Protein AF-0000000075743286 (afdb_homodimer)

Radius of gyration: 29.82 Å; Cα contacts (8 Å, |Δi|>4): 2940; chains: 2; bounding box: 92×84×71 Å

Nearest PDB structures (foldseek):
  6yak-assembly1_DDD  TM=9.828E-01  e=2.341E-37  Carboxydothermus hydrogenoformans
  8a4d-assembly3_F  TM=9.097E-01  e=1.330E-41  Pseudomonas aeruginosa LESB58
  8a45-assembly1_F  TM=8.944E-01  e=2.882E-42  Pseudomonas aeruginosa LESB58
  8a45-assembly1_E  TM=8.789E-01  e=2.561E-41  Pseudomonas aeruginosa LESB58
  8a29-assembly3_C-2  TM=8.852E-01  e=3.336E-40  Pseudomonas aeruginosa LESB58

Structure (mmCIF, N/CA/C/O backbone):
data_AF-0000000075743286-model_v1
#
loop_
_entity.id
_entity.type
_entity.pdbx_description
1 polymer '2-oxoacid oxidoreductase (ferredoxin)'
#
loop_
_atom_site.group_PDB
_atom_site.id
_atom_site.type_symbol
_atom_site.label_atom_id
_atom_site.label_alt_id
_atom_site.label_comp_id
_atom_site.label_asym_id
_atom_site.label_entity_id
_atom_site.label_seq_id
_atom_site.pdbx_PDB_ins_code
_atom_site.Cartn_x
_atom_site.Cartn_y
_atom_site.Cartn_z
_atom_site.occupancy
_atom_site.B_iso_or_equiv
_atom_site.auth_seq_id
_atom_site.auth_comp_id
_atom_site.auth_asym_id
_atom_site.auth_atom_id
_atom_site.pdbx_PDB_model_num
ATOM 1 N N . MET A 1 1 ? -45.688 12.531 -11.656 1 22.03 1 MET A N 1
ATOM 2 C CA . MET A 1 1 ? -46.031 13.555 -10.68 1 22.03 1 MET A CA 1
ATOM 3 C C . MET A 1 1 ? -44.875 13.805 -9.719 1 22.03 1 MET A C 1
ATOM 5 O O . MET A 1 1 ? -44.969 14.672 -8.852 1 22.03 1 MET A O 1
ATOM 9 N N . LEU A 1 2 ? -44.062 12.742 -9.586 1 24.83 2 LEU A N 1
ATOM 10 C CA . LEU A 1 2 ? -42.938 12.914 -8.688 1 24.83 2 LEU A CA 1
ATOM 11 C C . LEU A 1 2 ? -41.906 13.844 -9.297 1 24.83 2 LEU A C 1
ATOM 13 O O . LEU A 1 2 ? -40.75 13.914 -8.812 1 24.83 2 LEU A O 1
ATOM 17 N N . LYS A 1 3 ? -42.25 14.398 -10.508 1 29.27 3 LYS A N 1
ATOM 18 C CA . LYS A 1 3 ? -41.375 15.258 -11.281 1 29.27 3 LYS A CA 1
ATOM 19 C C . LYS A 1 3 ? -40.938 16.469 -10.453 1 29.27 3 LYS A C 1
ATOM 21 O O . LYS A 1 3 ? -39.781 16.922 -10.57 1 29.27 3 LYS A O 1
ATOM 26 N N . ASN A 1 4 ? -41.938 17.219 -10.109 1 27.28 4 ASN A N 1
ATOM 27 C CA . ASN A 1 4 ? -41.625 18.547 -9.586 1 27.28 4 ASN A CA 1
ATOM 28 C C . ASN A 1 4 ? -41.125 18.469 -8.141 1 27.28 4 ASN A C 1
ATOM 30 O O . ASN A 1 4 ? -41.875 18.797 -7.215 1 27.28 4 ASN A O 1
ATOM 34 N N . ILE A 1 5 ? -40.781 17.375 -7.645 1 32.47 5 ILE A N 1
ATOM 35 C CA . ILE A 1 5 ? -40.219 17.531 -6.312 1 32.47 5 ILE A CA 1
ATOM 36 C C . ILE A 1 5 ? -39.281 18.75 -6.293 1 32.47 5 ILE A C 1
ATOM 38 O O . ILE A 1 5 ? -38.375 18.844 -7.098 1 32.47 5 ILE A O 1
ATOM 42 N N . ASP A 1 6 ? -39.781 19.812 -5.754 1 31.64 6 ASP A N 1
ATOM 43 C CA . ASP A 1 6 ? -39.281 21.156 -5.484 1 31.64 6 ASP A CA 1
ATOM 44 C C . ASP A 1 6 ? -37.812 21.094 -5.004 1 31.64 6 ASP A C 1
ATOM 46 O O . ASP A 1 6 ? -37.531 20.516 -3.955 1 31.64 6 ASP A O 1
ATOM 50 N N . CYS A 1 7 ? -37 20.578 -5.758 1 35.06 7 CYS A N 1
ATOM 51 C CA . CYS A 1 7 ? -35.719 21.156 -5.391 1 35.06 7 CYS A CA 1
ATOM 52 C C . CYS A 1 7 ? -35.906 22.594 -4.871 1 35.06 7 CYS A C 1
ATOM 54 O O . CYS A 1 7 ? -35.812 23.547 -5.637 1 35.06 7 CYS A O 1
ATOM 56 N N . ILE A 1 8 ? -36.906 22.797 -4.109 1 34.97 8 ILE A N 1
ATOM 57 C CA . ILE A 1 8 ? -37.094 24.125 -3.533 1 34.97 8 ILE A CA 1
ATOM 58 C C . ILE A 1 8 ? -35.75 24.766 -3.281 1 34.97 8 ILE A C 1
ATOM 60 O O . ILE A 1 8 ? -35.531 25.922 -3.664 1 34.97 8 ILE A O 1
ATOM 64 N N . GLY A 1 9 ? -35.062 24.266 -2.172 1 34.66 9 GLY A N 1
ATOM 65 C CA . GLY A 1 9 ? -33.906 24.969 -1.616 1 34.66 9 GLY A CA 1
ATOM 66 C C . GLY A 1 9 ? -32.688 24.922 -2.514 1 34.66 9 GLY A C 1
ATOM 67 O O . GLY A 1 9 ? -31.625 24.438 -2.102 1 34.66 9 GLY A O 1
ATOM 68 N N . CYS A 1 10 ? -32.719 24.359 -3.645 1 37.47 10 CYS A N 1
ATOM 69 C CA . CYS A 1 10 ? -31.484 24.797 -4.293 1 37.47 10 CYS A CA 1
ATOM 70 C C . CYS A 1 10 ? -31.188 26.25 -3.979 1 37.47 10 CYS A C 1
ATOM 72 O O . CYS A 1 10 ? -31.828 27.156 -4.531 1 37.47 10 CYS A O 1
ATOM 74 N N . LEU A 1 11 ? -31.125 26.594 -2.783 1 37.53 11 LEU A N 1
ATOM 75 C CA . LEU A 1 11 ? -30.453 27.875 -2.539 1 37.53 11 LEU A CA 1
ATOM 76 C C . LEU A 1 11 ? -29.484 28.203 -3.67 1 37.53 11 LEU A C 1
ATOM 78 O O . LEU A 1 11 ? -28.734 27.344 -4.117 1 37.53 11 LEU A O 1
ATOM 82 N N . ASP A 1 12 ? -29.984 28.781 -4.637 1 39.84 12 ASP A N 1
ATOM 83 C CA . ASP A 1 12 ? -29 29.266 -5.598 1 39.84 12 ASP A CA 1
ATOM 84 C C . ASP A 1 12 ? -27.641 29.469 -4.93 1 39.84 12 ASP A C 1
ATOM 86 O O . ASP A 1 12 ? -27.406 30.484 -4.266 1 39.84 12 ASP A O 1
ATOM 90 N N . TRP A 1 13 ? -27.25 28.672 -4.07 1 41.72 13 TRP A N 1
ATOM 91 C CA . TRP A 1 13 ? -25.812 28.891 -3.996 1 41.72 13 TRP A CA 1
ATOM 92 C C . TRP A 1 13 ? -25.328 29.688 -5.195 1 41.72 13 TRP A C 1
ATOM 94 O O . TRP A 1 13 ? -24.406 30.516 -5.07 1 41.72 13 TRP A O 1
ATOM 104 N N . TYR A 1 14 ? -25.812 29.344 -6.391 1 37.81 14 TYR A N 1
ATOM 105 C CA . TYR A 1 14 ? -25.656 29.953 -7.703 1 37.81 14 TYR A CA 1
ATOM 106 C C . TYR A 1 14 ? -26.594 31.141 -7.867 1 37.81 14 TYR A C 1
ATOM 108 O O . TYR A 1 14 ? -26.672 31.734 -8.953 1 37.81 14 TYR A O 1
ATOM 116 N N . GLY A 1 15 ? -27.156 31.828 -7.012 1 36.44 15 GLY A N 1
ATOM 117 C CA . GLY A 1 15 ? -28.047 32.969 -7.031 1 36.44 15 GLY A CA 1
ATOM 118 C C . GLY A 1 15 ? -29.344 32.75 -6.273 1 36.44 15 GLY A C 1
ATOM 119 O O . GLY A 1 15 ? -30.359 32.406 -6.871 1 36.44 15 GLY A O 1
ATOM 120 N N . ILE A 1 16 ? -29.391 32.188 -5.277 1 37.53 16 ILE A N 1
ATOM 121 C CA . ILE A 1 16 ? -30.609 32.25 -4.465 1 37.53 16 ILE A CA 1
ATOM 122 C C . ILE A 1 16 ? -31.25 33.625 -4.598 1 37.53 16 ILE A C 1
ATOM 124 O O . ILE A 1 16 ? -30.953 34.531 -3.816 1 37.53 16 ILE A O 1
ATOM 128 N N . ARG A 1 17 ? -31.047 34.25 -5.656 1 35.19 17 ARG A N 1
ATOM 129 C CA . ARG A 1 17 ? -31.906 35.375 -5.98 1 35.19 17 ARG A CA 1
ATOM 130 C C . ARG A 1 17 ? -33.344 34.938 -6.188 1 35.19 17 ARG A C 1
ATOM 132 O O . ARG A 1 17 ? -33.594 33.906 -6.793 1 35.19 17 ARG A O 1
ATOM 139 N N . ASP A 1 18 ? -34.188 35.031 -5.301 1 36.5 18 ASP A N 1
ATOM 140 C CA . ASP A 1 18 ? -35.531 35.156 -5.848 1 36.5 18 ASP A CA 1
ATOM 141 C C . ASP A 1 18 ? -35.5 35.781 -7.242 1 36.5 18 ASP A C 1
ATOM 143 O O . ASP A 1 18 ? -34.844 36.812 -7.457 1 36.5 18 ASP A O 1
ATOM 147 N N . PRO A 1 19 ? -35.656 34.969 -8.281 1 36.72 19 PRO A N 1
ATOM 148 C CA . PRO A 1 19 ? -35.562 35.75 -9.523 1 36.72 19 PRO A CA 1
ATOM 149 C C . PRO A 1 19 ? -36.125 37.156 -9.391 1 36.72 19 PRO A C 1
ATOM 151 O O . PRO A 1 19 ? -35.906 38 -10.258 1 36.72 19 PRO A O 1
ATOM 154 N N . ARG A 1 20 ? -37.188 37.281 -8.5 1 39.75 20 ARG A N 1
ATOM 155 C CA . ARG A 1 20 ? -37.938 38.531 -8.484 1 39.75 20 ARG A CA 1
ATOM 156 C C . ARG A 1 20 ? -37.188 39.594 -7.668 1 39.75 20 ARG A C 1
ATOM 158 O O . ARG A 1 20 ? -37.656 40.719 -7.527 1 39.75 20 ARG A O 1
ATOM 165 N N . GLY A 1 21 ? -36 39.344 -7.18 1 36.91 21 GLY A N 1
ATOM 166 C CA . GLY A 1 21 ? -35.25 40.406 -6.477 1 36.91 21 GLY A CA 1
ATOM 167 C C . GLY A 1 21 ? -35.906 40.781 -5.148 1 36.91 21 GLY A C 1
ATOM 168 O O . GLY A 1 21 ? -35.625 41.844 -4.617 1 36.91 21 GLY A O 1
ATOM 169 N N . ILE A 1 22 ? -36.812 40.062 -4.66 1 34.16 22 ILE A N 1
ATOM 170 C CA . ILE A 1 22 ? -37.531 40.5 -3.477 1 34.16 22 ILE A CA 1
ATOM 171 C C . ILE A 1 22 ? -36.875 39.938 -2.223 1 34.16 22 ILE A C 1
ATOM 173 O O . ILE A 1 22 ? -36.844 38.719 -2.037 1 34.16 22 ILE A O 1
ATOM 177 N N . PRO A 1 23 ? -36.062 40.562 -1.446 1 44.94 23 PRO A N 1
ATOM 178 C CA . PRO A 1 23 ? -35.344 40.188 -0.213 1 44.94 23 PRO A CA 1
ATOM 179 C C . PRO A 1 23 ? -36.188 39.25 0.667 1 44.94 23 PRO A C 1
ATOM 181 O O . PRO A 1 23 ? -35.625 38.312 1.261 1 44.94 23 PRO A O 1
ATOM 184 N N . GLY A 1 24 ? -37.344 39.344 0.93 1 44.34 24 GLY A N 1
ATOM 185 C CA . GLY A 1 24 ? -38.219 38.531 1.769 1 44.34 24 GLY A CA 1
ATOM 186 C C . GLY A 1 24 ? -38.312 37.094 1.338 1 44.34 24 GLY A C 1
ATOM 187 O O . GLY A 1 24 ? -38.406 36.188 2.176 1 44.34 24 GLY A O 1
ATOM 188 N N . MET A 1 25 ? -37.969 36.688 0.169 1 47.66 25 MET A N 1
ATOM 189 C CA . MET A 1 25 ? -38.125 35.375 -0.392 1 47.66 25 MET A CA 1
ATOM 190 C C . MET A 1 25 ? -36.938 34.5 -0.086 1 47.66 25 MET A C 1
ATOM 192 O O . MET A 1 25 ? -37.062 33.281 0.157 1 47.66 25 MET A O 1
ATOM 196 N N . VAL A 1 26 ? -35.844 35.188 0.119 1 62.31 26 VAL A N 1
ATOM 197 C CA . VAL A 1 26 ? -34.656 34.438 0.467 1 62.31 26 VAL A CA 1
ATOM 198 C C . VAL A 1 26 ? -34.75 33.938 1.913 1 62.31 26 VAL A C 1
ATOM 200 O O . VAL A 1 26 ? -34.406 32.812 2.217 1 62.31 26 VAL A O 1
ATOM 203 N N . LYS A 1 27 ? -35.219 34.812 2.74 1 74.31 27 LYS A N 1
ATOM 204 C CA . LYS A 1 27 ? -35.375 34.438 4.145 1 74.31 27 LYS A CA 1
ATOM 205 C C . LYS A 1 27 ? -36.406 33.344 4.32 1 74.31 27 LYS A C 1
ATOM 207 O O . LYS A 1 27 ? -36.188 32.406 5.082 1 74.31 27 LYS A O 1
ATOM 212 N N . GLU A 1 28 ? -37.469 33.531 3.639 1 78.88 28 GLU A N 1
ATOM 213 C CA . GLU A 1 28 ? -38.531 32.5 3.729 1 78.88 28 GLU A CA 1
ATOM 214 C C . GLU A 1 28 ? -38.031 31.172 3.166 1 78.88 28 GLU A C 1
ATOM 216 O O . GLU A 1 28 ? -38.344 30.109 3.717 1 78.88 28 GLU A O 1
ATOM 221 N N . ALA A 1 29 ? -37.344 31.266 2.168 1 81.56 29 ALA A N 1
ATOM 222 C CA . ALA A 1 29 ? -36.812 30.062 1.558 1 81.56 29 ALA A CA 1
ATOM 223 C C . ALA A 1 29 ? -35.844 29.359 2.504 1 81.56 29 ALA A C 1
ATOM 225 O O . ALA A 1 29 ? -35.844 28.125 2.584 1 81.56 29 ALA A O 1
ATOM 226 N N . LYS A 1 30 ? -35.062 30.094 3.209 1 87.69 30 LYS A N 1
ATOM 227 C CA . LYS A 1 30 ? -34.125 29.531 4.176 1 87.69 30 LYS A CA 1
ATOM 228 C C . LYS A 1 30 ? -34.844 28.859 5.332 1 87.69 30 LYS A C 1
ATOM 230 O O . LYS A 1 30 ? -34.5 27.766 5.75 1 87.69 30 LYS A O 1
ATOM 235 N N . VAL A 1 31 ? -35.875 29.578 5.836 1 90.5 31 VAL A N 1
ATOM 236 C CA . VAL A 1 31 ? -36.656 29.031 6.941 1 90.5 31 VAL A CA 1
ATOM 237 C C . VAL A 1 31 ? -37.281 27.703 6.52 1 90.5 31 VAL A C 1
ATOM 239 O O . VAL A 1 31 ? -37.312 26.734 7.281 1 90.5 31 VAL A O 1
ATOM 242 N N . ASN A 1 32 ? -37.812 27.688 5.297 1 91.44 32 ASN A N 1
ATOM 243 C CA . ASN A 1 32 ? -38.406 26.469 4.777 1 91.44 32 ASN A CA 1
ATOM 244 C C . ASN A 1 32 ? -37.406 25.344 4.641 1 91.44 32 ASN A C 1
ATOM 246 O O . ASN A 1 32 ? -37.719 24.188 4.938 1 91.44 32 ASN A O 1
ATOM 250 N N . LEU A 1 33 ? -36.312 25.703 4.195 1 92.12 33 LEU A N 1
ATOM 251 C CA . LEU A 1 33 ? -35.25 24.703 4.051 1 92.12 33 LEU A CA 1
ATOM 252 C C . LEU A 1 33 ? -34.812 24.141 5.406 1 92.12 33 LEU A C 1
ATOM 254 O O . LEU A 1 33 ? -34.656 22.938 5.559 1 92.12 33 LEU A O 1
ATOM 258 N N . VAL A 1 34 ? -34.656 25.016 6.355 1 95.44 34 VAL A N 1
ATOM 259 C CA . VAL A 1 34 ? -34.281 24.609 7.707 1 95.44 34 VAL A CA 1
ATOM 260 C C . VAL A 1 34 ? -35.312 23.641 8.25 1 95.44 34 VAL A C 1
ATOM 262 O O . VAL A 1 34 ? -34.969 22.594 8.812 1 95.44 34 VAL A O 1
ATOM 265 N N . ASN A 1 35 ? -36.562 24 8.07 1 95.31 35 ASN A N 1
ATOM 266 C CA . ASN A 1 35 ? -37.656 23.141 8.562 1 95.31 35 ASN A CA 1
ATOM 267 C C . ASN A 1 35 ? -37.656 21.797 7.855 1 95.31 35 ASN A C 1
ATOM 269 O O . ASN A 1 35 ? -37.906 20.766 8.484 1 95.31 35 ASN A O 1
ATOM 273 N N . ARG A 1 36 ? -37.469 21.844 6.617 1 95.12 36 ARG A N 1
ATOM 274 C CA . ARG A 1 36 ? -37.438 20.609 5.848 1 95.12 36 ARG A CA 1
ATOM 275 C C . ARG A 1 36 ? -36.281 19.703 6.293 1 95.12 36 ARG A C 1
ATOM 277 O O . ARG A 1 36 ? -36.469 18.484 6.406 1 95.12 36 ARG A O 1
ATOM 284 N N . VAL A 1 37 ? -35.094 20.25 6.52 1 96.5 37 VAL A N 1
ATOM 285 C CA . VAL A 1 37 ? -33.969 19.484 7.004 1 96.5 37 VAL A CA 1
ATOM 286 C C . VAL A 1 37 ? -34.281 18.875 8.359 1 96.5 37 VAL A C 1
ATOM 288 O O . VAL A 1 37 ? -34.031 17.688 8.594 1 96.5 37 VAL A O 1
ATOM 291 N N . LYS A 1 38 ? -34.875 19.656 9.234 1 96.94 38 LYS A N 1
ATOM 292 C CA . LYS A 1 38 ? -35.281 19.156 10.555 1 96.94 38 LYS A CA 1
ATOM 293 C C . LYS A 1 38 ? -36.25 17.984 10.445 1 96.94 38 LYS A C 1
ATOM 295 O O . LYS A 1 38 ? -36.125 17 11.172 1 96.94 38 LYS A O 1
ATOM 300 N N . GLU A 1 39 ? -37.156 18.141 9.57 1 96.81 39 GLU A N 1
ATOM 301 C CA . GLU A 1 39 ? -38.125 17.094 9.367 1 96.81 39 GLU A CA 1
ATOM 302 C C . GLU A 1 39 ? -37.469 15.789 8.906 1 96.81 39 GLU A C 1
ATOM 304 O O . GLU A 1 39 ? -37.719 14.727 9.484 1 96.81 39 GLU A O 1
ATOM 309 N N . ILE A 1 40 ? -36.719 15.875 7.902 1 96.12 40 ILE A N 1
ATOM 310 C CA . ILE A 1 40 ? -36.031 14.711 7.332 1 96.12 40 ILE A CA 1
ATOM 311 C C . ILE A 1 40 ? -35.094 14.094 8.367 1 96.12 40 ILE A C 1
ATOM 313 O O . ILE A 1 40 ? -35.062 12.875 8.547 1 96.12 40 ILE A O 1
ATOM 317 N N . SER A 1 41 ? -34.344 14.906 9.062 1 96.5 41 SER A N 1
ATOM 318 C CA . SER A 1 41 ? -33.375 14.43 10.062 1 96.5 41 SER A CA 1
ATOM 319 C C . SER A 1 41 ? -34.094 13.695 11.195 1 96.5 41 SER A C 1
ATOM 321 O O . SER A 1 41 ? -33.625 12.641 11.641 1 96.5 41 SER A O 1
ATOM 323 N N . ASN A 1 42 ? -35.156 14.273 11.656 1 95.62 42 ASN A N 1
ATOM 324 C CA . ASN A 1 42 ? -35.906 13.656 12.742 1 95.62 42 ASN A CA 1
ATOM 325 C C . ASN A 1 42 ? -36.469 12.297 12.328 1 95.62 42 ASN A C 1
ATOM 327 O O . ASN A 1 42 ? -36.375 11.328 13.07 1 95.62 42 ASN A O 1
ATOM 331 N N . LYS A 1 43 ? -37.062 12.266 11.195 1 96 43 LYS A N 1
ATOM 332 C CA . LYS A 1 43 ? -37.594 11 10.672 1 96 43 LYS A CA 1
ATOM 333 C C . LYS A 1 43 ? -36.469 9.977 10.492 1 96 43 LYS A C 1
ATOM 335 O O . LYS A 1 43 ? -36.625 8.805 10.844 1 96 43 LYS A O 1
ATOM 340 N N . ALA A 1 44 ? -35.438 10.445 9.914 1 95.81 44 ALA A N 1
ATOM 341 C CA . ALA A 1 44 ? -34.281 9.578 9.648 1 95.81 44 ALA A CA 1
ATOM 342 C C . ALA A 1 44 ? -33.719 8.992 10.938 1 95.81 44 ALA A C 1
ATOM 344 O O . ALA A 1 44 ? -33.344 7.82 10.984 1 95.81 44 ALA A O 1
ATOM 345 N N . ARG A 1 45 ? -33.625 9.766 11.992 1 95.31 45 ARG A N 1
ATOM 346 C CA . ARG A 1 45 ? -33.125 9.297 13.281 1 95.31 45 ARG A CA 1
ATOM 347 C C . ARG A 1 45 ? -33.969 8.148 13.812 1 95.31 45 ARG A C 1
ATOM 349 O O . ARG A 1 45 ? -33.438 7.145 14.289 1 95.31 45 ARG A O 1
ATOM 356 N N . SER A 1 46 ? -35.219 8.344 13.695 1 95.19 46 SER A N 1
ATOM 357 C CA . SER A 1 46 ? -36.156 7.316 14.164 1 95.19 46 SER A CA 1
ATOM 358 C C . SER A 1 46 ? -36 6.027 13.367 1 95.19 46 SER A C 1
ATOM 360 O O . SER A 1 46 ? -36 4.934 13.93 1 95.19 46 SER A O 1
ATOM 362 N N . ILE A 1 47 ? -35.875 6.152 12.109 1 96.12 47 ILE A N 1
ATOM 363 C CA . ILE A 1 47 ? -35.75 4.996 11.234 1 96.12 47 ILE A CA 1
ATOM 364 C C . ILE A 1 47 ? -34.406 4.285 11.516 1 96.12 47 ILE A C 1
ATOM 366 O O . ILE A 1 47 ? -34.375 3.055 11.562 1 96.12 47 ILE A O 1
ATOM 370 N N . LEU A 1 48 ? -33.406 5.055 11.719 1 95.12 48 LEU A N 1
ATOM 371 C CA . LEU A 1 48 ? -32.062 4.5 11.984 1 95.12 48 LEU A CA 1
ATOM 372 C C . LEU A 1 48 ? -32.094 3.664 13.258 1 95.12 48 LEU A C 1
ATOM 374 O O . LEU A 1 48 ? -31.484 2.586 13.305 1 95.12 48 LEU A O 1
ATOM 378 N N . VAL A 1 49 ? -32.656 4.176 14.281 1 92.88 49 VAL A N 1
ATOM 379 C CA . VAL A 1 49 ? -32.75 3.447 15.539 1 92.88 49 VAL A CA 1
ATOM 380 C C . VAL A 1 49 ? -33.5 2.135 15.328 1 92.88 49 VAL A C 1
ATOM 382 O O . VAL A 1 49 ? -33.125 1.094 15.859 1 92.88 49 VAL A O 1
ATOM 385 N N . GLY A 1 50 ? -34.531 2.168 14.547 1 91.69 50 GLY A N 1
ATOM 386 C CA . GLY A 1 50 ? -35.25 0.956 14.203 1 91.69 50 GLY A CA 1
ATOM 387 C C . GLY A 1 50 ? -34.438 -0.044 13.43 1 91.69 50 GLY A C 1
ATOM 388 O O . GLY A 1 50 ? -34.5 -1.248 13.68 1 91.69 50 GLY A O 1
ATOM 389 N N . LEU A 1 51 ? -33.719 0.435 12.469 1 91.75 51 LEU A N 1
ATOM 390 C CA . LEU A 1 51 ? -32.844 -0.413 11.641 1 91.75 51 LEU A CA 1
ATOM 391 C C . LEU A 1 51 ? -31.797 -1.116 12.492 1 91.75 51 LEU A C 1
ATOM 393 O O . LEU A 1 51 ? -31.422 -2.248 12.195 1 91.75 51 LEU A O 1
ATOM 397 N N . SER A 1 52 ? -31.312 -0.421 13.492 1 89.06 52 SER A N 1
ATOM 398 C CA . SER A 1 52 ? -30.266 -0.985 14.336 1 89.06 52 SER A CA 1
ATOM 399 C C . SER A 1 52 ? -30.781 -2.18 15.133 1 89.06 52 SER A C 1
ATOM 401 O O . SER A 1 52 ? -29.984 -3.002 15.602 1 89.06 52 SER A O 1
ATOM 403 N N . LEU A 1 53 ? -32.031 -2.264 15.289 1 85 53 LEU A N 1
ATOM 404 C CA . LEU A 1 53 ? -32.656 -3.408 15.945 1 85 53 LEU A CA 1
ATOM 405 C C . LEU A 1 53 ? -32.781 -4.59 14.984 1 85 53 LEU A C 1
ATOM 407 O O . LEU A 1 53 ? -32.781 -5.746 15.422 1 85 53 LEU A O 1
ATOM 411 N N . ILE A 1 54 ? -32.844 -4.289 13.703 1 84.06 54 ILE A N 1
ATOM 412 C CA . ILE A 1 54 ? -32.938 -5.312 12.664 1 84.06 54 ILE A CA 1
ATOM 413 C C . ILE A 1 54 ? -31.531 -5.875 12.367 1 84.06 54 ILE A C 1
ATOM 415 O O . ILE A 1 54 ? -31.375 -7.09 12.234 1 84.06 54 ILE A O 1
ATOM 419 N N . ASP A 1 55 ? -30.578 -5.066 12.25 1 86.44 55 ASP A N 1
ATOM 420 C CA . ASP A 1 55 ? -29.188 -5.438 12.047 1 86.44 55 ASP A CA 1
ATOM 421 C C . ASP A 1 55 ? -28.266 -4.684 13.008 1 86.44 55 ASP A C 1
ATOM 423 O O . ASP A 1 55 ? -27.891 -3.535 12.75 1 86.44 55 ASP A O 1
ATOM 427 N N . PRO A 1 56 ? -27.828 -5.402 13.906 1 84.12 56 PRO A N 1
ATOM 428 C CA . PRO A 1 56 ? -27.031 -4.73 14.938 1 84.12 56 PRO A CA 1
ATOM 429 C C . PRO A 1 56 ? -25.641 -4.328 14.445 1 84.12 56 PRO A C 1
ATOM 431 O O . PRO A 1 56 ? -24.906 -3.639 15.148 1 84.12 56 PRO A O 1
ATOM 434 N N . HIS A 1 57 ? -25.328 -4.676 13.258 1 87 57 HIS A N 1
ATOM 435 C CA . HIS A 1 57 ? -23.984 -4.395 12.758 1 87 57 HIS A CA 1
ATOM 436 C C . HIS A 1 57 ? -23.938 -3.062 12.016 1 87 57 HIS A C 1
ATOM 438 O O . HIS A 1 57 ? -22.859 -2.615 11.602 1 87 57 HIS A O 1
ATOM 444 N N . ILE A 1 58 ? -25.016 -2.393 11.906 1 89.06 58 ILE A N 1
ATOM 445 C CA . ILE A 1 58 ? -24.984 -1.083 11.266 1 89.06 58 ILE A CA 1
ATOM 446 C C . ILE A 1 58 ? -24.234 -0.094 12.164 1 89.06 58 ILE A C 1
ATOM 448 O O . ILE A 1 58 ? -24.297 -0.191 13.391 1 89.06 58 ILE A O 1
ATOM 452 N N . HIS A 1 59 ? -23.578 0.836 11.625 1 91.81 59 HIS A N 1
ATOM 453 C CA . HIS A 1 59 ? -22.844 1.857 12.359 1 91.81 59 HIS A CA 1
ATOM 454 C C . HIS A 1 59 ? -23.766 2.994 12.797 1 91.81 59 HIS A C 1
ATOM 456 O O . HIS A 1 59 ? -23.719 4.086 12.219 1 91.81 59 HIS A O 1
ATOM 462 N N . LEU A 1 60 ? -24.484 2.715 13.867 1 93.06 60 LEU A N 1
ATOM 463 C CA . LEU A 1 60 ? -25.516 3.645 14.312 1 93.06 60 LEU A CA 1
ATOM 464 C C . LEU A 1 60 ? -24.891 4.945 14.82 1 93.06 60 LEU A C 1
ATOM 466 O O . LEU A 1 60 ? -25.359 6.031 14.477 1 93.06 60 LEU A O 1
ATOM 470 N N . GLY A 1 61 ? -23.875 4.84 15.641 1 93.62 61 GLY A N 1
ATOM 471 C CA . GLY A 1 61 ? -23.25 6.012 16.234 1 93.62 61 GLY A CA 1
ATOM 472 C C . GLY A 1 61 ? -22.766 7.02 15.219 1 93.62 61 GLY A C 1
ATOM 473 O O . GLY A 1 61 ? -23.109 8.203 15.289 1 93.62 61 GLY A O 1
ATOM 474 N N . SER A 1 62 ? -22 6.543 14.266 1 94.31 62 SER A N 1
ATOM 475 C CA . SER A 1 62 ? -21.469 7.406 13.219 1 94.31 62 SER A CA 1
ATOM 476 C C . SER A 1 62 ? -22.578 7.977 12.352 1 94.31 62 SER A C 1
ATOM 478 O O . SER A 1 62 ? -22.484 9.109 11.875 1 94.31 62 SER A O 1
ATOM 480 N N . SER A 1 63 ? -23.625 7.207 12.148 1 96.44 63 SER A N 1
ATOM 481 C CA . SER A 1 63 ? -24.75 7.648 11.336 1 96.44 63 SER A CA 1
ATOM 482 C C . SER A 1 63 ? -25.516 8.789 12.016 1 96.44 63 SER A C 1
ATOM 484 O O . SER A 1 63 ? -25.859 9.773 11.367 1 96.44 63 SER A O 1
ATOM 486 N N . LEU A 1 64 ? -25.672 8.68 13.273 1 96.5 64 LEU A N 1
ATOM 487 C CA . LEU A 1 64 ? -26.438 9.672 14.023 1 96.5 64 LEU A CA 1
ATOM 488 C C . LEU A 1 64 ? -25.656 10.984 14.117 1 96.5 64 LEU A C 1
ATOM 490 O O . LEU A 1 64 ? -26.25 12.062 14.18 1 96.5 64 LEU A O 1
ATOM 494 N N . SER A 1 65 ? -24.375 10.906 14.07 1 97 65 SER A N 1
ATOM 495 C CA . SER A 1 65 ? -23.578 12.133 14.086 1 97 65 SER A CA 1
ATOM 496 C C . SER A 1 65 ? -23.688 12.875 12.758 1 97 65 SER A C 1
ATOM 498 O O . SER A 1 65 ? -23.578 14.102 12.719 1 97 65 SER A O 1
ATOM 500 N N . SER A 1 66 ? -23.922 12.203 11.672 1 97.75 66 SER A N 1
ATOM 501 C CA . SER A 1 66 ? -23.75 12.773 10.344 1 97.75 66 SER A CA 1
ATOM 502 C C . SER A 1 66 ? -25.094 13.117 9.711 1 97.75 66 SER A C 1
ATOM 504 O O . SER A 1 66 ? -25.156 13.758 8.656 1 97.75 66 SER A O 1
ATOM 506 N N . ILE A 1 67 ? -26.203 12.734 10.281 1 97.38 67 ILE A N 1
ATOM 507 C CA . ILE A 1 67 ? -27.516 12.75 9.641 1 97.38 67 ILE A CA 1
ATOM 508 C C . ILE A 1 67 ? -27.875 14.18 9.234 1 97.38 67 ILE A C 1
ATOM 510 O O . ILE A 1 67 ? -28.359 14.406 8.125 1 97.38 67 ILE A O 1
ATOM 514 N N . ASP A 1 68 ? -27.656 15.172 10.094 1 98.31 68 ASP A N 1
ATOM 515 C CA . ASP A 1 68 ? -28.016 16.562 9.812 1 98.31 68 ASP A CA 1
ATOM 516 C C . ASP A 1 68 ? -27.172 17.141 8.688 1 98.31 68 ASP A C 1
ATOM 518 O O . ASP A 1 68 ? -27.672 17.891 7.848 1 98.31 68 ASP A O 1
ATOM 522 N N . ILE A 1 69 ? -25.891 16.797 8.695 1 98.69 69 ILE A N 1
ATOM 523 C CA . ILE A 1 69 ? -24.969 17.25 7.656 1 98.69 69 ILE A CA 1
ATOM 524 C C . ILE A 1 69 ? -25.391 16.703 6.301 1 98.69 69 ILE A C 1
ATOM 526 O O . ILE A 1 69 ? -25.516 17.453 5.324 1 98.69 69 ILE A O 1
ATOM 530 N N . ILE A 1 70 ? -25.656 15.367 6.242 1 98.38 70 ILE A N 1
ATOM 531 C CA . ILE A 1 70 ? -26.031 14.688 5.004 1 98.38 70 ILE A CA 1
ATOM 532 C C . ILE A 1 70 ? -27.344 15.25 4.48 1 98.38 70 ILE A C 1
ATOM 534 O O . ILE A 1 70 ? -27.453 15.602 3.303 1 98.38 70 ILE A O 1
ATOM 538 N N . ALA A 1 71 ? -28.359 15.383 5.348 1 97.56 71 ALA A N 1
ATOM 539 C CA . ALA A 1 71 ? -29.656 15.914 4.949 1 97.56 71 ALA A CA 1
ATOM 540 C C . ALA A 1 71 ? -29.531 17.328 4.402 1 97.56 71 ALA A C 1
ATOM 542 O O . ALA A 1 71 ? -30.125 17.672 3.381 1 97.56 71 ALA A O 1
ATOM 543 N N . THR A 1 72 ? -28.734 18.156 5.082 1 97.69 72 THR A N 1
ATOM 544 C CA . THR A 1 72 ? -28.547 19.531 4.656 1 97.69 72 THR A CA 1
ATOM 545 C C . THR A 1 72 ? -27.922 19.578 3.264 1 97.69 72 THR A C 1
ATOM 547 O O . THR A 1 72 ? -28.406 20.312 2.389 1 97.69 72 THR A O 1
ATOM 550 N N . LEU A 1 73 ? -26.891 18.844 3.033 1 97.5 73 LEU A N 1
ATOM 551 C CA . LEU A 1 73 ? -26.203 18.859 1.75 1 97.5 73 LEU A CA 1
ATOM 552 C C . LEU A 1 73 ? -27.109 18.375 0.629 1 97.5 73 LEU A C 1
ATOM 554 O O . LEU A 1 73 ? -27.156 18.969 -0.448 1 97.5 73 LEU A O 1
ATOM 558 N N . TYR A 1 74 ? -27.844 17.297 0.868 1 95.5 74 TYR A N 1
ATOM 559 C CA . TYR A 1 74 ? -28.672 16.734 -0.182 1 95.5 74 TYR A CA 1
ATOM 560 C C . TYR A 1 74 ? -29.828 17.656 -0.531 1 95.5 74 TYR A C 1
ATOM 562 O O . TYR A 1 74 ? -30.312 17.656 -1.665 1 95.5 74 TYR A O 1
ATOM 570 N N . LEU A 1 75 ? -30.281 18.484 0.415 1 93.94 75 LEU A N 1
ATOM 571 C CA . LEU A 1 75 ? -31.391 19.391 0.172 1 93.94 75 LEU A CA 1
ATOM 572 C C . LEU A 1 75 ? -30.906 20.703 -0.419 1 93.94 75 LEU A C 1
ATOM 574 O O . LEU A 1 75 ? -31.641 21.391 -1.123 1 93.94 75 LEU A O 1
ATOM 578 N N . MET A 1 76 ? -29.641 20.984 -0.204 1 92.81 76 MET A N 1
ATOM 579 C CA . MET A 1 76 ? -29.125 22.281 -0.623 1 92.81 76 MET A CA 1
ATOM 580 C C . MET A 1 76 ? -28.469 22.188 -1.992 1 92.81 76 MET A C 1
ATOM 582 O O . MET A 1 76 ? -28.312 23.188 -2.686 1 92.81 76 MET A O 1
ATOM 586 N N . THR A 1 77 ? -28.047 21 -2.406 1 91.88 77 THR A N 1
ATOM 587 C CA . THR A 1 77 ? -27.234 20.859 -3.613 1 91.88 77 THR A CA 1
ATOM 588 C C . THR A 1 77 ? -28.062 20.266 -4.75 1 91.88 77 THR A C 1
ATOM 590 O O . THR A 1 77 ? -29.109 19.672 -4.52 1 91.88 77 THR A O 1
ATOM 593 N N . ASN A 1 78 ? -27.547 20.422 -5.98 1 91.88 78 ASN A N 1
ATOM 594 C CA . ASN A 1 78 ? -28.156 19.828 -7.16 1 91.88 78 ASN A CA 1
ATOM 595 C C . ASN A 1 78 ? -27.641 18.406 -7.406 1 91.88 78 ASN A C 1
ATOM 597 O O . ASN A 1 78 ? -27.328 18.047 -8.539 1 91.88 78 ASN A O 1
ATOM 601 N N . VAL A 1 79 ? -27.562 17.625 -6.41 1 91.44 79 VAL A N 1
ATOM 602 C CA . VAL A 1 79 ? -26.969 16.281 -6.449 1 91.44 79 VAL A CA 1
ATOM 603 C C . VAL A 1 79 ? -27.875 15.344 -7.238 1 91.44 79 VAL A C 1
ATOM 605 O O . VAL A 1 79 ? -27.406 14.336 -7.781 1 91.44 79 VAL A O 1
ATOM 608 N N . ARG A 1 80 ? -29.062 15.68 -7.512 1 89.12 80 ARG A N 1
ATOM 609 C CA . ARG A 1 80 ? -30.031 14.805 -8.148 1 89.12 80 ARG A CA 1
ATOM 610 C C . ARG A 1 80 ? -30.109 15.062 -9.648 1 89.12 80 ARG A C 1
ATOM 612 O O . ARG A 1 80 ? -30.828 14.367 -10.367 1 89.12 80 ARG A O 1
ATOM 619 N N . ASP A 1 81 ? -29.297 15.992 -10.086 1 87.81 81 ASP A N 1
ATOM 620 C CA . ASP A 1 81 ? -29.25 16.25 -11.516 1 87.81 81 ASP A CA 1
ATOM 621 C C . ASP A 1 81 ? -28.594 15.094 -12.266 1 87.81 81 ASP A C 1
ATOM 623 O O . ASP A 1 81 ? -27.594 14.539 -11.797 1 87.81 81 ASP A O 1
ATOM 627 N N . ASN A 1 82 ? -29.156 14.75 -13.406 1 83.69 82 ASN A N 1
ATOM 628 C CA . ASN A 1 82 ? -28.672 13.594 -14.148 1 83.69 82 ASN A CA 1
ATOM 629 C C . ASN A 1 82 ? -27.469 13.945 -15.023 1 83.69 82 ASN A C 1
ATOM 631 O O . ASN A 1 82 ? -26.766 13.062 -15.5 1 83.69 82 ASN A O 1
ATOM 635 N N . ASP A 1 83 ? -27.297 15.211 -15.203 1 85.38 83 ASP A N 1
ATOM 636 C CA . ASP A 1 83 ? -26.156 15.656 -15.992 1 85.38 83 ASP A CA 1
ATOM 637 C C . ASP A 1 83 ? -24.891 15.711 -15.133 1 85.38 83 ASP A C 1
ATOM 639 O O . ASP A 1 83 ? -24.781 16.547 -14.242 1 85.38 83 ASP A O 1
ATOM 643 N N . PRO A 1 84 ? -23.922 14.875 -15.5 1 83.88 84 PRO A N 1
ATOM 644 C CA . PRO A 1 84 ? -22.703 14.812 -14.68 1 83.88 84 PRO A CA 1
ATOM 645 C C . PRO A 1 84 ? -21.906 16.109 -14.719 1 83.88 84 PRO A C 1
ATOM 647 O O . PRO A 1 84 ? -21.047 16.328 -13.867 1 83.88 84 PRO A O 1
ATOM 650 N N . LEU A 1 85 ? -22.203 17 -15.68 1 86.56 85 LEU A N 1
ATOM 651 C CA . LEU A 1 85 ? -21.453 18.234 -15.789 1 86.56 85 LEU A CA 1
ATOM 652 C C . LEU A 1 85 ? -22.203 19.391 -15.125 1 86.56 85 LEU A C 1
ATOM 654 O O . LEU A 1 85 ? -21.656 20.484 -14.992 1 86.56 85 LEU A O 1
ATOM 658 N N . ARG A 1 86 ? -23.375 19.062 -14.633 1 86.88 86 ARG A N 1
ATOM 659 C CA . ARG A 1 86 ? -24.156 20.109 -13.977 1 86.88 86 ARG A CA 1
ATOM 660 C C . ARG A 1 86 ? -24.438 19.75 -12.523 1 86.88 86 ARG A C 1
ATOM 662 O O . ARG A 1 86 ? -24.594 20.625 -11.672 1 86.88 86 ARG A O 1
ATOM 669 N N . ARG A 1 87 ? -24.391 18.531 -12.312 1 92.44 87 ARG A N 1
ATOM 670 C CA . ARG A 1 87 ? -24.781 18.094 -10.977 1 92.44 87 ARG A CA 1
ATOM 671 C C . ARG A 1 87 ? -23.672 18.406 -9.961 1 92.44 87 ARG A C 1
ATOM 673 O O . ARG A 1 87 ? -22.5 18.516 -10.328 1 92.44 87 ARG A O 1
ATOM 680 N N . ASP A 1 88 ? -24.125 18.609 -8.688 1 95.56 88 ASP A N 1
ATOM 681 C CA . ASP A 1 88 ? -23.188 18.609 -7.562 1 95.56 88 ASP A CA 1
ATOM 682 C C . ASP A 1 88 ? -22.859 17.188 -7.125 1 95.56 88 ASP A C 1
ATOM 684 O O . ASP A 1 88 ? -23.594 16.25 -7.422 1 95.56 88 ASP A O 1
ATOM 688 N N . TYR A 1 89 ? -21.719 17.062 -6.574 1 97 89 TYR A N 1
ATOM 689 C CA . TYR A 1 89 ? -21.281 15.773 -6.043 1 97 89 TYR A CA 1
ATOM 690 C C . TYR A 1 89 ? -21.203 15.812 -4.52 1 97 89 TYR A C 1
ATOM 692 O O . TYR A 1 89 ? -20.609 16.734 -3.951 1 97 89 TYR A O 1
ATOM 700 N N . VAL A 1 90 ? -21.844 14.914 -3.857 1 97.44 90 VAL A N 1
ATOM 701 C CA . VAL A 1 90 ? -21.719 14.719 -2.416 1 97.44 90 VAL A CA 1
ATOM 702 C C . VAL A 1 90 ? -21.062 13.367 -2.133 1 97.44 90 VAL A C 1
ATOM 704 O O . VAL A 1 90 ? -21.625 12.32 -2.471 1 97.44 90 VAL A O 1
ATOM 707 N N . ILE A 1 91 ? -19.906 13.383 -1.546 1 98.12 91 ILE A N 1
ATOM 708 C CA . ILE A 1 91 ? -19.141 12.172 -1.295 1 98.12 91 ILE A CA 1
ATOM 709 C C . ILE A 1 91 ? -19.047 11.914 0.208 1 98.12 91 ILE A C 1
ATOM 711 O O . ILE A 1 91 ? -18.656 12.797 0.975 1 98.12 91 ILE A O 1
ATOM 715 N N . LEU A 1 92 ? -19.453 10.773 0.624 1 98.12 92 LEU A N 1
ATOM 716 C CA . LEU A 1 92 ? -19.328 10.359 2.018 1 98.12 92 LEU A CA 1
ATOM 717 C C . LEU A 1 92 ? -18.031 9.602 2.244 1 98.12 92 LEU A C 1
ATOM 719 O O . LEU A 1 92 ? -18.016 8.367 2.266 1 98.12 92 LEU A O 1
ATOM 723 N N . SER A 1 93 ? -16.922 10.352 2.482 1 98.12 93 SER A N 1
ATOM 724 C CA . SER A 1 93 ? -15.641 9.727 2.76 1 98.12 93 SER A CA 1
ATOM 725 C C . SER A 1 93 ? -15.672 8.945 4.066 1 98.12 93 SER A C 1
ATOM 727 O O . SER A 1 93 ? -15.039 7.895 4.188 1 98.12 93 SER A O 1
ATOM 729 N N . LYS A 1 94 ? -16.359 9.508 5.043 1 96.94 94 LYS A N 1
ATOM 730 C CA . LYS A 1 94 ? -16.656 8.781 6.273 1 96.94 94 LYS A CA 1
ATOM 731 C C . LYS A 1 94 ? -17.688 7.684 6.031 1 96.94 94 LYS A C 1
ATOM 733 O O . LYS A 1 94 ? -18.828 7.789 6.484 1 96.94 94 LYS A O 1
ATOM 738 N N . GLY A 1 95 ? -17.312 6.621 5.438 1 95.44 95 GLY A N 1
ATOM 739 C CA . GLY A 1 95 ? -18.203 5.59 4.914 1 95.44 95 GLY A CA 1
ATOM 740 C C . GLY A 1 95 ? -19.031 4.926 5.988 1 95.44 95 GLY A C 1
ATOM 741 O O . GLY A 1 95 ? -20.125 4.43 5.711 1 95.44 95 GLY A O 1
ATOM 742 N N . HIS A 1 96 ? -18.656 4.941 7.207 1 94.31 96 HIS A N 1
ATOM 743 C CA . HIS A 1 96 ? -19.359 4.289 8.305 1 94.31 96 HIS A CA 1
ATOM 744 C C . HIS A 1 96 ? -20.688 4.977 8.586 1 94.31 96 HIS A C 1
ATOM 746 O O . HIS A 1 96 ? -21.531 4.43 9.305 1 94.31 96 HIS A O 1
ATOM 752 N N . ALA A 1 97 ? -20.906 6.105 7.988 1 96.81 97 ALA A N 1
ATOM 753 C CA . ALA A 1 97 ? -22.188 6.789 8.148 1 96.81 97 ALA A CA 1
ATOM 754 C C . ALA A 1 97 ? -23.141 6.441 7.008 1 96.81 97 ALA A C 1
ATOM 756 O O . ALA A 1 97 ? -24.141 7.137 6.789 1 96.81 97 ALA A O 1
ATOM 757 N N . ALA A 1 98 ? -22.906 5.379 6.348 1 96.81 98 ALA A N 1
ATOM 758 C CA . ALA A 1 98 ? -23.672 4.957 5.18 1 96.81 98 ALA A CA 1
ATOM 759 C C . ALA A 1 98 ? -25.156 4.773 5.523 1 96.81 98 ALA A C 1
ATOM 761 O O . ALA A 1 98 ? -26.031 5.191 4.766 1 96.81 98 ALA A O 1
ATOM 762 N N . PRO A 1 99 ? -25.484 4.172 6.66 1 96.56 99 PRO A N 1
ATOM 763 C CA . PRO A 1 99 ? -26.922 4.023 6.961 1 96.56 99 PRO A CA 1
ATOM 764 C C . PRO A 1 99 ? -27.656 5.363 7.008 1 96.56 99 PRO A C 1
ATOM 766 O O . PRO A 1 99 ? -28.812 5.449 6.586 1 96.56 99 PRO A O 1
ATOM 769 N N . ALA A 1 100 ? -27 6.383 7.543 1 97.69 100 ALA A N 1
ATOM 770 C CA . ALA A 1 100 ? -27.609 7.711 7.535 1 97.69 100 ALA A CA 1
ATOM 771 C C . ALA A 1 100 ? -27.891 8.18 6.113 1 97.69 100 ALA A C 1
ATOM 773 O O . ALA A 1 100 ? -28.953 8.734 5.832 1 97.69 100 ALA A O 1
ATOM 774 N N . LEU A 1 101 ? -26.922 7.996 5.25 1 97.75 101 LEU A N 1
ATOM 775 C CA . LEU A 1 101 ? -27.078 8.336 3.842 1 97.75 101 LEU A CA 1
ATOM 776 C C . LEU A 1 101 ? -28.281 7.609 3.238 1 97.75 101 LEU A C 1
ATOM 778 O O . LEU A 1 101 ? -29.094 8.219 2.549 1 97.75 101 LEU A O 1
ATOM 782 N N . TYR A 1 102 ? -28.438 6.289 3.504 1 97.31 102 TYR A N 1
ATOM 783 C CA . TYR A 1 102 ? -29.484 5.469 2.93 1 97.31 102 TYR A CA 1
ATOM 784 C C . TYR A 1 102 ? -30.859 5.949 3.387 1 97.31 102 TYR A C 1
ATOM 786 O O . TYR A 1 102 ? -31.797 6.012 2.59 1 97.31 102 TYR A O 1
ATOM 794 N N . VAL A 1 103 ? -30.969 6.305 4.625 1 97.38 103 VAL A N 1
ATOM 795 C CA . VAL A 1 103 ? -32.25 6.746 5.156 1 97.38 103 VAL A CA 1
ATOM 796 C C . VAL A 1 103 ? -32.625 8.109 4.566 1 97.38 103 VAL A C 1
ATOM 798 O O . VAL A 1 103 ? -33.781 8.359 4.238 1 97.38 103 VAL A O 1
ATOM 801 N N . VAL A 1 104 ? -31.625 8.992 4.457 1 97 104 VAL A N 1
ATOM 802 C CA . VAL A 1 104 ? -31.875 10.297 3.85 1 97 104 VAL A CA 1
ATOM 803 C C . VAL A 1 104 ? -32.312 10.117 2.4 1 97 104 VAL A C 1
ATOM 805 O O . VAL A 1 104 ? -33.281 10.758 1.949 1 97 104 VAL A O 1
ATOM 808 N N . LEU A 1 105 ? -31.672 9.234 1.646 1 96.5 105 LEU A N 1
ATOM 809 C CA . LEU A 1 105 ? -32.062 8.945 0.269 1 96.5 105 LEU A CA 1
ATOM 810 C C . LEU A 1 105 ? -33.5 8.422 0.205 1 96.5 105 LEU A C 1
ATOM 812 O O . LEU A 1 105 ? -34.25 8.766 -0.71 1 96.5 105 LEU A O 1
ATOM 816 N N . SER A 1 106 ? -33.812 7.609 1.169 1 96.25 106 SER A N 1
ATOM 817 C CA . SER A 1 106 ? -35.156 7.066 1.22 1 96.25 106 SER A CA 1
ATOM 818 C C . SER A 1 106 ? -36.188 8.164 1.474 1 96.25 106 SER A C 1
ATOM 820 O O . SER A 1 106 ? -37.219 8.234 0.794 1 96.25 106 SER A O 1
ATOM 822 N N . GLU A 1 107 ? -35.938 9.047 2.385 1 94.88 107 GLU A N 1
ATOM 823 C CA . GLU A 1 107 ? -36.844 10.133 2.729 1 94.88 107 GLU A CA 1
ATOM 824 C C . GLU A 1 107 ? -37 11.117 1.571 1 94.88 107 GLU A C 1
ATOM 826 O O . GLU A 1 107 ? -38 11.805 1.456 1 94.88 107 GLU A O 1
ATOM 831 N N . LEU A 1 108 ? -36 11.125 0.744 1 93.06 108 LEU A N 1
ATOM 832 C CA . LEU A 1 108 ? -36.062 12.008 -0.42 1 93.06 108 LEU A CA 1
ATOM 833 C C . LEU A 1 108 ? -36.656 11.289 -1.627 1 93.06 108 LEU A C 1
ATOM 835 O O . LEU A 1 108 ? -36.719 11.859 -2.717 1 93.06 108 LEU A O 1
ATOM 839 N N . GLY A 1 109 ? -36.969 9.992 -1.515 1 93.5 109 GLY A N 1
ATOM 840 C CA . GLY A 1 109 ? -37.625 9.234 -2.547 1 93.5 109 GLY A CA 1
ATOM 841 C C . GLY A 1 109 ? -36.688 8.594 -3.543 1 93.5 109 GLY A C 1
ATOM 842 O O . GLY A 1 109 ? -37.125 8.117 -4.598 1 93.5 109 GLY A O 1
ATOM 843 N N . LEU A 1 110 ? -35.469 8.547 -3.213 1 94.12 110 LEU A N 1
ATOM 844 C CA . LEU A 1 110 ? -34.469 8.016 -4.133 1 94.12 110 LEU A CA 1
ATOM 845 C C . LEU A 1 110 ? -34.219 6.531 -3.881 1 94.12 110 LEU A C 1
ATOM 847 O O . LEU A 1 110 ? -33.719 5.828 -4.75 1 94.12 110 LEU A O 1
ATOM 851 N N . VAL A 1 111 ? -34.531 6.027 -2.656 1 95 111 VAL A N 1
ATOM 852 C CA . VAL A 1 111 ? -34.5 4.625 -2.256 1 95 111 VAL A CA 1
ATOM 853 C C . VAL A 1 111 ? -35.812 4.238 -1.606 1 95 111 VAL A C 1
ATOM 855 O O . VAL A 1 111 ? -36.375 4.992 -0.795 1 95 111 VAL A O 1
ATOM 858 N N . ASN A 1 112 ? -36.281 3.08 -2.031 1 94.5 112 ASN A N 1
ATOM 859 C CA . ASN A 1 112 ? -37.531 2.629 -1.425 1 94.5 112 ASN A CA 1
ATOM 860 C C . ASN A 1 112 ? -37.344 2.283 0.05 1 94.5 112 ASN A C 1
ATOM 862 O O . ASN A 1 112 ? -36.344 1.629 0.419 1 94.5 112 ASN A O 1
ATOM 866 N N . ARG A 1 113 ? -38.312 2.723 0.806 1 93.12 113 ARG A N 1
ATOM 867 C CA . ARG A 1 113 ? -38.219 2.512 2.248 1 93.12 113 ARG A CA 1
ATOM 868 C C . ARG A 1 113 ? -38.125 1.027 2.58 1 93.12 113 ARG A C 1
ATOM 870 O O . ARG A 1 113 ? -37.438 0.65 3.543 1 93.12 113 ARG A O 1
ATOM 877 N N . GLU A 1 114 ? -38.75 0.18 1.825 1 93.69 114 GLU A N 1
ATOM 878 C CA . GLU A 1 114 ? -38.719 -1.262 2.053 1 93.69 114 GLU A CA 1
ATOM 879 C C . GLU A 1 114 ? -37.281 -1.816 1.884 1 93.69 114 GLU A C 1
ATOM 881 O O . GLU A 1 114 ? -36.938 -2.803 2.525 1 93.69 114 GLU A O 1
ATOM 886 N N . GLU A 1 115 ? -36.562 -1.169 1.085 1 94.44 115 GLU A N 1
ATOM 887 C CA . GLU A 1 115 ? -35.188 -1.608 0.83 1 94.44 115 GLU A CA 1
ATOM 888 C C . GLU A 1 115 ? -34.312 -1.407 2.059 1 94.44 115 GLU A C 1
ATOM 890 O O . GLU A 1 115 ? -33.312 -2.102 2.229 1 94.44 115 GLU A O 1
ATOM 895 N N . LEU A 1 116 ? -34.688 -0.471 2.881 1 96.31 116 LEU A N 1
ATOM 896 C CA . LEU A 1 116 ? -33.938 -0.203 4.094 1 96.31 116 LEU A CA 1
ATOM 897 C C . LEU A 1 116 ? -33.875 -1.441 4.98 1 96.31 116 LEU A C 1
ATOM 899 O O . LEU A 1 116 ? -32.875 -1.658 5.68 1 96.31 116 LEU A O 1
ATOM 903 N N . MET A 1 117 ? -34.875 -2.275 4.898 1 94.25 117 MET A N 1
ATOM 904 C CA . MET A 1 117 ? -34.938 -3.48 5.719 1 94.25 117 MET A CA 1
ATOM 905 C C . MET A 1 117 ? -33.938 -4.523 5.227 1 94.25 117 MET A C 1
ATOM 907 O O . MET A 1 117 ? -33.625 -5.465 5.949 1 94.25 117 MET A O 1
ATOM 911 N N . MET A 1 118 ? -33.5 -4.332 4.059 1 94.69 118 MET A N 1
ATOM 912 C CA . MET A 1 118 ? -32.594 -5.293 3.447 1 94.69 118 MET A CA 1
ATOM 913 C C . MET A 1 118 ? -31.141 -4.805 3.545 1 94.69 118 MET A C 1
ATOM 915 O O . MET A 1 118 ? -30.266 -5.324 2.859 1 94.69 118 MET A O 1
ATOM 919 N N . ILE A 1 119 ? -30.922 -3.83 4.367 1 94.81 119 ILE A N 1
ATOM 920 C CA . ILE A 1 119 ? -29.578 -3.305 4.562 1 94.81 119 ILE A CA 1
ATOM 921 C C . ILE A 1 119 ? -28.625 -4.445 4.926 1 94.81 119 ILE A C 1
ATOM 923 O O . ILE A 1 119 ? -28.984 -5.34 5.695 1 94.81 119 ILE A O 1
ATOM 927 N N . ASN A 1 120 ? -27.406 -4.543 4.301 1 94.88 120 ASN A N 1
ATOM 928 C CA . ASN A 1 120 ? -26.297 -5.457 4.523 1 94.88 120 ASN A CA 1
ATOM 929 C C . ASN A 1 120 ? -26.594 -6.844 3.963 1 94.88 120 ASN A C 1
ATOM 931 O O . ASN A 1 120 ? -25.734 -7.734 4.02 1 94.88 120 ASN A O 1
ATOM 935 N N . GLU A 1 121 ? -27.828 -7.023 3.389 1 95.5 121 GLU A N 1
ATOM 936 C CA . GLU A 1 121 ? -28.031 -8.281 2.678 1 95.5 121 GLU A CA 1
ATOM 937 C C . GLU A 1 121 ? -27.141 -8.367 1.444 1 95.5 121 GLU A C 1
ATOM 939 O O . GLU A 1 121 ? -26.922 -7.371 0.758 1 95.5 121 GLU A O 1
ATOM 944 N N . PRO A 1 122 ? -26.672 -9.594 1.134 1 95.88 122 PRO A N 1
ATOM 945 C CA . PRO A 1 122 ? -25.688 -9.719 0.051 1 95.88 122 PRO A CA 1
ATOM 946 C C . PRO A 1 122 ? -26.234 -9.227 -1.291 1 95.88 122 PRO A C 1
ATOM 948 O O . PRO A 1 122 ? -25.453 -8.758 -2.135 1 95.88 122 PRO A O 1
ATOM 951 N N . TRP A 1 123 ? -27.484 -9.281 -1.546 1 94.75 123 TRP A N 1
ATOM 952 C CA . TRP A 1 123 ? -28.078 -8.898 -2.828 1 94.75 123 TRP A CA 1
ATOM 953 C C . TRP A 1 123 ? -28.484 -7.43 -2.826 1 94.75 123 TRP A C 1
ATOM 955 O O . TRP A 1 123 ? -28.812 -6.871 -3.873 1 94.75 123 TRP A O 1
ATOM 965 N N . SER A 1 124 ? -28.531 -6.805 -1.684 1 95.06 124 SER A N 1
ATOM 966 C CA . SER A 1 124 ? -28.984 -5.426 -1.533 1 95.06 124 SER A CA 1
ATOM 967 C C . SER A 1 124 ? -27.922 -4.434 -1.981 1 95.06 124 SER A C 1
ATOM 969 O O . SER A 1 124 ? -26.734 -4.637 -1.73 1 95.06 124 SER A O 1
ATOM 971 N N . PRO A 1 125 ? -28.281 -3.346 -2.617 1 94.62 125 PRO A N 1
ATOM 972 C CA . PRO A 1 125 ? -27.312 -2.285 -2.891 1 94.62 125 PRO A CA 1
ATOM 973 C C . PRO A 1 125 ? -26.938 -1.493 -1.64 1 94.62 125 PRO A C 1
ATOM 975 O O . PRO A 1 125 ? -25.969 -0.722 -1.66 1 94.62 125 PRO A O 1
ATOM 978 N N . LEU A 1 126 ? -27.734 -1.623 -0.559 1 96.12 126 LEU A N 1
ATOM 979 C CA . LEU A 1 126 ? -27.469 -0.942 0.704 1 96.12 126 LEU A CA 1
ATOM 980 C C . LEU A 1 126 ? -26.469 -1.723 1.541 1 96.12 126 LEU A C 1
ATOM 982 O O . LEU A 1 126 ? -26.828 -2.348 2.539 1 96.12 126 LEU A O 1
ATOM 986 N N . GLN A 1 127 ? -25.219 -1.588 1.131 1 96.12 127 GLN A N 1
ATOM 987 C CA . GLN A 1 127 ? -24.109 -2.32 1.728 1 96.12 127 GLN A CA 1
ATOM 988 C C . GLN A 1 127 ? -23.594 -1.613 2.977 1 96.12 127 GLN A C 1
ATOM 990 O O . GLN A 1 127 ? -24.109 -0.561 3.359 1 96.12 127 GLN A O 1
ATOM 995 N N . GLY A 1 128 ? -22.594 -2.213 3.627 1 94.69 128 GLY A N 1
ATOM 996 C CA . GLY A 1 128 ? -22.047 -1.668 4.859 1 94.69 128 GLY A CA 1
ATOM 997 C C . GLY A 1 128 ? -21.438 -0.289 4.684 1 94.69 128 GLY A C 1
ATOM 998 O O . GLY A 1 128 ? -21.375 0.491 5.637 1 94.69 128 GLY A O 1
ATOM 999 N N . HIS A 1 129 ? -21 0.012 3.51 1 96.12 129 HIS A N 1
ATOM 1000 C CA . HIS A 1 129 ? -20.484 1.308 3.088 1 96.12 129 HIS A CA 1
ATOM 1001 C C . HIS A 1 129 ? -21.031 1.705 1.724 1 96.12 129 HIS A C 1
ATOM 1003 O O . HIS A 1 129 ? -21.516 0.855 0.974 1 96.12 129 HIS A O 1
ATOM 1009 N N . PRO A 1 130 ? -20.969 2.979 1.385 1 94.31 130 PRO A N 1
ATOM 1010 C CA . PRO A 1 130 ? -21.531 3.42 0.109 1 94.31 130 PRO A CA 1
ATOM 1011 C C . PRO A 1 130 ? -20.875 2.752 -1.095 1 94.31 130 PRO A C 1
ATOM 1013 O O . PRO A 1 130 ? -19.656 2.582 -1.118 1 94.31 130 PRO A O 1
ATOM 1016 N N . GLU A 1 131 ? -21.734 2.328 -2.018 1 94.12 131 GLU A N 1
ATOM 1017 C CA . GLU A 1 131 ? -21.281 1.779 -3.297 1 94.12 131 GLU A CA 1
ATOM 1018 C C . GLU A 1 131 ? -21.891 2.549 -4.465 1 94.12 131 GLU A C 1
ATOM 1020 O O . GLU A 1 131 ? -23.031 3.023 -4.379 1 94.12 131 GLU A O 1
ATOM 1025 N N . VAL A 1 132 ? -21.203 2.734 -5.547 1 91.12 132 VAL A N 1
ATOM 1026 C CA . VAL A 1 132 ? -21.625 3.482 -6.727 1 91.12 132 VAL A CA 1
ATOM 1027 C C . VAL A 1 132 ? -22.891 2.85 -7.312 1 91.12 132 VAL A C 1
ATOM 1029 O O . VAL A 1 132 ? -23.531 3.426 -8.203 1 91.12 132 VAL A O 1
ATOM 1032 N N . LYS A 1 133 ? -23.516 1.952 -6.758 1 82.62 133 LYS A N 1
ATOM 1033 C CA . LYS A 1 133 ? -24.734 1.304 -7.219 1 82.62 133 LYS A CA 1
ATOM 1034 C C . LYS A 1 133 ? -25.969 2.088 -6.785 1 82.62 133 LYS A C 1
ATOM 1036 O O . LYS A 1 133 ? -27.062 1.864 -7.305 1 82.62 133 LYS A O 1
ATOM 1041 N N . LEU A 1 134 ? -25.797 3.078 -5.969 1 89.44 134 LEU A N 1
ATOM 1042 C CA . LEU A 1 134 ? -26.906 3.855 -5.422 1 89.44 134 LEU A CA 1
ATOM 1043 C C . LEU A 1 134 ? -27.078 5.164 -6.184 1 89.44 134 LEU A C 1
ATOM 1045 O O . LEU A 1 134 ? -26.094 5.762 -6.629 1 89.44 134 LEU A O 1
ATOM 1049 N N . PRO A 1 135 ? -28.312 5.566 -6.254 1 90.12 135 PRO A N 1
ATOM 1050 C CA . PRO A 1 135 ? -28.516 6.859 -6.902 1 90.12 135 PRO A CA 1
ATOM 1051 C C . PRO A 1 135 ? -27.781 8 -6.203 1 90.12 135 PRO A C 1
ATOM 1053 O O . PRO A 1 135 ? -27.75 8.055 -4.973 1 90.12 135 PRO A O 1
ATOM 1056 N N . THR A 1 136 ? -27.141 8.867 -6.945 1 91.38 136 THR A N 1
ATOM 1057 C CA . THR A 1 136 ? -26.5 10.102 -6.5 1 91.38 136 THR A CA 1
ATOM 1058 C C . THR A 1 136 ? -25.234 9.797 -5.715 1 91.38 136 THR A C 1
ATOM 1060 O O . THR A 1 136 ? -24.625 10.695 -5.145 1 91.38 136 THR A O 1
ATOM 1063 N N . VAL A 1 137 ? -24.859 8.469 -5.633 1 93.94 137 VAL A N 1
ATOM 1064 C CA . VAL A 1 137 ? -23.625 8.094 -4.949 1 93.94 137 VAL A CA 1
ATOM 1065 C C . VAL A 1 137 ? -22.516 7.875 -5.977 1 93.94 137 VAL A C 1
ATOM 1067 O O . VAL A 1 137 ? -22.438 6.805 -6.578 1 93.94 137 VAL A O 1
ATOM 1070 N N . PRO A 1 138 ? -21.672 8.781 -6.051 1 92.81 138 PRO A N 1
ATOM 1071 C CA . PRO A 1 138 ? -20.703 8.734 -7.156 1 92.81 138 PRO A CA 1
ATOM 1072 C C . PRO A 1 138 ? -19.484 7.895 -6.832 1 92.81 138 PRO A C 1
ATOM 1074 O O . PRO A 1 138 ? -18.734 7.508 -7.734 1 92.81 138 PRO A O 1
ATOM 1077 N N . VAL A 1 139 ? -19.234 7.648 -5.566 1 95.75 139 VAL A N 1
ATOM 1078 C CA . VAL A 1 139 ? -17.984 7.043 -5.141 1 95.75 139 VAL A CA 1
ATOM 1079 C C . VAL A 1 139 ? -18.266 5.93 -4.133 1 95.75 139 VAL A C 1
ATOM 1081 O O . VAL A 1 139 ? -19.047 6.105 -3.201 1 95.75 139 VAL A O 1
ATOM 1084 N N . SER A 1 140 ? -17.672 4.754 -4.398 1 97.06 140 SER A N 1
ATOM 1085 C CA . SER A 1 140 ? -17.625 3.73 -3.361 1 97.06 140 SER A CA 1
ATOM 1086 C C . SER A 1 140 ? -16.578 4.051 -2.309 1 97.06 140 SER A C 1
ATOM 1088 O O . SER A 1 140 ? -15.414 4.297 -2.639 1 97.06 140 SER A O 1
ATOM 1090 N N . THR A 1 141 ? -17.016 4.156 -1.063 1 96.94 141 THR A N 1
ATOM 1091 C CA . THR A 1 141 ? -16.094 4.5 0.01 1 96.94 141 THR A CA 1
ATOM 1092 C C . THR A 1 141 ? -16.062 3.41 1.076 1 96.94 141 THR A C 1
ATOM 1094 O O . THR A 1 141 ? -16.516 2.287 0.833 1 96.94 141 THR A O 1
ATOM 1097 N N . GLY A 1 142 ? -15.445 3.615 2.166 1 95.06 142 GLY A N 1
ATOM 1098 C CA . GLY A 1 142 ? -15.273 2.666 3.256 1 95.06 142 GLY A CA 1
ATOM 1099 C C . GLY A 1 142 ? -13.883 2.701 3.867 1 95.06 142 GLY A C 1
ATOM 1100 O O . GLY A 1 142 ? -13.742 2.754 5.09 1 95.06 142 GLY A O 1
ATOM 1101 N N . SER A 1 143 ? -12.969 2.654 2.99 1 95.56 143 SER A N 1
ATOM 1102 C CA . SER A 1 143 ? -11.602 2.861 3.453 1 95.56 143 SER A CA 1
ATOM 1103 C C . SER A 1 143 ? -11.32 4.34 3.707 1 95.56 143 SER A C 1
ATOM 1105 O O . SER A 1 143 ? -11.461 5.168 2.803 1 95.56 143 SER A O 1
ATOM 1107 N N . LEU A 1 144 ? -10.875 4.625 4.793 1 94.38 144 LEU A N 1
ATOM 1108 C CA . LEU A 1 144 ? -10.836 6.004 5.27 1 94.38 144 LEU A CA 1
ATOM 1109 C C . LEU A 1 144 ? -9.789 6.812 4.5 1 94.38 144 LEU A C 1
ATOM 1111 O O . LEU A 1 144 ? -8.758 6.273 4.098 1 94.38 144 LEU A O 1
ATOM 1115 N N . ALA A 1 145 ? -10.047 8.078 4.285 1 95.25 145 ALA A N 1
ATOM 1116 C CA . ALA A 1 145 ? -9.211 9.141 3.738 1 95.25 145 ALA A CA 1
ATOM 1117 C C . ALA A 1 145 ? -9.141 9.062 2.215 1 95.25 145 ALA A C 1
ATOM 1119 O O . ALA A 1 145 ? -8.656 9.984 1.56 1 95.25 145 ALA A O 1
ATOM 1120 N N . GLN A 1 146 ? -9.656 8.062 1.6 1 97.38 146 GLN A N 1
ATOM 1121 C CA . GLN A 1 146 ? -9.547 7.918 0.153 1 97.38 146 GLN A CA 1
ATOM 1122 C C . GLN A 1 146 ? -10.586 8.766 -0.569 1 97.38 146 GLN A C 1
ATOM 1124 O O . GLN A 1 146 ? -10.352 9.242 -1.681 1 97.38 146 GLN A O 1
ATOM 1129 N N . GLY A 1 147 ? -11.75 8.977 0.1 1 98.38 147 GLY A N 1
ATOM 1130 C CA . GLY A 1 147 ? -12.797 9.789 -0.49 1 98.38 147 GLY A CA 1
ATOM 1131 C C . GLY A 1 147 ? -12.367 11.219 -0.76 1 98.38 147 GLY A C 1
ATOM 1132 O O . GLY A 1 147 ? -12.805 11.836 -1.738 1 98.38 147 GLY A O 1
ATOM 1133 N N . LEU A 1 148 ? -11.508 11.758 0.114 1 98.69 148 LEU A N 1
ATOM 1134 C CA . LEU A 1 148 ? -11.055 13.133 -0.045 1 98.69 148 LEU A CA 1
ATOM 1135 C C . LEU A 1 148 ? -10.227 13.289 -1.317 1 98.69 148 LEU A C 1
ATOM 1137 O O . LEU A 1 148 ? -10.406 14.25 -2.07 1 98.69 148 L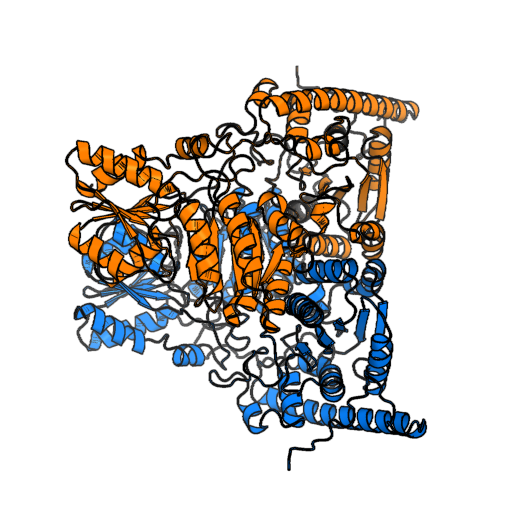EU A O 1
ATOM 1141 N N . SER A 1 149 ? -9.289 12.375 -1.579 1 98.81 149 SER A N 1
ATOM 1142 C CA . SER A 1 149 ? -8.477 12.422 -2.787 1 98.81 149 SER A CA 1
ATOM 1143 C C . SER A 1 149 ? -9.328 12.273 -4.039 1 98.81 149 SER A C 1
ATOM 1145 O O . SER A 1 149 ? -9.086 12.945 -5.047 1 98.81 149 SER A O 1
ATOM 1147 N N . THR A 1 150 ? -10.297 11.367 -3.969 1 98.75 150 THR A N 1
ATOM 1148 C CA . THR A 1 150 ? -11.211 11.203 -5.094 1 98.75 150 THR A CA 1
ATOM 1149 C C . THR A 1 150 ? -12 12.477 -5.344 1 98.75 150 THR A C 1
ATOM 1151 O O . THR A 1 150 ? -12.203 12.875 -6.496 1 98.75 150 THR A O 1
ATOM 1154 N N . ALA A 1 151 ? -12.445 13.141 -4.273 1 98.75 151 ALA A N 1
ATOM 1155 C CA . ALA A 1 151 ? -13.156 14.414 -4.379 1 98.75 151 ALA A CA 1
ATOM 1156 C C . ALA A 1 151 ? -12.297 15.461 -5.082 1 98.75 151 ALA A C 1
ATOM 1158 O O . ALA A 1 151 ? -12.797 16.234 -5.891 1 98.75 151 ALA A O 1
ATOM 1159 N N . VAL A 1 152 ? -11.008 15.516 -4.766 1 98.88 152 VAL A N 1
ATOM 1160 C CA . VAL A 1 152 ? -10.086 16.438 -5.414 1 98.88 152 VAL A CA 1
ATOM 1161 C C . VAL A 1 152 ? -10.055 16.172 -6.918 1 98.88 152 VAL A C 1
ATOM 1163 O O . VAL A 1 152 ? -10.094 17.109 -7.723 1 98.88 152 VAL A O 1
ATOM 1166 N N . GLY A 1 153 ? -10 14.852 -7.281 1 98.75 153 GLY A N 1
ATOM 1167 C CA . GLY A 1 153 ? -10.023 14.492 -8.688 1 98.75 153 GLY A CA 1
ATOM 1168 C C . GLY A 1 153 ? -11.289 14.938 -9.398 1 98.75 153 GLY A C 1
ATOM 1169 O O . GLY A 1 153 ? -11.234 15.445 -10.516 1 98.75 153 GLY A O 1
ATOM 1170 N N . ILE A 1 154 ? -12.445 14.75 -8.758 1 98.12 154 ILE A N 1
ATOM 1171 C CA . ILE A 1 154 ? -13.711 15.164 -9.336 1 98.12 154 ILE A CA 1
ATOM 1172 C C . ILE A 1 154 ? -13.734 16.688 -9.492 1 98.12 154 ILE A C 1
ATOM 1174 O O . ILE A 1 154 ? -14.133 17.203 -10.539 1 98.12 154 ILE A O 1
ATOM 1178 N N . ALA A 1 155 ? -13.305 17.391 -8.445 1 98.25 155 ALA A N 1
ATOM 1179 C CA . ALA A 1 155 ? -13.273 18.859 -8.508 1 98.25 155 ALA A CA 1
ATOM 1180 C C . ALA A 1 155 ? -12.438 19.344 -9.688 1 98.25 155 ALA A C 1
ATOM 1182 O O . ALA A 1 155 ? -12.859 20.219 -10.438 1 98.25 155 ALA A O 1
ATOM 1183 N N . ARG A 1 156 ? -11.25 18.781 -9.898 1 98.25 156 ARG A N 1
ATOM 1184 C CA . ARG A 1 156 ? -10.383 19.141 -11.016 1 98.25 156 ARG A CA 1
ATOM 1185 C C . ARG A 1 156 ? -11.016 18.781 -12.352 1 98.25 156 ARG A C 1
ATOM 1187 O O . ARG A 1 156 ? -10.898 19.531 -13.328 1 98.25 156 ARG A O 1
ATOM 1194 N N . GLY A 1 157 ? -11.625 17.562 -12.375 1 97.94 157 GLY A N 1
ATOM 1195 C CA . GLY A 1 157 ? -12.289 17.141 -13.594 1 97.94 157 GLY A CA 1
ATOM 1196 C C . GLY A 1 157 ? -13.414 18.078 -14.016 1 97.94 157 GLY A C 1
ATOM 1197 O O . GLY A 1 157 ? -13.555 18.391 -15.203 1 97.94 157 GLY A O 1
ATOM 1198 N N . LEU A 1 158 ? -14.227 18.531 -13.078 1 97.19 158 LEU A N 1
ATOM 1199 C CA . LEU A 1 158 ? -15.305 19.469 -13.359 1 97.19 158 LEU A CA 1
ATOM 1200 C C . LEU A 1 158 ? -14.75 20.797 -13.883 1 97.19 158 LEU A C 1
ATOM 1202 O O . LEU A 1 158 ? -15.297 21.375 -14.828 1 97.19 158 LEU A O 1
ATOM 1206 N N . MET A 1 159 ? -13.656 21.25 -13.266 1 96.62 159 MET A N 1
ATOM 1207 C CA . MET A 1 159 ? -13.023 22.469 -13.742 1 96.62 159 MET A CA 1
ATOM 1208 C C . MET A 1 159 ? -12.484 22.297 -15.156 1 96.62 159 MET A C 1
ATOM 1210 O O . MET A 1 159 ? -12.656 23.172 -16 1 96.62 159 MET A O 1
ATOM 1214 N N . ALA A 1 160 ? -11.828 21.172 -15.422 1 96.75 160 ALA A N 1
ATOM 1215 C CA . ALA A 1 160 ? -11.258 20.875 -16.734 1 96.75 160 ALA A CA 1
ATOM 1216 C C . ALA A 1 160 ? -12.344 20.875 -17.812 1 96.75 160 ALA A C 1
ATOM 1218 O O . ALA A 1 160 ? -12.094 21.266 -18.953 1 96.75 160 ALA A O 1
ATOM 1219 N N . ARG A 1 161 ? -13.5 20.531 -17.422 1 96 161 ARG A N 1
ATOM 1220 C CA . ARG A 1 161 ? -14.609 20.422 -18.359 1 96 161 ARG A CA 1
ATOM 1221 C C . ARG A 1 161 ? -15.461 21.688 -18.359 1 96 161 ARG A C 1
ATOM 1223 O O . ARG A 1 161 ? -16.531 21.719 -18.984 1 96 161 ARG A O 1
ATOM 1230 N N . GLU A 1 162 ? -15.102 22.672 -17.609 1 94.88 162 GLU A N 1
ATOM 1231 C CA . GLU A 1 162 ? -15.805 23.953 -17.484 1 94.88 162 GLU A CA 1
ATOM 1232 C C . GLU A 1 162 ? -17.234 23.734 -17 1 94.88 162 GLU A C 1
ATOM 1234 O O . GLU A 1 162 ? -18.172 24.359 -17.516 1 94.88 162 GLU A O 1
ATOM 1239 N N . ALA A 1 163 ? -17.312 22.734 -16.141 1 93.94 163 ALA A N 1
ATOM 1240 C CA . ALA A 1 163 ? -18.609 22.438 -15.539 1 93.94 163 ALA A CA 1
ATOM 1241 C C . ALA A 1 163 ? -18.875 23.328 -14.336 1 93.94 163 ALA A C 1
ATOM 1243 O O . ALA A 1 163 ? -17.953 23.906 -13.758 1 93.94 163 ALA A O 1
ATOM 1244 N N . SER A 1 164 ? -20.141 23.438 -13.953 1 89.38 164 SER A N 1
ATOM 1245 C CA . SER A 1 164 ? -20.5 24.359 -12.883 1 89.38 164 SER A CA 1
ATOM 1246 C C . SER A 1 164 ? -20.719 23.609 -11.57 1 89.38 164 SER A C 1
ATOM 1248 O O . SER A 1 164 ? -20.812 24.234 -10.508 1 89.38 164 SER A O 1
ATOM 1250 N N . GLY A 1 165 ? -20.703 22.328 -11.633 1 92.44 165 GLY A N 1
ATOM 1251 C CA . GLY A 1 165 ? -20.953 21.531 -10.438 1 92.44 165 GLY A CA 1
ATOM 1252 C C . GLY A 1 165 ? -19.906 21.75 -9.352 1 92.44 165 GLY A C 1
ATOM 1253 O O . GLY A 1 165 ? -18.75 22.047 -9.648 1 92.44 165 GLY A O 1
ATOM 1254 N N . LYS A 1 166 ? -20.328 21.594 -8.055 1 95.44 166 LYS A N 1
ATOM 1255 C CA . LYS A 1 166 ? -19.453 21.656 -6.891 1 95.44 166 LYS A CA 1
ATOM 1256 C C . LYS A 1 166 ? -19.312 20.297 -6.23 1 95.44 166 LYS A C 1
ATOM 1258 O O . LYS A 1 166 ? -20.109 19.391 -6.484 1 95.44 166 LYS A O 1
ATOM 1263 N N . VAL A 1 167 ? -18.25 20.219 -5.52 1 97.94 167 VAL A N 1
ATOM 1264 C CA . VAL A 1 167 ? -17.969 18.938 -4.871 1 97.94 167 VAL A CA 1
ATOM 1265 C C . VAL A 1 167 ? -17.984 19.125 -3.354 1 97.94 167 VAL A C 1
ATOM 1267 O O . VAL A 1 167 ? -17.328 20.016 -2.818 1 97.94 167 VAL A O 1
ATOM 1270 N N . PHE A 1 168 ? -18.781 18.359 -2.689 1 98.44 168 PHE A N 1
ATOM 1271 C CA . PHE A 1 168 ? -18.875 18.328 -1.234 1 98.44 168 PHE A CA 1
ATOM 1272 C C . PHE A 1 168 ? -18.406 16.969 -0.699 1 98.44 168 PHE A C 1
ATOM 1274 O O . PHE A 1 168 ? -18.844 15.93 -1.185 1 98.44 168 PHE A O 1
ATOM 1281 N N . VAL A 1 169 ? -17.5 16.969 0.24 1 98.69 169 VAL A N 1
ATOM 1282 C CA . VAL A 1 169 ? -17.016 15.719 0.808 1 98.69 169 VAL A CA 1
ATOM 1283 C C . VAL A 1 169 ? -17.125 15.758 2.33 1 98.69 169 VAL A C 1
ATOM 1285 O O . VAL A 1 169 ? -16.703 16.734 2.961 1 98.69 169 VAL A O 1
ATOM 1288 N N . ILE A 1 170 ? -17.766 14.766 2.9 1 98.69 170 ILE A N 1
ATOM 1289 C CA . ILE A 1 170 ? -17.906 14.609 4.348 1 98.69 170 ILE A CA 1
ATOM 1290 C C . ILE A 1 170 ? -16.797 13.695 4.871 1 98.69 170 ILE A C 1
ATOM 1292 O O . ILE A 1 170 ? -16.703 12.531 4.484 1 98.69 170 ILE A O 1
ATOM 1296 N N . VAL A 1 171 ? -15.953 14.227 5.723 1 98.12 171 VAL A N 1
ATOM 1297 C CA . VAL A 1 171 ? -14.82 13.508 6.285 1 98.12 171 VAL A CA 1
ATOM 1298 C C . VAL A 1 171 ? -14.984 13.383 7.801 1 98.12 171 VAL A C 1
ATOM 1300 O O . VAL A 1 171 ? -15.531 14.281 8.445 1 98.12 171 VAL A O 1
ATOM 1303 N N . GLY A 1 172 ? -14.594 12.242 8.336 1 97 172 GLY A N 1
ATOM 1304 C CA . GLY A 1 172 ? -14.594 12.094 9.781 1 97 172 GLY A CA 1
ATOM 1305 C C . GLY A 1 172 ? -13.359 12.68 10.438 1 97 172 GLY A C 1
ATOM 1306 O O . GLY A 1 172 ? -12.273 12.688 9.844 1 97 172 GLY A O 1
ATOM 1307 N N . ASP A 1 173 ? -13.508 13.109 11.75 1 95.81 173 ASP A N 1
ATOM 1308 C CA . ASP A 1 173 ? -12.367 13.648 12.469 1 95.81 173 ASP A CA 1
ATOM 1309 C C . ASP A 1 173 ? -11.273 12.586 12.648 1 95.81 173 ASP A C 1
ATOM 1311 O O . ASP A 1 173 ? -10.086 12.875 12.484 1 95.81 173 ASP A O 1
ATOM 1315 N N . GLY A 1 174 ? -11.633 11.32 12.93 1 94.88 174 GLY A N 1
ATOM 1316 C CA . GLY A 1 174 ? -10.664 10.25 13.039 1 94.88 174 GLY A CA 1
ATOM 1317 C C . GLY A 1 174 ? -9.945 9.953 11.734 1 94.88 174 GLY A C 1
ATOM 1318 O O . GLY A 1 174 ? -8.766 9.602 11.734 1 94.88 174 GLY A O 1
ATOM 1319 N N . GLU A 1 175 ? -10.656 10.156 10.664 1 94.94 175 GLU A N 1
ATOM 1320 C CA . GLU A 1 175 ? -10.156 9.922 9.312 1 94.94 175 GLU A CA 1
ATOM 1321 C C . GLU A 1 175 ? -8.93 10.781 9.023 1 94.94 175 GLU A C 1
ATOM 1323 O O . GLU A 1 175 ? -8.07 10.398 8.227 1 94.94 175 GLU A O 1
ATOM 1328 N N . LEU A 1 176 ? -8.734 11.844 9.68 1 96.5 176 LEU A N 1
ATOM 1329 C CA . LEU A 1 176 ? -7.664 12.805 9.43 1 96.5 176 LEU A CA 1
ATOM 1330 C C . LEU A 1 176 ? -6.359 12.352 10.078 1 96.5 176 LEU A C 1
ATOM 1332 O O . LEU A 1 176 ? -5.324 13 9.914 1 96.5 176 LEU A O 1
ATOM 1336 N N . ASP A 1 177 ? -6.367 11.156 10.75 1 96.38 177 ASP A N 1
ATOM 1337 C CA . ASP A 1 177 ? -5.117 10.523 11.156 1 96.38 177 ASP A CA 1
ATOM 1338 C C . ASP A 1 177 ? -4.363 9.977 9.945 1 96.38 177 ASP A C 1
ATOM 1340 O O . ASP A 1 177 ? -3.137 9.875 9.969 1 96.38 177 ASP A O 1
ATOM 1344 N N . GLU A 1 178 ? -5.086 9.609 8.922 1 97.69 178 GLU A N 1
ATOM 1345 C CA . GLU A 1 178 ? -4.508 8.977 7.738 1 97.69 178 GLU A CA 1
ATOM 1346 C C . GLU A 1 178 ? -3.646 9.961 6.949 1 97.69 178 GLU A C 1
ATOM 1348 O O . GLU A 1 178 ? -4.078 11.07 6.652 1 97.69 178 GLU A O 1
ATOM 1353 N N . GLY A 1 179 ? -2.453 9.492 6.57 1 97.81 179 GLY A N 1
ATOM 1354 C CA . GLY A 1 179 ? -1.519 10.328 5.832 1 97.81 179 GLY A CA 1
ATOM 1355 C C . GLY A 1 179 ? -2.059 10.789 4.492 1 97.81 179 GLY A C 1
ATOM 1356 O O . GLY A 1 179 ? -1.757 11.898 4.047 1 97.81 179 GLY A O 1
ATOM 1357 N N . GLN A 1 180 ? -2.824 10 3.846 1 98.44 180 GLN A N 1
ATOM 1358 C CA . GLN A 1 180 ? -3.363 10.352 2.537 1 98.44 180 GLN A CA 1
ATOM 1359 C C . GLN A 1 180 ? -4.215 11.617 2.617 1 98.44 180 GLN A C 1
ATOM 1361 O O . GLN A 1 180 ? -4.242 12.414 1.678 1 98.44 180 GLN A O 1
ATOM 1366 N N . ALA A 1 181 ? -4.977 11.797 3.738 1 98.31 181 ALA A N 1
ATOM 1367 C CA . ALA A 1 181 ? -5.75 13.023 3.91 1 98.31 181 ALA A CA 1
ATOM 1368 C C . ALA A 1 181 ? -4.852 14.258 3.85 1 98.31 181 ALA A C 1
ATOM 1370 O O . ALA A 1 181 ? -5.219 15.273 3.256 1 98.31 181 ALA A O 1
ATOM 1371 N N . TRP A 1 182 ? -3.701 14.156 4.371 1 97.81 182 TRP A N 1
ATOM 1372 C CA . TRP A 1 182 ? -2.783 15.289 4.422 1 97.81 182 TRP A CA 1
ATOM 1373 C C . TRP A 1 182 ? -2.107 15.508 3.07 1 97.81 182 TRP A C 1
ATOM 1375 O O . TRP A 1 182 ? -1.804 16.641 2.693 1 97.81 182 TRP A O 1
ATOM 1385 N N . GLU A 1 183 ? -1.811 14.406 2.33 1 98.44 183 GLU A N 1
ATOM 1386 C CA . GLU A 1 183 ? -1.397 14.578 0.94 1 98.44 183 GLU A CA 1
ATOM 1387 C C . GLU A 1 183 ? -2.414 15.406 0.158 1 98.44 183 GLU A C 1
ATOM 1389 O O . GLU A 1 183 ? -2.043 16.344 -0.556 1 98.44 183 GLU A O 1
ATOM 1394 N N . ALA A 1 184 ? -3.672 15.07 0.352 1 98.69 184 ALA A N 1
ATOM 1395 C CA . ALA A 1 184 ? -4.754 15.75 -0.352 1 98.69 184 ALA A CA 1
ATOM 1396 C C . ALA A 1 184 ? -4.871 17.203 0.096 1 98.69 184 ALA A C 1
ATOM 1398 O O . ALA A 1 184 ? -4.984 18.109 -0.735 1 98.69 184 ALA A O 1
ATOM 1399 N N . LEU A 1 185 ? -4.859 17.438 1.406 1 98.31 185 LEU A N 1
ATOM 1400 C CA . LEU A 1 185 ? -5.012 18.781 1.956 1 98.31 185 LEU A CA 1
ATOM 1401 C C . LEU A 1 185 ? -3.91 19.703 1.447 1 98.31 185 LEU A C 1
ATOM 1403 O O . LEU A 1 185 ? -4.18 20.844 1.069 1 98.31 185 LEU A O 1
ATOM 1407 N N . MET A 1 186 ? -2.686 19.203 1.412 1 97.56 186 MET A N 1
ATOM 1408 C CA . MET A 1 186 ? -1.578 20.031 0.921 1 97.56 186 MET A CA 1
ATOM 1409 C C . MET A 1 186 ? -1.744 20.328 -0.563 1 97.56 186 MET A C 1
ATOM 1411 O O . MET A 1 186 ? -1.437 21.438 -1.012 1 97.56 186 MET A O 1
ATOM 1415 N N . ASP A 1 187 ? -2.221 19.375 -1.357 1 97.88 187 ASP A N 1
ATOM 1416 C CA . ASP A 1 187 ? -2.447 19.594 -2.783 1 97.88 187 ASP A CA 1
ATOM 1417 C C . ASP A 1 187 ? -3.566 20.609 -3.01 1 97.88 187 ASP A C 1
ATOM 1419 O O . ASP A 1 187 ? -3.477 21.438 -3.91 1 97.88 187 ASP A O 1
ATOM 1423 N N . ILE A 1 188 ? -4.633 20.5 -2.213 1 98.38 188 ILE A N 1
ATOM 1424 C CA . ILE A 1 188 ? -5.758 21.438 -2.289 1 98.38 188 ILE A CA 1
ATOM 1425 C C . ILE A 1 188 ? -5.27 22.859 -2.014 1 98.38 188 ILE A C 1
ATOM 1427 O O . ILE A 1 188 ? -5.605 23.781 -2.75 1 98.38 188 ILE A O 1
ATOM 1431 N N . ALA A 1 189 ? -4.492 22.969 -0.941 1 97.5 189 ALA A N 1
ATOM 1432 C CA . ALA A 1 189 ? -3.957 24.281 -0.574 1 97.5 189 ALA A CA 1
ATOM 1433 C C . ALA A 1 189 ? -3.047 24.828 -1.669 1 97.5 189 ALA A C 1
ATOM 1435 O O . ALA A 1 189 ? -3.152 25.984 -2.049 1 97.5 189 ALA A O 1
ATOM 1436 N N . GLU A 1 190 ? -2.15 23.984 -2.168 1 96.19 190 GLU A N 1
ATOM 1437 C CA . GLU A 1 190 ? -1.188 24.344 -3.201 1 96.19 190 GLU A CA 1
ATOM 1438 C C . GLU A 1 190 ? -1.895 24.844 -4.461 1 96.19 190 GLU A C 1
ATOM 1440 O O . GLU A 1 190 ? -1.472 25.828 -5.066 1 96.19 190 GLU A O 1
ATOM 1445 N N . SER A 1 191 ? -2.998 24.172 -4.828 1 95.81 191 SER A N 1
ATOM 1446 C CA . SER A 1 191 ? -3.686 24.469 -6.086 1 95.81 191 SER A CA 1
ATOM 1447 C C . SER A 1 191 ? -4.801 25.484 -5.883 1 95.81 191 SER A C 1
ATOM 1449 O O . SER A 1 191 ? -5.465 25.875 -6.844 1 95.81 191 SER A O 1
ATOM 1451 N N . LYS A 1 192 ? -5.086 25.859 -4.668 1 96.31 192 LYS A N 1
ATOM 1452 C CA . LYS A 1 192 ? -6.125 26.828 -4.324 1 96.31 192 LYS A CA 1
ATOM 1453 C C . LYS A 1 192 ? -7.477 26.406 -4.898 1 96.31 192 LYS A C 1
ATOM 1455 O O . LYS A 1 192 ? -8.18 27.219 -5.508 1 96.31 192 LYS A O 1
ATOM 1460 N N . LEU A 1 193 ? -7.719 25.125 -4.77 1 96.44 193 LEU A N 1
ATOM 1461 C CA . LEU A 1 193 ? -8.977 24.594 -5.277 1 96.44 193 LEU A CA 1
ATOM 1462 C C . LEU A 1 193 ? -10.164 25.25 -4.586 1 96.44 193 LEU A C 1
ATOM 1464 O O . LEU A 1 193 ? -10.258 25.219 -3.355 1 96.44 193 LEU A O 1
ATOM 1468 N N . SER A 1 194 ? -11.133 25.797 -5.371 1 96.19 194 SER A N 1
ATOM 1469 C CA . SER A 1 194 ? -12.188 26.609 -4.766 1 96.19 194 SER A CA 1
ATOM 1470 C C . SER A 1 194 ? -13.547 25.938 -4.895 1 96.19 194 SER A C 1
ATOM 1472 O O . SER A 1 194 ? -14.5 26.312 -4.207 1 96.19 194 SER A O 1
ATOM 1474 N N . ASN A 1 195 ? -13.711 24.922 -5.781 1 97 195 ASN A N 1
ATOM 1475 C CA . ASN A 1 195 ? -15.008 24.312 -5.996 1 97 195 ASN A CA 1
ATOM 1476 C C . ASN A 1 195 ? -15.188 23.047 -5.148 1 97 195 ASN A C 1
ATOM 1478 O O . ASN A 1 195 ? -16.016 22.203 -5.453 1 97 195 ASN A O 1
ATOM 1482 N N . LEU A 1 196 ? -14.359 22.859 -4.129 1 98.5 196 LEU A N 1
ATOM 1483 C CA . LEU A 1 196 ? -14.406 21.719 -3.209 1 98.5 196 LEU A CA 1
ATOM 1484 C C . LEU A 1 196 ? -14.742 22.188 -1.795 1 98.5 196 LEU A C 1
ATOM 1486 O O . LEU A 1 196 ? -14.102 23.109 -1.271 1 98.5 196 LEU A O 1
ATOM 1490 N N . PHE A 1 197 ? -15.781 21.641 -1.238 1 98.5 197 PHE A N 1
ATOM 1491 C CA . PHE A 1 197 ? -16.203 21.891 0.138 1 98.5 197 PHE A CA 1
ATOM 1492 C C . PHE A 1 197 ? -15.906 20.672 1.014 1 98.5 197 PHE A C 1
ATOM 1494 O O . PHE A 1 197 ? -16.469 19.594 0.799 1 98.5 197 PHE A O 1
ATOM 1501 N N . ILE A 1 198 ? -15.023 20.844 1.955 1 98.75 198 ILE A N 1
ATOM 1502 C CA . ILE A 1 198 ? -14.727 19.781 2.9 1 98.75 198 ILE A CA 1
ATOM 1503 C C . ILE A 1 198 ? -15.516 20 4.191 1 98.75 198 ILE A C 1
ATOM 1505 O O . ILE A 1 198 ? -15.398 21.047 4.828 1 98.75 198 ILE A O 1
ATOM 1509 N N . ILE A 1 199 ? -16.344 19.078 4.57 1 98.81 199 ILE A N 1
ATOM 1510 C CA . ILE A 1 199 ? -17.094 19.125 5.828 1 98.81 199 ILE A CA 1
ATOM 1511 C C . ILE A 1 199 ? -16.578 18.047 6.77 1 98.81 199 ILE A C 1
ATOM 1513 O O . ILE A 1 199 ? -16.734 16.844 6.5 1 98.81 199 ILE A O 1
ATOM 1517 N N . ILE A 1 200 ? -15.945 18.438 7.832 1 98.38 200 ILE A N 1
ATOM 1518 C CA . ILE A 1 200 ? -15.461 17.5 8.836 1 98.38 200 ILE A CA 1
ATOM 1519 C C . ILE A 1 200 ? -16.562 17.234 9.859 1 98.38 200 ILE A C 1
ATOM 1521 O O . ILE A 1 200 ? -17 18.141 10.562 1 98.38 200 ILE A O 1
ATOM 1525 N N . ASP A 1 201 ? -17.094 16.016 9.867 1 98.12 201 ASP A N 1
ATOM 1526 C CA . ASP A 1 201 ? -17.922 15.562 10.992 1 98.12 201 ASP A CA 1
ATOM 1527 C C . ASP A 1 201 ? -17.062 15.336 12.234 1 98.12 201 ASP A C 1
ATOM 1529 O O . ASP A 1 201 ? -16.531 14.234 12.445 1 98.12 201 ASP A O 1
ATOM 1533 N N . TYR A 1 202 ? -16.922 16.406 13.039 1 97.38 202 TYR A N 1
ATOM 1534 C CA . TYR A 1 202 ? -16.094 16.359 14.242 1 97.38 202 TYR A CA 1
ATOM 1535 C C . TYR A 1 202 ? -16.891 15.867 15.438 1 97.38 202 TYR A C 1
ATOM 1537 O O . TYR A 1 202 ? -17.297 16.656 16.297 1 97.38 202 TYR A O 1
ATOM 1545 N N . ASN A 1 203 ? -16.984 14.539 15.523 1 95 203 ASN A N 1
ATOM 1546 C CA . ASN A 1 203 ? -17.844 13.969 16.562 1 95 203 ASN A CA 1
ATOM 1547 C C . ASN A 1 203 ? -17.031 13.555 17.781 1 95 203 ASN A C 1
ATOM 1549 O O . ASN A 1 203 ? -17.609 13.164 18.812 1 95 203 ASN A O 1
ATOM 1553 N N . GLY A 1 204 ? -15.703 13.555 17.688 1 93.12 204 GLY A N 1
ATOM 1554 C CA . GLY A 1 204 ? -14.812 13.43 18.828 1 93.12 204 GLY A CA 1
ATOM 1555 C C . GLY A 1 204 ? -14.516 11.984 19.188 1 93.12 204 GLY A C 1
ATOM 1556 O O . GLY A 1 204 ? -13.883 11.719 20.219 1 93.12 204 GLY A O 1
ATOM 1557 N N . VAL A 1 205 ? -14.953 11.039 18.406 1 92 205 VAL A N 1
ATOM 1558 C CA . VAL A 1 205 ? -14.812 9.633 18.781 1 92 205 VAL A CA 1
ATOM 1559 C C . VAL A 1 205 ? -14.289 8.828 17.594 1 92 205 VAL A C 1
ATOM 1561 O O . VAL A 1 205 ? -14.625 9.117 16.453 1 92 205 VAL A O 1
ATOM 1564 N N . GLN A 1 206 ? -13.352 7.988 17.875 1 91.31 206 GLN A N 1
ATOM 1565 C CA . GLN A 1 206 ? -12.906 6.969 16.938 1 91.31 206 GLN A CA 1
ATOM 1566 C C . GLN A 1 206 ? -13.219 5.566 17.453 1 91.31 206 GLN A C 1
ATOM 1568 O O . GLN A 1 206 ? -14.008 5.406 18.391 1 91.31 206 GLN A O 1
ATOM 1573 N N . LEU A 1 207 ? -12.688 4.516 16.812 1 87.69 207 LEU A N 1
ATOM 1574 C CA . LEU A 1 207 ? -13.148 3.16 17.094 1 87.69 207 LEU A CA 1
ATOM 1575 C C . LEU A 1 207 ? -12.75 2.746 18.516 1 87.69 207 LEU A C 1
ATOM 1577 O O . LEU A 1 207 ? -13.531 2.115 19.219 1 87.69 207 LEU A O 1
ATOM 1581 N N . ASP A 1 208 ? -11.523 3.041 18.922 1 89.88 208 ASP A N 1
ATOM 1582 C CA . ASP A 1 208 ? -11.031 2.57 20.219 1 89.88 208 ASP A CA 1
ATOM 1583 C C . ASP A 1 208 ? -11.297 3.598 21.312 1 89.88 208 ASP A C 1
ATOM 1585 O O . ASP A 1 208 ? -10.875 3.418 22.453 1 89.88 208 ASP A O 1
ATOM 1589 N N . GLY A 1 209 ? -12.016 4.688 20.969 1 89.5 209 GLY A N 1
ATOM 1590 C CA . GLY A 1 209 ? -12.289 5.699 21.984 1 89.5 209 GLY A CA 1
ATOM 1591 C C . GLY A 1 209 ? -12.266 7.109 21.422 1 89.5 209 GLY A C 1
ATOM 1592 O O . GLY A 1 209 ? -12.484 7.316 20.234 1 89.5 209 GLY A O 1
ATOM 1593 N N . PRO A 1 210 ? -12.164 8.039 22.375 1 88.75 210 PRO A N 1
ATOM 1594 C CA . PRO A 1 210 ? -12.078 9.422 21.906 1 88.75 210 PRO A CA 1
ATOM 1595 C C . PRO A 1 210 ? -10.945 9.648 20.906 1 88.75 210 PRO A C 1
ATOM 1597 O O . PRO A 1 210 ? -9.953 8.922 20.922 1 88.75 210 PRO A O 1
ATOM 1600 N N . VAL A 1 211 ? -11.172 10.578 20.047 1 87.25 211 VAL A N 1
ATOM 1601 C CA . VAL A 1 211 ? -10.086 10.961 19.156 1 87.25 211 VAL A CA 1
ATOM 1602 C C . VAL A 1 211 ? -8.867 11.391 19.953 1 87.25 211 VAL A C 1
ATOM 1604 O O . VAL A 1 211 ? -9 11.836 21.109 1 87.25 211 VAL A O 1
ATOM 1607 N N . ARG A 1 212 ? -7.738 11.312 19.344 1 83.69 212 ARG A N 1
ATOM 1608 C CA . ARG A 1 212 ? -6.488 11.695 19.984 1 83.69 212 ARG A CA 1
ATOM 1609 C C . ARG A 1 212 ? -6.449 13.195 20.25 1 83.69 212 ARG A C 1
ATOM 1611 O O . ARG A 1 212 ? -7.078 13.977 19.547 1 83.69 212 ARG A O 1
ATOM 1618 N N . GLY A 1 213 ? -5.676 13.57 21.266 1 83.56 213 GLY A N 1
ATOM 1619 C CA . GLY A 1 213 ? -5.566 14.961 21.688 1 83.56 213 GLY A CA 1
ATOM 1620 C C . GLY A 1 213 ? -5.066 15.875 20.578 1 83.56 213 GLY A C 1
ATOM 1621 O O . GLY A 1 213 ? -5.422 17.047 20.531 1 83.56 213 GLY A O 1
ATOM 1622 N N . ILE A 1 214 ? -4.383 15.375 19.672 1 84.88 214 ILE A N 1
ATOM 1623 C CA . ILE A 1 214 ? -3.775 16.125 18.578 1 84.88 214 ILE A CA 1
ATOM 1624 C C . ILE A 1 214 ? -4.867 16.703 17.688 1 84.88 214 ILE A C 1
ATOM 1626 O O . ILE A 1 214 ? -4.637 17.688 16.969 1 84.88 214 ILE A O 1
ATOM 1630 N N . LYS A 1 215 ? -6.039 16.203 17.75 1 87.19 215 LYS A N 1
ATOM 1631 C CA . LYS A 1 215 ? -7.141 16.672 16.922 1 87.19 215 LYS A CA 1
ATOM 1632 C C . LYS A 1 215 ? -7.551 18.094 17.328 1 87.19 215 LYS A C 1
ATOM 1634 O O . LYS A 1 215 ? -8.156 18.812 16.531 1 87.19 215 LYS A O 1
ATOM 1639 N N . SER A 1 216 ? -7.199 18.469 18.5 1 87.94 216 SER A N 1
ATOM 1640 C CA . SER A 1 216 ? -7.527 19.812 18.969 1 87.94 216 SER A CA 1
ATOM 1641 C C . SER A 1 216 ? -6.746 20.859 18.188 1 87.94 216 SER A C 1
ATOM 1643 O O . SER A 1 216 ? -7.121 22.031 18.172 1 87.94 216 SER A O 1
ATOM 1645 N N . THR A 1 217 ? -5.684 20.453 17.562 1 91.19 217 THR A N 1
ATOM 1646 C CA . THR A 1 217 ? -4.828 21.391 16.844 1 91.19 217 THR A CA 1
ATOM 1647 C C . THR A 1 217 ? -5.227 21.453 15.367 1 91.19 217 THR A C 1
ATOM 1649 O O . THR A 1 217 ? -4.707 22.281 14.617 1 91.19 217 THR A O 1
ATOM 1652 N N . LEU A 1 218 ? -6.105 20.672 14.992 1 90.06 218 LEU A N 1
ATOM 1653 C CA . LEU A 1 218 ? -6.449 20.469 13.594 1 90.06 218 LEU A CA 1
ATOM 1654 C C . LEU A 1 218 ? -6.805 21.781 12.914 1 90.06 218 LEU A C 1
ATOM 1656 O O . LEU A 1 218 ? -6.309 22.078 11.828 1 90.06 218 LEU A O 1
ATOM 1660 N N . THR A 1 219 ? -7.664 22.594 13.562 1 93 219 THR A N 1
ATOM 1661 C CA . THR A 1 219 ? -8.141 23.844 12.977 1 93 219 THR A CA 1
ATOM 1662 C C . THR A 1 219 ? -6.977 24.781 12.688 1 93 219 THR A C 1
ATOM 1664 O O . THR A 1 219 ? -6.883 25.344 11.586 1 93 219 THR A O 1
ATOM 1667 N N . GLU A 1 220 ? -6.121 24.938 13.641 1 95.88 220 GLU A N 1
ATOM 1668 C CA . GLU A 1 220 ? -4.98 25.828 13.469 1 95.88 220 GLU A CA 1
ATOM 1669 C C . GLU A 1 220 ? -4.016 25.281 12.414 1 95.88 220 GLU A C 1
ATOM 1671 O O . GLU A 1 220 ? -3.416 26.062 11.664 1 95.88 220 GLU A O 1
ATOM 1676 N N . ALA A 1 221 ? -3.83 24.047 12.391 1 96.06 221 ALA A N 1
ATOM 1677 C CA . ALA A 1 221 ? -2.967 23.422 11.383 1 96.06 221 ALA A CA 1
ATOM 1678 C C . ALA A 1 221 ? -3.508 23.672 9.977 1 96.06 221 ALA A C 1
ATOM 1680 O O . ALA A 1 221 ? -2.746 23.984 9.062 1 96.06 221 ALA A O 1
ATOM 1681 N N . LEU A 1 222 ? -4.824 23.531 9.82 1 97.25 222 LEU A N 1
ATOM 1682 C CA . LEU A 1 222 ? -5.449 23.75 8.523 1 97.25 222 LEU A CA 1
ATOM 1683 C C . LEU A 1 222 ? -5.332 25.203 8.094 1 97.25 222 LEU A C 1
ATOM 1685 O O . LEU A 1 222 ? -5.059 25.5 6.93 1 97.25 222 LEU A O 1
ATOM 1689 N N . LYS A 1 223 ? -5.52 26.094 9.039 1 97.38 223 LYS A N 1
ATOM 1690 C CA . LYS A 1 223 ? -5.344 27.516 8.75 1 97.38 223 LYS A CA 1
ATOM 1691 C C . LYS A 1 223 ? -3.92 27.812 8.281 1 97.38 223 LYS A C 1
ATOM 1693 O O . LYS A 1 223 ? -3.713 28.578 7.34 1 97.38 223 LYS A O 1
ATOM 1698 N N . SER A 1 224 ? -3.016 27.172 8.938 1 96.75 224 SER A N 1
ATOM 1699 C CA . SER A 1 224 ? -1.614 27.391 8.602 1 96.75 224 SER A CA 1
ATOM 1700 C C . SER A 1 224 ? -1.306 26.922 7.184 1 96.75 224 SER A C 1
ATOM 1702 O O . SER A 1 224 ? -0.39 27.422 6.535 1 96.75 224 SER A O 1
ATOM 1704 N N . LEU A 1 225 ? -2.029 25.922 6.699 1 96.38 225 LEU A N 1
ATOM 1705 C CA . LEU A 1 225 ? -1.83 25.422 5.348 1 96.38 225 LEU A CA 1
ATOM 1706 C C . LEU A 1 225 ? -2.475 26.344 4.32 1 96.38 225 LEU A C 1
ATOM 1708 O O . LEU A 1 225 ? -2.246 26.188 3.115 1 96.38 225 LEU A O 1
ATOM 1712 N N . GLY A 1 226 ? -3.316 27.219 4.801 1 96.25 226 GLY A N 1
ATOM 1713 C CA . GLY A 1 226 ? -3.914 28.172 3.875 1 96.25 226 GLY A CA 1
ATOM 1714 C C . GLY A 1 226 ? -5.406 27.969 3.701 1 96.25 226 GLY A C 1
ATOM 1715 O O . GLY A 1 226 ? -6.027 28.609 2.842 1 96.25 226 GLY A O 1
ATOM 1716 N N . PHE A 1 227 ? -6.023 27.203 4.539 1 98.06 227 PHE A N 1
ATOM 1717 C CA . PHE A 1 227 ? -7.465 26.984 4.441 1 98.06 227 PHE A CA 1
ATOM 1718 C C . PHE A 1 227 ? -8.227 28.078 5.191 1 98.06 227 PHE A C 1
ATOM 1720 O O . PHE A 1 227 ? -7.793 28.531 6.258 1 98.06 227 PHE A O 1
ATOM 1727 N N . THR A 1 228 ? -9.336 28.5 4.59 1 98.44 228 THR A N 1
ATOM 1728 C CA . THR A 1 228 ? -10.367 29.141 5.395 1 98.44 228 THR A CA 1
ATOM 1729 C C . THR A 1 228 ? -11.141 28.109 6.211 1 98.44 228 THR A C 1
ATOM 1731 O O . THR A 1 228 ? -11.75 27.203 5.648 1 98.44 228 THR A O 1
ATOM 1734 N N . VAL A 1 229 ? -11.055 28.297 7.504 1 98.31 229 VAL A N 1
ATOM 1735 C CA . VAL A 1 229 ? -11.711 27.328 8.375 1 98.31 229 VAL A CA 1
ATOM 1736 C C . VAL A 1 229 ? -12.961 27.953 8.992 1 98.31 229 VAL A C 1
ATOM 1738 O O . VAL A 1 229 ? -12.883 28.984 9.648 1 98.31 229 VAL A O 1
ATOM 1741 N N . LEU A 1 230 ? -14.078 27.344 8.734 1 98.44 230 LEU A N 1
ATOM 1742 C CA . LEU A 1 230 ? -15.352 27.719 9.336 1 98.44 230 LEU A CA 1
ATOM 1743 C C . LEU A 1 230 ? -15.812 26.656 10.328 1 98.44 230 LEU A C 1
ATOM 1745 O O . LEU A 1 230 ? -15.492 25.469 10.172 1 98.44 230 LEU A O 1
ATOM 1749 N N . GLU A 1 231 ? -16.484 27.094 11.359 1 97.88 231 GLU A N 1
ATOM 1750 C CA . GLU A 1 231 ? -16.984 26.172 12.367 1 97.88 231 GLU A CA 1
ATOM 1751 C C . GLU A 1 231 ? -18.469 26.375 12.633 1 97.88 231 GLU A C 1
ATOM 1753 O O . GLU A 1 231 ? -18.969 27.5 12.539 1 97.88 231 GLU A O 1
ATOM 1758 N N . CYS A 1 232 ? -19.156 25.375 12.953 1 98.38 232 CYS A N 1
ATOM 1759 C CA . CYS A 1 232 ? -20.562 25.484 13.312 1 98.38 232 CYS A CA 1
ATOM 1760 C C . CYS A 1 232 ? -21.016 24.266 14.117 1 98.38 232 CYS A C 1
ATOM 1762 O O . CYS A 1 232 ? -20.25 23.312 14.289 1 98.38 232 CYS A O 1
ATOM 1764 N N . ASP A 1 233 ? -22.188 24.359 14.703 1 98.5 233 ASP A N 1
ATOM 1765 C CA . ASP A 1 233 ? -22.875 23.203 15.289 1 98.5 233 ASP A CA 1
ATOM 1766 C C . ASP A 1 233 ? -23.422 22.281 14.203 1 98.5 233 ASP A C 1
ATOM 1768 O O . ASP A 1 233 ? -24.344 22.656 13.477 1 98.5 233 ASP A O 1
ATOM 1772 N N . GLY A 1 234 ? -22.875 21.125 14.109 1 98.5 234 GLY A N 1
ATOM 1773 C CA . GLY A 1 234 ? -23.234 20.188 13.047 1 98.5 234 GLY A CA 1
ATOM 1774 C C . GLY A 1 234 ? -24.609 19.578 13.219 1 98.5 234 GLY A C 1
ATOM 1775 O O . GLY A 1 234 ? -25.109 18.906 12.305 1 98.5 234 GLY A O 1
ATOM 1776 N N . HIS A 1 235 ? -25.203 19.781 14.383 1 98.06 235 HIS A N 1
ATOM 1777 C CA . HIS A 1 235 ? -26.547 19.281 14.625 1 98.06 235 HIS A CA 1
ATOM 1778 C C . HIS A 1 235 ? -27.594 20.391 14.469 1 98.06 235 HIS A C 1
ATOM 1780 O O . HIS A 1 235 ? -28.781 20.172 14.703 1 98.06 235 HIS A O 1
ATOM 1786 N N . ASP A 1 236 ? -27.219 21.547 14.062 1 98.19 236 ASP A N 1
ATOM 1787 C CA . ASP A 1 236 ? -28.125 22.688 13.859 1 98.19 236 ASP A CA 1
ATOM 1788 C C . ASP A 1 236 ? -28.25 23.016 12.375 1 98.19 236 ASP A C 1
ATOM 1790 O O . ASP A 1 236 ? -27.391 23.703 11.812 1 98.19 236 ASP A O 1
ATOM 1794 N N . PRO A 1 237 ? -29.391 22.672 11.773 1 97.38 237 PRO A N 1
ATOM 1795 C CA . PRO A 1 237 ? -29.578 22.891 10.336 1 97.38 237 PRO A CA 1
ATOM 1796 C C . PRO A 1 237 ? -29.391 24.359 9.938 1 97.38 237 PRO A C 1
ATOM 1798 O O . PRO A 1 237 ? -28.844 24.641 8.867 1 97.38 237 PRO A O 1
ATOM 1801 N N . GLU A 1 238 ? -29.844 25.25 10.789 1 96.38 238 GLU A N 1
ATOM 1802 C CA . GLU A 1 238 ? -29.672 26.672 10.477 1 96.38 238 GLU A CA 1
ATOM 1803 C C . GLU A 1 238 ? -28.188 27.047 10.438 1 96.38 238 GLU A C 1
ATOM 1805 O O . GLU A 1 238 ? -27.75 27.719 9.516 1 96.38 238 GLU A O 1
ATOM 1810 N N . ALA A 1 239 ? -27.469 26.625 11.398 1 98.19 239 ALA A N 1
ATOM 1811 C CA . ALA A 1 239 ? -26.031 26.891 11.445 1 98.19 239 ALA A CA 1
ATOM 1812 C C . ALA A 1 239 ? -25.328 26.266 10.25 1 98.19 239 ALA A C 1
ATOM 1814 O O . ALA A 1 239 ? -24.422 26.875 9.672 1 98.19 239 ALA A O 1
ATOM 1815 N N . LEU A 1 240 ? -25.656 25.078 9.914 1 98.06 240 LEU A N 1
ATOM 1816 C CA . LEU A 1 240 ? -25.062 24.375 8.773 1 98.06 240 LEU A CA 1
ATOM 1817 C C . LEU A 1 240 ? -25.312 25.141 7.48 1 98.06 240 LEU A C 1
ATOM 1819 O O . LEU A 1 240 ? -24.375 25.375 6.703 1 98.06 240 LEU A O 1
ATOM 1823 N N . ILE A 1 241 ? -26.562 25.516 7.25 1 96.06 241 ILE A N 1
ATOM 1824 C CA . ILE A 1 241 ? -26.953 26.219 6.031 1 96.06 241 ILE A CA 1
ATOM 1825 C C . ILE A 1 241 ? -26.219 27.547 5.941 1 96.06 241 ILE A C 1
ATOM 1827 O O . ILE A 1 241 ? -25.641 27.875 4.902 1 96.06 241 ILE A O 1
ATOM 1831 N N . ASP A 1 242 ? -26.156 28.25 7.07 1 96.31 242 ASP A N 1
ATOM 1832 C CA . ASP A 1 242 ? -25.484 29.531 7.102 1 96.31 242 ASP A CA 1
ATOM 1833 C C . ASP A 1 242 ? -23.984 29.375 6.797 1 96.31 242 ASP A C 1
ATOM 1835 O O . ASP A 1 242 ? -23.422 30.172 6.043 1 96.31 242 ASP A O 1
ATOM 1839 N N . THR A 1 243 ? -23.391 28.406 7.402 1 98 243 THR A N 1
ATOM 1840 C CA . THR A 1 243 ? -21.953 28.188 7.23 1 98 243 THR A CA 1
ATOM 1841 C C . THR A 1 243 ? -21.656 27.766 5.797 1 98 243 THR A C 1
ATOM 1843 O O . THR A 1 243 ? -20.625 28.172 5.234 1 98 243 THR A O 1
ATOM 1846 N N . LEU A 1 244 ? -22.469 26.969 5.219 1 97 244 LEU A N 1
ATOM 1847 C CA . LEU A 1 244 ? -22.297 26.547 3.83 1 97 244 LEU A CA 1
ATOM 1848 C C . LEU A 1 244 ? -22.406 27.734 2.885 1 97 244 LEU A C 1
ATOM 1850 O O . LEU A 1 244 ? -21.672 27.828 1.896 1 97 244 LEU A O 1
ATOM 1854 N N . ILE A 1 245 ? -23.359 28.625 3.137 1 94.06 245 ILE A N 1
ATOM 1855 C CA . ILE A 1 245 ? -23.516 29.828 2.344 1 94.06 245 ILE A CA 1
ATOM 1856 C C . ILE A 1 245 ? -22.25 30.688 2.461 1 94.06 245 ILE A C 1
ATOM 1858 O O . ILE A 1 245 ? -21.766 31.219 1.464 1 94.06 245 ILE A O 1
ATOM 1862 N N . GLN A 1 246 ? -21.734 30.797 3.662 1 96.25 246 GLN A N 1
ATOM 1863 C CA . GLN A 1 246 ? -20.484 31.516 3.873 1 96.25 246 GLN A CA 1
ATOM 1864 C C . GLN A 1 246 ? -19.344 30.875 3.115 1 96.25 246 GLN A C 1
ATOM 1866 O O . GLN A 1 246 ? -18.531 31.562 2.496 1 96.25 246 GLN A O 1
ATOM 1871 N N . ALA A 1 247 ? -19.234 29.578 3.223 1 97.06 247 ALA A N 1
ATOM 1872 C CA . ALA A 1 247 ? -18.172 28.828 2.543 1 97.06 247 ALA A CA 1
ATOM 1873 C C . ALA A 1 247 ? -18.234 29.047 1.034 1 97.06 247 ALA A C 1
ATOM 1875 O O . ALA A 1 247 ? -17.203 29.078 0.364 1 97.06 247 ALA A O 1
ATOM 1876 N N . HIS A 1 248 ? -19.406 29.141 0.516 1 93.69 248 HIS A N 1
ATOM 1877 C CA . HIS A 1 248 ? -19.594 29.328 -0.918 1 93.69 248 HIS A CA 1
ATOM 1878 C C . HIS A 1 248 ? -18.969 30.641 -1.384 1 93.69 248 HIS A C 1
ATOM 1880 O O . HIS A 1 248 ? -18.562 30.766 -2.539 1 93.69 248 HIS A O 1
ATOM 1886 N N . LYS A 1 249 ? -18.844 31.562 -0.536 1 94.25 249 LYS A N 1
ATOM 1887 C CA . LYS A 1 249 ? -18.297 32.875 -0.867 1 94.25 249 LYS A CA 1
ATOM 1888 C C . LYS A 1 249 ? -16.766 32.875 -0.824 1 94.25 249 LYS A C 1
ATOM 1890 O O . LYS A 1 249 ? -16.125 33.812 -1.312 1 94.25 249 LYS A O 1
ATOM 1895 N N . VAL A 1 250 ? -16.266 31.844 -0.254 1 95.69 250 VAL A N 1
ATOM 1896 C CA . VAL A 1 250 ? -14.812 31.734 -0.156 1 95.69 250 VAL A CA 1
ATOM 1897 C C . VAL A 1 250 ? -14.234 31.281 -1.499 1 95.69 250 VAL A C 1
ATOM 1899 O O . VAL A 1 250 ? -14.625 30.25 -2.035 1 95.69 250 VAL A O 1
ATOM 1902 N N . ASN A 1 251 ? -13.352 32.094 -2.096 1 94 251 ASN A N 1
ATOM 1903 C CA . ASN A 1 251 ? -12.664 31.75 -3.334 1 94 251 ASN A CA 1
ATOM 1904 C C . ASN A 1 251 ? -11.32 31.078 -3.062 1 94 251 ASN A C 1
ATOM 1906 O O . ASN A 1 251 ? -10.266 31.672 -3.318 1 94 251 ASN A O 1
ATOM 1910 N N . GLY A 1 252 ? -11.266 29.875 -2.65 1 96.56 252 GLY A N 1
ATOM 1911 C CA . GLY A 1 252 ? -10.07 29.125 -2.311 1 96.56 252 GLY A CA 1
ATOM 1912 C C . GLY A 1 252 ? -10.359 27.906 -1.444 1 96.56 252 GLY A C 1
ATOM 1913 O O . GLY A 1 252 ? -11.508 27.469 -1.339 1 96.56 252 GLY A O 1
ATOM 1914 N N . PRO A 1 253 ? -9.273 27.391 -0.929 1 97.38 253 PRO A N 1
ATOM 1915 C CA . PRO A 1 253 ? -9.438 26.219 -0.067 1 97.38 253 PRO A CA 1
ATOM 1916 C C . PRO A 1 253 ? -10.25 26.516 1.189 1 97.38 253 PRO A C 1
ATOM 1918 O O . PRO A 1 253 ? -10.023 27.531 1.846 1 97.38 253 PRO A O 1
ATOM 1921 N N . LYS A 1 254 ? -11.219 25.703 1.499 1 98.38 254 LYS A N 1
ATOM 1922 C CA . LYS A 1 254 ? -12.07 25.922 2.664 1 98.38 254 LYS A CA 1
ATOM 1923 C C . LYS A 1 254 ? -12.469 24.594 3.312 1 98.38 254 LYS A C 1
ATOM 1925 O O . LYS A 1 254 ? -12.555 23.562 2.637 1 98.38 254 LYS A O 1
ATOM 1930 N N . VAL A 1 255 ? -12.633 24.625 4.578 1 98.44 255 VAL A N 1
ATOM 1931 C CA . VAL A 1 255 ? -13.07 23.5 5.387 1 98.44 255 VAL A CA 1
ATOM 1932 C C . VAL A 1 255 ? -14.109 23.953 6.402 1 98.44 255 VAL A C 1
ATOM 1934 O O . VAL A 1 255 ? -13.992 25.047 6.969 1 98.44 255 VAL A O 1
ATOM 1937 N N . ILE A 1 256 ? -15.133 23.219 6.539 1 98.62 256 ILE A N 1
ATOM 1938 C CA . ILE A 1 256 ? -16.125 23.438 7.582 1 98.62 256 ILE A CA 1
ATOM 1939 C C . ILE A 1 256 ? -15.961 22.375 8.672 1 98.62 256 ILE A C 1
ATOM 1941 O O . ILE A 1 256 ? -16.109 21.172 8.414 1 98.62 256 ILE A O 1
ATOM 1945 N N . VAL A 1 257 ? -15.594 22.812 9.836 1 98.38 257 VAL A N 1
ATOM 1946 C CA . VAL A 1 257 ? -15.57 21.938 11 1 98.38 257 VAL A CA 1
ATOM 1947 C C . VAL A 1 257 ? -16.953 21.922 11.664 1 98.38 257 VAL A C 1
ATOM 1949 O O . VAL A 1 257 ? -17.281 22.844 12.422 1 98.38 257 VAL A O 1
ATOM 1952 N N . ALA A 1 258 ? -17.734 20.891 11.375 1 98.56 258 ALA A N 1
ATOM 1953 C CA . ALA A 1 258 ? -19.047 20.703 11.992 1 98.56 258 ALA A CA 1
ATOM 1954 C C . ALA A 1 258 ? -18.938 19.875 13.266 1 98.56 258 ALA A C 1
ATOM 1956 O O . ALA A 1 258 ? -18.703 18.656 13.203 1 98.56 258 ALA A O 1
ATOM 1957 N N . ARG A 1 259 ? -19.125 20.5 14.406 1 97.75 259 ARG A N 1
ATOM 1958 C CA . ARG A 1 259 ? -19.047 19.797 15.68 1 97.75 259 ARG A CA 1
ATOM 1959 C C . ARG A 1 259 ? -20.328 19 15.953 1 97.75 259 ARG A C 1
ATOM 1961 O O . ARG A 1 259 ? -21.422 19.578 15.969 1 97.75 259 ARG A O 1
ATOM 1968 N N . THR A 1 260 ? -20.141 17.703 16.109 1 97.62 260 THR A N 1
ATOM 1969 C CA . THR A 1 260 ? -21.281 16.797 16.328 1 97.62 260 THR A CA 1
ATOM 1970 C C . THR A 1 260 ? -21.016 15.883 17.516 1 97.62 260 THR A C 1
ATOM 1972 O O . THR A 1 260 ? -20.047 16.062 18.25 1 97.62 260 THR A O 1
ATOM 1975 N N . ILE A 1 261 ? -21.984 15.039 17.812 1 96.44 261 ILE A N 1
ATOM 1976 C CA . ILE A 1 261 ? -21.891 14.039 18.875 1 96.44 261 ILE A CA 1
ATOM 1977 C C . ILE A 1 261 ? -22.172 12.656 18.297 1 96.44 261 ILE A C 1
ATOM 1979 O O . ILE A 1 261 ? -23.25 12.422 17.719 1 96.44 261 ILE A O 1
ATOM 1983 N N . ARG A 1 262 ? -21.203 11.805 18.391 1 95.06 262 ARG A N 1
ATOM 1984 C CA . ARG A 1 262 ? -21.453 10.43 17.969 1 95.06 262 ARG A CA 1
ATOM 1985 C C . ARG A 1 262 ? -22.609 9.812 18.75 1 95.06 262 ARG A C 1
ATOM 1987 O O . ARG A 1 262 ? -22.656 9.906 19.969 1 95.06 262 ARG A O 1
ATOM 1994 N N . GLY A 1 263 ? -23.562 9.211 18.094 1 94.19 263 GLY A N 1
ATOM 1995 C CA . GLY A 1 263 ? -24.688 8.555 18.734 1 94.19 263 GLY A CA 1
ATOM 1996 C C . GLY A 1 263 ? -25.719 9.523 19.281 1 94.19 263 GLY A C 1
ATOM 1997 O O . GLY A 1 263 ? -26.547 9.156 20.109 1 94.19 263 GLY A O 1
ATOM 1998 N N . LYS A 1 264 ? -25.703 10.711 18.844 1 93.94 264 LYS A N 1
ATOM 1999 C CA . LYS A 1 264 ? -26.594 11.75 19.344 1 93.94 264 LYS A CA 1
ATOM 2000 C C . LYS A 1 264 ? -28.031 11.242 19.438 1 93.94 264 LYS A C 1
ATOM 2002 O O . LYS A 1 264 ? -28.562 10.711 18.453 1 93.94 264 LYS A O 1
ATOM 2007 N N . GLY A 1 265 ? -28.609 11.43 20.625 1 91.06 265 GLY A N 1
ATOM 2008 C CA . GLY A 1 265 ? -30.031 11.133 20.812 1 91.06 265 GLY A CA 1
ATOM 2009 C C . GLY A 1 265 ? -30.281 9.734 21.344 1 91.06 265 GLY A C 1
ATOM 2010 O O . GLY A 1 265 ? -31.422 9.398 21.688 1 91.06 265 GLY A O 1
ATOM 2011 N N . VAL A 1 266 ? -29.281 8.914 21.359 1 91.44 266 VAL A N 1
ATOM 2012 C CA . VAL A 1 266 ? -29.422 7.559 21.891 1 91.44 266 VAL A CA 1
ATOM 2013 C C . VAL A 1 266 ? -28.578 7.414 23.156 1 91.44 266 VAL A C 1
ATOM 2015 O O . VAL A 1 266 ? -27.359 7.227 23.078 1 91.44 266 VAL A O 1
ATOM 2018 N N . SER A 1 267 ? -29.172 7.336 24.219 1 87.62 267 SER A N 1
ATOM 2019 C CA . SER A 1 267 ? -28.547 7.543 25.531 1 87.62 267 SER A CA 1
ATOM 2020 C C . SER A 1 267 ? -27.469 6.5 25.812 1 87.62 267 SER A C 1
ATOM 2022 O O . SER A 1 267 ? -26.453 6.805 26.422 1 87.62 267 SER A O 1
ATOM 2024 N N . ASP A 1 268 ? -27.594 5.363 25.359 1 86.44 268 ASP A N 1
ATOM 2025 C CA . ASP A 1 268 ? -26.688 4.297 25.75 1 86.44 268 ASP A CA 1
ATOM 2026 C C . ASP A 1 268 ? -25.391 4.348 24.922 1 86.44 268 ASP A C 1
ATOM 2028 O O . ASP A 1 268 ? -24.406 3.713 25.281 1 86.44 268 ASP A O 1
ATOM 2032 N N . ILE A 1 269 ? -25.359 5.195 23.844 1 88.56 269 ILE A N 1
ATOM 2033 C CA . ILE A 1 269 ? -24.156 5.176 23.016 1 88.56 269 ILE A CA 1
ATOM 2034 C C . ILE A 1 269 ? -23.688 6.605 22.75 1 88.56 269 ILE A C 1
ATOM 2036 O O . ILE A 1 269 ? -22.609 6.824 22.203 1 88.56 269 ILE A O 1
ATOM 2040 N N . GLU A 1 270 ? -24.484 7.602 23.141 1 91.62 270 GLU A N 1
ATOM 2041 C CA . GLU A 1 270 ? -24.172 9 22.844 1 91.62 270 GLU A CA 1
ATOM 2042 C C . GLU A 1 270 ? -22.828 9.398 23.438 1 91.62 270 GLU A C 1
ATOM 2044 O O . GLU A 1 270 ? -22.578 9.195 24.641 1 91.62 270 GLU A O 1
ATOM 2049 N N . GLY A 1 271 ? -21.938 9.898 22.578 1 87.19 271 GLY A N 1
ATOM 2050 C CA . GLY A 1 271 ? -20.641 10.406 23.016 1 87.19 271 GLY A CA 1
ATOM 2051 C C . GLY A 1 271 ? -19.625 9.312 23.281 1 87.19 271 GLY A C 1
ATOM 2052 O O . GLY A 1 271 ? -18.547 9.578 23.797 1 87.19 271 GLY A O 1
ATOM 2053 N N . THR A 1 272 ? -20 8.07 22.938 1 84.25 272 THR A N 1
ATOM 2054 C CA . THR A 1 272 ? -19.094 6.957 23.219 1 84.25 272 THR A CA 1
ATOM 2055 C C . THR A 1 272 ? -18.734 6.219 21.938 1 84.25 272 THR A C 1
ATOM 2057 O O . THR A 1 272 ? -19.328 6.469 20.891 1 84.25 272 THR A O 1
ATOM 2060 N N . SER A 1 273 ? -17.75 5.367 22.109 1 81.31 273 SER A N 1
ATOM 2061 C CA . SER A 1 273 ? -17.359 4.527 20.969 1 81.31 273 SER A CA 1
ATOM 2062 C C . SER A 1 273 ? -18.141 3.223 20.953 1 81.31 273 SER A C 1
ATOM 2064 O O . SER A 1 273 ? -17.922 2.365 20.094 1 81.31 273 SER A O 1
ATOM 2066 N N . LYS A 1 274 ? -19.078 3.055 21.781 1 78.88 274 LYS A N 1
ATOM 2067 C CA . LYS A 1 274 ? -19.859 1.825 21.891 1 78.88 274 LYS A CA 1
ATOM 2068 C C . LYS A 1 274 ? -20.75 1.628 20.672 1 78.88 274 LYS A C 1
ATOM 2070 O O . LYS A 1 274 ? -21.297 2.59 20.141 1 78.88 274 LYS A O 1
ATOM 2075 N N . GLN A 1 275 ? -20.641 0.387 20.188 1 72.75 275 GLN A N 1
ATOM 2076 C CA . GLN A 1 275 ? -21.562 -0.035 19.141 1 72.75 275 GLN A CA 1
ATOM 2077 C C . GLN A 1 275 ? -22.688 -0.899 19.703 1 72.75 275 GLN A C 1
ATOM 2079 O O . GLN A 1 275 ? -22.484 -1.598 20.703 1 72.75 275 GLN A O 1
ATOM 2084 N N . ARG A 1 276 ? -23.844 -0.632 19.375 1 63.06 276 ARG A N 1
ATOM 2085 C CA . ARG A 1 276 ? -24.906 -1.511 19.844 1 63.06 276 ARG A CA 1
ATOM 2086 C C . ARG A 1 276 ? -24.766 -2.908 19.25 1 63.06 276 ARG A C 1
ATOM 2088 O O . ARG A 1 276 ? -25.406 -3.227 18.25 1 63.06 276 ARG A O 1
ATOM 2095 N N . ILE A 1 277 ? -23.469 -3.232 19.141 1 58.12 277 ILE A N 1
ATOM 2096 C CA . ILE A 1 277 ? -23.234 -4.551 18.562 1 58.12 277 ILE A CA 1
ATOM 2097 C C . ILE A 1 277 ? -23.609 -5.633 19.578 1 58.12 277 ILE A C 1
ATOM 2099 O O . ILE A 1 277 ? -23.125 -5.621 20.719 1 58.12 277 ILE A O 1
ATOM 2103 N N . LEU A 1 278 ? -24.781 -6.215 19.422 1 49.78 278 LEU A N 1
ATOM 2104 C CA . LEU A 1 278 ? -25.078 -7.355 20.281 1 49.78 278 LEU A CA 1
ATOM 2105 C C . LEU A 1 278 ? -23.969 -8.398 20.203 1 49.78 278 LEU A C 1
ATOM 2107 O O . LEU A 1 278 ? -23.438 -8.68 19.125 1 49.78 278 LEU A O 1
ATOM 2111 N N . ASP A 1 279 ? -23.141 -8.359 21.188 1 51.03 279 ASP A N 1
ATOM 2112 C CA . ASP A 1 279 ? -22.188 -9.461 21.219 1 51.03 279 ASP A CA 1
ATOM 2113 C C . ASP A 1 279 ? -22.688 -10.656 20.422 1 51.03 279 ASP A C 1
ATOM 2115 O O . ASP A 1 279 ? -23.656 -11.312 20.797 1 51.03 279 ASP A O 1
ATOM 2119 N N . ASP A 1 280 ? -22.531 -10.508 19.156 1 51.75 280 ASP A N 1
ATOM 2120 C CA . ASP A 1 280 ? -23.172 -11.531 18.344 1 51.75 280 ASP A CA 1
ATOM 2121 C C . ASP A 1 280 ? -22.734 -12.93 18.766 1 51.75 280 ASP A C 1
ATOM 2123 O O . ASP A 1 280 ? -23.203 -13.93 18.219 1 51.75 280 ASP A O 1
ATOM 2127 N N . GLY A 1 281 ? -22.188 -13.055 19.984 1 51.5 281 GLY A N 1
ATOM 2128 C CA . GLY A 1 281 ? -21.766 -14.367 20.469 1 51.5 281 GLY A CA 1
ATOM 2129 C C . GLY A 1 281 ? -21.219 -15.25 19.359 1 51.5 281 GLY A C 1
ATOM 2130 O O . GLY A 1 281 ? -20.953 -16.438 19.578 1 51.5 281 GLY A O 1
ATOM 2131 N N . GLY A 1 282 ? -20.719 -14.492 18.188 1 59.62 282 GLY A N 1
ATOM 2132 C CA . GLY A 1 282 ? -20.25 -15.305 17.078 1 59.62 282 GLY A CA 1
ATOM 2133 C C . GLY A 1 282 ? -21.312 -16.266 16.562 1 59.62 282 GLY A C 1
ATOM 2134 O O . GLY A 1 282 ? -22.453 -16.25 17.016 1 59.62 282 GLY A O 1
ATOM 2135 N N . GLU A 1 283 ? -21.094 -16.938 15.5 1 63.28 283 GLU A N 1
ATOM 2136 C CA . GLU A 1 283 ? -22 -17.953 14.969 1 63.28 283 GLU A CA 1
ATOM 2137 C C . GLU A 1 283 ? -22.109 -19.141 15.922 1 63.28 283 GLU A C 1
ATOM 2139 O O . GLU A 1 283 ? -21.094 -19.703 16.344 1 63.28 283 GLU A O 1
ATOM 2144 N N . PRO A 1 284 ? -23.234 -19.297 16.469 1 63.84 284 PRO A N 1
ATOM 2145 C CA . PRO A 1 284 ? -23.375 -20.406 17.406 1 63.84 284 PRO A CA 1
ATOM 2146 C C . PRO A 1 284 ? -22.625 -21.656 16.953 1 63.84 284 PRO A C 1
ATOM 2148 O O . PRO A 1 284 ? -22.703 -22.031 15.773 1 63.84 284 PRO A O 1
ATOM 2151 N N . GLY A 1 285 ? -21.75 -22.156 17.75 1 68.25 285 GLY A N 1
ATOM 2152 C CA . GLY A 1 285 ? -21.016 -23.375 17.453 1 68.25 285 GLY A CA 1
ATOM 2153 C C . GLY A 1 285 ? -19.656 -23.125 16.844 1 68.25 285 GLY A C 1
ATOM 2154 O O . GLY A 1 285 ? -18.859 -24.047 16.703 1 68.25 285 GLY A O 1
ATOM 2155 N N . PHE A 1 286 ? -19.469 -21.828 16.547 1 82.12 286 PHE A N 1
ATOM 2156 C CA . PHE A 1 286 ? -18.172 -21.516 15.953 1 82.12 286 PHE A CA 1
ATOM 2157 C C . PHE A 1 286 ? -17.312 -20.688 16.906 1 82.12 286 PHE A C 1
ATOM 2159 O O . PHE A 1 286 ? -17.844 -19.828 17.625 1 82.12 286 PHE A O 1
ATOM 2166 N N . GLY A 1 287 ? -16.109 -21.031 16.984 1 89.19 287 GLY A N 1
ATOM 2167 C CA . GLY A 1 287 ? -15.18 -20.266 17.812 1 89.19 287 GLY A CA 1
ATOM 2168 C C . GLY A 1 287 ? -14.773 -18.953 17.188 1 89.19 287 GLY A C 1
ATOM 2169 O O . GLY A 1 287 ? -15.125 -18.656 16.047 1 89.19 287 GLY A O 1
ATOM 2170 N N . SER A 1 288 ? -14.156 -18.125 18 1 94.75 288 SER A N 1
ATOM 2171 C CA . SER A 1 288 ? -13.672 -16.828 17.547 1 94.75 288 SER A CA 1
ATOM 2172 C C . SER A 1 288 ? -12.164 -16.859 17.312 1 94.75 288 SER A C 1
ATOM 2174 O O . SER A 1 288 ? -11.383 -17.047 18.234 1 94.75 288 SER A O 1
ATOM 2176 N N . MET A 1 289 ? -11.773 -16.594 16.031 1 96.62 289 MET A N 1
ATOM 2177 C CA . MET A 1 289 ? -10.359 -16.531 15.688 1 96.62 289 MET A CA 1
ATOM 2178 C C . MET A 1 289 ? -9.672 -15.383 16.422 1 96.62 289 MET A C 1
ATOM 2180 O O . MET A 1 289 ? -8.555 -15.547 16.922 1 96.62 289 MET A O 1
ATOM 2184 N N . ARG A 1 290 ? -10.289 -14.172 16.469 1 97 290 ARG A N 1
ATOM 2185 C CA . ARG A 1 290 ? -9.664 -13 17.062 1 97 290 ARG A CA 1
ATOM 2186 C C . ARG A 1 290 ? -9.586 -13.141 18.578 1 97 290 ARG A C 1
ATOM 2188 O O . ARG A 1 290 ? -8.641 -12.664 19.203 1 97 290 ARG A O 1
ATOM 2195 N N . ASP A 1 291 ? -10.609 -13.883 19.219 1 96.88 291 ASP A N 1
ATOM 2196 C CA . ASP A 1 291 ? -10.5 -14.148 20.656 1 96.88 291 ASP A CA 1
ATOM 2197 C C . ASP A 1 291 ? -9.297 -15.047 20.953 1 96.88 291 ASP A C 1
ATOM 2199 O O . ASP A 1 291 ? -8.586 -14.828 21.938 1 96.88 291 ASP A O 1
ATOM 2203 N N . ALA A 1 292 ? -9.133 -16.062 20.141 1 97.12 292 ALA A N 1
ATOM 2204 C CA . ALA A 1 292 ? -8.008 -16.984 20.328 1 97.12 292 ALA A CA 1
ATOM 2205 C C . ALA A 1 292 ? -6.68 -16.234 20.234 1 97.12 292 ALA A C 1
ATOM 2207 O O . ALA A 1 292 ? -5.77 -16.469 21.031 1 97.12 292 ALA A O 1
ATOM 2208 N N . VAL A 1 293 ? -6.555 -15.328 19.344 1 98.19 293 VAL A N 1
ATOM 2209 C CA . VAL A 1 293 ? -5.332 -14.555 19.141 1 98.19 293 VAL A CA 1
ATOM 2210 C C . VAL A 1 293 ? -5.148 -13.586 20.312 1 98.19 293 VAL A C 1
ATOM 2212 O O . VAL A 1 293 ? -4.031 -13.398 20.797 1 98.19 293 VAL A O 1
ATOM 2215 N N . GLY A 1 294 ? -6.27 -12.914 20.75 1 98.31 294 GLY A N 1
ATOM 2216 C CA . GLY A 1 294 ? -6.184 -12.062 21.922 1 98.31 294 GLY A CA 1
ATOM 2217 C C . GLY A 1 294 ? -5.629 -12.773 23.141 1 98.31 294 GLY A C 1
ATOM 2218 O O . GLY A 1 294 ? -4.766 -12.242 23.828 1 98.31 294 GLY A O 1
ATOM 2219 N N . ARG A 1 295 ? -6.125 -14.008 23.391 1 98.31 295 ARG A N 1
ATOM 2220 C CA . ARG A 1 295 ? -5.652 -14.805 24.516 1 98.31 295 ARG A CA 1
ATOM 2221 C C . ARG A 1 295 ? -4.191 -15.195 24.344 1 98.31 295 ARG A C 1
ATOM 2223 O O . ARG A 1 295 ? -3.422 -15.203 25.297 1 98.31 295 ARG A O 1
ATOM 2230 N N . ALA A 1 296 ? -3.836 -15.547 23.125 1 98.56 296 ALA A N 1
ATOM 2231 C CA . ALA A 1 296 ? -2.451 -15.914 22.844 1 98.56 296 ALA A CA 1
ATOM 2232 C C . ALA A 1 296 ? -1.511 -14.734 23.094 1 98.56 296 ALA A C 1
ATOM 2234 O O . ALA A 1 296 ? -0.394 -14.922 23.578 1 98.56 296 ALA A O 1
ATOM 2235 N N . LEU A 1 297 ? -1.912 -13.516 22.719 1 98.69 297 LEU A N 1
ATOM 2236 C CA . LEU A 1 297 ? -1.102 -12.328 22.953 1 98.69 297 LEU A CA 1
ATOM 2237 C C . LEU A 1 297 ? -0.905 -12.094 24.453 1 98.69 297 LEU A C 1
ATOM 2239 O O . LEU A 1 297 ? 0.177 -11.688 24.891 1 98.69 297 LEU A O 1
ATOM 2243 N N . LEU A 1 298 ? -2.002 -12.359 25.25 1 98.56 298 LEU A N 1
ATOM 2244 C CA . LEU A 1 298 ? -1.887 -12.25 26.703 1 98.56 298 LEU A CA 1
ATOM 2245 C C . LEU A 1 298 ? -0.846 -13.227 27.25 1 98.56 298 LEU A C 1
ATOM 2247 O O . LEU A 1 298 ? 0.01 -12.844 28.047 1 98.56 298 LEU A O 1
ATOM 2251 N N . GLU A 1 299 ? -0.959 -14.414 26.781 1 98.56 299 GLU A N 1
ATOM 2252 C CA . GLU A 1 299 ? -0.005 -15.43 27.219 1 98.56 299 GLU A CA 1
ATOM 2253 C C . GLU A 1 299 ? 1.417 -15.062 26.797 1 98.56 299 GLU A C 1
ATOM 2255 O O . GLU A 1 299 ? 2.354 -15.195 27.594 1 98.56 299 GLU A O 1
ATOM 2260 N N . ALA A 1 300 ? 1.615 -14.641 25.594 1 98.69 300 ALA A N 1
ATOM 2261 C CA . ALA A 1 300 ? 2.926 -14.219 25.109 1 98.69 300 ALA A CA 1
ATOM 2262 C C . ALA A 1 300 ? 3.477 -13.062 25.938 1 98.69 300 ALA A C 1
ATOM 2264 O O . ALA A 1 300 ? 4.672 -13.023 26.234 1 98.69 300 ALA A O 1
ATOM 2265 N N . GLY A 1 301 ? 2.596 -12.094 26.25 1 98.56 301 GLY A N 1
ATOM 2266 C CA . GLY A 1 301 ? 3.01 -10.961 27.062 1 98.56 301 GLY A CA 1
ATOM 2267 C C . GLY A 1 301 ? 3.529 -11.375 28.422 1 98.56 301 GLY A C 1
ATOM 2268 O O . GLY A 1 301 ? 4.414 -10.719 28.984 1 98.56 301 GLY A O 1
ATOM 2269 N N . GLU A 1 302 ? 2.943 -12.445 28.969 1 98.44 302 GLU A N 1
ATOM 2270 C CA . GLU A 1 302 ? 3.404 -12.984 30.25 1 98.44 302 GLU A CA 1
ATOM 2271 C C . GLU A 1 302 ? 4.762 -13.664 30.109 1 98.44 302 GLU A C 1
ATOM 2273 O O . GLU A 1 302 ? 5.609 -13.562 31 1 98.44 302 GLU A O 1
ATOM 2278 N N . ARG A 1 303 ? 4.973 -14.203 29.016 1 98.06 303 ARG A N 1
ATOM 2279 C CA . ARG A 1 303 ? 6.18 -14.984 28.797 1 98.06 303 ARG A CA 1
ATOM 2280 C C . ARG A 1 303 ? 7.348 -14.094 28.391 1 98.06 303 ARG A C 1
ATOM 2282 O O . ARG A 1 303 ? 8.5 -14.375 28.734 1 98.06 303 ARG A O 1
ATOM 2289 N N . TYR A 1 304 ? 7.086 -13.086 27.641 1 98.12 304 TYR A N 1
ATOM 2290 C CA . TYR A 1 304 ? 8.133 -12.25 27.062 1 98.12 304 TYR A CA 1
ATOM 2291 C C . TYR A 1 304 ? 7.961 -10.797 27.5 1 98.12 304 TYR A C 1
ATOM 2293 O O . TYR A 1 304 ? 7.09 -10.094 26.984 1 98.12 304 TYR A O 1
ATOM 2301 N N . ASN A 1 305 ? 8.859 -10.32 28.266 1 97.5 305 ASN A N 1
ATOM 2302 C CA . ASN A 1 305 ? 8.75 -8.969 28.812 1 97.5 305 ASN A CA 1
ATOM 2303 C C . ASN A 1 305 ? 9.141 -7.914 27.781 1 97.5 305 ASN A C 1
ATOM 2305 O O . ASN A 1 305 ? 8.875 -6.727 27.969 1 97.5 305 ASN A O 1
ATOM 2309 N N . ASP A 1 306 ? 9.719 -8.328 26.656 1 97.88 306 ASP A N 1
ATOM 2310 C CA . ASP A 1 306 ? 10.133 -7.402 25.609 1 97.88 306 ASP A CA 1
ATOM 2311 C C . ASP A 1 306 ? 9.125 -7.367 24.469 1 97.88 306 ASP A C 1
ATOM 2313 O O . ASP A 1 306 ? 9.383 -6.773 23.422 1 97.88 306 ASP A O 1
ATOM 2317 N N . LEU A 1 307 ? 7.93 -7.984 24.703 1 98.69 307 LEU A N 1
ATOM 2318 C CA . LEU A 1 307 ? 6.883 -7.984 23.688 1 98.69 307 LEU A CA 1
ATOM 2319 C C . LEU A 1 307 ? 6.07 -6.695 23.75 1 98.69 307 LEU A C 1
ATOM 2321 O O . LEU A 1 307 ? 5.605 -6.301 24.812 1 98.69 307 LEU A O 1
ATOM 2325 N N . TYR A 1 308 ? 5.934 -5.98 22.641 1 98.88 308 TYR A N 1
ATOM 2326 C CA . TYR A 1 308 ? 5.129 -4.773 22.516 1 98.88 308 TYR A CA 1
ATOM 2327 C C . TYR A 1 308 ? 4.078 -4.938 21.422 1 98.88 308 TYR A C 1
ATOM 2329 O O . TYR A 1 308 ? 4.355 -5.516 20.359 1 98.88 308 TYR A O 1
ATOM 2337 N N . VAL A 1 309 ? 2.92 -4.512 21.656 1 98.88 309 VAL A N 1
ATOM 2338 C CA . VAL A 1 309 ? 1.841 -4.559 20.688 1 98.88 309 VAL A CA 1
ATOM 2339 C C . VAL A 1 309 ? 1.582 -3.156 20.141 1 98.88 309 VAL A C 1
ATOM 2341 O O . VAL A 1 309 ? 1.439 -2.199 20.906 1 98.88 309 VAL A O 1
ATOM 2344 N N . VAL A 1 310 ? 1.63 -3.031 18.859 1 98.88 310 VAL A N 1
ATOM 2345 C CA . VAL A 1 310 ? 1.351 -1.775 18.172 1 98.88 310 VAL A CA 1
ATOM 2346 C C . VAL A 1 310 ? 0.073 -1.91 17.344 1 98.88 310 VAL A C 1
ATOM 2348 O O . VAL A 1 310 ? -0.097 -2.885 16.609 1 98.88 310 VAL A O 1
ATOM 2351 N N . THR A 1 311 ? -0.859 -0.979 17.422 1 98.38 311 THR A N 1
ATOM 2352 C CA . THR A 1 311 ? -2.111 -1.036 16.688 1 98.38 311 THR A CA 1
ATOM 2353 C C . THR A 1 311 ? -2.488 0.344 16.156 1 98.38 311 THR A C 1
ATOM 2355 O O . THR A 1 311 ? -1.809 1.331 16.438 1 98.38 311 THR A O 1
ATOM 2358 N N . ALA A 1 312 ? -3.5 0.37 15.273 1 97.75 312 ALA A N 1
ATOM 2359 C CA . ALA A 1 312 ? -3.947 1.595 14.609 1 97.75 312 ALA A CA 1
ATOM 2360 C C . ALA A 1 312 ? -5.438 1.83 14.844 1 97.75 312 ALA A C 1
ATOM 2362 O O . ALA A 1 312 ? -6.219 1.893 13.891 1 97.75 312 ALA A O 1
ATOM 2363 N N . ASP A 1 313 ? -5.812 1.966 16.062 1 96.62 313 ASP A N 1
ATOM 2364 C CA . ASP A 1 313 ? -7.145 2.363 16.516 1 96.62 313 ASP A CA 1
ATOM 2365 C C . ASP A 1 313 ? -8.156 1.248 16.281 1 96.62 313 ASP A C 1
ATOM 2367 O O . ASP A 1 313 ? -9.352 1.512 16.094 1 96.62 313 ASP A O 1
ATOM 2371 N N . VAL A 1 314 ? -7.711 -0.01 16.281 1 96.81 314 VAL A N 1
ATOM 2372 C CA . VAL A 1 314 ? -8.633 -1.122 16.094 1 96.81 314 VAL A CA 1
ATOM 2373 C C . VAL A 1 314 ? -8.406 -2.172 17.172 1 96.81 314 VAL A C 1
ATOM 2375 O O . VAL A 1 314 ? -8.672 -3.359 16.953 1 96.81 314 VAL A O 1
ATOM 2378 N N . GLY A 1 315 ? -7.879 -1.731 18.281 1 96.62 315 GLY A N 1
ATOM 2379 C CA . GLY A 1 315 ? -7.543 -2.643 19.359 1 96.62 315 GLY A CA 1
ATOM 2380 C C . GLY A 1 315 ? -8.75 -3.393 19.906 1 96.62 315 GLY A C 1
ATOM 2381 O O . GLY A 1 315 ? -8.656 -4.582 20.219 1 96.62 315 GLY A O 1
ATOM 2382 N N . GLY A 1 316 ? -9.867 -2.695 20.062 1 95.62 316 GLY A N 1
ATOM 2383 C CA . GLY A 1 316 ? -11.078 -3.357 20.516 1 95.62 316 GLY A CA 1
ATOM 2384 C C . GLY A 1 316 ? -11.547 -4.445 19.562 1 95.62 316 GLY A C 1
ATOM 2385 O O . GLY A 1 316 ? -11.859 -5.559 20 1 95.62 316 GLY A O 1
ATOM 2386 N N . SER A 1 317 ? -11.547 -4.121 18.297 1 94.94 317 SER A N 1
ATOM 2387 C CA . SER A 1 317 ? -12.031 -5.043 17.281 1 94.94 317 SER A CA 1
ATOM 2388 C C . SER A 1 317 ? -11.117 -6.254 17.141 1 94.94 317 SER A C 1
ATOM 2390 O O . SER A 1 317 ? -11.578 -7.367 16.891 1 94.94 317 SER A O 1
ATOM 2392 N N . THR A 1 318 ? -9.812 -6.078 17.344 1 97.25 318 THR A N 1
ATOM 2393 C CA . THR A 1 318 ? -8.844 -7.145 17.125 1 97.25 318 THR A CA 1
ATOM 2394 C C . THR A 1 318 ? -8.617 -7.934 18.406 1 97.25 318 THR A C 1
ATOM 2396 O O . THR A 1 318 ? -7.934 -8.961 18.406 1 97.25 318 THR A O 1
ATOM 2399 N N . ARG A 1 319 ? -9.109 -7.418 19.531 1 97.31 319 ARG A N 1
ATOM 2400 C CA . ARG A 1 319 ? -8.938 -7.949 20.875 1 97.31 319 ARG A CA 1
ATOM 2401 C C . ARG A 1 319 ? -7.543 -7.629 21.406 1 97.31 319 ARG A C 1
ATOM 2403 O O . ARG A 1 319 ? -7.176 -8.062 22.5 1 97.31 319 ARG A O 1
ATOM 2410 N N . ALA A 1 320 ? -6.789 -6.848 20.688 1 97.62 320 ALA A N 1
ATOM 2411 C CA . ALA A 1 320 ? -5.5 -6.379 21.188 1 97.62 320 ALA A CA 1
ATOM 2412 C C . ALA A 1 320 ? -5.676 -5.566 22.469 1 97.62 320 ALA A C 1
ATOM 2414 O O . ALA A 1 320 ? -4.75 -5.461 23.281 1 97.62 320 ALA A O 1
ATOM 2415 N N . ILE A 1 321 ? -6.867 -5.035 22.703 1 97.12 321 ILE A N 1
ATOM 2416 C CA . ILE A 1 321 ? -7.168 -4.211 23.859 1 97.12 321 ILE A 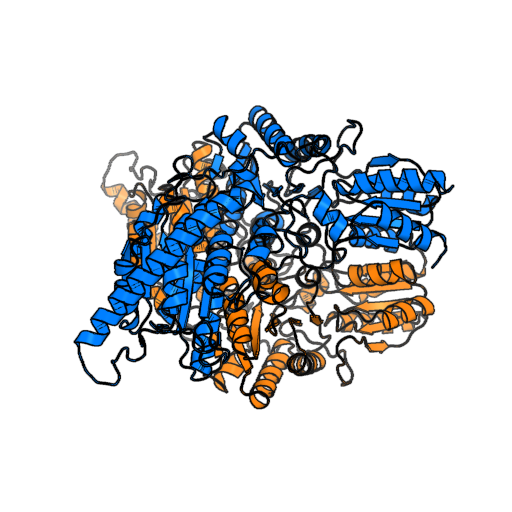CA 1
ATOM 2417 C C . ILE A 1 321 ? -6.98 -5.031 25.141 1 97.12 321 ILE A C 1
ATOM 2419 O O . ILE A 1 321 ? -6.691 -4.48 26.203 1 97.12 321 ILE A O 1
ATOM 2423 N N . TRP A 1 322 ? -7.223 -6.391 25.062 1 98.25 322 TRP A N 1
ATOM 2424 C CA . TRP A 1 322 ? -6.973 -7.246 26.219 1 98.25 322 TRP A CA 1
ATOM 2425 C C . TRP A 1 322 ? -5.52 -7.145 26.656 1 98.25 322 TRP A C 1
ATOM 2427 O O . TRP A 1 322 ? -5.23 -7.168 27.859 1 98.25 322 TRP A O 1
ATOM 2437 N N . PHE A 1 323 ? -4.605 -7.055 25.734 1 98.69 323 PHE A N 1
ATOM 2438 C CA . PHE A 1 323 ? -3.195 -6.859 26.047 1 98.69 323 PHE A CA 1
ATOM 2439 C C . PHE A 1 323 ? -2.975 -5.52 26.734 1 98.69 323 PHE A C 1
ATOM 2441 O O . PHE A 1 323 ? -2.209 -5.434 27.703 1 98.69 323 PHE A O 1
ATOM 2448 N N . LYS A 1 324 ? -3.609 -4.5 26.25 1 97.94 324 LYS A N 1
ATOM 2449 C CA . LYS A 1 324 ? -3.512 -3.174 26.859 1 97.94 324 LYS A CA 1
ATOM 2450 C C . LYS A 1 324 ? -3.93 -3.203 28.328 1 97.94 324 LYS A C 1
ATOM 2452 O O . LYS A 1 324 ? -3.293 -2.568 29.172 1 97.94 324 LYS A O 1
ATOM 2457 N N . GLU A 1 325 ? -5.008 -3.855 28.578 1 98 325 GLU A N 1
ATOM 2458 C CA . GLU A 1 325 ? -5.559 -3.918 29.938 1 98 325 GLU A CA 1
ATOM 2459 C C . GLU A 1 325 ? -4.57 -4.551 30.906 1 98 325 GLU A C 1
ATOM 2461 O O . GLU A 1 325 ? -4.445 -4.109 32.031 1 98 325 GLU A O 1
ATOM 2466 N N . LYS A 1 326 ? -3.871 -5.531 30.453 1 98.25 326 LYS A N 1
ATOM 2467 C CA . LYS A 1 326 ? -2.951 -6.254 31.328 1 98.25 326 LYS A CA 1
ATOM 2468 C C . LYS A 1 326 ? -1.563 -5.617 31.312 1 98.25 326 LYS A C 1
ATOM 2470 O O . LYS A 1 326 ? -0.872 -5.602 32.344 1 98.25 326 LYS A O 1
ATOM 2475 N N . PHE A 1 327 ? -1.125 -5.191 30.141 1 98.5 327 PHE A N 1
ATOM 2476 C CA . PHE A 1 327 ? 0.206 -4.621 29.969 1 98.5 327 PHE A CA 1
ATOM 2477 C C . PHE A 1 327 ? 0.127 -3.25 29.312 1 98.5 327 PHE A C 1
ATOM 2479 O O . PHE A 1 327 ? 0.669 -3.047 28.219 1 98.5 327 PHE A O 1
ATOM 2486 N N . PRO A 1 328 ? -0.382 -2.248 29.953 1 97.62 328 PRO A N 1
ATOM 2487 C CA . PRO A 1 328 ? -0.644 -0.946 29.328 1 97.62 328 PRO A CA 1
ATOM 2488 C C . PRO A 1 328 ? 0.63 -0.253 28.844 1 97.62 328 PRO A C 1
ATOM 2490 O O . PRO A 1 328 ? 0.606 0.47 27.859 1 97.62 328 PRO A O 1
ATOM 2493 N N . ASN A 1 329 ? 1.776 -0.473 29.453 1 97.38 329 ASN A N 1
ATOM 2494 C CA . ASN A 1 329 ? 3.014 0.218 29.109 1 97.38 329 ASN A CA 1
ATOM 2495 C C . ASN A 1 329 ? 3.688 -0.414 27.891 1 97.38 329 ASN A C 1
ATOM 2497 O O . ASN A 1 329 ? 4.668 0.119 27.375 1 97.38 329 ASN A O 1
ATOM 2501 N N . ARG A 1 330 ? 3.164 -1.542 27.438 1 98.69 330 ARG A N 1
ATOM 2502 C CA . ARG A 1 330 ? 3.729 -2.254 26.297 1 98.69 330 ARG A CA 1
ATOM 2503 C C . ARG A 1 330 ? 2.756 -2.258 25.125 1 98.69 330 ARG A C 1
ATOM 2505 O O . ARG A 1 330 ? 2.889 -3.072 24.203 1 98.69 330 ARG A O 1
ATOM 2512 N N . TYR A 1 331 ? 1.731 -1.385 25.234 1 98.44 331 TYR A N 1
ATOM 2513 C CA . TYR A 1 331 ? 0.692 -1.214 24.219 1 98.44 331 TYR A CA 1
ATOM 2514 C C . TYR A 1 331 ? 0.772 0.169 23.594 1 98.44 331 TYR A C 1
ATOM 2516 O O . TYR A 1 331 ? 0.694 1.185 24.281 1 98.44 331 TYR A O 1
ATOM 2524 N N . ILE A 1 332 ? 0.96 0.215 22.266 1 98.31 332 ILE A N 1
ATOM 2525 C CA . ILE A 1 332 ? 1.121 1.474 21.547 1 98.31 332 ILE A CA 1
ATOM 2526 C C . ILE A 1 332 ? 0.015 1.617 20.5 1 98.31 332 ILE A C 1
ATOM 2528 O O . ILE A 1 332 ? -0.071 0.82 19.562 1 98.31 332 ILE A O 1
ATOM 2532 N N . ASP A 1 333 ? -0.866 2.553 20.656 1 97.5 333 ASP A N 1
ATOM 2533 C CA . ASP A 1 333 ? -1.873 2.932 19.672 1 97.5 333 ASP A CA 1
ATOM 2534 C C . ASP A 1 333 ? -1.467 4.203 18.938 1 97.5 333 ASP A C 1
ATOM 2536 O O . ASP A 1 333 ? -1.408 5.281 19.531 1 97.5 333 ASP A O 1
ATOM 2540 N N . VAL A 1 334 ? -1.286 4.09 17.625 1 97.75 334 VAL A N 1
ATOM 2541 C CA . VAL A 1 334 ? -0.736 5.211 16.859 1 97.75 334 VAL A CA 1
ATOM 2542 C C . VAL A 1 334 ? -1.858 5.945 16.141 1 97.75 334 VAL A C 1
ATOM 2544 O O . VAL A 1 334 ? -1.604 6.727 15.219 1 97.75 334 VAL A O 1
ATOM 2547 N N . GLY A 1 335 ? -3.131 5.703 16.5 1 96.62 335 GLY A N 1
ATOM 2548 C CA . GLY A 1 335 ? -4.238 6.246 15.727 1 96.62 335 GLY A CA 1
ATOM 2549 C C . GLY A 1 335 ? -4.434 5.555 14.391 1 96.62 335 GLY A C 1
ATOM 2550 O O . GLY A 1 335 ? -3.828 4.512 14.133 1 96.62 335 GLY A O 1
ATOM 2551 N N . ILE A 1 336 ? -5.344 6.047 13.547 1 97.5 336 ILE A N 1
ATOM 2552 C CA . ILE A 1 336 ? -5.617 5.457 12.242 1 97.5 336 ILE A CA 1
ATOM 2553 C C . ILE A 1 336 ? -4.477 5.777 11.281 1 97.5 336 ILE A C 1
ATOM 2555 O O . ILE A 1 336 ? -4.602 6.664 10.438 1 97.5 336 ILE A O 1
ATOM 2559 N N . ALA A 1 337 ? -3.359 5.066 11.438 1 98.25 337 ALA A N 1
ATOM 2560 C CA . ALA A 1 337 ? -2.115 5.348 10.727 1 98.25 337 ALA A CA 1
ATOM 2561 C C . ALA A 1 337 ? -1.313 4.07 10.492 1 98.25 337 ALA A C 1
ATOM 2563 O O . ALA A 1 337 ? -0.231 3.898 11.055 1 98.25 337 ALA A O 1
ATOM 2564 N N . GLU A 1 338 ? -1.714 3.217 9.586 1 98.62 338 GLU A N 1
ATOM 2565 C CA . GLU A 1 338 ? -1.168 1.874 9.414 1 98.62 338 GLU A CA 1
ATOM 2566 C C . GLU A 1 338 ? 0.247 1.921 8.844 1 98.62 338 GLU A C 1
ATOM 2568 O O . GLU A 1 338 ? 1.083 1.078 9.18 1 98.62 338 GLU A O 1
ATOM 2573 N N . GLN A 1 339 ? 0.558 2.943 7.902 1 98.75 339 GLN A N 1
ATOM 2574 C CA . GLN A 1 339 ? 1.922 3.055 7.398 1 98.75 339 GLN A CA 1
ATOM 2575 C C . GLN A 1 339 ? 2.9 3.373 8.523 1 98.75 339 GLN A C 1
ATOM 2577 O O . GLN A 1 339 ? 3.963 2.756 8.625 1 98.75 339 GLN A O 1
ATOM 2582 N N . HIS A 1 340 ? 2.496 4.285 9.336 1 98.81 340 HIS A N 1
ATOM 2583 C CA . HIS A 1 340 ? 3.289 4.672 10.5 1 98.81 340 HIS A CA 1
ATOM 2584 C C . HIS A 1 340 ? 3.406 3.521 11.492 1 98.81 340 HIS A C 1
ATOM 2586 O O . HIS A 1 340 ? 4.473 3.299 12.07 1 98.81 340 HIS A O 1
ATOM 2592 N N . MET A 1 341 ? 2.354 2.744 11.695 1 98.88 341 MET A N 1
ATOM 2593 C CA . MET A 1 341 ? 2.34 1.594 12.594 1 98.88 341 MET A CA 1
ATOM 2594 C C . MET A 1 341 ? 3.453 0.614 12.242 1 98.88 341 MET A C 1
ATOM 2596 O O . MET A 1 341 ? 4.188 0.162 13.117 1 98.88 341 MET A O 1
ATOM 2600 N N . ILE A 1 342 ? 3.611 0.336 10.969 1 98.94 342 ILE A N 1
ATOM 2601 C CA . ILE A 1 342 ? 4.633 -0.606 10.523 1 98.94 342 ILE A CA 1
ATOM 2602 C C . ILE A 1 342 ? 6.02 -0.006 10.75 1 98.94 342 ILE A C 1
ATOM 2604 O O . ILE A 1 342 ? 6.945 -0.706 11.164 1 98.94 342 ILE A O 1
ATOM 2608 N N . GLY A 1 343 ? 6.168 1.291 10.445 1 98.81 343 GLY A N 1
ATOM 2609 C CA . GLY A 1 343 ? 7.434 1.954 10.719 1 98.81 343 GLY A CA 1
ATOM 2610 C C . GLY A 1 343 ? 7.824 1.917 12.18 1 98.81 343 GLY A C 1
ATOM 2611 O O . GLY A 1 343 ? 8.977 1.627 12.516 1 98.81 343 GLY A O 1
ATOM 2612 N N . VAL A 1 344 ? 6.855 2.178 13.062 1 98.88 344 VAL A N 1
ATOM 2613 C CA . VAL A 1 344 ? 7.102 2.146 14.5 1 98.88 344 VAL A CA 1
ATOM 2614 C C . VAL A 1 344 ? 7.523 0.741 14.922 1 98.88 344 VAL A C 1
ATOM 2616 O O . VAL A 1 344 ? 8.484 0.576 15.68 1 98.88 344 VAL A O 1
ATOM 2619 N N . ALA A 1 345 ? 6.84 -0.268 14.414 1 98.94 345 ALA A N 1
ATOM 2620 C CA . ALA A 1 345 ? 7.184 -1.652 14.734 1 98.94 345 ALA A CA 1
ATOM 2621 C C . ALA A 1 345 ? 8.617 -1.971 14.305 1 98.94 345 ALA A C 1
ATOM 2623 O O . ALA A 1 345 ? 9.352 -2.645 15.031 1 98.94 345 ALA A O 1
ATOM 2624 N N . SER A 1 346 ? 9 -1.481 13.148 1 98.75 346 SER A N 1
ATOM 2625 C CA . SER A 1 346 ? 10.359 -1.712 12.664 1 98.75 346 SER A CA 1
ATOM 2626 C C . SER A 1 346 ? 11.391 -1.095 13.602 1 98.75 346 SER A C 1
ATOM 2628 O O . SER A 1 346 ? 12.406 -1.72 13.914 1 98.75 346 SER A O 1
ATOM 2630 N N . GLY A 1 347 ? 11.125 0.169 14.047 1 98.38 347 GLY A N 1
ATOM 2631 C CA . GLY A 1 347 ? 12.031 0.833 14.977 1 98.38 347 GLY A CA 1
ATOM 2632 C C . GLY A 1 347 ? 12.156 0.117 16.312 1 98.38 347 GLY A C 1
ATOM 2633 O O . GLY A 1 347 ? 13.25 0.009 16.859 1 98.38 347 GLY A O 1
ATOM 2634 N N . LEU A 1 348 ? 11.023 -0.365 16.844 1 98.62 348 LEU A N 1
ATOM 2635 C CA . LEU A 1 348 ? 11.047 -1.135 18.078 1 98.62 348 LEU A CA 1
ATOM 2636 C C . LEU A 1 348 ? 11.93 -2.369 17.938 1 98.62 348 LEU A C 1
ATOM 2638 O O . LEU A 1 348 ? 12.719 -2.684 18.828 1 98.62 348 LEU A O 1
ATOM 2642 N N . ALA A 1 349 ? 11.82 -3.043 16.844 1 98.19 349 ALA A N 1
ATOM 2643 C CA . ALA A 1 349 ? 12.617 -4.242 16.594 1 98.19 349 ALA A CA 1
ATOM 2644 C C . ALA A 1 349 ? 14.109 -3.918 16.578 1 98.19 349 ALA A C 1
ATOM 2646 O O . ALA A 1 349 ? 14.93 -4.711 17.047 1 98.19 349 ALA A O 1
ATOM 2647 N N . LEU A 1 350 ? 14.477 -2.771 16.062 1 96.06 350 LEU A N 1
ATOM 2648 C CA . LEU A 1 350 ? 15.875 -2.363 15.938 1 96.06 350 LEU A CA 1
ATOM 2649 C C . LEU A 1 350 ? 16.484 -2.096 17.297 1 96.06 350 LEU A C 1
ATOM 2651 O O . LEU A 1 350 ? 17.719 -2.021 17.438 1 96.06 350 LEU A O 1
ATOM 2655 N N . THR A 1 351 ? 15.68 -1.952 18.328 1 95.88 351 THR A N 1
ATOM 2656 C CA . THR A 1 351 ? 16.188 -1.723 19.672 1 95.88 351 THR A CA 1
ATOM 2657 C C . THR A 1 351 ? 16.172 -3.016 20.484 1 95.88 351 THR A C 1
ATOM 2659 O O . THR A 1 351 ? 16.359 -2.996 21.703 1 95.88 351 THR A O 1
ATOM 2662 N N . GLY A 1 352 ? 15.812 -4.137 19.844 1 95 352 GLY A N 1
ATOM 2663 C CA . GLY A 1 352 ? 15.883 -5.441 20.484 1 95 352 GLY A CA 1
ATOM 2664 C C . GLY A 1 352 ? 14.562 -5.906 21.047 1 95 352 GLY A C 1
ATOM 2665 O O . GLY A 1 352 ? 14.477 -6.988 21.641 1 95 352 GLY A O 1
ATOM 2666 N N . LEU A 1 353 ? 13.531 -5.137 20.859 1 97.69 353 LEU A N 1
ATOM 2667 C CA . LEU A 1 353 ? 12.211 -5.531 21.344 1 97.69 353 LEU A CA 1
ATOM 2668 C C . LEU A 1 353 ? 11.523 -6.438 20.328 1 97.69 353 LEU A C 1
ATOM 2670 O O . LEU A 1 353 ? 12.023 -6.645 19.219 1 97.69 353 LEU A O 1
ATOM 2674 N N . ARG A 1 354 ? 10.438 -7.027 20.781 1 98.19 354 ARG A N 1
ATOM 2675 C CA . ARG A 1 354 ? 9.633 -7.914 19.953 1 98.19 354 ARG A CA 1
ATOM 2676 C C . ARG A 1 354 ? 8.273 -7.293 19.641 1 98.19 354 ARG A C 1
ATOM 2678 O O . ARG A 1 354 ? 7.285 -7.59 20.312 1 98.19 354 ARG A O 1
ATOM 2685 N N . PRO A 1 355 ? 8.195 -6.543 18.578 1 98.88 355 PRO A N 1
ATOM 2686 C CA . PRO A 1 355 ? 6.926 -5.887 18.266 1 98.88 355 PRO A CA 1
ATOM 2687 C C . PRO A 1 355 ? 5.957 -6.805 17.531 1 98.88 355 PRO A C 1
ATOM 2689 O O . PRO A 1 355 ? 6.379 -7.598 16.688 1 98.88 355 PRO A O 1
ATOM 2692 N N . VAL A 1 356 ? 4.703 -6.723 17.859 1 98.94 356 VAL A N 1
ATOM 2693 C CA . VAL A 1 356 ? 3.576 -7.285 17.125 1 98.94 356 VAL A CA 1
ATOM 2694 C C . VAL A 1 356 ? 2.686 -6.16 16.609 1 98.94 356 VAL A C 1
ATOM 2696 O O . VAL A 1 356 ? 2.08 -5.426 17.391 1 98.94 356 VAL A O 1
ATOM 2699 N N . ALA A 1 357 ? 2.678 -5.973 15.352 1 98.94 357 ALA A N 1
ATOM 2700 C CA . ALA A 1 357 ? 1.734 -5.051 14.727 1 98.94 357 ALA A CA 1
ATOM 2701 C C . ALA A 1 357 ? 0.433 -5.762 14.359 1 98.94 357 ALA A C 1
ATOM 2703 O O . ALA A 1 357 ? 0.439 -6.727 13.594 1 98.94 357 ALA A O 1
ATOM 2704 N N . ILE A 1 358 ? -0.713 -5.301 14.898 1 98.88 358 ILE A N 1
ATOM 2705 C CA . ILE A 1 358 ? -1.977 -6 14.688 1 98.88 358 ILE A CA 1
ATOM 2706 C C . ILE A 1 358 ? -3.033 -5.016 14.188 1 98.88 358 ILE A C 1
ATOM 2708 O O . ILE A 1 358 ? -3.117 -3.887 14.68 1 98.88 358 ILE A O 1
ATOM 2712 N N . GLY A 1 359 ? -3.764 -5.328 13.195 1 98.56 359 GLY A N 1
ATOM 2713 C CA . GLY A 1 359 ? -4.824 -4.543 12.586 1 98.56 359 GLY A CA 1
ATOM 2714 C C . GLY A 1 359 ? -5.637 -5.316 11.57 1 98.56 359 GLY A C 1
ATOM 2715 O O . GLY A 1 359 ? -5.457 -6.527 11.414 1 98.56 359 GLY A O 1
ATOM 2716 N N . PHE A 1 360 ? -6.617 -4.625 10.914 1 98.44 360 PHE A N 1
ATOM 2717 C CA . PHE A 1 360 ? -7.371 -5.262 9.836 1 98.44 360 PHE A CA 1
ATOM 2718 C C . PHE A 1 360 ? -6.469 -5.574 8.656 1 98.44 360 PHE A C 1
ATOM 2720 O O . PHE A 1 360 ? -5.684 -4.723 8.219 1 98.44 360 PHE A O 1
ATOM 2727 N N . ALA A 1 361 ? -6.598 -6.766 8.133 1 98.69 361 ALA A N 1
ATOM 2728 C CA . ALA A 1 361 ? -5.742 -7.23 7.043 1 98.69 361 ALA A CA 1
ATOM 2729 C C . ALA A 1 361 ? -5.773 -6.254 5.871 1 98.69 361 ALA A C 1
ATOM 2731 O O . ALA A 1 361 ? -4.73 -5.93 5.297 1 98.69 361 ALA A O 1
ATOM 2732 N N . MET A 1 362 ? -6.938 -5.746 5.516 1 98.38 362 MET A N 1
ATOM 2733 C CA . MET A 1 362 ? -7.07 -4.824 4.395 1 98.38 362 MET A CA 1
ATOM 2734 C C . MET A 1 362 ? -6.234 -3.568 4.621 1 98.38 362 MET A C 1
ATOM 2736 O O . MET A 1 362 ? -5.543 -3.107 3.711 1 98.38 362 MET A O 1
ATOM 2740 N N . PHE A 1 363 ? -6.266 -3.018 5.777 1 98.12 363 PHE A N 1
ATOM 2741 C CA . PHE A 1 363 ? -5.621 -1.736 6.035 1 98.12 363 PHE A CA 1
ATOM 2742 C C . PHE A 1 363 ? -4.129 -1.923 6.293 1 98.12 363 PHE A C 1
ATOM 2744 O O . PHE A 1 363 ? -3.338 -1.002 6.078 1 98.12 363 PHE A O 1
ATOM 2751 N N . ILE A 1 364 ? -3.764 -3.131 6.727 1 98.56 364 ILE A N 1
ATOM 2752 C CA . ILE A 1 364 ? -2.34 -3.449 6.789 1 98.56 364 ILE A CA 1
ATOM 2753 C C . ILE A 1 364 ? -1.755 -3.475 5.379 1 98.56 364 ILE A C 1
ATOM 2755 O O . ILE A 1 364 ? -0.612 -3.062 5.168 1 98.56 364 ILE A O 1
ATOM 2759 N N . MET A 1 365 ? -2.553 -3.906 4.332 1 98.44 365 MET A N 1
ATOM 2760 C CA . MET A 1 365 ? -2.074 -3.934 2.953 1 98.44 365 MET A CA 1
ATOM 2761 C C . MET A 1 365 ? -1.872 -2.518 2.422 1 98.44 365 MET A C 1
ATOM 2763 O O . MET A 1 365 ? -1.126 -2.312 1.462 1 98.44 365 MET A O 1
ATOM 2767 N N . ARG A 1 366 ? -2.479 -1.511 3.047 1 98 366 ARG A N 1
ATOM 2768 C CA . ARG A 1 366 ? -2.176 -0.111 2.766 1 98 366 ARG A CA 1
ATOM 2769 C C . ARG A 1 366 ? -0.708 0.197 3.041 1 98 366 ARG A C 1
ATOM 2771 O O . ARG A 1 366 ? -0.12 1.066 2.395 1 98 366 ARG A O 1
ATOM 2778 N N . ALA A 1 367 ? -0.158 -0.583 3.922 1 98.62 367 ALA A N 1
ATOM 2779 C CA . ALA A 1 367 ? 1.23 -0.391 4.332 1 98.62 367 ALA A CA 1
ATOM 2780 C C . ALA A 1 367 ? 2.133 -1.465 3.732 1 98.62 367 ALA A C 1
ATOM 2782 O O . ALA A 1 367 ? 3.174 -1.8 4.305 1 98.62 367 ALA A O 1
ATOM 2783 N N . TRP A 1 368 ? 1.781 -2.051 2.629 1 98.81 368 TRP A N 1
ATOM 2784 C CA . TRP A 1 368 ? 2.57 -3.137 2.059 1 98.81 368 TRP A CA 1
ATOM 2785 C C . TRP A 1 368 ? 4.004 -2.688 1.789 1 98.81 368 TRP A C 1
ATOM 2787 O O . TRP A 1 368 ? 4.957 -3.404 2.104 1 98.81 368 TRP A O 1
ATOM 2797 N N . GLU A 1 369 ? 4.176 -1.523 1.114 1 98.69 369 GLU A N 1
ATOM 2798 C CA . GLU A 1 369 ? 5.531 -1.077 0.801 1 98.69 369 GLU A CA 1
ATOM 2799 C C . GLU A 1 369 ? 6.367 -0.918 2.068 1 98.69 369 GLU A C 1
ATOM 2801 O O . GLU A 1 369 ? 7.566 -1.211 2.068 1 98.69 369 GLU A O 1
ATOM 2806 N N . GLN A 1 370 ? 5.75 -0.391 3.16 1 98.75 370 GLN A N 1
ATOM 2807 C CA . GLN A 1 370 ? 6.457 -0.239 4.426 1 98.75 370 GLN A CA 1
ATOM 2808 C C . GLN A 1 370 ? 6.902 -1.593 4.977 1 98.75 370 GLN A C 1
ATOM 2810 O O . GLN A 1 370 ? 8.016 -1.727 5.488 1 98.75 370 GLN A O 1
ATOM 2815 N N . VAL A 1 371 ? 6.027 -2.602 4.855 1 98.94 371 VAL A N 1
ATOM 2816 C CA . VAL A 1 371 ? 6.426 -3.947 5.258 1 98.94 371 VAL A CA 1
ATOM 2817 C C . VAL A 1 371 ? 7.609 -4.41 4.41 1 98.94 371 VAL A C 1
ATOM 2819 O O . VAL A 1 371 ? 8.562 -4.988 4.934 1 98.94 371 VAL A O 1
ATOM 2822 N N . ARG A 1 372 ? 7.574 -4.117 3.131 1 98.75 372 ARG A N 1
ATOM 2823 C CA . ARG A 1 372 ? 8.578 -4.543 2.162 1 98.75 372 ARG A CA 1
ATOM 2824 C C . ARG A 1 372 ? 9.906 -3.824 2.398 1 98.75 372 ARG A C 1
ATOM 2826 O O . ARG A 1 372 ? 10.961 -4.457 2.436 1 98.75 372 ARG A O 1
ATOM 2833 N N . ASN A 1 373 ? 9.906 -2.5 2.619 1 98.44 373 ASN A N 1
ATOM 2834 C CA . ASN A 1 373 ? 11.125 -1.693 2.592 1 98.44 373 ASN A CA 1
ATOM 2835 C C . ASN A 1 373 ? 11.695 -1.489 3.994 1 98.44 373 ASN A C 1
ATOM 2837 O O . ASN A 1 373 ? 12.898 -1.294 4.156 1 98.44 373 ASN A O 1
ATOM 2841 N N . THR A 1 374 ? 10.805 -1.576 5.023 1 97.81 374 THR A N 1
ATOM 2842 C CA . THR A 1 374 ? 11.32 -1.211 6.34 1 97.81 374 THR A CA 1
ATOM 2843 C C . THR A 1 374 ? 11.383 -2.43 7.254 1 97.81 374 THR A C 1
ATOM 2845 O O . THR A 1 374 ? 12.094 -2.424 8.258 1 97.81 374 THR A O 1
ATOM 2848 N N . VAL A 1 375 ? 10.664 -3.49 6.965 1 98.69 375 VAL A N 1
ATOM 2849 C CA . VAL A 1 375 ? 10.672 -4.684 7.805 1 98.69 375 VAL A CA 1
ATOM 2850 C C . VAL A 1 375 ? 11.398 -5.816 7.09 1 98.69 375 VAL A C 1
ATOM 2852 O O . VAL A 1 375 ? 12.43 -6.301 7.562 1 98.69 375 VAL A O 1
ATOM 2855 N N . SER A 1 376 ? 10.891 -6.168 5.934 1 98.56 376 SER A N 1
ATOM 2856 C CA . SER A 1 376 ? 11.383 -7.344 5.227 1 98.56 376 SER A CA 1
ATOM 2857 C C . SER A 1 376 ? 12.805 -7.133 4.719 1 98.56 376 SER A C 1
ATOM 2859 O O . SER A 1 376 ? 13.672 -7.992 4.906 1 98.56 376 SER A O 1
ATOM 2861 N N . ARG A 1 377 ? 13.016 -5.977 4.086 1 97.25 377 ARG A N 1
ATOM 2862 C CA . ARG A 1 377 ? 14.328 -5.707 3.498 1 97.25 377 ARG A CA 1
ATOM 2863 C C . ARG A 1 377 ? 15.422 -5.75 4.559 1 97.25 377 ARG A C 1
ATOM 2865 O O . ARG A 1 377 ? 16.547 -6.184 4.281 1 97.25 377 ARG A O 1
ATOM 2872 N N . MET A 1 378 ? 15.141 -5.402 5.809 1 97.31 378 MET A N 1
ATOM 2873 C CA . MET A 1 378 ? 16.109 -5.414 6.898 1 97.31 378 MET A CA 1
ATOM 2874 C C . MET A 1 378 ? 16.016 -6.703 7.707 1 97.31 378 MET A C 1
ATOM 2876 O O . MET A 1 378 ? 16.703 -6.871 8.703 1 97.31 378 MET A O 1
ATOM 2880 N N . ASN A 1 379 ? 15.133 -7.602 7.332 1 98 379 ASN A N 1
ATOM 2881 C CA . ASN A 1 379 ? 14.898 -8.883 7.988 1 98 379 ASN A CA 1
ATOM 2882 C C . ASN A 1 379 ? 14.625 -8.711 9.477 1 98 379 ASN A C 1
ATOM 2884 O O . ASN A 1 379 ? 15.234 -9.383 10.305 1 98 379 ASN A O 1
ATOM 2888 N N . LEU A 1 380 ? 13.781 -7.77 9.82 1 98.5 380 LEU A N 1
ATOM 2889 C CA . LEU A 1 380 ? 13.523 -7.438 11.219 1 98.5 380 LEU A CA 1
ATOM 2890 C C . LEU A 1 380 ? 12.523 -8.414 11.836 1 98.5 380 LEU A C 1
ATOM 2892 O O . LEU A 1 380 ? 11.648 -8.93 11.141 1 98.5 380 LEU A O 1
ATOM 2896 N N . ASN A 1 381 ? 12.68 -8.68 13.117 1 98.62 381 ASN A N 1
ATOM 2897 C CA . ASN A 1 381 ? 11.805 -9.57 13.867 1 98.62 381 ASN A CA 1
ATOM 2898 C C . ASN A 1 381 ? 10.492 -8.891 14.242 1 98.62 381 ASN A C 1
ATOM 2900 O O . ASN A 1 381 ? 10.219 -8.664 15.422 1 98.62 381 ASN A O 1
ATOM 2904 N N . VAL A 1 382 ? 9.656 -8.625 13.297 1 98.88 382 VAL A N 1
ATOM 2905 C CA . VAL A 1 382 ? 8.336 -8.016 13.445 1 98.88 382 VAL A CA 1
ATOM 2906 C C . VAL A 1 382 ? 7.258 -9.031 13.078 1 98.88 382 VAL A C 1
ATOM 2908 O O . VAL A 1 382 ? 7.309 -9.641 12.008 1 98.88 382 VAL A O 1
ATOM 2911 N N . LYS A 1 383 ? 6.336 -9.266 13.984 1 98.94 383 LYS A N 1
ATOM 2912 C CA . LYS A 1 383 ? 5.168 -10.094 13.688 1 98.94 383 LYS A CA 1
ATOM 2913 C C . LYS A 1 383 ? 3.959 -9.227 13.344 1 98.94 383 LYS A C 1
ATOM 2915 O O . LYS A 1 383 ? 3.617 -8.305 14.086 1 98.94 383 LYS A O 1
ATOM 2920 N N . ILE A 1 384 ? 3.424 -9.508 12.227 1 98.94 384 ILE A N 1
ATOM 2921 C CA . ILE A 1 384 ? 2.256 -8.773 11.758 1 98.94 384 ILE A CA 1
ATOM 2922 C C . ILE A 1 384 ? 1.031 -9.688 11.773 1 98.94 384 ILE A C 1
ATOM 2924 O O . ILE A 1 384 ? 1.048 -10.766 11.18 1 98.94 384 ILE A O 1
ATOM 2928 N N . ILE A 1 385 ? -0.033 -9.281 12.453 1 98.94 385 ILE A N 1
ATOM 2929 C CA . ILE A 1 385 ? -1.269 -10.055 12.508 1 98.94 385 ILE A CA 1
ATOM 2930 C C . ILE A 1 385 ? -2.385 -9.297 11.797 1 98.94 385 ILE A C 1
ATOM 2932 O O . ILE A 1 385 ? -2.793 -8.219 12.242 1 98.94 385 ILE A O 1
ATOM 2936 N N . GLY A 1 386 ? -2.816 -9.812 10.672 1 98.81 386 GLY A N 1
ATOM 2937 C CA . GLY A 1 386 ? -3.961 -9.281 9.945 1 98.81 386 GLY A CA 1
ATOM 2938 C C . GLY A 1 386 ? -5.262 -9.984 10.289 1 98.81 386 GLY A C 1
ATOM 2939 O O . GLY A 1 386 ? -5.438 -11.156 9.961 1 98.81 386 GLY A O 1
ATOM 2940 N N . THR A 1 387 ? -6.191 -9.25 10.891 1 98.25 387 THR A N 1
ATOM 2941 C CA . THR A 1 387 ? -7.48 -9.805 11.281 1 98.25 387 THR A CA 1
ATOM 2942 C C . THR A 1 387 ? -8.57 -9.391 10.289 1 98.25 387 THR A C 1
ATOM 2944 O O . THR A 1 387 ? -8.305 -8.648 9.344 1 98.25 387 THR A O 1
ATOM 2947 N N . HIS A 1 388 ? -9.812 -9.867 10.539 1 97.75 388 HIS A N 1
ATOM 2948 C CA . HIS A 1 388 ? -10.969 -9.516 9.719 1 97.75 388 HIS A CA 1
ATOM 2949 C C . HIS A 1 388 ? -10.711 -9.812 8.25 1 97.75 388 HIS A C 1
ATOM 2951 O O . HIS A 1 388 ? -11.109 -9.047 7.375 1 97.75 388 HIS A O 1
ATOM 2957 N N . SER A 1 389 ? -9.938 -10.812 7.992 1 98.06 389 SER A N 1
ATOM 2958 C CA . SER A 1 389 ? -9.625 -11.188 6.617 1 98.06 389 SER A CA 1
ATOM 2959 C C . SER A 1 389 ? -10.766 -11.984 5.988 1 98.06 389 SER A C 1
ATOM 2961 O O . SER A 1 389 ? -11.633 -12.5 6.699 1 98.06 389 SER A O 1
ATOM 2963 N N . GLY A 1 390 ? -10.727 -12.07 4.691 1 97.62 390 GLY A N 1
ATOM 2964 C CA . GLY A 1 390 ? -11.727 -12.852 3.977 1 97.62 390 GLY A CA 1
ATOM 2965 C C . GLY A 1 390 ? -13.141 -12.328 4.16 1 97.62 390 GLY A C 1
ATOM 2966 O O . GLY A 1 390 ? -13.367 -11.117 4.109 1 97.62 390 GLY A O 1
ATOM 2967 N N . LEU A 1 391 ? -14.078 -13.234 4.336 1 97.38 391 LEU A N 1
ATOM 2968 C CA . LEU A 1 391 ? -15.492 -12.883 4.383 1 97.38 391 LEU A CA 1
ATOM 2969 C C . LEU A 1 391 ? -15.953 -12.656 5.82 1 97.38 391 LEU A C 1
ATOM 2971 O O . LEU A 1 391 ? -17.125 -12.352 6.062 1 97.38 391 LEU A O 1
ATOM 2975 N N . SER A 1 392 ? -14.992 -12.734 6.727 1 95.31 392 SER A N 1
ATOM 2976 C CA . SER A 1 392 ? -15.344 -12.711 8.141 1 95.31 392 SER A CA 1
ATOM 2977 C C . SER A 1 392 ? -15.828 -11.328 8.562 1 95.31 392 SER A C 1
ATOM 2979 O O . SER A 1 392 ? -16.531 -11.188 9.562 1 95.31 392 SER A O 1
ATOM 2981 N N . ASP A 1 393 ? -15.359 -10.305 7.887 1 95.12 393 ASP A N 1
ATOM 2982 C CA . ASP A 1 393 ? -15.914 -8.969 8.094 1 95.12 393 ASP A CA 1
ATOM 2983 C C . ASP A 1 393 ? -17.125 -8.734 7.195 1 95.12 393 ASP A C 1
ATOM 2985 O O . ASP A 1 393 ? -17.172 -7.754 6.445 1 95.12 393 ASP A O 1
ATOM 2989 N N . TYR A 1 394 ? -18.141 -9.555 7.383 1 95.44 394 TYR A N 1
ATOM 2990 C CA . TYR A 1 394 ? -19.266 -9.664 6.461 1 95.44 394 TYR A CA 1
ATOM 2991 C C . TYR A 1 394 ? -20.078 -8.375 6.438 1 95.44 394 TYR A C 1
ATOM 2993 O O . TYR A 1 394 ? -20.641 -8.008 5.406 1 95.44 394 TYR A O 1
ATOM 3001 N N . ALA A 1 395 ? -20.203 -7.68 7.488 1 93.75 395 ALA A N 1
ATOM 3002 C CA . ALA A 1 395 ? -21.078 -6.516 7.574 1 93.75 395 ALA A CA 1
ATOM 3003 C C . ALA A 1 395 ? -20.469 -5.316 6.855 1 93.75 395 ALA A C 1
ATOM 3005 O O . ALA A 1 395 ? -21.172 -4.578 6.16 1 93.75 395 ALA A O 1
ATOM 3006 N N . ASP A 1 396 ? -19.141 -5.102 6.984 1 95.12 396 ASP A N 1
ATOM 3007 C CA . ASP A 1 396 ? -18.484 -3.932 6.402 1 95.12 396 ASP A CA 1
ATOM 3008 C C . ASP A 1 396 ? -18.344 -4.082 4.891 1 95.12 396 ASP A C 1
ATOM 3010 O O . ASP A 1 396 ? -18.266 -3.086 4.168 1 95.12 396 ASP A O 1
ATOM 3014 N N . GLY A 1 397 ? -18.203 -5.309 4.422 1 96.06 397 GLY A N 1
ATOM 3015 C CA . GLY A 1 397 ? -18.328 -5.562 2.996 1 96.06 397 GLY A CA 1
ATOM 3016 C C . GLY A 1 397 ? -17.031 -5.316 2.23 1 96.06 397 GLY A C 1
ATOM 3017 O O . GLY A 1 397 ? -15.945 -5.547 2.754 1 96.06 397 GLY A O 1
ATOM 3018 N N . ALA A 1 398 ? -17.141 -4.949 1 1 96.81 398 ALA A N 1
ATOM 3019 C CA . ALA A 1 398 ? -16.109 -5.016 -0.033 1 96.81 398 ALA A CA 1
ATOM 3020 C C . ALA A 1 398 ? -14.914 -4.141 0.326 1 96.81 398 ALA A C 1
ATOM 3022 O O . ALA A 1 398 ? -13.766 -4.484 0.023 1 96.81 398 ALA A O 1
ATOM 3023 N N . SER A 1 399 ? -15.125 -3.025 0.948 1 97.31 399 SER A N 1
ATOM 3024 C CA . SER A 1 399 ? -14.039 -2.098 1.25 1 97.31 399 SER A CA 1
ATOM 3025 C C . SER A 1 399 ? -13.094 -2.672 2.303 1 97.31 399 SER A C 1
ATOM 3027 O O . SER A 1 399 ? -11.922 -2.297 2.367 1 97.31 399 SER A O 1
ATOM 3029 N N . HIS A 1 400 ? -13.594 -3.582 3.121 1 97.81 400 HIS A N 1
ATOM 3030 C CA . HIS A 1 400 ? -12.852 -4.055 4.285 1 97.81 400 HIS A CA 1
ATOM 3031 C C . HIS A 1 400 ? -12.375 -5.492 4.09 1 97.81 400 HIS A C 1
ATOM 3033 O O . HIS A 1 400 ? -11.422 -5.93 4.738 1 97.81 400 HIS A O 1
ATOM 3039 N N . GLN A 1 401 ? -13.086 -6.246 3.258 1 98.12 401 GLN A N 1
ATOM 3040 C CA . GLN A 1 401 ? -12.773 -7.652 3.047 1 98.12 401 GLN A CA 1
ATOM 3041 C C . GLN A 1 401 ? -11.523 -7.812 2.193 1 98.12 401 GLN A C 1
ATOM 3043 O O . GLN A 1 401 ? -11.422 -7.234 1.109 1 98.12 401 GLN A O 1
ATOM 3048 N N . THR A 1 402 ? -10.586 -8.531 2.664 1 97.75 402 THR A N 1
ATOM 3049 C CA . THR A 1 402 ? -9.32 -8.688 1.955 1 97.75 402 THR A CA 1
ATOM 3050 C C . THR A 1 402 ? -9.172 -10.102 1.409 1 97.75 402 THR A C 1
ATOM 3052 O O . THR A 1 402 ? -9.195 -11.07 2.17 1 97.75 402 THR A O 1
ATOM 3055 N N . PHE A 1 403 ? -9.031 -10.242 0.14 1 98.44 403 PHE A N 1
ATOM 3056 C CA . PHE A 1 403 ? -8.828 -11.508 -0.546 1 98.44 403 PHE A CA 1
ATOM 3057 C C . PHE A 1 403 ? -7.449 -11.562 -1.189 1 98.44 403 PHE A C 1
ATOM 3059 O O . PHE A 1 403 ? -7.207 -12.375 -2.08 1 98.44 403 PHE A O 1
ATOM 3066 N N . GLU A 1 404 ? -6.539 -10.656 -0.81 1 98.75 404 GLU A N 1
ATOM 3067 C CA . GLU A 1 404 ? -5.328 -10.438 -1.599 1 98.75 404 GLU A CA 1
ATOM 3068 C C . GLU A 1 404 ? -4.078 -10.555 -0.731 1 98.75 404 GLU A C 1
ATOM 3070 O O . GLU A 1 404 ? -2.963 -10.648 -1.25 1 98.75 404 GLU A O 1
ATOM 3075 N N . ASP A 1 405 ? -4.199 -10.602 0.586 1 98.75 405 ASP A N 1
ATOM 3076 C CA . ASP A 1 405 ? -3.098 -10.375 1.517 1 98.75 405 ASP A CA 1
ATOM 3077 C C . ASP A 1 405 ? -2.096 -11.531 1.475 1 98.75 405 ASP A C 1
ATOM 3079 O O . ASP A 1 405 ? -0.888 -11.312 1.596 1 98.75 405 ASP A O 1
ATOM 3083 N N . ILE A 1 406 ? -2.541 -12.789 1.287 1 98.88 406 ILE A N 1
ATOM 3084 C CA . ILE A 1 406 ? -1.604 -13.898 1.152 1 98.88 406 ILE A CA 1
ATOM 3085 C C . ILE A 1 406 ? -0.682 -13.656 -0.04 1 98.88 406 ILE A C 1
ATOM 3087 O O . ILE A 1 406 ? 0.542 -13.75 0.084 1 98.88 406 ILE A O 1
ATOM 3091 N N . SER A 1 407 ? -1.291 -13.328 -1.192 1 98.75 407 SER A N 1
ATOM 3092 C CA . SER A 1 407 ? -0.54 -13.094 -2.42 1 98.75 407 SER A CA 1
ATOM 3093 C C . SER A 1 407 ? 0.466 -11.961 -2.242 1 98.75 407 SER A C 1
ATOM 3095 O O . SER A 1 407 ? 1.611 -12.062 -2.686 1 98.75 407 SER A O 1
ATOM 3097 N N . LEU A 1 408 ? 0.048 -10.867 -1.626 1 98.81 408 LEU A N 1
ATOM 3098 C CA . LEU A 1 408 ? 0.917 -9.711 -1.426 1 98.81 408 LEU A CA 1
ATOM 3099 C C . LEU A 1 408 ? 2.113 -10.078 -0.554 1 98.81 408 LEU A C 1
ATOM 3101 O O . LEU A 1 408 ? 3.258 -9.781 -0.907 1 98.81 408 LEU A O 1
ATOM 3105 N N . MET A 1 409 ? 1.859 -10.758 0.525 1 98.88 409 MET A N 1
ATOM 3106 C CA . MET A 1 409 ? 2.916 -11.047 1.489 1 98.88 409 MET A CA 1
ATOM 3107 C C . MET A 1 409 ? 3.852 -12.133 0.963 1 98.88 409 MET A C 1
ATOM 3109 O O . MET A 1 409 ? 5.039 -12.148 1.299 1 98.88 409 MET A O 1
ATOM 3113 N N . ARG A 1 410 ? 3.371 -12.992 0.068 1 98.69 410 ARG A N 1
ATOM 3114 C CA . ARG A 1 410 ? 4.188 -14.07 -0.489 1 98.69 410 ARG A CA 1
ATOM 3115 C C . ARG A 1 410 ? 5.309 -13.508 -1.359 1 98.69 410 ARG A C 1
ATOM 3117 O O . ARG A 1 410 ? 6.316 -14.18 -1.593 1 98.69 410 ARG A O 1
ATOM 3124 N N . THR A 1 411 ? 5.137 -12.32 -1.872 1 98.38 411 THR A N 1
ATOM 3125 C CA . THR A 1 411 ? 6.141 -11.734 -2.748 1 98.38 411 THR A CA 1
ATOM 3126 C C . THR A 1 411 ? 7.406 -11.391 -1.965 1 98.38 411 THR A C 1
ATOM 3128 O O . THR A 1 411 ? 8.469 -11.18 -2.553 1 98.38 411 THR A O 1
ATOM 3131 N N . LEU A 1 412 ? 7.309 -11.242 -0.647 1 98.62 412 LEU A N 1
ATOM 3132 C CA . LEU A 1 412 ? 8.445 -10.82 0.171 1 98.62 412 LEU A CA 1
ATOM 3133 C C . LEU A 1 412 ? 9.359 -12 0.471 1 98.62 412 LEU A C 1
ATOM 3135 O O . LEU A 1 412 ? 8.93 -13 1.05 1 98.62 412 LEU A O 1
ATOM 3139 N N . PRO A 1 413 ? 10.625 -11.922 0.163 1 97.62 413 PRO A N 1
ATOM 3140 C CA . PRO A 1 413 ? 11.539 -13.062 0.154 1 97.62 413 PRO A CA 1
ATOM 3141 C C . PRO A 1 413 ? 11.609 -13.766 1.507 1 97.62 413 PRO A C 1
ATOM 3143 O O . PRO A 1 413 ? 11.617 -15 1.565 1 97.62 413 PRO A O 1
ATOM 3146 N N . ASN A 1 414 ? 11.602 -13.078 2.582 1 98 414 ASN A N 1
ATOM 3147 C CA . ASN A 1 414 ? 11.906 -13.656 3.887 1 98 414 ASN A CA 1
ATOM 3148 C C . ASN A 1 414 ? 10.68 -13.656 4.797 1 98 414 ASN A C 1
ATOM 3150 O O . ASN A 1 414 ? 10.805 -13.836 6.012 1 98 414 ASN A O 1
ATOM 3154 N N . MET A 1 415 ? 9.547 -13.43 4.273 1 98.75 415 MET A N 1
ATOM 3155 C CA . MET A 1 415 ? 8.32 -13.344 5.062 1 98.75 415 MET A CA 1
ATOM 3156 C C . MET A 1 415 ? 7.75 -14.727 5.324 1 98.75 415 MET A C 1
ATOM 3158 O O . MET A 1 415 ? 7.5 -15.492 4.391 1 98.75 415 MET A O 1
ATOM 3162 N N . THR A 1 416 ? 7.574 -15.062 6.578 1 98.81 416 THR A N 1
ATOM 3163 C CA . THR A 1 416 ? 6.82 -16.25 6.957 1 98.81 416 THR A CA 1
ATOM 3164 C C . THR A 1 416 ? 5.324 -15.953 6.984 1 98.81 416 THR A C 1
ATOM 3166 O O . THR A 1 416 ? 4.902 -14.914 7.496 1 98.81 416 THR A O 1
ATOM 3169 N N . ILE A 1 417 ? 4.523 -16.828 6.406 1 98.94 417 ILE A N 1
ATOM 3170 C CA . ILE A 1 417 ? 3.088 -16.578 6.316 1 98.94 417 ILE A CA 1
ATOM 3171 C C . ILE A 1 417 ? 2.322 -17.766 6.883 1 98.94 417 ILE A C 1
ATOM 3173 O O . ILE A 1 417 ? 2.486 -18.906 6.418 1 98.94 417 ILE A O 1
ATOM 3177 N N . VAL A 1 418 ? 1.45 -17.516 7.848 1 98.88 418 VAL A N 1
ATOM 3178 C CA . VAL A 1 418 ? 0.665 -18.562 8.5 1 98.88 418 VAL A CA 1
ATOM 3179 C C . VAL A 1 418 ? -0.82 -18.219 8.422 1 98.88 418 VAL A C 1
ATOM 3181 O O . VAL A 1 418 ? -1.212 -17.078 8.68 1 98.88 418 VAL A O 1
ATOM 3184 N N . VAL A 1 419 ? -1.67 -19.172 8.023 1 98.88 419 VAL A N 1
ATOM 3185 C CA . VAL A 1 419 ? -3.123 -19.062 7.953 1 98.88 419 VAL A CA 1
ATOM 3186 C C . VAL A 1 419 ? -3.762 -20.203 8.734 1 98.88 419 VAL A C 1
ATOM 3188 O O . VAL A 1 419 ? -4.102 -21.25 8.156 1 98.88 419 VAL A O 1
ATOM 3191 N N . PRO A 1 420 ? -4.062 -19.984 10 1 98.38 420 PRO A N 1
ATOM 3192 C CA . PRO A 1 420 ? -4.59 -21.062 10.844 1 98.38 420 PRO A CA 1
ATOM 3193 C C . PRO A 1 420 ? -6 -21.5 10.43 1 98.38 420 PRO A C 1
ATOM 3195 O O . PRO A 1 420 ? -6.809 -20.656 10.023 1 98.38 420 PRO A O 1
ATOM 3198 N N . ALA A 1 421 ? -6.328 -22.688 10.695 1 97.81 421 ALA A N 1
ATOM 3199 C CA . ALA A 1 421 ? -7.574 -23.297 10.227 1 97.81 421 ALA A CA 1
ATOM 3200 C C . ALA A 1 421 ? -8.719 -23.016 11.188 1 97.81 421 ALA A C 1
ATOM 3202 O O . ALA A 1 421 ? -9.891 -23.016 10.797 1 97.81 421 ALA A O 1
ATOM 3203 N N . ASP A 1 422 ? -8.422 -22.859 12.453 1 96.94 422 ASP A N 1
ATOM 3204 C CA . ASP A 1 422 ? -9.43 -22.656 13.484 1 96.94 422 ASP A CA 1
ATOM 3205 C C . ASP A 1 422 ? -8.844 -21.906 14.688 1 96.94 422 ASP A C 1
ATOM 3207 O O . ASP A 1 422 ? -7.656 -21.578 14.695 1 96.94 422 ASP A O 1
ATOM 3211 N N . PRO A 1 423 ? -9.664 -21.547 15.695 1 96.81 423 PRO A N 1
ATOM 3212 C CA . PRO A 1 423 ? -9.188 -20.75 16.828 1 96.81 423 PRO A CA 1
ATOM 3213 C C . PRO A 1 423 ? -8.07 -21.438 17.609 1 96.81 423 PRO A C 1
ATOM 3215 O O . PRO A 1 423 ? -7.125 -20.781 18.047 1 96.81 423 PRO A O 1
ATOM 3218 N N . ASN A 1 424 ? -8.18 -22.75 17.75 1 95.75 424 ASN A N 1
ATOM 3219 C CA . ASN A 1 424 ? -7.141 -23.484 18.469 1 95.75 424 ASN A CA 1
ATOM 3220 C C . ASN A 1 424 ? -5.785 -23.344 17.781 1 95.75 424 ASN A C 1
ATOM 3222 O O . ASN A 1 424 ? -4.785 -23.047 18.438 1 95.75 424 ASN A O 1
ATOM 3226 N N . GLU A 1 425 ? -5.723 -23.562 16.547 1 97.56 425 GLU A N 1
ATOM 3227 C CA . GLU A 1 425 ? -4.48 -23.438 15.781 1 97.56 425 GLU A CA 1
ATOM 3228 C C . GLU A 1 425 ? -3.99 -21.984 15.758 1 97.56 425 GLU A C 1
ATOM 3230 O O . GLU A 1 425 ? -2.783 -21.734 15.758 1 97.56 425 GLU A O 1
ATOM 3235 N N . ALA A 1 426 ? -4.895 -21.047 15.742 1 97.88 426 ALA A N 1
ATOM 3236 C CA . ALA A 1 426 ? -4.527 -19.641 15.703 1 97.88 426 ALA A CA 1
ATOM 3237 C C . ALA A 1 426 ? -3.73 -19.25 16.938 1 97.88 426 ALA A C 1
ATOM 3239 O O . ALA A 1 426 ? -2.701 -18.578 16.844 1 97.88 426 ALA A O 1
ATOM 3240 N N . GLY A 1 427 ? -4.285 -19.641 18.078 1 97.44 427 GLY A N 1
ATOM 3241 C CA . GLY A 1 427 ? -3.566 -19.359 19.312 1 97.44 427 GLY A CA 1
ATOM 3242 C C . GLY A 1 427 ? -2.178 -19.969 19.344 1 97.44 427 GLY A C 1
ATOM 3243 O O . GLY A 1 427 ? -1.206 -19.297 19.703 1 97.44 427 GLY A O 1
ATOM 3244 N N . LYS A 1 428 ? -2.066 -21.219 18.938 1 97.69 428 LYS A N 1
ATOM 3245 C CA . LYS A 1 428 ? -0.797 -21.938 18.938 1 97.69 428 LYS A CA 1
ATOM 3246 C C . LYS A 1 428 ? 0.183 -21.328 17.938 1 97.69 428 LYS A C 1
ATOM 3248 O O . LYS A 1 428 ? 1.382 -21.234 18.219 1 97.69 428 LYS A O 1
ATOM 3253 N N . ALA A 1 429 ? -0.303 -20.938 16.781 1 98.12 429 ALA A N 1
ATOM 3254 C CA . ALA A 1 429 ? 0.534 -20.344 15.75 1 98.12 429 ALA A CA 1
ATOM 3255 C C . ALA A 1 429 ? 1.16 -19.047 16.234 1 98.12 429 ALA A C 1
ATOM 3257 O O . ALA A 1 429 ? 2.344 -18.781 16 1 98.12 429 ALA A O 1
ATOM 3258 N N . VAL A 1 430 ? 0.365 -18.172 16.875 1 98.19 430 VAL A N 1
ATOM 3259 C CA . VAL A 1 430 ? 0.861 -16.891 17.375 1 98.19 430 VAL A CA 1
ATOM 3260 C C . VAL A 1 430 ? 1.974 -17.141 18.391 1 98.19 430 VAL A C 1
ATOM 3262 O O . VAL A 1 430 ? 3.025 -16.5 18.344 1 98.19 430 VAL A O 1
ATOM 3265 N N . LEU A 1 431 ? 1.756 -18.078 19.297 1 97.88 431 LEU A N 1
ATOM 3266 C CA . LEU A 1 431 ? 2.766 -18.375 20.297 1 97.88 431 LEU A CA 1
ATOM 3267 C C . LEU A 1 431 ? 4.027 -18.938 19.656 1 97.88 431 LEU A C 1
ATOM 3269 O O . LEU A 1 431 ? 5.141 -18.578 20.047 1 97.88 431 LEU A O 1
ATOM 3273 N N . ALA A 1 432 ? 3.871 -19.797 18.672 1 97.75 432 ALA A N 1
ATOM 3274 C CA . ALA A 1 432 ? 5.02 -20.359 17.953 1 97.75 432 ALA A CA 1
ATOM 3275 C C . ALA A 1 432 ? 5.812 -19.266 17.25 1 97.75 432 ALA A C 1
ATOM 3277 O O . ALA A 1 432 ? 7.043 -19.328 17.188 1 97.75 432 ALA A O 1
ATOM 3278 N N . LEU A 1 433 ? 5.184 -18.297 16.734 1 97.69 433 LEU A N 1
ATOM 3279 C CA . LEU A 1 433 ? 5.824 -17.234 15.961 1 97.69 433 LEU A CA 1
ATOM 3280 C C . LEU A 1 433 ? 6.617 -16.297 16.875 1 97.69 433 LEU A C 1
ATOM 3282 O O . LEU A 1 433 ? 7.527 -15.602 16.422 1 97.69 433 LEU A O 1
ATOM 3286 N N . MET A 1 434 ? 6.238 -16.234 18.141 1 97.12 434 MET A N 1
ATOM 3287 C CA . MET A 1 434 ? 7.023 -15.438 19.078 1 97.12 434 MET A CA 1
ATOM 3288 C C . MET A 1 434 ? 8.438 -15.992 19.219 1 97.12 434 MET A C 1
ATOM 3290 O O . MET A 1 434 ? 9.359 -15.258 19.594 1 97.12 434 MET A O 1
ATOM 3294 N N . GLU A 1 435 ? 8.625 -17.266 18.859 1 96.19 435 GLU A N 1
ATOM 3295 C CA . GLU A 1 435 ? 9.93 -17.891 18.938 1 96.19 435 GLU A CA 1
ATOM 3296 C C . GLU A 1 435 ? 10.656 -17.844 17.594 1 96.19 435 GLU A C 1
ATOM 3298 O O . GLU A 1 435 ? 11.859 -18.109 17.531 1 96.19 435 GLU A O 1
ATOM 3303 N N . HIS A 1 436 ? 9.938 -17.547 16.609 1 96.25 436 HIS A N 1
ATOM 3304 C CA . HIS A 1 436 ? 10.484 -17.438 15.266 1 96.25 436 HIS A CA 1
ATOM 3305 C C . HIS A 1 436 ? 11.234 -16.125 15.078 1 96.25 436 HIS A C 1
ATOM 3307 O O . HIS A 1 436 ? 10.773 -15.07 15.523 1 96.25 436 HIS A O 1
ATOM 3313 N N . GLN A 1 437 ? 12.453 -16.203 14.461 1 97.12 437 GLN A N 1
ATOM 3314 C CA . GLN A 1 437 ? 13.195 -15 14.133 1 97.12 437 GLN A CA 1
ATOM 3315 C C . GLN A 1 437 ? 12.906 -14.547 12.703 1 97.12 437 GLN A C 1
ATOM 3317 O O . GLN A 1 437 ? 12.812 -15.367 11.797 1 97.12 437 GLN A O 1
ATOM 3322 N N . GLY A 1 438 ? 12.734 -13.18 12.516 1 98.12 438 GLY A N 1
ATOM 3323 C CA . GLY A 1 438 ? 12.438 -12.625 11.203 1 98.12 438 GLY A CA 1
ATOM 3324 C C . GLY A 1 438 ? 10.992 -12.18 11.055 1 98.12 438 GLY A C 1
ATOM 3325 O O . GLY A 1 438 ? 10.188 -12.359 11.969 1 98.12 438 GLY A O 1
ATOM 3326 N N . PRO A 1 439 ? 10.703 -11.586 9.969 1 98.81 439 PRO A N 1
ATOM 3327 C CA . PRO A 1 439 ? 9.336 -11.094 9.766 1 98.81 439 PRO A CA 1
ATOM 3328 C C . PRO A 1 439 ? 8.336 -12.219 9.516 1 98.81 439 PRO A C 1
ATOM 3330 O O . PRO A 1 439 ? 8.664 -13.211 8.859 1 98.81 439 PRO A O 1
ATOM 3333 N N . ALA A 1 440 ? 7.137 -12.07 10.039 1 98.94 440 ALA A N 1
ATOM 3334 C CA . ALA A 1 440 ? 6.07 -13.055 9.852 1 98.94 440 ALA A CA 1
ATOM 3335 C C . ALA A 1 440 ? 4.711 -12.367 9.727 1 98.94 440 ALA A C 1
ATOM 3337 O O . ALA A 1 440 ? 4.516 -11.273 10.25 1 98.94 440 ALA A O 1
ATOM 3338 N N . TYR A 1 441 ? 3.859 -12.945 8.992 1 98.94 441 TYR A N 1
ATOM 3339 C CA . TYR A 1 441 ? 2.479 -12.516 8.812 1 98.94 441 TYR A CA 1
ATOM 3340 C C . TYR A 1 441 ? 1.507 -13.633 9.164 1 98.94 441 TYR A C 1
ATOM 3342 O O . TYR A 1 441 ? 1.612 -14.75 8.641 1 98.94 441 TYR A O 1
ATOM 3350 N N . VAL A 1 442 ? 0.53 -13.336 10.047 1 98.88 442 VAL A N 1
ATOM 3351 C CA . VAL A 1 442 ? -0.541 -14.258 10.414 1 98.88 442 VAL A CA 1
ATOM 3352 C C . VAL A 1 442 ? -1.882 -13.703 9.93 1 98.88 442 VAL A C 1
ATOM 3354 O O . VAL A 1 442 ? -2.262 -12.586 10.281 1 98.88 442 VAL A O 1
ATOM 3357 N N . ARG A 1 443 ? -2.541 -14.461 9.172 1 98.81 443 ARG A N 1
ATOM 3358 C CA . ARG A 1 443 ? -3.854 -14.094 8.648 1 98.81 443 ARG A CA 1
ATOM 3359 C C . ARG A 1 443 ? -4.965 -14.805 9.414 1 98.81 443 ARG A C 1
ATOM 3361 O O . ARG A 1 443 ? -5.004 -16.031 9.469 1 98.81 443 ARG A O 1
ATOM 3368 N N . ILE A 1 444 ? -5.902 -14.031 10.023 1 98.5 444 ILE A N 1
ATOM 3369 C CA . ILE A 1 444 ? -7.035 -14.648 10.703 1 98.5 444 ILE A CA 1
ATOM 3370 C C . ILE A 1 444 ? -8.312 -13.875 10.383 1 98.5 444 ILE A C 1
ATOM 3372 O O . ILE A 1 444 ? -8.258 -12.727 9.93 1 98.5 444 ILE A O 1
ATOM 3376 N N . GLY A 1 445 ? -9.453 -14.586 10.562 1 97.12 445 GLY A N 1
ATOM 3377 C CA . GLY A 1 445 ? -10.758 -13.945 10.453 1 97.12 445 GLY A CA 1
ATOM 3378 C C . GLY A 1 445 ? -11.211 -13.281 11.734 1 97.12 445 GLY A C 1
ATOM 3379 O O . GLY A 1 445 ? -10.391 -12.914 12.578 1 97.12 445 GLY A O 1
ATOM 3380 N N . ARG A 1 446 ? -12.508 -13.102 11.82 1 95.5 446 ARG A N 1
ATOM 3381 C CA . ARG A 1 446 ? -13.148 -12.523 13 1 95.5 446 ARG A CA 1
ATOM 3382 C C . ARG A 1 446 ? -13.773 -13.602 13.867 1 95.5 446 ARG A C 1
ATOM 3384 O O . ARG A 1 446 ? -13.07 -14.461 14.406 1 95.5 446 ARG A O 1
ATOM 3391 N N . ASP A 1 447 ? -15.141 -13.758 13.836 1 92.75 447 ASP A N 1
ATOM 3392 C CA . ASP A 1 447 ? -15.844 -14.641 14.766 1 92.75 447 ASP A CA 1
ATOM 3393 C C . ASP A 1 447 ? -16.391 -15.867 14.039 1 92.75 447 ASP A C 1
ATOM 3395 O O . ASP A 1 447 ? -17.484 -16.359 14.375 1 92.75 447 ASP A O 1
ATOM 3399 N N . TYR A 1 448 ? -15.766 -16.266 13.055 1 91.88 448 TYR A N 1
ATOM 3400 C CA . TYR A 1 448 ? -16.078 -17.5 12.344 1 91.88 448 TYR A CA 1
ATOM 3401 C C . TYR A 1 448 ? -14.898 -18.469 12.391 1 91.88 448 TYR A C 1
ATOM 3403 O O . TYR A 1 448 ? -13.961 -18.359 11.594 1 91.88 448 TYR A O 1
ATOM 3411 N N . GLY A 1 449 ? -15.055 -19.422 13.305 1 93.88 449 GLY A N 1
ATOM 3412 C CA . GLY A 1 449 ? -13.984 -20.375 13.508 1 93.88 449 GLY A CA 1
ATOM 3413 C C . GLY A 1 449 ? -14.484 -21.766 13.836 1 93.88 449 GLY A C 1
ATOM 3414 O O . GLY A 1 449 ? -14.305 -22.25 14.961 1 93.88 449 GLY A O 1
ATOM 3415 N N . PRO A 1 450 ? -15.062 -22.422 12.82 1 93.69 450 PRO A N 1
ATOM 3416 C CA . PRO A 1 450 ? -15.422 -23.828 13.062 1 93.69 450 PRO A CA 1
ATOM 3417 C C . PRO A 1 450 ? -14.227 -24.688 13.453 1 93.69 450 PRO A C 1
ATOM 3419 O O . PRO A 1 450 ? -13.086 -24.359 13.102 1 93.69 450 PRO A O 1
ATOM 3422 N N . ARG A 1 451 ? -14.531 -25.688 14.164 1 93.5 451 ARG A N 1
ATOM 3423 C CA . ARG A 1 451 ? -13.453 -26.594 14.562 1 93.5 451 ARG A CA 1
ATOM 3424 C C . ARG A 1 451 ? -12.977 -27.422 13.375 1 93.5 451 ARG A C 1
ATOM 3426 O O . ARG A 1 451 ? -13.766 -28.125 12.734 1 93.5 451 ARG A O 1
ATOM 3433 N N . VAL A 1 452 ? -11.703 -27.297 13.133 1 96 452 VAL A N 1
ATOM 3434 C CA . VAL A 1 452 ? -11.102 -28.016 12.016 1 96 452 VAL A CA 1
ATOM 3435 C C . VAL A 1 452 ? -10.023 -28.969 12.531 1 96 452 VAL A C 1
ATOM 3437 O O . VAL A 1 452 ? -9.953 -30.125 12.102 1 96 452 VAL A O 1
ATOM 3440 N N . THR A 1 453 ? -9.227 -28.531 13.484 1 94.25 453 THR A N 1
ATOM 3441 C CA . THR A 1 453 ? -8.102 -29.312 14 1 94.25 453 THR A CA 1
ATOM 3442 C C . THR A 1 453 ? -8.508 -30.078 15.258 1 94.25 453 THR A C 1
ATOM 3444 O O . THR A 1 453 ? -9.492 -29.719 15.906 1 94.25 453 THR A O 1
ATOM 3447 N N . ASN A 1 454 ? -7.734 -31.25 15.508 1 86.38 454 ASN A N 1
ATOM 3448 C CA . ASN A 1 454 ? -8.031 -32.094 16.656 1 86.38 454 ASN A CA 1
ATOM 3449 C C . ASN A 1 454 ? -7.062 -31.828 17.812 1 86.38 454 ASN A C 1
ATOM 3451 O O . ASN A 1 454 ? -6.711 -32.75 18.547 1 86.38 454 ASN A O 1
ATOM 3455 N N . GLY A 1 455 ? -6.637 -30.656 17.953 1 78.94 455 GLY A N 1
ATOM 3456 C CA . GLY A 1 455 ? -5.809 -30.328 19.094 1 78.94 455 GLY A CA 1
ATOM 3457 C C . GLY A 1 455 ? -4.34 -30.625 18.891 1 78.94 455 GLY A C 1
ATOM 3458 O O . GLY A 1 455 ? -3.531 -30.484 19.797 1 78.94 455 GLY A O 1
ATOM 3459 N N . ASP A 1 456 ? -3.939 -31 17.734 1 83.62 456 ASP A N 1
ATOM 3460 C CA . ASP A 1 456 ? -2.547 -31.328 17.453 1 83.62 456 ASP A CA 1
ATOM 3461 C C . ASP A 1 456 ? -1.649 -30.094 17.609 1 83.62 456 ASP A C 1
ATOM 3463 O O . ASP A 1 456 ? -2.135 -28.969 17.625 1 83.62 456 ASP A O 1
ATOM 3467 N N . GLU A 1 457 ? -0.374 -30.438 17.766 1 90.81 457 GLU A N 1
ATOM 3468 C CA . GLU A 1 457 ? 0.629 -29.391 17.875 1 90.81 457 GLU A CA 1
ATOM 3469 C C . GLU A 1 457 ? 0.807 -28.641 16.562 1 90.81 457 GLU A C 1
ATOM 3471 O O . GLU A 1 457 ? 0.734 -29.234 15.492 1 90.81 457 GLU A O 1
ATOM 3476 N N . PHE A 1 458 ? 0.957 -27.391 16.719 1 96.25 458 PHE A N 1
ATOM 3477 C CA . PHE A 1 458 ? 1.257 -26.578 15.539 1 96.25 458 PHE A CA 1
ATOM 3478 C C . PHE A 1 458 ? 2.754 -26.578 15.25 1 96.25 458 PHE A C 1
ATOM 3480 O O . PHE A 1 458 ? 3.562 -26.281 16.141 1 96.25 458 PHE A O 1
ATOM 3487 N N . LYS A 1 459 ? 3.139 -26.969 14.109 1 96.62 459 LYS A N 1
ATOM 3488 C CA . LYS A 1 459 ? 4.531 -26.922 13.672 1 96.62 459 LYS A CA 1
ATOM 3489 C C . LYS A 1 459 ? 4.703 -26 12.469 1 96.62 459 LYS A C 1
ATOM 3491 O O . LYS A 1 459 ? 4.188 -26.281 11.383 1 96.62 459 LYS A O 1
ATOM 3496 N N . LEU A 1 460 ? 5.492 -24.938 12.648 1 97.38 460 LEU A N 1
ATOM 3497 C CA . LEU A 1 460 ? 5.738 -23.969 11.586 1 97.38 460 LEU A CA 1
ATOM 3498 C C . LEU A 1 460 ? 6.395 -24.641 10.383 1 97.38 460 LEU A C 1
ATOM 3500 O O . LEU A 1 460 ? 7.344 -25.406 10.531 1 97.38 460 LEU A O 1
ATOM 3504 N N . GLY A 1 461 ? 5.875 -24.453 9.188 1 97.81 461 GLY A N 1
ATOM 3505 C CA . GLY A 1 461 ? 6.449 -24.969 7.961 1 97.81 461 GLY A CA 1
ATOM 3506 C C . GLY A 1 461 ? 5.973 -26.375 7.621 1 97.81 461 GLY A C 1
ATOM 3507 O O . GLY A 1 461 ? 6.367 -26.938 6.602 1 97.81 461 GLY A O 1
ATOM 3508 N N . LYS A 1 462 ? 5.07 -26.875 8.453 1 97.75 462 LYS A N 1
ATOM 3509 C CA . LYS A 1 462 ? 4.566 -28.219 8.219 1 97.75 462 LYS A CA 1
ATOM 3510 C C . LYS A 1 462 ? 3.055 -28.219 8.008 1 97.75 462 LYS A C 1
ATOM 3512 O O . LYS A 1 462 ? 2.328 -27.5 8.703 1 97.75 462 LYS A O 1
ATOM 3517 N N . ALA A 1 463 ? 2.6 -28.969 7.023 1 97.94 463 ALA A N 1
ATOM 3518 C CA . ALA A 1 463 ? 1.172 -29.172 6.793 1 97.94 463 ALA A CA 1
ATOM 3519 C C . ALA A 1 463 ? 0.651 -30.344 7.609 1 97.94 463 ALA A C 1
ATOM 3521 O O . ALA A 1 463 ? 1.432 -31.188 8.07 1 97.94 463 ALA A O 1
ATOM 3522 N N . SER A 1 464 ? -0.649 -30.375 7.836 1 97.19 464 SER A N 1
ATOM 3523 C CA . SER A 1 464 ? -1.27 -31.469 8.57 1 97.19 464 SER A CA 1
ATOM 3524 C C . SER A 1 464 ? -2.322 -32.188 7.723 1 97.19 464 SER A C 1
ATOM 3526 O O . SER A 1 464 ? -3.158 -31.531 7.09 1 97.19 464 SER A O 1
ATOM 3528 N N . VAL A 1 465 ? -2.277 -33.469 7.707 1 97.56 465 VAL A N 1
ATOM 3529 C CA . VAL A 1 465 ? -3.316 -34.281 7.055 1 97.56 465 VAL A CA 1
ATOM 3530 C C . VAL A 1 465 ? -4.508 -34.438 7.996 1 97.56 465 VAL A C 1
ATOM 3532 O O . VAL A 1 465 ? -4.418 -35.125 9.008 1 97.56 465 VAL A O 1
ATOM 3535 N N . LEU A 1 466 ? -5.594 -33.812 7.68 1 98 466 LEU A N 1
ATOM 3536 C CA . LEU A 1 466 ? -6.785 -33.844 8.523 1 98 466 LEU A CA 1
ATOM 3537 C C . LEU A 1 466 ? -7.598 -35.094 8.273 1 98 466 LEU A C 1
ATOM 3539 O O . LEU A 1 466 ? -8.328 -35.562 9.156 1 98 466 LEU A O 1
ATOM 3543 N N . ARG A 1 467 ? -7.586 -35.562 7.047 1 97.69 467 ARG A N 1
ATOM 3544 C CA . ARG A 1 467 ? -8.273 -36.781 6.59 1 97.69 467 ARG A CA 1
ATOM 3545 C C . ARG A 1 467 ? -7.457 -37.5 5.512 1 97.69 467 ARG A C 1
ATOM 3547 O O . ARG A 1 467 ? -6.914 -36.844 4.613 1 97.69 467 ARG A O 1
ATOM 3554 N N . ASP A 1 468 ? -7.359 -38.75 5.629 1 97.94 468 ASP A N 1
ATOM 3555 C CA . ASP A 1 468 ? -6.625 -39.531 4.629 1 97.94 468 ASP A CA 1
ATOM 3556 C C . ASP A 1 468 ? -7.516 -39.844 3.432 1 97.94 468 ASP A C 1
ATOM 3558 O O . ASP A 1 468 ? -8.742 -39.812 3.531 1 97.94 468 ASP A O 1
ATOM 3562 N N . GLY A 1 469 ? -6.836 -40.125 2.273 1 98.25 469 GLY A N 1
ATOM 3563 C CA . GLY A 1 469 ? -7.547 -40.469 1.055 1 98.25 469 GLY A CA 1
ATOM 3564 C C . GLY A 1 469 ? -6.625 -40.781 -0.109 1 98.25 469 GLY A C 1
ATOM 3565 O O . GLY A 1 469 ? -5.43 -40.469 -0.058 1 98.25 469 GLY A O 1
ATOM 3566 N N . ASP A 1 470 ? -7.316 -41.344 -1.25 1 98 470 ASP A N 1
ATOM 3567 C CA . ASP A 1 470 ? -6.465 -41.906 -2.303 1 98 470 ASP A CA 1
ATOM 3568 C C . ASP A 1 470 ? -6.891 -41.375 -3.676 1 98 470 ASP A C 1
ATOM 3570 O O . ASP A 1 470 ? -6.148 -41.5 -4.652 1 98 470 ASP A O 1
ATOM 3574 N N . ASP A 1 471 ? -8.039 -40.844 -3.775 1 98.06 471 ASP A N 1
ATOM 3575 C CA . ASP A 1 471 ? -8.562 -40.5 -5.098 1 98.06 471 ASP A CA 1
ATOM 3576 C C . ASP A 1 471 ? -8.32 -39.031 -5.445 1 98.06 471 ASP A C 1
ATOM 3578 O O . ASP A 1 471 ? -8.188 -38.688 -6.621 1 98.06 471 ASP A O 1
ATOM 3582 N N . LEU A 1 472 ? -8.32 -38.219 -4.438 1 98.38 472 LEU A N 1
ATOM 3583 C CA . LEU A 1 472 ? -8.203 -36.75 -4.594 1 98.38 472 LEU A CA 1
ATOM 3584 C C . LEU A 1 472 ? -7.672 -36.125 -3.318 1 98.38 472 LEU A C 1
ATOM 3586 O O . LEU A 1 472 ? -8.031 -36.531 -2.213 1 98.38 472 LEU A O 1
ATOM 3590 N N . ALA A 1 473 ? -6.816 -35.156 -3.48 1 98.88 473 ALA A N 1
ATOM 3591 C CA . ALA A 1 473 ? -6.383 -34.344 -2.33 1 98.88 473 ALA A CA 1
ATOM 3592 C C . ALA A 1 473 ? -6.973 -32.938 -2.373 1 98.88 473 ALA A C 1
ATOM 3594 O O . ALA A 1 473 ? -6.855 -32.25 -3.383 1 98.88 473 ALA A O 1
ATOM 3595 N N . ILE A 1 474 ? -7.68 -32.531 -1.335 1 98.94 474 ILE A N 1
ATOM 3596 C CA . ILE A 1 474 ? -8.078 -31.156 -1.126 1 98.94 474 ILE A CA 1
ATOM 3597 C C . ILE A 1 474 ? -7.059 -30.453 -0.228 1 98.94 474 ILE A C 1
ATOM 3599 O O . ILE A 1 474 ? -6.844 -30.859 0.916 1 98.94 474 ILE A O 1
ATOM 3603 N N . ILE A 1 475 ? -6.371 -29.469 -0.748 1 98.94 475 ILE A N 1
ATOM 3604 C CA . ILE A 1 475 ? -5.375 -28.719 -0.002 1 98.94 475 ILE A CA 1
ATOM 3605 C C . ILE A 1 475 ? -5.859 -27.281 0.191 1 98.94 475 ILE A C 1
ATOM 3607 O O . ILE A 1 475 ? -6.223 -26.594 -0.776 1 98.94 475 ILE A O 1
ATOM 3611 N N . GLY A 1 476 ? -5.938 -26.781 1.398 1 98.75 476 GLY A N 1
ATOM 3612 C CA . GLY A 1 476 ? -6.375 -25.422 1.666 1 98.75 476 GLY A CA 1
ATOM 3613 C C . GLY A 1 476 ? -5.801 -24.844 2.949 1 98.75 476 GLY A C 1
ATOM 3614 O O . GLY A 1 476 ? -4.926 -25.453 3.568 1 98.75 476 GLY A O 1
ATOM 3615 N N . ALA A 1 477 ? -6.211 -23.672 3.307 1 98.44 477 ALA A N 1
ATOM 3616 C CA . ALA A 1 477 ? -5.805 -22.984 4.535 1 98.44 477 ALA A CA 1
ATOM 3617 C C . ALA A 1 477 ? -6.938 -22.125 5.09 1 98.44 477 ALA A C 1
ATOM 3619 O O . ALA A 1 477 ? -7.68 -21.5 4.328 1 98.44 477 ALA A O 1
ATOM 3620 N N . GLY A 1 478 ? -7.031 -22.094 6.41 1 97.94 478 GLY A N 1
ATOM 3621 C CA . GLY A 1 478 ? -8.023 -21.266 7.066 1 97.94 478 GLY A CA 1
ATOM 3622 C C . GLY A 1 478 ? -9.328 -21.984 7.34 1 97.94 478 GLY A C 1
ATOM 3623 O O . GLY A 1 478 ? -9.414 -23.203 7.176 1 97.94 478 GLY A O 1
ATOM 3624 N N . PRO A 1 479 ? -10.352 -21.297 7.688 1 97.06 479 PRO A N 1
ATOM 3625 C CA . PRO A 1 479 ? -11.609 -21.875 8.148 1 97.06 479 PRO A CA 1
ATOM 3626 C C . PRO A 1 479 ? -12.367 -22.609 7.039 1 97.06 479 PRO A C 1
ATOM 3628 O O . PRO A 1 479 ? -13.234 -23.438 7.316 1 97.06 479 PRO A O 1
ATOM 3631 N N . VAL A 1 480 ? -12.062 -22.375 5.801 1 97.88 480 VAL A N 1
ATOM 3632 C CA . VAL A 1 480 ? -12.727 -23 4.664 1 97.88 480 VAL A CA 1
ATOM 3633 C C . VAL A 1 480 ? -12.477 -24.516 4.688 1 97.88 480 VAL A C 1
ATOM 3635 O O . VAL A 1 480 ? -13.188 -25.281 4.035 1 97.88 480 VAL A O 1
ATOM 3638 N N . LEU A 1 481 ? -11.523 -24.953 5.449 1 98.31 481 LEU A N 1
ATOM 3639 C CA . LEU A 1 481 ? -11.203 -26.375 5.551 1 98.31 481 LEU A CA 1
ATOM 3640 C C . LEU A 1 481 ? -12.336 -27.141 6.227 1 98.31 481 LEU A C 1
ATOM 3642 O O . LEU A 1 481 ? -12.453 -28.359 6.059 1 98.31 481 LEU A O 1
ATOM 3646 N N . TRP A 1 482 ? -13.148 -26.422 7.047 1 97.62 482 TRP A N 1
ATOM 3647 C CA . TRP A 1 482 ? -14.344 -27.062 7.59 1 97.62 482 TRP A CA 1
ATOM 3648 C C . TRP A 1 482 ? -15.25 -27.562 6.469 1 97.62 482 TRP A C 1
ATOM 3650 O O . TRP A 1 482 ? -15.719 -28.703 6.508 1 97.62 482 TRP A O 1
ATOM 3660 N N . ASP A 1 483 ? -15.461 -26.734 5.445 1 98.12 483 ASP A N 1
ATOM 3661 C CA . ASP A 1 483 ? -16.25 -27.109 4.273 1 98.12 483 ASP A CA 1
ATOM 3662 C C . ASP A 1 483 ? -15.547 -28.234 3.494 1 98.12 483 ASP A C 1
ATOM 3664 O O . ASP A 1 483 ? -16.219 -29.094 2.904 1 98.12 483 ASP A O 1
ATOM 3668 N N . ALA A 1 484 ? -14.258 -28.188 3.455 1 98.75 484 ALA A N 1
ATOM 3669 C CA . ALA A 1 484 ? -13.5 -29.25 2.781 1 98.75 484 ALA A CA 1
ATOM 3670 C C . ALA A 1 484 ? -13.734 -30.594 3.439 1 98.75 484 ALA A C 1
ATOM 3672 O O . ALA A 1 484 ? -13.906 -31.609 2.752 1 98.75 484 ALA A O 1
ATOM 3673 N N . LEU A 1 485 ? -13.711 -30.641 4.762 1 98.44 485 LEU A N 1
ATOM 3674 C CA . LEU A 1 485 ? -13.953 -31.875 5.5 1 98.44 485 LEU A CA 1
ATOM 3675 C C . LEU A 1 485 ? -15.375 -32.375 5.273 1 98.44 485 LEU A C 1
ATOM 3677 O O . LEU A 1 485 ? -15.594 -33.562 5.105 1 98.44 485 LEU A O 1
ATOM 3681 N N . MET A 1 486 ? -16.344 -31.422 5.234 1 98.25 486 MET A N 1
ATOM 3682 C CA . MET A 1 486 ? -17.734 -31.797 4.945 1 98.25 486 MET A CA 1
ATOM 3683 C C . MET A 1 486 ? -17.859 -32.375 3.539 1 98.25 486 MET A C 1
ATOM 3685 O O . MET A 1 486 ? -18.562 -33.375 3.33 1 98.25 486 MET A O 1
ATOM 3689 N N . ALA A 1 487 ? -17.203 -31.75 2.639 1 98.81 487 ALA A N 1
ATOM 3690 C CA . ALA A 1 487 ? -17.219 -32.219 1.26 1 98.81 487 ALA A CA 1
ATOM 3691 C C . ALA A 1 487 ? -16.609 -33.625 1.157 1 98.81 487 ALA A C 1
ATOM 3693 O O . ALA A 1 487 ? -17.109 -34.469 0.428 1 98.81 487 ALA A O 1
ATOM 3694 N N . ALA A 1 488 ? -15.484 -33.812 1.857 1 98.75 488 ALA A N 1
ATOM 3695 C CA . ALA A 1 488 ? -14.82 -35.125 1.851 1 98.75 488 ALA A CA 1
ATOM 3696 C C . ALA A 1 488 ? -15.742 -36.219 2.373 1 98.75 488 ALA A C 1
ATOM 3698 O O . ALA A 1 488 ? -15.75 -37.344 1.852 1 98.75 488 ALA A O 1
ATOM 3699 N N . GLU A 1 489 ? -16.484 -35.906 3.398 1 98.38 489 GLU A N 1
ATOM 3700 C CA . GLU A 1 489 ? -17.438 -36.844 3.945 1 98.38 489 GLU A CA 1
ATOM 3701 C C . GLU A 1 489 ? -18.516 -37.188 2.922 1 98.38 489 GLU A C 1
ATOM 3703 O O . GLU A 1 489 ? -18.859 -38.375 2.734 1 98.38 489 GLU A O 1
ATOM 3708 N N . GLU A 1 490 ? -19 -36.188 2.318 1 98.44 490 GLU A N 1
ATOM 3709 C CA . GLU A 1 490 ? -20.047 -36.406 1.312 1 98.44 490 GLU A CA 1
ATOM 3710 C C . GLU A 1 490 ? -19.516 -37.219 0.135 1 98.44 490 GLU A C 1
ATOM 3712 O O . GLU A 1 490 ? -20.203 -38.125 -0.362 1 98.44 490 GLU A O 1
ATOM 3717 N N . LEU A 1 491 ? -18.391 -36.938 -0.324 1 98.56 491 LEU A N 1
ATOM 3718 C CA . LEU A 1 491 ? -17.766 -37.656 -1.423 1 98.56 491 LEU A CA 1
ATOM 3719 C C . LEU A 1 491 ? -17.469 -39.094 -1.028 1 98.56 491 LEU A C 1
ATOM 3721 O O . LEU A 1 491 ? -17.578 -40 -1.86 1 98.56 491 LEU A O 1
ATOM 3725 N N . GLY A 1 492 ? -17.125 -39.281 0.233 1 98.25 492 GLY A N 1
ATOM 3726 C CA . GLY A 1 492 ? -16.938 -40.625 0.741 1 98.25 492 GLY A CA 1
ATOM 3727 C C . GLY A 1 492 ? -18.172 -41.5 0.597 1 98.25 492 GLY A C 1
ATOM 3728 O O . GLY A 1 492 ? -18.078 -42.656 0.247 1 98.25 492 GLY A O 1
ATOM 3729 N N . LYS A 1 493 ? -19.281 -40.906 0.798 1 97.88 493 LYS A N 1
ATOM 3730 C CA . LYS A 1 493 ? -20.547 -41.625 0.644 1 97.88 493 LYS A CA 1
ATOM 3731 C C . LYS A 1 493 ? -20.797 -42 -0.817 1 97.88 493 LYS A C 1
ATOM 3733 O O . LYS A 1 493 ? -21.547 -42.906 -1.109 1 97.88 493 LYS A O 1
ATOM 3738 N N . MET A 1 494 ? -20.156 -41.312 -1.641 1 97 494 MET A N 1
ATOM 3739 C CA . MET A 1 494 ? -20.297 -41.562 -3.072 1 97 494 MET A CA 1
ATOM 3740 C C . MET A 1 494 ? -19.203 -42.5 -3.568 1 97 494 MET A C 1
ATOM 3742 O O . MET A 1 494 ? -19.094 -42.75 -4.77 1 97 494 MET A O 1
ATOM 3746 N N . GLY A 1 495 ? -18.328 -42.906 -2.709 1 97.06 495 GLY A N 1
ATOM 3747 C CA . GLY A 1 495 ? -17.281 -43.844 -3.047 1 97.06 495 GLY A CA 1
ATOM 3748 C C . GLY A 1 495 ? -15.977 -43.188 -3.445 1 97.06 495 GLY A C 1
ATOM 3749 O O . GLY A 1 495 ? -15.094 -43.844 -4.02 1 97.06 495 GLY A O 1
ATOM 3750 N N . VAL A 1 496 ? -15.859 -41.969 -3.213 1 97.88 496 VAL A N 1
ATOM 3751 C CA . VAL A 1 496 ? -14.633 -41.25 -3.537 1 97.88 496 VAL A CA 1
ATOM 3752 C C . VAL A 1 496 ? -13.82 -41 -2.264 1 97.88 496 VAL A C 1
ATOM 3754 O O . VAL A 1 496 ? -14.297 -40.344 -1.332 1 97.88 496 VAL A O 1
ATOM 3757 N N . SER A 1 497 ? -12.625 -41.5 -2.188 1 98.31 497 SER A N 1
ATOM 3758 C CA . SER A 1 497 ? -11.727 -41.344 -1.047 1 98.31 497 SER A CA 1
ATOM 3759 C C . SER A 1 497 ? -10.906 -40.062 -1.168 1 98.31 497 SER A C 1
ATOM 3761 O O . SER A 1 497 ? -10.008 -40 -2.008 1 98.31 497 SER A O 1
ATOM 3763 N N . VAL A 1 498 ? -11.188 -39.125 -0.274 1 98.69 498 VAL A N 1
ATOM 3764 C CA . VAL A 1 498 ? -10.609 -37.781 -0.433 1 98.69 498 VAL A CA 1
ATOM 3765 C C . VAL A 1 498 ? -9.68 -37.5 0.741 1 98.69 498 VAL A C 1
ATOM 3767 O O . VAL A 1 498 ? -10.07 -37.625 1.902 1 98.69 498 VAL A O 1
ATOM 3770 N N . MET A 1 499 ? -8.445 -37.094 0.427 1 98.75 499 MET A N 1
ATOM 3771 C CA . MET A 1 499 ? -7.5 -36.562 1.402 1 98.75 499 MET A CA 1
ATOM 3772 C C . MET A 1 499 ? -7.742 -35.094 1.635 1 98.75 499 MET A C 1
ATOM 3774 O O . MET A 1 499 ? -8.016 -34.344 0.689 1 98.75 499 MET A O 1
ATOM 3778 N N . VAL A 1 500 ? -7.73 -34.594 2.887 1 98.88 500 VAL A N 1
ATOM 3779 C CA . VAL A 1 500 ? -7.848 -33.188 3.205 1 98.88 500 VAL A CA 1
ATOM 3780 C C . VAL A 1 500 ? -6.602 -32.719 3.959 1 98.88 500 VAL A C 1
ATOM 3782 O O . VAL A 1 500 ? -6.242 -33.281 4.988 1 98.88 500 VAL A O 1
ATOM 3785 N N . ILE A 1 501 ? -5.922 -31.703 3.443 1 98.81 501 ILE A N 1
ATOM 3786 C CA . ILE A 1 501 ? -4.66 -31.234 4.004 1 98.81 501 ILE A CA 1
ATOM 3787 C C . ILE A 1 501 ? -4.809 -29.766 4.441 1 98.81 501 ILE A C 1
ATOM 3789 O O . ILE A 1 501 ? -5.277 -28.938 3.67 1 98.81 501 ILE A O 1
ATOM 3793 N N . ASN A 1 502 ? -4.422 -29.484 5.676 1 98.69 502 ASN A N 1
ATOM 3794 C CA . ASN A 1 502 ? -4.293 -28.141 6.219 1 98.69 502 ASN A CA 1
ATOM 3795 C C . ASN A 1 502 ? -2.904 -27.562 5.953 1 98.69 502 ASN A C 1
ATOM 3797 O O . ASN A 1 502 ? -1.938 -27.922 6.625 1 98.69 502 ASN A O 1
ATOM 3801 N N . LEU A 1 503 ? -2.836 -26.703 4.973 1 98.62 503 LEU A N 1
ATOM 3802 C CA . LEU A 1 503 ? -1.602 -26 4.656 1 98.62 503 LEU A CA 1
ATOM 3803 C C . LEU A 1 503 ? -1.495 -24.703 5.469 1 98.62 503 LEU A C 1
ATOM 3805 O O . LEU A 1 503 ? -1.411 -23.609 4.898 1 98.62 503 LEU A O 1
ATOM 3809 N N . SER A 1 504 ? -1.377 -24.844 6.773 1 97.62 504 SER A N 1
ATOM 3810 C CA . SER A 1 504 ? -1.424 -23.703 7.691 1 97.62 504 SER A CA 1
ATOM 3811 C C . SER A 1 504 ? -0.287 -22.734 7.422 1 97.62 504 SER A C 1
ATOM 3813 O O . SER A 1 504 ? -0.461 -21.516 7.551 1 97.62 504 SER A O 1
ATOM 3815 N N . THR A 1 505 ? 0.921 -23.25 7.109 1 98.75 505 THR A N 1
ATOM 3816 C CA . THR A 1 505 ? 2.033 -22.391 6.707 1 98.75 505 THR A CA 1
ATOM 3817 C C . THR A 1 505 ? 2.115 -22.297 5.188 1 98.75 505 THR A C 1
ATOM 3819 O O . THR A 1 505 ? 2.447 -23.266 4.512 1 98.75 505 THR A O 1
ATOM 3822 N N . ILE A 1 506 ? 1.815 -21.141 4.68 1 98.81 506 ILE A N 1
ATOM 3823 C CA . ILE A 1 506 ? 1.828 -20.922 3.238 1 98.81 506 ILE A CA 1
ATOM 3824 C C . ILE A 1 506 ? 3.264 -20.703 2.762 1 98.81 506 ILE A C 1
ATOM 3826 O O . ILE A 1 506 ? 3.613 -21.094 1.642 1 98.81 506 ILE A O 1
ATOM 3830 N N . LYS A 1 507 ? 4.023 -20.047 3.553 1 98.62 507 LYS A N 1
ATOM 3831 C CA . LYS A 1 507 ? 5.434 -19.75 3.297 1 98.62 507 LYS A CA 1
ATOM 3832 C C . LYS A 1 507 ? 6.242 -19.781 4.59 1 98.62 507 LYS A C 1
ATOM 3834 O O . LYS A 1 507 ? 6 -18.984 5.5 1 98.62 507 LYS A O 1
ATOM 3839 N N . PRO A 1 508 ? 7.254 -20.641 4.727 1 98.12 508 PRO A N 1
ATOM 3840 C CA . PRO A 1 508 ? 7.645 -21.625 3.717 1 98.12 508 PRO A CA 1
ATOM 3841 C C . PRO A 1 508 ? 6.629 -22.766 3.568 1 98.12 508 PRO A C 1
ATOM 3843 O O . PRO A 1 508 ? 6.059 -23.219 4.562 1 98.12 508 PRO A O 1
ATOM 3846 N N . ILE A 1 509 ? 6.43 -23.172 2.365 1 98.69 509 ILE A N 1
ATOM 3847 C CA . ILE A 1 509 ? 5.434 -24.203 2.066 1 98.69 509 ILE A CA 1
ATOM 3848 C C . ILE A 1 509 ? 6.035 -25.578 2.295 1 98.69 509 ILE A C 1
ATOM 3850 O O . ILE A 1 509 ? 7.219 -25.797 2.039 1 98.69 509 ILE A O 1
ATOM 3854 N N . ASP A 1 510 ? 5.289 -26.5 2.818 1 98.75 510 ASP A N 1
ATOM 3855 C CA . ASP A 1 510 ? 5.688 -27.891 3.016 1 98.75 510 ASP A CA 1
ATOM 3856 C C . ASP A 1 510 ? 5.668 -28.656 1.695 1 98.75 510 ASP A C 1
ATOM 3858 O O . ASP A 1 510 ? 4.754 -29.453 1.441 1 98.75 510 ASP A O 1
ATOM 3862 N N . VAL A 1 511 ? 6.688 -28.531 0.986 1 98.81 511 VAL A N 1
ATOM 3863 C CA . VAL A 1 511 ? 6.805 -29.109 -0.352 1 98.81 511 VAL A CA 1
ATOM 3864 C C . VAL A 1 511 ? 6.605 -30.625 -0.288 1 98.81 511 VAL A C 1
ATOM 3866 O O . VAL A 1 511 ? 5.879 -31.188 -1.105 1 98.81 511 VAL A O 1
ATOM 3869 N N . ASP A 1 512 ? 7.156 -31.281 0.68 1 98.75 512 ASP A N 1
ATOM 3870 C CA . ASP A 1 512 ? 7.141 -32.719 0.789 1 98.75 512 ASP A CA 1
ATOM 3871 C C . ASP A 1 512 ? 5.711 -33.25 0.916 1 98.75 512 ASP A C 1
ATOM 3873 O O . ASP A 1 512 ? 5.32 -34.188 0.208 1 98.75 512 ASP A O 1
ATOM 3877 N N . THR A 1 513 ? 4.957 -32.656 1.774 1 98.81 513 THR A N 1
ATOM 3878 C CA . THR A 1 513 ? 3.588 -33.094 1.992 1 98.81 513 THR A CA 1
ATOM 3879 C C . THR A 1 513 ? 2.74 -32.875 0.744 1 98.81 513 THR A C 1
ATOM 3881 O O . THR A 1 513 ? 1.929 -33.719 0.376 1 98.81 513 THR A O 1
ATOM 3884 N N . VAL A 1 514 ? 2.912 -31.766 0.081 1 98.94 514 VAL A N 1
ATOM 3885 C CA . VAL A 1 514 ? 2.154 -31.438 -1.118 1 98.94 514 VAL A CA 1
ATOM 3886 C C . VAL A 1 514 ? 2.473 -32.438 -2.23 1 98.94 514 VAL A C 1
ATOM 3888 O O . VAL A 1 514 ? 1.565 -32.938 -2.883 1 98.94 514 VAL A O 1
ATOM 3891 N N . VAL A 1 515 ? 3.752 -32.75 -2.42 1 98.88 515 VAL A N 1
ATOM 3892 C CA . VAL A 1 515 ? 4.191 -33.656 -3.484 1 98.88 515 VAL A CA 1
ATOM 3893 C C . VAL A 1 515 ? 3.729 -35.062 -3.182 1 98.88 515 VAL A C 1
ATOM 3895 O O . VAL A 1 515 ? 3.268 -35.781 -4.078 1 98.88 515 VAL A O 1
ATOM 3898 N N . LYS A 1 516 ? 3.828 -35.5 -1.935 1 98.81 516 LYS A N 1
ATOM 3899 C CA . LYS A 1 516 ? 3.373 -36.812 -1.536 1 98.81 516 LYS A CA 1
ATOM 3900 C C . LYS A 1 516 ? 1.883 -37 -1.812 1 98.81 516 LYS A C 1
ATOM 3902 O O . LYS A 1 516 ? 1.452 -38.062 -2.271 1 98.81 516 LYS A O 1
ATOM 3907 N N . ALA A 1 517 ? 1.112 -36 -1.507 1 98.88 517 ALA A N 1
ATOM 3908 C CA . ALA A 1 517 ? -0.326 -36.031 -1.758 1 98.88 517 ALA A CA 1
ATOM 3909 C C . ALA A 1 517 ? -0.618 -36.188 -3.248 1 98.88 517 ALA A C 1
ATOM 3911 O O . ALA A 1 517 ? -1.493 -36.969 -3.639 1 98.88 517 ALA A O 1
ATOM 3912 N N . ALA A 1 518 ? 0.08 -35.438 -4.055 1 98.75 518 ALA A N 1
ATOM 3913 C CA . ALA A 1 518 ? -0.109 -35.469 -5.5 1 98.75 518 ALA A CA 1
ATOM 3914 C C . ALA A 1 518 ? 0.251 -36.844 -6.051 1 98.75 518 ALA A C 1
ATOM 3916 O O . ALA A 1 518 ? -0.445 -37.375 -6.922 1 98.75 518 ALA A O 1
ATOM 3917 N N . LYS A 1 519 ? 1.348 -37.438 -5.59 1 98.62 519 LYS A N 1
ATOM 3918 C CA . LYS A 1 519 ? 1.781 -38.781 -6.027 1 98.62 519 LYS A CA 1
ATOM 3919 C C . LYS A 1 519 ? 0.741 -39.844 -5.684 1 98.62 519 LYS A C 1
ATOM 3921 O O . LYS A 1 519 ? 0.495 -40.75 -6.473 1 98.62 519 LYS A O 1
ATOM 3926 N N . ARG A 1 520 ? 0.21 -39.625 -4.59 1 98.31 520 ARG A N 1
ATOM 3927 C CA . ARG A 1 520 ? -0.73 -40.625 -4.082 1 98.31 520 ARG A CA 1
ATOM 3928 C C . ARG A 1 520 ? -2.07 -40.531 -4.805 1 98.31 520 ARG A C 1
ATOM 3930 O O . ARG A 1 520 ? -2.688 -41.531 -5.113 1 98.31 520 ARG A O 1
ATOM 3937 N N . THR A 1 521 ? -2.551 -39.344 -5.066 1 98.06 521 THR A N 1
ATOM 3938 C CA . THR A 1 521 ? -3.938 -39.188 -5.484 1 98.06 521 THR A CA 1
ATOM 3939 C C . THR A 1 521 ? -4.02 -38.875 -6.977 1 98.06 521 THR A C 1
ATOM 3941 O O . THR A 1 521 ? -5.059 -39.094 -7.605 1 98.06 521 THR A O 1
ATOM 3944 N N . GLY A 1 522 ? -2.988 -38.25 -7.5 1 97.81 522 GLY A N 1
ATOM 3945 C CA . GLY A 1 522 ? -2.939 -37.938 -8.922 1 97.81 522 GLY A CA 1
ATOM 3946 C C . GLY A 1 522 ? -3.758 -36.719 -9.297 1 97.81 522 GLY A C 1
ATOM 3947 O O . GLY A 1 522 ? -3.73 -36.25 -10.445 1 97.81 522 GLY A O 1
ATOM 3948 N N . ALA A 1 523 ? -4.504 -36.156 -8.406 1 98.19 523 ALA A N 1
ATOM 3949 C CA . ALA A 1 523 ? -5.344 -34.969 -8.633 1 98.19 523 ALA A CA 1
ATOM 3950 C C . ALA A 1 523 ? -5.477 -34.156 -7.363 1 98.19 523 ALA A C 1
ATOM 3952 O O . ALA A 1 523 ? -5.594 -34.688 -6.266 1 98.19 523 ALA A O 1
ATOM 3953 N N . VAL A 1 524 ? -5.453 -32.812 -7.559 1 98.81 524 VAL A N 1
ATOM 3954 C CA . VAL A 1 524 ? -5.469 -31.922 -6.398 1 98.81 524 VAL A CA 1
ATOM 3955 C C . VAL A 1 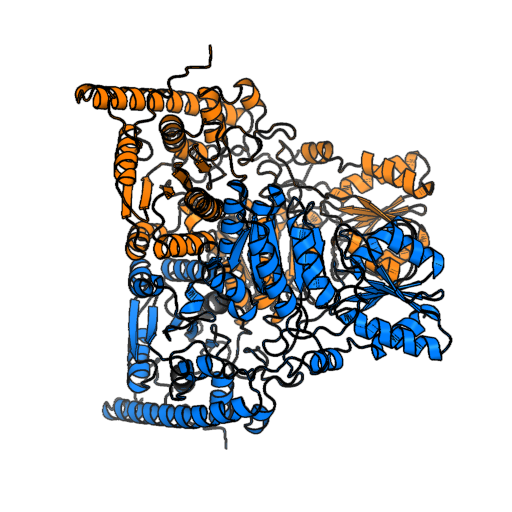524 ? -6.523 -30.828 -6.586 1 98.81 524 VAL A C 1
ATOM 3957 O O . VAL A 1 524 ? -6.684 -30.297 -7.688 1 98.81 524 VAL A O 1
ATOM 3960 N N . LEU A 1 525 ? -7.332 -30.578 -5.605 1 98.88 525 LEU A N 1
ATOM 3961 C CA . LEU A 1 525 ? -8.227 -29.422 -5.512 1 98.88 525 LEU A CA 1
ATOM 3962 C C . LEU A 1 525 ? -7.793 -28.484 -4.402 1 98.88 525 LEU A C 1
ATOM 3964 O O . LEU A 1 525 ? -7.547 -28.906 -3.273 1 98.88 525 LEU A O 1
ATOM 3968 N N . THR A 1 526 ? -7.578 -27.203 -4.707 1 98.88 526 THR A N 1
ATOM 3969 C CA . THR A 1 526 ? -7.234 -26.234 -3.67 1 98.88 526 THR A CA 1
ATOM 3970 C C . THR A 1 526 ? -8.445 -25.391 -3.301 1 98.88 526 THR A C 1
ATOM 3972 O O . THR A 1 526 ? -9.312 -25.141 -4.141 1 98.88 526 THR A O 1
ATOM 3975 N N . ILE A 1 527 ? -8.562 -24.984 -2.076 1 98.75 527 ILE A N 1
ATOM 3976 C CA . ILE A 1 527 ? -9.633 -24.109 -1.602 1 98.75 527 ILE A CA 1
ATOM 3977 C C . ILE A 1 527 ? -9.055 -23.031 -0.699 1 98.75 527 ILE A C 1
ATOM 3979 O O . ILE A 1 527 ? -8.172 -23.297 0.118 1 98.75 527 ILE A O 1
ATOM 3983 N N . GLU A 1 528 ? -9.453 -21.812 -0.87 1 98.62 528 GLU A N 1
ATOM 3984 C CA . GLU A 1 528 ? -9.008 -20.688 -0.061 1 98.62 528 GLU A CA 1
ATOM 3985 C C . GLU A 1 528 ? -10.055 -19.578 -0.031 1 98.62 528 GLU A C 1
ATOM 3987 O O . GLU A 1 528 ? -10.781 -19.375 -1.006 1 98.62 528 GLU A O 1
ATOM 3992 N N . GLU A 1 529 ? -10.195 -18.953 1.108 1 98.06 529 GLU A N 1
ATOM 3993 C CA . GLU A 1 529 ? -10.977 -17.734 1.221 1 98.06 529 GLU A CA 1
ATOM 3994 C C . GLU A 1 529 ? -10.164 -16.516 0.792 1 98.06 529 GLU A C 1
ATOM 3996 O O . GLU A 1 529 ? -10 -15.562 1.562 1 98.06 529 GLU A O 1
ATOM 4001 N N . HIS A 1 530 ? -9.664 -16.547 -0.383 1 98.38 530 HIS A N 1
ATOM 4002 C CA . HIS A 1 530 ? -8.68 -15.648 -0.982 1 98.38 530 HIS A CA 1
ATOM 4003 C C . HIS A 1 530 ? -8.703 -15.734 -2.504 1 98.38 530 HIS A C 1
ATOM 4005 O O . HIS A 1 530 ? -9.281 -16.672 -3.064 1 98.38 530 HIS A O 1
ATOM 4011 N N . SER A 1 531 ? -8.164 -14.734 -3.156 1 97.56 531 SER A N 1
ATOM 4012 C CA . SER A 1 531 ? -7.949 -14.828 -4.598 1 97.56 531 SER A CA 1
ATOM 4013 C C . SER A 1 531 ? -7.078 -16.031 -4.945 1 97.56 531 SER A C 1
ATOM 4015 O O . SER A 1 531 ? -6.113 -16.328 -4.238 1 97.56 531 SER A O 1
ATOM 4017 N N . THR A 1 532 ? -7.449 -16.688 -6.086 1 96.5 532 THR A N 1
ATOM 4018 C CA . THR A 1 532 ? -6.621 -17.797 -6.523 1 96.5 532 THR A CA 1
ATOM 4019 C C . THR A 1 532 ? -5.355 -17.297 -7.211 1 96.5 532 THR A C 1
ATOM 4021 O O . THR A 1 532 ? -4.418 -18.062 -7.43 1 96.5 532 THR A O 1
ATOM 4024 N N . HIS A 1 533 ? -5.32 -16.016 -7.57 1 97.56 533 HIS A N 1
ATOM 4025 C CA . HIS A 1 533 ? -4.129 -15.438 -8.18 1 97.56 533 HIS A CA 1
ATOM 4026 C C . HIS A 1 533 ? -3.076 -15.102 -7.125 1 97.56 533 HIS A C 1
ATOM 4028 O O . HIS A 1 533 ? -3.176 -14.078 -6.445 1 97.56 533 HIS A O 1
ATOM 4034 N N . GLY A 1 534 ? -2.07 -15.891 -7.055 1 98.06 534 GLY A N 1
ATOM 4035 C CA . GLY A 1 534 ? -0.963 -15.664 -6.141 1 98.06 534 GLY A CA 1
ATOM 4036 C C . GLY A 1 534 ? -1.197 -16.25 -4.762 1 98.06 534 GLY A C 1
ATOM 4037 O O . GLY A 1 534 ? -0.319 -16.188 -3.9 1 98.06 534 GLY A O 1
ATOM 4038 N N . GLY A 1 535 ? -2.383 -16.875 -4.516 1 98.44 535 GLY A N 1
ATOM 4039 C CA . GLY A 1 535 ? -2.742 -17.391 -3.203 1 98.44 535 GLY A CA 1
ATOM 4040 C C . GLY A 1 535 ? -2.326 -18.844 -2.996 1 98.44 535 GLY A C 1
ATOM 4041 O O . GLY A 1 535 ? -1.251 -19.25 -3.436 1 98.44 535 GLY A O 1
ATOM 4042 N N . VAL A 1 536 ? -3.137 -19.594 -2.287 1 98.75 536 VAL A N 1
ATOM 4043 C CA . VAL A 1 536 ? -2.857 -20.984 -1.92 1 98.75 536 VAL A CA 1
ATOM 4044 C C . VAL A 1 536 ? -2.801 -21.844 -3.176 1 98.75 536 VAL A C 1
ATOM 4046 O O . VAL A 1 536 ? -1.884 -22.656 -3.34 1 98.75 536 VAL A O 1
ATOM 4049 N N . GLY A 1 537 ? -3.777 -21.688 -4.02 1 98.75 537 GLY A N 1
ATOM 4050 C CA . GLY A 1 537 ? -3.797 -22.438 -5.262 1 98.75 537 GLY A CA 1
ATOM 4051 C C . GLY A 1 537 ? -2.551 -22.234 -6.102 1 98.75 537 GLY A C 1
ATOM 4052 O O . GLY A 1 537 ? -1.98 -23.203 -6.617 1 98.75 537 GLY A O 1
ATOM 4053 N N . SER A 1 538 ? -2.127 -21 -6.227 1 98.75 538 SER A N 1
ATOM 4054 C CA . SER A 1 538 ? -0.909 -20.672 -6.965 1 98.75 538 SER A CA 1
ATOM 4055 C C . SER A 1 538 ? 0.313 -21.328 -6.324 1 98.75 538 SER A C 1
ATOM 4057 O O . SER A 1 538 ? 1.179 -21.859 -7.023 1 98.75 538 SER A O 1
ATOM 4059 N N . ALA A 1 539 ? 0.38 -21.219 -5.008 1 98.81 539 ALA A N 1
ATOM 4060 C CA . ALA A 1 539 ? 1.516 -21.797 -4.289 1 98.81 539 ALA A CA 1
ATOM 4061 C C . ALA A 1 539 ? 1.621 -23.297 -4.535 1 98.81 539 ALA A C 1
ATOM 4063 O O . ALA A 1 539 ? 2.713 -23.812 -4.77 1 98.81 539 ALA A O 1
ATOM 4064 N N . VAL A 1 540 ? 0.516 -23.984 -4.484 1 98.94 540 VAL A N 1
ATOM 4065 C CA . VAL A 1 540 ? 0.476 -25.422 -4.707 1 98.94 540 VAL A CA 1
ATOM 4066 C C . VAL A 1 540 ? 0.843 -25.734 -6.16 1 98.94 540 VAL A C 1
ATOM 4068 O O . VAL A 1 540 ? 1.612 -26.656 -6.43 1 98.94 540 VAL A O 1
ATOM 4071 N N . ALA A 1 541 ? 0.31 -24.969 -7.094 1 98.88 541 ALA A N 1
ATOM 4072 C CA . ALA A 1 541 ? 0.613 -25.156 -8.508 1 98.88 541 ALA A CA 1
ATOM 4073 C C . ALA A 1 541 ? 2.104 -24.953 -8.781 1 98.88 541 ALA A C 1
ATOM 4075 O O . ALA A 1 541 ? 2.691 -25.688 -9.586 1 98.88 541 ALA A O 1
ATOM 4076 N N . GLU A 1 542 ? 2.691 -23.938 -8.164 1 98.75 542 GLU A N 1
ATOM 4077 C CA . GLU A 1 542 ? 4.125 -23.703 -8.297 1 98.75 542 GLU A CA 1
ATOM 4078 C C . GLU A 1 542 ? 4.93 -24.922 -7.848 1 98.75 542 GLU A C 1
ATOM 4080 O O . GLU A 1 542 ? 5.844 -25.359 -8.547 1 98.75 542 GLU A O 1
ATOM 4085 N N . VAL A 1 543 ? 4.566 -25.438 -6.691 1 98.81 543 VAL A N 1
ATOM 4086 C CA . VAL A 1 543 ? 5.273 -26.578 -6.129 1 98.81 543 VAL A CA 1
ATOM 4087 C C . VAL A 1 543 ? 5.129 -27.781 -7.055 1 98.81 543 VAL A C 1
ATOM 4089 O O . VAL A 1 543 ? 6.121 -28.422 -7.414 1 98.81 543 VAL A O 1
ATOM 4092 N N . LEU A 1 544 ? 3.916 -28.094 -7.465 1 98.88 544 LEU A N 1
ATOM 4093 C CA . LEU A 1 544 ? 3.652 -29.344 -8.172 1 98.88 544 LEU A CA 1
ATOM 4094 C C . LEU A 1 544 ? 4.172 -29.281 -9.609 1 98.88 544 LEU A C 1
ATOM 4096 O O . LEU A 1 544 ? 4.641 -30.281 -10.148 1 98.88 544 LEU A O 1
ATOM 4100 N N . SER A 1 545 ? 4.109 -28.109 -10.25 1 98.62 545 SER A N 1
ATOM 4101 C CA . SER A 1 545 ? 4.617 -27.984 -11.609 1 98.62 545 SER A CA 1
ATOM 4102 C C . SER A 1 545 ? 6.125 -28.203 -11.656 1 98.62 545 SER A C 1
ATOM 4104 O O . SER A 1 545 ? 6.664 -28.641 -12.68 1 98.62 545 SER A O 1
ATOM 4106 N N . GLN A 1 546 ? 6.797 -27.938 -10.555 1 98.12 546 GLN A N 1
ATOM 4107 C CA . GLN A 1 546 ? 8.25 -28.031 -10.531 1 98.12 546 GLN A CA 1
ATOM 4108 C C . GLN A 1 546 ? 8.695 -29.375 -9.977 1 98.12 546 GLN A C 1
ATOM 4110 O O . GLN A 1 546 ? 9.883 -29.734 -10.055 1 98.12 546 GLN A O 1
ATOM 4115 N N . ASN A 1 547 ? 7.781 -30.172 -9.414 1 98.31 547 ASN A N 1
ATOM 4116 C CA . ASN A 1 547 ? 8.172 -31.422 -8.758 1 98.31 547 ASN A CA 1
ATOM 4117 C C . ASN A 1 547 ? 7.398 -32.625 -9.305 1 98.31 547 ASN A C 1
ATOM 4119 O O . ASN A 1 547 ? 7.984 -33.656 -9.602 1 98.31 547 ASN A O 1
ATOM 4123 N N . TYR A 1 548 ? 6.07 -32.5 -9.414 1 98.38 548 TYR A N 1
ATOM 4124 C CA . TYR A 1 548 ? 5.191 -33.562 -9.844 1 98.38 548 TYR A CA 1
ATOM 4125 C C . TYR A 1 548 ? 3.885 -33.031 -10.406 1 98.38 548 TYR A C 1
ATOM 4127 O O . TYR A 1 548 ? 2.85 -33.062 -9.734 1 98.38 548 TYR A O 1
ATOM 4135 N N . PRO A 1 549 ? 3.891 -32.625 -11.695 1 98.5 549 PRO A N 1
ATOM 4136 C CA . PRO A 1 549 ? 2.709 -31.984 -12.273 1 98.5 549 PRO A CA 1
ATOM 4137 C C . PRO A 1 549 ? 1.49 -32.906 -12.305 1 98.5 549 PRO A C 1
ATOM 4139 O O . PRO A 1 549 ? 1.584 -34.062 -12.766 1 98.5 549 PRO A O 1
ATOM 4142 N N . VAL A 1 550 ? 0.403 -32.469 -11.766 1 98.44 550 VAL A N 1
ATOM 4143 C CA . VAL A 1 550 ? -0.892 -33.125 -11.82 1 98.44 550 VAL A CA 1
ATOM 4144 C C . VAL A 1 550 ? -1.991 -32.094 -12.109 1 98.44 550 VAL A C 1
ATOM 4146 O O . VAL A 1 550 ? -1.77 -30.906 -11.992 1 98.44 550 VAL A O 1
ATOM 4149 N N . PRO A 1 551 ? -3.197 -32.531 -12.539 1 98.5 551 PRO A N 1
ATOM 4150 C CA . PRO A 1 551 ? -4.312 -31.594 -12.672 1 98.5 551 PRO A CA 1
ATOM 4151 C C . PRO A 1 551 ? -4.711 -30.969 -11.344 1 98.5 551 PRO A C 1
ATOM 4153 O O . PRO A 1 551 ? -4.793 -31.656 -10.328 1 98.5 551 PRO A O 1
ATOM 4156 N N . ILE A 1 552 ? -4.895 -29.703 -11.359 1 98.75 552 ILE A N 1
ATOM 4157 C CA . ILE A 1 552 ? -5.32 -28.953 -10.18 1 98.75 552 ILE A CA 1
ATOM 4158 C C . ILE A 1 552 ? -6.605 -28.188 -10.492 1 98.75 552 ILE A C 1
ATOM 4160 O O . ILE A 1 552 ? -6.742 -27.594 -11.57 1 98.75 552 ILE A O 1
ATOM 4164 N N . ARG A 1 553 ? -7.543 -28.25 -9.664 1 98.44 553 ARG A N 1
ATOM 4165 C CA . ARG A 1 553 ? -8.688 -27.344 -9.656 1 98.44 553 ARG A CA 1
ATOM 4166 C C . ARG A 1 553 ? -8.594 -26.344 -8.5 1 98.44 553 ARG A C 1
ATOM 4168 O O . ARG A 1 553 ? -8.258 -26.734 -7.375 1 98.44 553 ARG A O 1
ATOM 4175 N N . MET A 1 554 ? -8.867 -25.094 -8.812 1 98.5 554 MET A N 1
ATOM 4176 C CA . MET A 1 554 ? -8.695 -24.062 -7.789 1 98.5 554 MET A CA 1
ATOM 4177 C C . MET A 1 554 ? -10.031 -23.406 -7.441 1 98.5 554 MET A C 1
ATOM 4179 O O . MET A 1 554 ? -10.727 -22.906 -8.32 1 98.5 554 MET A O 1
ATOM 4183 N N . ILE A 1 555 ? -10.398 -23.422 -6.188 1 98.5 555 ILE A N 1
ATOM 4184 C CA . ILE A 1 555 ? -11.578 -22.734 -5.688 1 98.5 555 ILE A CA 1
ATOM 4185 C C . ILE A 1 555 ? -11.156 -21.562 -4.797 1 98.5 555 ILE A C 1
ATOM 4187 O O . ILE A 1 555 ? -10.414 -21.75 -3.834 1 98.5 555 ILE A O 1
ATOM 4191 N N . GLY A 1 556 ? -11.516 -20.375 -5.102 1 98.12 556 GLY A N 1
ATOM 4192 C CA . GLY A 1 556 ? -11.273 -19.156 -4.328 1 98.12 556 GLY A CA 1
ATOM 4193 C C . GLY A 1 556 ? -12.266 -18.047 -4.633 1 98.12 556 GLY A C 1
ATOM 4194 O O . GLY A 1 556 ? -13.422 -18.328 -4.965 1 98.12 556 GLY A O 1
ATOM 4195 N N . ILE A 1 557 ? -11.883 -16.875 -4.34 1 97.38 557 ILE A N 1
ATOM 4196 C CA . ILE A 1 557 ? -12.719 -15.695 -4.562 1 97.38 557 ILE A CA 1
ATOM 4197 C C . ILE A 1 557 ? -12.023 -14.742 -5.535 1 97.38 557 ILE A C 1
ATOM 4199 O O . ILE A 1 557 ? -11.062 -14.062 -5.168 1 97.38 557 ILE A O 1
ATOM 4203 N N . ASN A 1 558 ? -12.484 -14.602 -6.75 1 92.44 558 ASN A N 1
ATOM 4204 C CA . ASN A 1 558 ? -11.828 -13.75 -7.738 1 92.44 558 ASN A CA 1
ATOM 4205 C C . ASN A 1 558 ? -12.688 -12.531 -8.078 1 92.44 558 ASN A C 1
ATOM 4207 O O . ASN A 1 558 ? -12.703 -12.086 -9.227 1 92.44 558 ASN A O 1
ATOM 4211 N N . GLY A 1 559 ? -13.406 -12.039 -7.156 1 95.75 559 GLY A N 1
ATOM 4212 C CA . GLY A 1 559 ? -14.188 -10.812 -7.191 1 95.75 559 GLY A CA 1
ATOM 4213 C C . GLY A 1 559 ? -14.008 -9.961 -5.945 1 95.75 559 GLY A C 1
ATOM 4214 O O . GLY A 1 559 ? -13.086 -10.188 -5.164 1 95.75 559 GLY A O 1
ATOM 4215 N N . PHE A 1 560 ? -14.812 -8.961 -5.918 1 95.81 560 PHE A N 1
ATOM 4216 C CA . PHE A 1 560 ? -14.805 -8.125 -4.723 1 95.81 560 PHE A CA 1
ATOM 4217 C C . PHE A 1 560 ? -15.859 -8.602 -3.729 1 95.81 560 PHE A C 1
ATOM 4219 O O . PHE A 1 560 ? -16.812 -9.297 -4.102 1 95.81 560 PHE A O 1
ATOM 4226 N N . GLY A 1 561 ? -15.68 -8.391 -2.49 1 94.94 561 GLY A N 1
ATOM 4227 C CA . GLY A 1 561 ? -16.594 -8.828 -1.451 1 94.94 561 GLY A CA 1
ATOM 4228 C C . GLY A 1 561 ? -17.906 -8.07 -1.462 1 94.94 561 GLY A C 1
ATOM 4229 O O . GLY A 1 561 ? -18.172 -7.281 -2.377 1 94.94 561 GLY A O 1
ATOM 4230 N N . ARG A 1 562 ? -18.75 -8.383 -0.529 1 95.44 562 ARG A N 1
ATOM 4231 C CA . ARG A 1 562 ? -20.062 -7.781 -0.302 1 95.44 562 ARG A CA 1
ATOM 4232 C C . ARG A 1 562 ? -20.484 -7.91 1.159 1 95.44 562 ARG A C 1
ATOM 4234 O O . ARG A 1 562 ? -19.906 -8.711 1.903 1 95.44 562 ARG A O 1
ATOM 4241 N N . SER A 1 563 ? -21.438 -7.086 1.499 1 96.25 563 SER A N 1
ATOM 4242 C CA . SER A 1 563 ? -21.938 -7.195 2.861 1 96.25 563 SER A CA 1
ATOM 4243 C C . SER A 1 563 ? -22.859 -8.406 3.012 1 96.25 563 SER A C 1
ATOM 4245 O O . SER A 1 563 ? -23.359 -8.938 2.021 1 96.25 563 SER A O 1
ATOM 4247 N N . GLY A 1 564 ? -22.984 -8.859 4.156 1 95.56 564 GLY A N 1
ATOM 4248 C CA . GLY A 1 564 ? -23.906 -9.898 4.594 1 95.56 564 GLY A CA 1
ATOM 4249 C C . GLY A 1 564 ? -24.312 -9.758 6.047 1 95.56 564 GLY A C 1
ATOM 4250 O O . GLY A 1 564 ? -23.906 -8.812 6.723 1 95.56 564 GLY A O 1
ATOM 4251 N N . ARG A 1 565 ? -25.141 -10.688 6.512 1 93.19 565 ARG A N 1
ATOM 4252 C CA . ARG A 1 565 ? -25.578 -10.633 7.898 1 93.19 565 ARG A CA 1
ATOM 4253 C C . ARG A 1 565 ? -24.906 -11.719 8.734 1 93.19 565 ARG A C 1
ATOM 4255 O O . ARG A 1 565 ? -25.047 -11.742 9.961 1 93.19 565 ARG A O 1
ATOM 4262 N N . SER A 1 566 ? -24.188 -12.57 8.047 1 92.56 566 SER A N 1
ATOM 4263 C CA . SER A 1 566 ? -23.297 -13.539 8.68 1 92.56 566 SER A CA 1
ATOM 4264 C C . SER A 1 566 ? -22.234 -14.031 7.703 1 92.56 566 SER A C 1
ATOM 4266 O O . SER A 1 566 ? -22.375 -13.883 6.488 1 92.56 566 SER A O 1
ATOM 4268 N N . THR A 1 567 ? -21.172 -14.531 8.242 1 95.25 567 THR A N 1
ATOM 4269 C CA . THR A 1 567 ? -20.109 -15.07 7.402 1 95.25 567 THR A CA 1
ATOM 4270 C C . THR A 1 567 ? -20.625 -16.234 6.559 1 95.25 567 THR A C 1
ATOM 4272 O O . THR A 1 567 ? -20.359 -16.297 5.355 1 95.25 567 THR A O 1
ATOM 4275 N N . ARG A 1 568 ? -21.344 -17.125 7.188 1 94.25 568 ARG A N 1
ATOM 4276 C CA . ARG A 1 568 ? -21.859 -18.312 6.496 1 94.25 568 ARG A CA 1
ATOM 4277 C C . ARG A 1 568 ? -22.812 -17.906 5.371 1 94.25 568 ARG A C 1
ATOM 4279 O O . ARG A 1 568 ? -22.766 -18.484 4.281 1 94.25 568 ARG A O 1
ATOM 4286 N N . GLN A 1 569 ? -23.672 -16.922 5.617 1 94.62 569 GLN A N 1
ATOM 4287 C CA . GLN A 1 569 ? -24.594 -16.438 4.582 1 94.62 569 GLN A CA 1
ATOM 4288 C C . GLN A 1 569 ? -23.812 -15.953 3.359 1 94.62 569 GLN A C 1
ATOM 4290 O O . GLN A 1 569 ? -24.203 -16.234 2.223 1 94.62 569 GLN A O 1
ATOM 4295 N N . LEU A 1 570 ? -22.812 -15.227 3.633 1 95.56 570 LEU A N 1
ATOM 4296 C CA . LEU A 1 570 ? -22.016 -14.68 2.541 1 95.56 570 LEU A CA 1
ATOM 4297 C C . LEU A 1 570 ? -21.297 -15.789 1.788 1 95.56 570 LEU A C 1
ATOM 4299 O O . LEU A 1 570 ? -21.172 -15.742 0.561 1 95.56 570 LEU A O 1
ATOM 4303 N N . MET A 1 571 ? -20.734 -16.75 2.51 1 96.25 571 MET A N 1
ATOM 4304 C CA . MET A 1 571 ? -20.078 -17.891 1.89 1 96.25 571 MET A CA 1
ATOM 4305 C C . MET A 1 571 ? -21.031 -18.641 0.979 1 96.25 571 MET A C 1
ATOM 4307 O O . MET A 1 571 ? -20.672 -19.047 -0.128 1 96.25 571 MET A O 1
ATOM 4311 N N . GLU A 1 572 ? -22.234 -18.812 1.458 1 96.25 572 GLU A N 1
ATOM 4312 C CA . GLU A 1 572 ? -23.266 -19.469 0.653 1 96.25 572 GLU A CA 1
ATOM 4313 C C . GLU A 1 572 ? -23.609 -18.641 -0.583 1 96.25 572 GLU A C 1
ATOM 4315 O O . GLU A 1 572 ? -23.734 -19.172 -1.685 1 96.25 572 GLU A O 1
ATOM 4320 N N . TYR A 1 573 ? -23.719 -17.391 -0.357 1 96.44 573 TYR A N 1
ATOM 4321 C CA . TYR A 1 573 ? -24.094 -16.484 -1.445 1 96.44 573 TYR A CA 1
ATOM 4322 C C . TYR A 1 573 ? -23.031 -16.516 -2.543 1 96.44 573 TYR A C 1
ATOM 4324 O O . TYR A 1 573 ? -23.359 -16.5 -3.732 1 96.44 573 TYR A O 1
ATOM 4332 N N . ILE A 1 574 ? -21.734 -16.594 -2.182 1 95.62 574 ILE A N 1
ATOM 4333 C CA . ILE A 1 574 ? -20.672 -16.5 -3.172 1 95.62 574 ILE A CA 1
ATOM 4334 C C . ILE A 1 574 ? -20.297 -17.891 -3.664 1 95.62 574 ILE A C 1
ATOM 4336 O O . ILE A 1 574 ? -19.5 -18.031 -4.602 1 95.62 574 ILE A O 1
ATOM 4340 N N . GLY A 1 575 ? -20.75 -18.891 -3.025 1 95.88 575 GLY A N 1
ATOM 4341 C CA . GLY A 1 575 ? -20.547 -20.266 -3.469 1 95.88 575 GLY A CA 1
ATOM 4342 C C . GLY A 1 575 ? -19.266 -20.875 -2.939 1 95.88 575 GLY A C 1
ATOM 4343 O O . GLY A 1 575 ? -18.672 -21.734 -3.59 1 95.88 575 GLY A O 1
ATOM 4344 N N . LEU A 1 576 ? -18.781 -20.406 -1.857 1 96.62 576 LEU A N 1
ATOM 4345 C CA . LEU A 1 576 ? -17.625 -21 -1.182 1 96.62 576 LEU A CA 1
ATOM 4346 C C . LEU A 1 576 ? -18.078 -21.984 -0.109 1 96.62 576 LEU A C 1
ATOM 4348 O O . LEU A 1 576 ? -17.938 -21.719 1.086 1 96.62 576 LEU A O 1
ATOM 4352 N N . THR A 1 577 ? -18.641 -23.141 -0.575 1 96.44 577 THR A N 1
ATOM 4353 C CA . THR A 1 577 ? -19.297 -24.125 0.291 1 96.44 577 THR A CA 1
ATOM 4354 C C . THR A 1 577 ? -18.828 -25.531 -0.052 1 96.44 577 THR A C 1
ATOM 4356 O O . THR A 1 577 ? -18.172 -25.75 -1.074 1 96.44 577 THR A O 1
ATOM 4359 N N . HIS A 1 578 ? -19.234 -26.469 0.851 1 97.88 578 HIS A N 1
ATOM 4360 C CA . HIS A 1 578 ? -18.906 -27.875 0.604 1 97.88 578 HIS A CA 1
ATOM 4361 C C . HIS A 1 578 ? -19.594 -28.391 -0.657 1 97.88 578 HIS A C 1
ATOM 4363 O O . HIS A 1 578 ? -19.062 -29.234 -1.362 1 97.88 578 HIS A O 1
ATOM 4369 N N . ARG A 1 579 ? -20.719 -27.812 -1.057 1 97.94 579 ARG A N 1
ATOM 4370 C CA . ARG A 1 579 ? -21.422 -28.219 -2.27 1 97.94 579 ARG A CA 1
ATOM 4371 C C . ARG A 1 579 ? -20.578 -27.922 -3.512 1 97.94 579 ARG A C 1
ATOM 4373 O O . ARG A 1 579 ? -20.484 -28.75 -4.414 1 97.94 579 ARG A O 1
ATOM 4380 N N . ARG A 1 580 ? -20.062 -26.734 -3.537 1 98.06 580 ARG A N 1
ATOM 4381 C CA . ARG A 1 580 ? -19.219 -26.375 -4.66 1 98.06 580 ARG A CA 1
ATOM 4382 C C . ARG A 1 580 ? -17.984 -27.266 -4.715 1 98.06 580 ARG A C 1
ATOM 4384 O O . ARG A 1 580 ? -17.547 -27.688 -5.793 1 98.06 580 ARG A O 1
ATOM 4391 N N . ILE A 1 581 ? -17.391 -27.547 -3.578 1 98.75 581 ILE A N 1
ATOM 4392 C CA . ILE A 1 581 ? -16.203 -28.406 -3.5 1 98.75 581 ILE A CA 1
ATOM 4393 C C . ILE A 1 581 ? -16.531 -29.781 -4.078 1 98.75 581 ILE A C 1
ATOM 4395 O O . ILE A 1 581 ? -15.758 -30.328 -4.867 1 98.75 581 ILE A O 1
ATOM 4399 N N . VAL A 1 582 ? -17.688 -30.344 -3.682 1 98.69 582 VAL A N 1
ATOM 4400 C CA . VAL A 1 582 ? -18.109 -31.656 -4.16 1 98.69 582 VAL A CA 1
ATOM 4401 C C . VAL A 1 582 ? -18.219 -31.641 -5.684 1 98.69 582 VAL A C 1
ATOM 4403 O O . VAL A 1 582 ? -17.703 -32.531 -6.363 1 98.69 582 VAL A O 1
ATOM 4406 N N . ASN A 1 583 ? -18.891 -30.656 -6.188 1 98.19 583 ASN A N 1
ATOM 4407 C CA . ASN A 1 583 ? -19.109 -30.562 -7.629 1 98.19 583 ASN A CA 1
ATOM 4408 C C . ASN A 1 583 ? -17.781 -30.453 -8.383 1 98.19 583 ASN A C 1
ATOM 4410 O O . ASN A 1 583 ? -17.594 -31.125 -9.398 1 98.19 583 ASN A O 1
ATOM 4414 N N . GLU A 1 584 ? -16.922 -29.594 -7.918 1 97.94 584 GLU A N 1
ATOM 4415 C CA . GLU A 1 584 ? -15.625 -29.406 -8.57 1 97.94 584 GLU A CA 1
ATOM 4416 C C . GLU A 1 584 ? -14.758 -30.656 -8.461 1 97.94 584 GLU A C 1
ATOM 4418 O O . GLU A 1 584 ? -14 -30.984 -9.375 1 97.94 584 GLU A O 1
ATOM 4423 N N . ALA A 1 585 ? -14.82 -31.328 -7.332 1 98.25 585 ALA A N 1
ATOM 4424 C CA . ALA A 1 585 ? -14.078 -32.562 -7.125 1 98.25 585 ALA A CA 1
ATOM 4425 C C . ALA A 1 585 ? -14.516 -33.625 -8.117 1 98.25 585 ALA A C 1
ATOM 4427 O O . ALA A 1 585 ? -13.68 -34.312 -8.719 1 98.25 585 ALA A O 1
ATOM 4428 N N . LEU A 1 586 ? -15.805 -33.812 -8.266 1 97.56 586 LEU A N 1
ATOM 4429 C CA . LEU A 1 586 ? -16.328 -34.812 -9.18 1 97.56 586 LEU A CA 1
ATOM 4430 C C . LEU A 1 586 ? -15.93 -34.5 -10.617 1 97.56 586 LEU A C 1
ATOM 4432 O O . LEU A 1 586 ? -15.578 -35.406 -11.375 1 97.56 586 LEU A O 1
ATOM 4436 N N . THR A 1 587 ? -15.961 -33.25 -10.953 1 96.31 587 THR A N 1
ATOM 4437 C CA . THR A 1 587 ? -15.539 -32.812 -12.281 1 96.31 587 THR A CA 1
ATOM 4438 C C . THR A 1 587 ? -14.07 -33.156 -12.516 1 96.31 587 THR A C 1
ATOM 4440 O O . THR A 1 587 ? -13.695 -33.625 -13.602 1 96.31 587 THR A O 1
ATOM 4443 N N . LEU A 1 588 ? -13.25 -32.938 -11.531 1 96.5 588 LEU A N 1
ATOM 4444 C CA . LEU A 1 588 ? -11.812 -33.125 -11.625 1 96.5 588 LEU A CA 1
ATOM 4445 C C . LEU A 1 588 ? -11.484 -34.625 -11.766 1 96.5 588 LEU A C 1
ATOM 4447 O O . LEU A 1 588 ? -10.633 -35 -12.57 1 96.5 588 LEU A O 1
ATOM 4451 N N . ILE A 1 589 ? -12.148 -35.469 -11.047 1 94.38 589 ILE A N 1
ATOM 4452 C CA . ILE A 1 589 ? -11.891 -36.906 -11.047 1 94.38 589 ILE A CA 1
ATOM 4453 C C . ILE A 1 589 ? -12.344 -37.5 -12.375 1 94.38 589 ILE A C 1
ATOM 4455 O O . ILE A 1 589 ? -11.734 -38.469 -12.867 1 94.38 589 ILE A O 1
ATOM 4459 N N . LYS A 1 590 ? -13.383 -36.969 -12.945 1 89.94 590 LYS A N 1
ATOM 4460 C CA . LYS A 1 590 ? -13.898 -37.469 -14.211 1 89.94 590 LYS A CA 1
ATOM 4461 C C . LYS A 1 590 ? -13.039 -37 -15.383 1 89.94 590 LYS A C 1
ATOM 4463 O O . LYS A 1 590 ? -13.195 -37.5 -16.5 1 89.94 590 LYS A O 1
ATOM 4468 N N . GLY A 1 591 ? -12.102 -36.219 -15.211 1 82 591 GLY A N 1
ATOM 4469 C CA . GLY A 1 591 ? -11.242 -35.719 -16.266 1 82 591 GLY A CA 1
ATOM 4470 C C . GLY A 1 591 ? -11.922 -34.656 -17.141 1 82 591 GLY A C 1
ATOM 4471 O O . GLY A 1 591 ? -11.609 -34.562 -18.328 1 82 591 GLY A O 1
ATOM 4472 N N . GLU A 1 592 ? -13 -34.031 -16.625 1 71.5 592 GLU A N 1
ATOM 4473 C CA . GLU A 1 592 ? -13.742 -33 -17.359 1 71.5 592 GLU A CA 1
ATOM 4474 C C . GLU A 1 592 ? -13.258 -31.594 -16.984 1 71.5 592 GLU A C 1
ATOM 4476 O O . GLU A 1 592 ? -12.789 -31.375 -15.875 1 71.5 592 GLU A O 1
ATOM 4481 N N . MET B 1 1 ? 45.531 1.741 18.266 1 22.38 1 MET B N 1
ATOM 4482 C CA . MET B 1 1 ? 45.812 3.162 18.422 1 22.38 1 MET B CA 1
ATOM 4483 C C . MET B 1 1 ? 44.656 4.02 17.953 1 22.38 1 MET B C 1
ATOM 4485 O O . MET B 1 1 ? 44.688 5.246 18.031 1 22.38 1 MET B O 1
ATOM 4489 N N . LEU B 1 2 ? 43.875 3.396 17.047 1 25.67 2 LEU B N 1
ATOM 4490 C CA . LEU B 1 2 ? 42.719 4.121 16.547 1 25.67 2 LEU B CA 1
ATOM 4491 C C . LEU B 1 2 ? 41.625 4.219 17.609 1 25.67 2 LEU B C 1
ATOM 4493 O O . LEU B 1 2 ? 40.469 4.559 17.297 1 25.67 2 LEU B O 1
ATOM 4497 N N . LYS B 1 3 ? 42 3.654 18.844 1 29.91 3 LYS B N 1
ATOM 4498 C CA . LYS B 1 3 ? 41.062 3.611 19.969 1 29.91 3 LYS B CA 1
ATOM 4499 C C . LYS B 1 3 ? 40.531 5.004 20.281 1 29.91 3 LYS B C 1
ATOM 4501 O O . LYS B 1 3 ? 39.344 5.172 20.562 1 29.91 3 LYS B O 1
ATOM 4506 N N . ASN B 1 4 ? 41.438 5.793 20.75 1 27.78 4 ASN B N 1
ATOM 4507 C CA . ASN B 1 4 ? 41.031 7.023 21.406 1 27.78 4 ASN B CA 1
ATOM 4508 C C . ASN B 1 4 ? 40.594 8.086 20.406 1 27.78 4 ASN B C 1
ATOM 4510 O O . ASN B 1 4 ? 41.344 9.039 20.141 1 27.78 4 ASN B O 1
ATOM 4514 N N . ILE B 1 5 ? 40.344 7.781 19.234 1 32.22 5 ILE B N 1
ATOM 4515 C CA . ILE B 1 5 ? 39.812 8.914 18.484 1 32.22 5 ILE B CA 1
ATOM 4516 C C . ILE B 1 5 ? 38.812 9.68 19.359 1 32.22 5 ILE B C 1
ATOM 4518 O O . ILE B 1 5 ? 37.906 9.094 19.922 1 32.22 5 ILE B O 1
ATOM 4522 N N . ASP B 1 6 ? 39.25 10.828 19.797 1 31.84 6 ASP B N 1
ATOM 4523 C CA . ASP B 1 6 ? 38.656 11.883 20.609 1 31.84 6 ASP B CA 1
ATOM 4524 C C . ASP B 1 6 ? 37.219 12.133 20.219 1 31.84 6 ASP B C 1
ATOM 4526 O O . ASP B 1 6 ? 36.938 12.555 19.094 1 31.84 6 ASP B O 1
ATOM 4530 N N . CYS B 1 7 ? 36.438 11.18 20.266 1 35.38 7 CYS B N 1
ATOM 4531 C CA . CYS B 1 7 ? 35.125 11.766 20.453 1 35.38 7 CYS B CA 1
ATOM 4532 C C . CYS B 1 7 ? 35.219 13.07 21.234 1 35.38 7 CYS B C 1
ATOM 4534 O O . CYS B 1 7 ? 35.062 13.078 22.453 1 35.38 7 CYS B O 1
ATOM 4536 N N . ILE B 1 8 ? 36.188 13.844 20.938 1 35.38 8 ILE B N 1
ATOM 4537 C CA . ILE B 1 8 ? 36.312 15.148 21.578 1 35.38 8 ILE B CA 1
ATOM 4538 C C . ILE B 1 8 ? 34.906 15.711 21.859 1 35.38 8 ILE B C 1
ATOM 4540 O O . ILE B 1 8 ? 34.625 16.172 22.969 1 35.38 8 ILE B O 1
ATOM 4544 N N . GLY B 1 9 ? 34.25 16.109 20.734 1 34.62 9 GLY B N 1
ATOM 4545 C CA . GLY B 1 9 ? 33.031 16.938 20.797 1 34.62 9 GLY B CA 1
ATOM 4546 C C . GLY B 1 9 ? 31.844 16.203 21.359 1 34.62 9 GLY B C 1
ATOM 4547 O O . GLY B 1 9 ? 30.719 16.375 20.859 1 34.62 9 GLY B O 1
ATOM 4548 N N . CYS B 1 10 ? 31.922 14.977 21.641 1 38.31 10 CYS B N 1
ATOM 4549 C CA . CYS B 1 10 ? 30.656 14.703 22.328 1 38.31 10 CYS B CA 1
ATOM 4550 C C . CYS B 1 10 ? 30.281 15.852 23.25 1 38.31 10 CYS B C 1
ATOM 4552 O O . CYS B 1 10 ? 30.875 16.016 24.328 1 38.31 10 CYS B O 1
ATOM 4554 N N . LEU B 1 11 ? 30.188 17.016 22.766 1 37.38 11 LEU B N 1
ATOM 4555 C CA . LEU B 1 11 ? 29.5 18.016 23.562 1 37.38 11 LEU B CA 1
ATOM 4556 C C . LEU B 1 11 ? 28.547 17.375 24.562 1 37.38 11 LEU B C 1
ATOM 4558 O O . LEU B 1 11 ? 27.906 16.375 24.266 1 37.38 11 LEU B O 1
ATOM 4562 N N . ASP B 1 12 ? 28.938 17.297 25.734 1 40.09 12 ASP B N 1
ATOM 4563 C CA . ASP B 1 12 ? 27.969 16.859 26.719 1 40.09 12 ASP B CA 1
ATOM 4564 C C . ASP B 1 12 ? 26.547 17.219 26.312 1 40.09 12 ASP B C 1
ATOM 4566 O O . ASP B 1 12 ? 26.094 18.328 26.562 1 40.09 12 ASP B O 1
ATOM 4570 N N . TRP B 1 13 ? 26.219 17.328 25.125 1 42.03 13 TRP B N 1
ATOM 4571 C CA . TRP B 1 13 ? 24.766 17.188 25.172 1 42.03 13 TRP B CA 1
ATOM 4572 C C . TRP B 1 13 ? 24.328 16.5 26.469 1 42.03 13 TRP B C 1
ATOM 4574 O O . TRP B 1 13 ? 23.312 16.875 27.062 1 42.03 13 TRP B O 1
ATOM 4584 N N . TYR B 1 14 ? 25.047 15.445 26.844 1 38.94 14 TYR B N 1
ATOM 4585 C CA . TYR B 1 14 ? 25.047 14.695 28.094 1 38.94 14 TYR B CA 1
ATOM 4586 C C . TYR B 1 14 ? 25.938 15.375 29.141 1 38.94 14 TYR B C 1
ATOM 4588 O O . TYR B 1 14 ? 26.188 14.82 30.203 1 38.94 14 TYR B O 1
ATOM 4596 N N . GLY B 1 15 ? 26.281 16.547 29.25 1 36.69 15 GLY B N 1
ATOM 4597 C CA . GLY B 1 15 ? 27.078 17.328 30.172 1 36.69 15 GLY B CA 1
ATOM 4598 C C . GLY B 1 15 ? 28.375 17.828 29.562 1 36.69 15 GLY B C 1
ATOM 4599 O O . GLY B 1 15 ? 29.422 17.203 29.719 1 36.69 15 GLY B O 1
ATOM 4600 N N . ILE B 1 16 ? 28.422 18.312 28.531 1 37.22 16 ILE B N 1
ATOM 4601 C CA . ILE B 1 16 ? 29.625 19.031 28.109 1 37.22 16 ILE B CA 1
ATOM 4602 C C . ILE B 1 16 ? 30.172 19.859 29.266 1 37.22 16 ILE B C 1
ATOM 4604 O O . ILE B 1 16 ? 29.797 21.016 29.438 1 37.22 16 ILE B O 1
ATOM 4608 N N . ARG B 1 17 ? 29.953 19.453 30.422 1 35.16 17 ARG B N 1
ATOM 4609 C CA . ARG B 1 17 ? 30.734 20 31.516 1 35.16 17 ARG B CA 1
ATOM 4610 C C . ARG B 1 17 ? 32.219 19.703 31.344 1 35.16 17 ARG B C 1
ATOM 4612 O O . ARG B 1 17 ? 32.594 18.609 30.938 1 35.16 17 ARG B O 1
ATOM 4619 N N . ASP B 1 18 ? 32.969 20.547 30.891 1 36.34 18 ASP B N 1
ATOM 4620 C CA . ASP B 1 18 ? 34.344 20.312 31.391 1 36.34 18 ASP B CA 1
ATOM 4621 C C . ASP B 1 18 ? 34.312 19.641 32.75 1 36.34 18 ASP B C 1
ATOM 4623 O O . ASP B 1 18 ? 33.594 20.078 33.656 1 36.34 18 ASP B O 1
ATOM 4627 N N . PRO B 1 19 ? 34.562 18.344 32.844 1 36.69 19 PRO B N 1
ATOM 4628 C CA . PRO B 1 19 ? 34.438 17.875 34.219 1 36.69 19 PRO B CA 1
ATOM 4629 C C . PRO B 1 19 ? 34.906 18.922 35.219 1 36.69 19 PRO B C 1
ATOM 4631 O O . PRO B 1 19 ? 34.656 18.797 36.406 1 36.69 19 PRO B O 1
ATOM 4634 N N . ARG B 1 20 ? 35.906 19.766 34.75 1 39.97 20 ARG B N 1
ATOM 4635 C CA . ARG B 1 20 ? 36.562 20.641 35.719 1 39.97 20 ARG B CA 1
ATOM 4636 C C . ARG B 1 20 ? 35.719 21.891 36 1 39.97 20 ARG B C 1
ATOM 4638 O O . ARG B 1 20 ? 36.125 22.75 36.781 1 39.97 20 ARG B O 1
ATOM 4645 N N . GLY B 1 21 ? 34.531 22.031 35.438 1 36.91 21 GLY B N 1
ATOM 4646 C CA . GLY B 1 21 ? 33.719 23.188 35.75 1 36.91 21 GLY B CA 1
ATOM 4647 C C . GLY B 1 21 ? 34.25 24.484 35.219 1 36.91 21 GLY B C 1
ATOM 4648 O O . GLY B 1 21 ? 33.906 25.562 35.688 1 36.91 21 GLY B O 1
ATOM 4649 N N . ILE B 1 22 ? 35.219 24.453 34.375 1 33.91 22 ILE B N 1
ATOM 4650 C CA . ILE B 1 22 ? 35.875 25.703 33.969 1 33.91 22 ILE B CA 1
ATOM 4651 C C . ILE B 1 22 ? 35.188 26.234 32.719 1 33.91 22 ILE B C 1
ATOM 4653 O O . ILE B 1 22 ? 35.219 25.578 31.672 1 33.91 22 ILE B O 1
ATOM 4657 N N . PRO B 1 23 ? 34.312 27.172 32.656 1 44.62 23 PRO B N 1
ATOM 4658 C CA . PRO B 1 23 ? 33.594 27.828 31.547 1 44.62 23 PRO B CA 1
ATOM 4659 C C . PRO B 1 23 ? 34.438 27.938 30.281 1 44.62 23 PRO B C 1
ATOM 4661 O O . PRO B 1 23 ? 33.938 27.766 29.172 1 44.62 23 PRO B O 1
ATOM 4664 N N . GLY B 1 24 ? 35.594 28.297 30.219 1 44.16 24 GLY B N 1
ATOM 4665 C CA . GLY B 1 24 ? 36.469 28.469 29.094 1 44.16 24 GLY B CA 1
ATOM 4666 C C . GLY B 1 24 ? 36.656 27.203 28.266 1 44.16 24 GLY B C 1
ATOM 4667 O O . GLY B 1 24 ? 36.781 27.266 27.047 1 44.16 24 GLY B O 1
ATOM 4668 N N . MET B 1 25 ? 36.375 26.047 28.719 1 47.38 25 MET B N 1
ATOM 4669 C CA . MET B 1 25 ? 36.656 24.766 28.062 1 47.38 25 MET B CA 1
ATOM 4670 C C . MET B 1 25 ? 35.469 24.359 27.172 1 47.38 25 MET B C 1
ATOM 4672 O O . MET B 1 25 ? 35.688 23.781 26.109 1 47.38 25 MET B O 1
ATOM 4676 N N . VAL B 1 26 ? 34.344 24.906 27.531 1 61.91 26 VAL B N 1
ATOM 4677 C CA . VAL B 1 26 ? 33.188 24.594 26.703 1 61.91 26 VAL B CA 1
ATOM 4678 C C . VAL B 1 26 ? 33.281 25.391 25.391 1 61.91 26 VAL B C 1
ATOM 4680 O O . VAL B 1 26 ? 33 24.859 24.312 1 61.91 26 VAL B O 1
ATOM 4683 N N . LYS B 1 27 ? 33.719 26.594 25.516 1 74 27 LYS B N 1
ATOM 4684 C CA . LYS B 1 27 ? 33.844 27.438 24.328 1 74 27 LYS B CA 1
ATOM 4685 C C . LYS B 1 27 ? 34.938 26.906 23.406 1 74 27 LYS B C 1
ATOM 4687 O O . LYS B 1 27 ? 34.75 26.859 22.188 1 74 27 LYS B O 1
ATOM 4692 N N . GLU B 1 28 ? 36 26.562 24.016 1 78.31 28 GLU B N 1
ATOM 4693 C CA . GLU B 1 28 ? 37.094 26.031 23.219 1 78.31 28 GLU B CA 1
ATOM 4694 C C . GLU B 1 28 ? 36.719 24.703 22.562 1 78.31 28 GLU B C 1
ATOM 4696 O O . GLU B 1 28 ? 37.062 24.453 21.406 1 78.31 28 GLU B O 1
ATOM 4701 N N . ALA B 1 29 ? 36.062 23.984 23.266 1 81.38 29 ALA B N 1
ATOM 4702 C CA . ALA B 1 29 ? 35.594 22.703 22.734 1 81.38 29 ALA B CA 1
ATOM 4703 C C . ALA B 1 29 ? 34.656 22.906 21.547 1 81.38 29 ALA B C 1
ATOM 4705 O O . ALA B 1 29 ? 34.688 22.172 20.562 1 81.38 29 ALA B O 1
ATOM 4706 N N . LYS B 1 30 ? 33.812 23.875 21.641 1 87.5 30 LYS B N 1
ATOM 4707 C CA . LYS B 1 30 ? 32.875 24.203 20.562 1 87.5 30 LYS B CA 1
ATOM 4708 C C . LYS B 1 30 ? 33.625 24.688 19.312 1 87.5 30 LYS B C 1
ATOM 4710 O O . LYS B 1 30 ? 33.312 24.266 18.203 1 87.5 30 LYS B O 1
ATOM 4715 N N . VAL B 1 31 ? 34.562 25.578 19.547 1 90.38 31 VAL B N 1
ATOM 4716 C CA . VAL B 1 31 ? 35.344 26.109 18.438 1 90.38 31 VAL B CA 1
ATOM 4717 C C . VAL B 1 31 ? 36.094 24.969 17.734 1 90.38 31 VAL B C 1
ATOM 4719 O O . VAL B 1 31 ? 36.125 24.922 16.5 1 90.38 31 VAL B O 1
ATOM 4722 N N . ASN B 1 32 ? 36.625 24.047 18.516 1 91.25 32 ASN B N 1
ATOM 4723 C CA . ASN B 1 32 ? 37.312 22.891 17.953 1 91.25 32 ASN B CA 1
ATOM 4724 C C . ASN B 1 32 ? 36.375 22 17.156 1 91.25 32 ASN B C 1
ATOM 4726 O O . ASN B 1 32 ? 36.75 21.5 16.094 1 91.25 32 ASN B O 1
ATOM 4730 N N . LEU B 1 33 ? 35.281 21.844 17.672 1 91.94 33 LEU B N 1
ATOM 4731 C CA . LEU B 1 33 ? 34.281 21.031 16.984 1 91.94 33 LEU B CA 1
ATOM 4732 C C . LEU B 1 33 ? 33.844 21.672 15.672 1 91.94 33 LEU B C 1
ATOM 4734 O O . LEU B 1 33 ? 33.75 21 14.648 1 91.94 33 LEU B O 1
ATOM 4738 N N . VAL B 1 34 ? 33.625 22.953 15.719 1 95.31 34 VAL B N 1
ATOM 4739 C CA . VAL B 1 34 ? 33.25 23.703 14.523 1 95.31 34 VAL B CA 1
ATOM 4740 C C . VAL B 1 34 ? 34.312 23.531 13.453 1 95.31 34 VAL B C 1
ATOM 4742 O O . VAL B 1 34 ? 34 23.266 12.289 1 95.31 34 VAL B O 1
ATOM 4745 N N . ASN B 1 35 ? 35.531 23.703 13.875 1 95.25 35 ASN B N 1
ATOM 4746 C CA . ASN B 1 35 ? 36.656 23.578 12.938 1 95.25 35 ASN B CA 1
ATOM 4747 C C . ASN B 1 35 ? 36.75 22.172 12.359 1 95.25 35 ASN B C 1
ATOM 4749 O O . ASN B 1 35 ? 37.031 22 11.18 1 95.25 35 ASN B O 1
ATOM 4753 N N . ARG B 1 36 ? 36.562 21.25 13.211 1 95 36 ARG B N 1
ATOM 4754 C CA . ARG B 1 36 ? 36.625 19.859 12.758 1 95 36 ARG B CA 1
ATOM 4755 C C . ARG B 1 36 ? 35.531 19.562 11.758 1 95 36 ARG B C 1
ATOM 4757 O O . ARG B 1 36 ? 35.75 18.875 10.766 1 95 36 ARG B O 1
ATOM 4764 N N . VAL B 1 37 ? 34.312 20.031 12 1 96.44 37 VAL B N 1
ATOM 4765 C CA . VAL B 1 37 ? 33.219 19.844 11.07 1 96.44 37 VAL B CA 1
ATOM 4766 C C . VAL B 1 37 ? 33.531 20.484 9.727 1 96.44 37 VAL B C 1
ATOM 4768 O O . VAL B 1 37 ? 33.344 19.875 8.672 1 96.44 37 VAL B O 1
ATOM 4771 N N . LYS B 1 38 ? 34.062 21.688 9.773 1 96.88 38 LYS B N 1
ATOM 4772 C CA . LYS B 1 38 ? 34.438 22.406 8.555 1 96.88 38 LYS B CA 1
ATOM 4773 C C . LYS B 1 38 ? 35.469 21.609 7.762 1 96.88 38 LYS B C 1
ATOM 4775 O O . LYS B 1 38 ? 35.406 21.516 6.535 1 96.88 38 LYS B O 1
ATOM 4780 N N . GLU B 1 39 ? 36.406 21.078 8.461 1 96.75 39 GLU B N 1
ATOM 4781 C CA . GLU B 1 39 ? 37.438 20.297 7.82 1 96.75 39 GLU B CA 1
ATOM 4782 C C . GLU B 1 39 ? 36.875 19.078 7.113 1 96.75 39 GLU B C 1
ATOM 4784 O O . GLU B 1 39 ? 37.156 18.844 5.934 1 96.75 39 GLU B O 1
ATOM 4789 N N . ILE B 1 40 ? 36.125 18.328 7.816 1 96.06 40 ILE B N 1
ATOM 4790 C CA . ILE B 1 40 ? 35.531 17.109 7.277 1 96.06 40 ILE B CA 1
ATOM 4791 C C . ILE B 1 40 ? 34.625 17.453 6.109 1 96.06 40 ILE B C 1
ATOM 4793 O O . ILE B 1 40 ? 34.656 16.797 5.066 1 96.06 40 ILE B O 1
ATOM 4797 N N . SER B 1 41 ? 33.781 18.453 6.254 1 96.44 41 SER B N 1
ATOM 4798 C CA . SER B 1 41 ? 32.844 18.859 5.219 1 96.44 41 SER B CA 1
ATOM 4799 C C . SER B 1 41 ? 33.562 19.281 3.945 1 96.44 41 SER B C 1
ATOM 4801 O O . SER B 1 41 ? 33.125 18.922 2.842 1 96.44 41 SER B O 1
ATOM 4803 N N . ASN B 1 42 ? 34.594 20.078 4.125 1 95.56 42 ASN B N 1
ATOM 4804 C CA . ASN B 1 42 ? 35.344 20.547 2.967 1 95.56 42 ASN B CA 1
ATOM 4805 C C . ASN B 1 42 ? 36 19.375 2.221 1 95.56 42 ASN B C 1
ATOM 4807 O O . ASN B 1 42 ? 35.938 19.312 0.992 1 95.56 42 ASN B O 1
ATOM 4811 N N . LYS B 1 43 ? 36.594 18.516 2.938 1 95.94 43 LYS B N 1
ATOM 4812 C CA . LYS B 1 43 ? 37.188 17.344 2.32 1 95.94 43 LYS B CA 1
ATOM 4813 C C . LYS B 1 43 ? 36.125 16.484 1.635 1 95.94 43 LYS B C 1
ATOM 4815 O O . LYS B 1 43 ? 36.344 16 0.52 1 95.94 43 LYS B O 1
ATOM 4820 N N . ALA B 1 44 ? 35.094 16.281 2.334 1 95.75 44 ALA B N 1
ATOM 4821 C CA . ALA B 1 44 ? 34 15.461 1.817 1 95.75 44 ALA B CA 1
ATOM 4822 C C . ALA B 1 44 ? 33.438 16.031 0.521 1 95.75 44 ALA B C 1
ATOM 4824 O O . ALA B 1 44 ? 33.125 15.289 -0.41 1 95.75 44 ALA B O 1
ATOM 4825 N N . ARG B 1 45 ? 33.281 17.328 0.43 1 95.25 45 ARG B N 1
ATOM 4826 C CA . ARG B 1 45 ? 32.781 17.984 -0.775 1 95.25 45 ARG B CA 1
ATOM 4827 C C . ARG B 1 45 ? 33.688 17.688 -1.972 1 95.25 45 ARG B C 1
ATOM 4829 O O . ARG B 1 45 ? 33.188 17.375 -3.059 1 95.25 45 ARG B O 1
ATOM 4836 N N . SER B 1 46 ? 34.906 17.797 -1.713 1 95.06 46 SER B N 1
ATOM 4837 C CA . SER B 1 46 ? 35.875 17.531 -2.777 1 95.06 46 SER B CA 1
ATOM 4838 C C . SER B 1 46 ? 35.812 16.078 -3.24 1 95.06 46 SER B C 1
ATOM 4840 O O . SER B 1 46 ? 35.875 15.805 -4.441 1 95.06 46 SER B O 1
ATOM 4842 N N . ILE B 1 47 ? 35.719 15.203 -2.338 1 96.06 47 ILE B N 1
ATOM 4843 C CA . ILE B 1 47 ? 35.656 13.781 -2.65 1 96.06 47 ILE B CA 1
ATOM 4844 C C . ILE B 1 47 ? 34.375 13.469 -3.412 1 96.06 47 ILE B C 1
ATOM 4846 O O . ILE B 1 47 ? 34.406 12.703 -4.379 1 96.06 47 ILE B O 1
ATOM 4850 N N . LEU B 1 48 ? 33.312 14.062 -2.984 1 95 48 LEU B N 1
ATOM 4851 C CA . LEU B 1 48 ? 32.031 13.836 -3.613 1 95 48 LEU B CA 1
ATOM 4852 C C . LEU B 1 48 ? 32.031 14.266 -5.078 1 95 48 LEU B C 1
ATOM 4854 O O . LEU B 1 48 ? 31.5 13.57 -5.941 1 95 48 LEU B O 1
ATOM 4858 N N . VAL B 1 49 ? 32.562 15.406 -5.332 1 92.62 49 VAL B N 1
ATOM 4859 C CA . VAL B 1 49 ? 32.656 15.906 -6.699 1 92.62 49 VAL B CA 1
ATOM 4860 C C . VAL B 1 49 ? 33.5 14.938 -7.543 1 92.62 49 VAL B C 1
ATOM 4862 O O . VAL B 1 49 ? 33.156 14.648 -8.688 1 92.62 49 VAL B O 1
ATOM 4865 N N . GLY B 1 50 ? 34.531 14.414 -6.992 1 91.5 50 GLY B N 1
ATOM 4866 C CA . GLY B 1 50 ? 35.344 13.414 -7.676 1 91.5 50 GLY B CA 1
ATOM 4867 C C . GLY B 1 50 ? 34.594 12.133 -7.957 1 91.5 50 GLY B C 1
ATOM 4868 O O . GLY B 1 50 ? 34.719 11.547 -9.031 1 91.5 50 GLY B O 1
ATOM 4869 N N . LEU B 1 51 ? 33.844 11.672 -6.992 1 91.56 51 LEU B N 1
ATOM 4870 C CA . LEU B 1 51 ? 33.062 10.453 -7.125 1 91.56 51 LEU B CA 1
ATOM 4871 C C . LEU B 1 51 ? 32.031 10.578 -8.234 1 91.56 51 LEU B C 1
ATOM 4873 O O . LEU B 1 51 ? 31.719 9.602 -8.914 1 91.56 51 LEU B O 1
ATOM 4877 N N . SER B 1 52 ? 31.484 11.766 -8.367 1 88.94 52 SER B N 1
ATOM 4878 C CA . SER B 1 52 ? 30.453 11.984 -9.367 1 88.94 52 SER B CA 1
ATOM 4879 C C . SER B 1 52 ? 31.016 11.852 -10.781 1 88.94 52 SER B C 1
ATOM 4881 O O . SER B 1 52 ? 30.266 11.633 -11.734 1 88.94 52 SER B O 1
ATOM 4883 N N . LEU B 1 53 ? 32.281 11.984 -10.906 1 84.69 53 LEU B N 1
ATOM 4884 C CA . LEU B 1 53 ? 32.938 11.781 -12.188 1 84.69 53 LEU B CA 1
ATOM 4885 C C . LEU B 1 53 ? 33.125 10.297 -12.469 1 84.69 53 LEU B C 1
ATOM 4887 O O . LEU B 1 53 ? 33.188 9.883 -13.625 1 84.69 53 LEU B O 1
ATOM 4891 N N . ILE B 1 54 ? 33.188 9.516 -11.406 1 83.81 54 ILE B N 1
ATOM 4892 C CA . ILE B 1 54 ? 33.375 8.078 -11.508 1 83.81 54 ILE B CA 1
ATOM 4893 C C . ILE B 1 54 ? 32.031 7.41 -11.781 1 83.81 54 ILE B C 1
ATOM 4895 O O . ILE B 1 54 ? 31.938 6.512 -12.625 1 83.81 54 ILE B O 1
ATOM 4899 N N . ASP B 1 55 ? 31.031 7.785 -11.109 1 86.19 55 ASP B N 1
ATOM 4900 C CA . ASP B 1 55 ? 29.672 7.316 -11.305 1 86.19 55 ASP B CA 1
ATOM 4901 C C . ASP B 1 55 ? 28.688 8.484 -11.367 1 86.19 55 ASP B C 1
ATOM 4903 O O . ASP B 1 55 ? 28.266 9.008 -10.336 1 86.19 55 ASP B O 1
ATOM 4907 N N . PRO B 1 56 ? 28.266 8.68 -12.516 1 84 56 PRO B N 1
ATOM 4908 C CA . PRO B 1 56 ? 27.406 9.859 -12.688 1 84 56 PRO B CA 1
ATOM 4909 C C . PRO B 1 56 ? 26.016 9.664 -12.102 1 84 56 PRO B C 1
ATOM 4911 O O . PRO B 1 56 ? 25.219 10.609 -12.055 1 84 56 PRO B O 1
ATOM 4914 N N . HIS B 1 57 ? 25.75 8.516 -11.602 1 86.75 57 HIS B N 1
ATOM 4915 C CA . HIS B 1 57 ? 24.406 8.242 -11.094 1 86.75 57 HIS B CA 1
ATOM 4916 C C . HIS B 1 57 ? 24.297 8.539 -9.602 1 86.75 57 HIS B C 1
ATOM 4918 O O . HIS B 1 57 ? 23.219 8.453 -9.023 1 86.75 57 HIS B O 1
ATOM 4924 N N . ILE B 1 58 ? 25.359 8.953 -9.008 1 88.88 58 ILE B N 1
ATOM 4925 C CA . ILE B 1 58 ? 25.266 9.305 -7.598 1 88.88 58 ILE B CA 1
ATOM 4926 C C . ILE B 1 58 ? 24.453 10.586 -7.441 1 88.88 58 ILE B C 1
ATOM 4928 O O . ILE B 1 58 ? 24.484 11.461 -8.312 1 88.88 58 ILE B O 1
ATOM 4932 N N . HIS B 1 59 ? 23.75 10.727 -6.391 1 91.69 59 HIS B N 1
ATOM 4933 C CA . HIS B 1 59 ? 22.938 11.906 -6.105 1 91.69 59 HIS B CA 1
ATOM 4934 C C . HIS B 1 59 ? 23.781 13.023 -5.504 1 91.69 59 HIS B C 1
ATOM 4936 O O . HIS B 1 59 ? 23.703 13.289 -4.301 1 91.69 59 HIS B O 1
ATOM 4942 N N . LEU B 1 60 ? 24.484 13.703 -6.387 1 92.94 60 LEU B N 1
ATOM 4943 C CA . LEU B 1 60 ? 25.453 14.703 -5.949 1 92.94 60 LEU B CA 1
ATOM 4944 C C . LEU B 1 60 ? 24.75 15.891 -5.297 1 92.94 60 LEU B C 1
ATOM 4946 O O . LEU B 1 60 ? 25.172 16.359 -4.234 1 92.94 60 LEU B O 1
ATOM 4950 N N . GLY B 1 61 ? 23.719 16.391 -5.934 1 93.56 61 GLY B N 1
ATOM 4951 C CA . GLY B 1 61 ? 23.016 17.578 -5.445 1 93.56 61 GLY B CA 1
ATOM 4952 C C . GLY B 1 61 ? 22.516 17.422 -4.027 1 93.56 61 GLY B C 1
ATOM 4953 O O . GLY B 1 61 ? 22.781 18.266 -3.168 1 93.56 61 GLY B O 1
ATOM 4954 N N . SER B 1 62 ? 21.781 16.344 -3.789 1 94.31 62 SER B N 1
ATOM 4955 C CA . SER B 1 62 ? 21.234 16.078 -2.465 1 94.31 62 SER B CA 1
ATOM 4956 C C . SER B 1 62 ? 22.344 15.852 -1.441 1 94.31 62 SER B C 1
ATOM 4958 O O . SER B 1 62 ? 22.203 16.219 -0.273 1 94.31 62 SER B O 1
ATOM 4960 N N . SER B 1 63 ? 23.438 15.258 -1.881 1 96.38 63 SER B N 1
ATOM 4961 C CA . SER B 1 63 ? 24.562 14.984 -0.992 1 96.38 63 SER B CA 1
ATOM 4962 C C . SER B 1 63 ? 25.234 16.281 -0.546 1 96.38 63 SER B C 1
ATOM 4964 O O . SER B 1 63 ? 25.547 16.453 0.635 1 96.38 63 SER B O 1
ATOM 4966 N N . LEU B 1 64 ? 25.375 17.172 -1.439 1 96.44 64 LEU B N 1
ATOM 4967 C CA . LEU B 1 64 ? 26.062 18.422 -1.145 1 96.44 64 LEU B CA 1
ATOM 4968 C C . LEU B 1 64 ? 25.219 19.297 -0.225 1 96.44 64 LEU B C 1
ATOM 4970 O O . LEU B 1 64 ? 25.75 20.062 0.575 1 96.44 64 LEU B O 1
ATOM 4974 N N . SER B 1 65 ? 23.938 19.141 -0.286 1 97 65 SER B N 1
ATOM 4975 C CA . SER B 1 65 ? 23.078 19.906 0.614 1 97 65 SER B CA 1
ATOM 4976 C C . SER B 1 65 ? 23.172 19.391 2.043 1 97 65 SER B C 1
ATOM 4978 O O . SER B 1 65 ? 22.984 20.141 3 1 97 65 SER B O 1
ATOM 4980 N N . SER B 1 66 ? 23.484 18.141 2.246 1 97.69 66 SER B N 1
ATOM 4981 C CA . SER B 1 66 ? 23.312 17.484 3.539 1 97.69 66 SER B CA 1
ATOM 4982 C C . SER B 1 66 ? 24.656 17.297 4.242 1 97.69 66 SER B C 1
ATOM 4984 O O . SER B 1 66 ? 24.703 16.906 5.41 1 97.69 66 SER B O 1
ATOM 4986 N N . ILE B 1 67 ? 25.766 17.547 3.613 1 97.38 67 ILE B N 1
ATOM 4987 C CA . ILE B 1 67 ? 27.094 17.141 4.074 1 97.38 67 ILE B CA 1
ATOM 4988 C C . ILE B 1 67 ? 27.375 17.781 5.434 1 97.38 67 ILE B C 1
ATOM 4990 O O . ILE B 1 67 ? 27.891 17.109 6.34 1 97.38 67 ILE B O 1
ATOM 4994 N N . ASP B 1 68 ? 27.078 19.062 5.625 1 98.25 68 ASP B N 1
ATOM 4995 C CA . ASP B 1 68 ? 27.375 19.766 6.871 1 98.25 68 ASP B CA 1
ATOM 4996 C C . ASP B 1 68 ? 26.531 19.234 8.016 1 98.25 68 ASP B C 1
ATOM 4998 O O . ASP B 1 68 ? 27 19.109 9.148 1 98.25 68 ASP B O 1
ATOM 5002 N N . ILE B 1 69 ? 25.266 18.953 7.727 1 98.69 69 ILE B N 1
ATOM 5003 C CA . ILE B 1 69 ? 24.344 18.406 8.719 1 98.69 69 ILE B CA 1
ATOM 5004 C C . ILE B 1 69 ? 24.828 17.047 9.188 1 98.69 69 ILE B C 1
ATOM 5006 O O . ILE B 1 69 ? 24.938 16.781 10.391 1 98.69 69 ILE B O 1
ATOM 5010 N N . ILE B 1 70 ? 25.172 16.141 8.219 1 98.31 70 ILE B N 1
ATOM 5011 C CA . ILE B 1 70 ? 25.609 14.789 8.516 1 98.31 70 ILE B CA 1
ATOM 5012 C C . ILE B 1 70 ? 26.906 14.82 9.32 1 98.31 70 ILE B C 1
ATOM 5014 O O . ILE B 1 70 ? 27.016 14.156 10.352 1 98.31 70 ILE B O 1
ATOM 5018 N N . ALA B 1 71 ? 27.875 15.625 8.883 1 97.5 71 ALA B N 1
ATOM 5019 C CA . ALA B 1 71 ? 29.156 15.727 9.578 1 97.5 71 ALA B CA 1
ATOM 5020 C C . ALA B 1 71 ? 28.969 16.219 11.008 1 97.5 71 ALA B C 1
ATOM 5022 O O . ALA B 1 71 ? 29.578 15.695 11.938 1 97.5 71 ALA B O 1
ATOM 5023 N N . THR B 1 72 ? 28.125 17.219 11.164 1 97.62 72 THR B N 1
ATOM 5024 C CA . THR B 1 72 ? 27.859 17.781 12.484 1 97.62 72 THR B CA 1
ATOM 5025 C C . THR B 1 72 ? 27.281 16.719 13.414 1 97.62 72 THR B C 1
ATOM 5027 O O . THR B 1 72 ? 27.75 16.547 14.547 1 97.62 72 THR B O 1
ATOM 5030 N N . LEU B 1 73 ? 26.297 16.016 12.977 1 97.5 73 LEU B N 1
ATOM 5031 C CA . LEU B 1 73 ? 25.625 15.008 13.805 1 97.5 73 LEU B CA 1
ATOM 5032 C C . LEU B 1 73 ? 26.594 13.891 14.18 1 97.5 73 LEU B C 1
ATOM 5034 O O . LEU B 1 73 ? 26.625 13.453 15.336 1 97.5 73 LEU B O 1
ATOM 5038 N N . TYR B 1 74 ? 27.375 13.422 13.227 1 95.5 74 TYR B N 1
ATOM 5039 C CA . TYR B 1 74 ? 28.25 12.297 13.492 1 95.5 74 TYR B CA 1
ATOM 5040 C C . TYR B 1 74 ? 29.375 12.688 14.453 1 95.5 74 TYR B C 1
ATOM 5042 O O . TYR B 1 74 ? 29.875 11.852 15.203 1 95.5 74 TYR B O 1
ATOM 5050 N N . LEU B 1 75 ? 29.75 13.969 14.477 1 93.88 75 LEU B N 1
ATOM 5051 C CA . LEU B 1 75 ? 30.828 14.43 15.359 1 93.88 75 LEU B CA 1
ATOM 5052 C C . LEU B 1 75 ? 30.281 14.805 16.734 1 93.88 75 LEU B C 1
ATOM 5054 O O . LEU B 1 75 ? 31 14.75 17.734 1 93.88 75 LEU B O 1
ATOM 5058 N N . MET B 1 76 ? 29.016 15.086 16.766 1 92.75 76 MET B N 1
ATOM 5059 C CA . MET B 1 76 ? 28.438 15.578 18.016 1 92.75 76 MET B CA 1
ATOM 5060 C C . MET B 1 76 ? 27.812 14.445 18.812 1 92.75 76 MET B C 1
ATOM 5062 O O . MET B 1 76 ? 27.641 14.555 20.031 1 92.75 76 MET B O 1
ATOM 5066 N N . THR B 1 77 ? 27.469 13.336 18.172 1 91.88 77 THR B N 1
ATOM 5067 C CA . THR B 1 77 ? 26.688 12.297 18.828 1 91.88 77 THR B CA 1
ATOM 5068 C C . THR B 1 77 ? 27.562 11.086 19.141 1 91.88 77 THR B C 1
ATOM 5070 O O . THR B 1 77 ? 28.656 10.945 18.578 1 91.88 77 THR B O 1
ATOM 5073 N N . ASN B 1 78 ? 27.078 10.227 20.031 1 91.88 78 ASN B N 1
ATOM 5074 C CA . ASN B 1 78 ? 27.75 8.977 20.359 1 91.88 78 ASN B CA 1
ATOM 5075 C C . ASN B 1 78 ? 27.328 7.844 19.422 1 91.88 78 ASN B C 1
ATOM 5077 O O . ASN B 1 78 ? 27.062 6.727 19.875 1 91.88 78 ASN B O 1
ATOM 5081 N N . VAL B 1 79 ? 27.25 8.086 18.188 1 91.44 79 VAL B N 1
ATOM 5082 C CA . VAL B 1 79 ? 26.734 7.164 17.172 1 91.44 79 VAL B CA 1
ATOM 5083 C C . VAL B 1 79 ? 27.719 6.004 17 1 91.44 79 VAL B C 1
ATOM 5085 O O . VAL B 1 79 ? 27.328 4.914 16.562 1 91.44 79 VAL B O 1
ATOM 5088 N N . ARG B 1 80 ? 28.891 6.078 17.453 1 89.19 80 ARG B N 1
ATOM 5089 C CA . ARG B 1 80 ? 29.938 5.082 17.234 1 89.19 80 ARG B CA 1
ATOM 5090 C C . ARG B 1 80 ? 30.031 4.113 18.406 1 89.19 80 ARG B C 1
ATOM 5092 O O . ARG B 1 80 ? 30.812 3.16 18.359 1 89.19 80 ARG B O 1
ATOM 5099 N N . ASP B 1 81 ? 29.172 4.328 19.375 1 87.88 81 ASP B N 1
ATOM 5100 C CA . ASP B 1 81 ? 29.156 3.4 20.5 1 87.88 81 ASP B CA 1
ATOM 5101 C C . ASP B 1 81 ? 28.562 2.051 20.078 1 87.88 81 ASP B C 1
ATOM 5103 O O . ASP B 1 81 ? 27.594 1.992 19.328 1 87.88 81 ASP B O 1
ATOM 5107 N N . ASN B 1 82 ? 29.188 0.997 20.562 1 83.69 82 ASN B N 1
ATOM 5108 C CA . ASN B 1 82 ? 28.781 -0.344 20.141 1 83.69 82 ASN B CA 1
ATOM 5109 C C . ASN B 1 82 ? 27.594 -0.849 20.953 1 83.69 82 ASN B C 1
ATOM 5111 O O . ASN B 1 82 ? 26.938 -1.824 20.578 1 83.69 82 ASN B O 1
ATOM 5115 N N . ASP B 1 83 ? 27.344 -0.174 22.031 1 85.38 83 ASP B N 1
ATOM 5116 C CA . ASP B 1 83 ? 26.188 -0.545 22.844 1 85.38 83 ASP B CA 1
ATOM 5117 C C . ASP B 1 83 ? 24.906 0.072 22.312 1 85.38 83 ASP B C 1
ATOM 5119 O O . ASP B 1 83 ? 24.734 1.291 22.359 1 85.38 83 ASP B O 1
ATOM 5123 N N . PRO B 1 84 ? 24 -0.793 21.891 1 84 84 PRO B N 1
ATOM 5124 C CA . PRO B 1 84 ? 22.766 -0.28 21.281 1 84 84 PRO B CA 1
ATOM 5125 C C . PRO B 1 84 ? 21.891 0.49 22.266 1 84 84 PRO B C 1
ATOM 5127 O O . PRO B 1 84 ? 21 1.235 21.859 1 84 84 PRO B O 1
ATOM 5130 N N . LEU B 1 85 ? 22.156 0.346 23.562 1 86.69 85 LEU B N 1
ATOM 5131 C CA . LEU B 1 85 ? 21.344 1.029 24.562 1 86.69 85 LEU B CA 1
ATOM 5132 C C . LEU B 1 85 ? 22.016 2.318 25.016 1 86.69 85 LEU B C 1
ATOM 5134 O O . LEU B 1 85 ? 21.406 3.115 25.734 1 86.69 85 LEU B O 1
ATOM 5138 N N . ARG B 1 86 ? 23.203 2.549 24.5 1 86.94 86 ARG B N 1
ATOM 5139 C CA . ARG B 1 86 ? 23.906 3.766 24.891 1 86.94 86 ARG B CA 1
ATOM 5140 C C . ARG B 1 86 ? 24.172 4.652 23.672 1 86.94 86 ARG B C 1
ATOM 5142 O O . ARG B 1 86 ? 24.25 5.879 23.812 1 86.94 86 ARG B O 1
ATOM 5149 N N . ARG B 1 87 ? 24.188 4.016 22.625 1 92.5 87 ARG B N 1
ATOM 5150 C CA . ARG B 1 87 ? 24.562 4.773 21.422 1 92.5 87 ARG B CA 1
ATOM 5151 C C . ARG B 1 87 ? 23.422 5.688 20.984 1 92.5 87 ARG B C 1
ATOM 5153 O O . ARG B 1 87 ? 22.25 5.418 21.266 1 92.5 87 ARG B O 1
ATOM 5160 N N . ASP B 1 88 ? 23.828 6.809 20.328 1 95.62 88 ASP B N 1
ATOM 5161 C CA . ASP B 1 88 ? 22.875 7.613 19.578 1 95.62 88 ASP B CA 1
ATOM 5162 C C . ASP B 1 88 ? 22.609 7.008 18.188 1 95.62 88 ASP B C 1
ATOM 5164 O O . ASP B 1 88 ? 23.406 6.215 17.688 1 95.62 88 ASP B O 1
ATOM 5168 N N . TYR B 1 89 ? 21.469 7.285 17.719 1 97 89 TYR B N 1
ATOM 5169 C CA . TYR B 1 89 ? 21.094 6.832 16.375 1 97 89 TYR B CA 1
ATOM 5170 C C . TYR B 1 89 ? 20.969 8.016 15.422 1 97 89 TYR B C 1
ATOM 5172 O O . TYR B 1 89 ? 20.297 9.008 15.742 1 97 89 TYR B O 1
ATOM 5180 N N . VAL B 1 90 ? 21.641 7.969 14.328 1 97.5 90 VAL B N 1
ATOM 5181 C CA . VAL B 1 90 ? 21.484 8.93 13.242 1 97.5 90 VAL B CA 1
ATOM 5182 C C . VAL B 1 90 ? 20.906 8.234 12.008 1 97.5 90 VAL B C 1
ATOM 5184 O O . VAL B 1 90 ? 21.531 7.332 11.445 1 97.5 90 VAL B O 1
ATOM 5187 N N . ILE B 1 91 ? 19.734 8.641 11.609 1 98.19 91 ILE B N 1
ATOM 5188 C CA . ILE B 1 91 ? 19.016 8 10.508 1 98.19 91 ILE B CA 1
ATOM 5189 C C . ILE B 1 91 ? 18.906 8.977 9.336 1 98.19 91 ILE B C 1
ATOM 5191 O O . ILE B 1 91 ? 18.453 10.109 9.5 1 98.19 91 ILE B O 1
ATOM 5195 N N . LEU B 1 92 ? 19.359 8.57 8.203 1 98.12 92 LEU B N 1
ATOM 5196 C CA . LEU B 1 92 ? 19.219 9.359 6.984 1 98.12 92 LEU B CA 1
ATOM 5197 C C . LEU B 1 92 ? 17.953 8.969 6.227 1 98.12 92 LEU B C 1
ATOM 5199 O O . LEU B 1 92 ? 18.016 8.195 5.273 1 98.12 92 LEU B O 1
ATOM 5203 N N . SER B 1 93 ? 16.812 9.57 6.609 1 98.12 93 SER B N 1
ATOM 5204 C CA . SER B 1 93 ? 15.555 9.305 5.922 1 98.12 93 SER B CA 1
ATOM 5205 C C . SER B 1 93 ? 15.602 9.797 4.477 1 98.12 93 SER B C 1
ATOM 5207 O O . SER B 1 93 ? 15.016 9.172 3.588 1 98.12 93 SER B O 1
ATOM 5209 N N . LYS B 1 94 ? 16.234 10.938 4.297 1 96.94 94 LYS B N 1
ATOM 5210 C CA . LYS B 1 94 ? 16.547 11.422 2.953 1 96.94 94 LYS B CA 1
ATOM 5211 C C . LYS B 1 94 ? 17.641 10.586 2.303 1 96.94 94 LYS B C 1
ATOM 5213 O O . LYS B 1 94 ? 18.766 11.055 2.123 1 96.94 94 LYS B O 1
ATOM 5218 N N . GLY B 1 95 ? 17.328 9.422 1.868 1 95.5 95 GLY B N 1
ATOM 5219 C CA . GLY B 1 95 ? 18.281 8.414 1.441 1 95.5 95 GLY B CA 1
ATOM 5220 C C . GLY B 1 95 ? 19.125 8.844 0.261 1 95.5 95 GLY B C 1
ATOM 5221 O O . GLY B 1 95 ? 20.25 8.383 0.093 1 95.5 95 GLY B O 1
ATOM 5222 N N . HIS B 1 96 ? 18.719 9.766 -0.518 1 94.25 96 HIS B N 1
ATOM 5223 C CA . HIS B 1 96 ? 19.422 10.211 -1.709 1 94.25 96 HIS B CA 1
ATOM 5224 C C . HIS B 1 96 ? 20.703 10.953 -1.338 1 94.25 96 HIS B C 1
ATOM 5226 O O . HIS B 1 96 ? 21.562 11.203 -2.195 1 94.25 96 HIS B O 1
ATOM 5232 N N . ALA B 1 97 ? 20.891 11.234 -0.08 1 96.81 97 ALA B N 1
ATOM 5233 C CA . ALA B 1 97 ? 22.125 11.867 0.368 1 96.81 97 ALA B CA 1
ATOM 5234 C C . ALA B 1 97 ? 23.125 10.828 0.865 1 96.81 97 ALA B C 1
ATOM 5236 O O . ALA B 1 97 ? 24.078 11.164 1.56 1 96.81 97 ALA B O 1
ATOM 5237 N N . ALA B 1 98 ? 22.969 9.625 0.477 1 96.75 98 ALA B N 1
ATOM 5238 C CA . ALA B 1 98 ? 23.781 8.5 0.933 1 96.75 98 ALA B CA 1
ATOM 5239 C C . ALA B 1 98 ? 25.25 8.727 0.607 1 96.75 98 ALA B C 1
ATOM 5241 O O . ALA B 1 98 ? 26.125 8.469 1.439 1 96.75 98 ALA B O 1
ATOM 5242 N N . PRO B 1 99 ? 25.609 9.227 -0.58 1 96.5 99 PRO B N 1
ATOM 5243 C CA . PRO B 1 99 ? 27.031 9.438 -0.854 1 96.5 99 PRO B CA 1
ATOM 5244 C C . PRO B 1 99 ? 27.688 10.375 0.153 1 96.5 99 PRO B C 1
ATOM 5246 O O . PRO B 1 99 ? 28.844 10.172 0.52 1 96.5 99 PRO B O 1
ATOM 5249 N N . ALA B 1 100 ? 26.969 11.406 0.57 1 97.69 100 ALA B N 1
ATOM 5250 C CA . ALA B 1 100 ? 27.5 12.289 1.602 1 97.69 100 ALA B CA 1
ATOM 5251 C C . ALA B 1 100 ? 27.781 11.523 2.889 1 97.69 100 ALA B C 1
ATOM 5253 O O . ALA B 1 100 ? 28.828 11.727 3.52 1 97.69 100 ALA B O 1
ATOM 5254 N N . LEU B 1 101 ? 26.844 10.695 3.285 1 97.75 101 LEU B N 1
ATOM 5255 C CA . LEU B 1 101 ? 27.031 9.859 4.465 1 97.75 101 LEU B CA 1
ATOM 5256 C C . LEU B 1 101 ? 28.281 8.992 4.328 1 97.75 101 LEU B C 1
ATOM 5258 O O . LEU B 1 101 ? 29.078 8.898 5.258 1 97.75 101 LEU B O 1
ATOM 5262 N N . TYR B 1 102 ? 28.5 8.352 3.152 1 97.31 102 TYR B N 1
ATOM 5263 C CA . TYR B 1 102 ? 29.609 7.438 2.924 1 97.31 102 TYR B CA 1
ATOM 5264 C C . TYR B 1 102 ? 30.953 8.172 3.027 1 97.31 102 TYR B C 1
ATOM 5266 O O . TYR B 1 102 ? 31.906 7.656 3.617 1 97.31 102 TYR B O 1
ATOM 5274 N N . VAL B 1 103 ? 31 9.352 2.498 1 97.38 103 VAL B N 1
ATOM 5275 C CA . VAL B 1 103 ? 32.25 10.109 2.521 1 97.38 103 VAL B CA 1
ATOM 5276 C C . VAL B 1 103 ? 32.562 10.562 3.947 1 97.38 103 VAL B C 1
ATOM 5278 O O . VAL B 1 103 ? 33.719 10.539 4.379 1 97.38 103 VAL B O 1
ATOM 5281 N N . VAL B 1 104 ? 31.516 10.992 4.668 1 96.94 104 VAL B N 1
ATOM 5282 C CA . VAL B 1 104 ? 31.703 11.391 6.062 1 96.94 104 VAL B CA 1
ATOM 5283 C C . VAL B 1 104 ? 32.188 10.195 6.875 1 96.94 104 VAL B C 1
ATOM 5285 O O . VAL B 1 104 ? 33.125 10.312 7.68 1 96.94 104 VAL B O 1
ATOM 5288 N N . LEU B 1 105 ? 31.609 9.016 6.672 1 96.5 105 LEU B N 1
ATOM 5289 C CA . LEU B 1 105 ? 32.031 7.801 7.352 1 96.5 105 LEU B CA 1
ATOM 5290 C C . LEU B 1 105 ? 33.5 7.492 7.031 1 96.5 105 LEU B C 1
ATOM 5292 O O . LEU B 1 105 ? 34.25 7.059 7.906 1 96.5 105 LEU B O 1
ATOM 5296 N N . SER B 1 106 ? 33.844 7.719 5.801 1 96.25 106 SER B N 1
ATOM 5297 C CA . SER B 1 106 ? 35.219 7.48 5.391 1 96.25 106 SER B CA 1
ATOM 5298 C C . SER B 1 106 ? 36.188 8.438 6.09 1 96.25 106 SER B C 1
ATOM 5300 O O . SER B 1 106 ? 37.219 8.023 6.605 1 96.25 106 SER B O 1
ATOM 5302 N N . GLU B 1 107 ? 35.875 9.695 6.164 1 94.81 107 GLU B N 1
ATOM 5303 C CA . GLU B 1 107 ? 36.719 10.703 6.793 1 94.81 107 GLU B CA 1
ATOM 5304 C C . GLU B 1 107 ? 36.844 10.469 8.297 1 94.81 107 GLU B C 1
ATOM 5306 O O . GLU B 1 107 ? 37.812 10.883 8.914 1 94.81 107 GLU B O 1
ATOM 5311 N N . LEU B 1 108 ? 35.875 9.789 8.812 1 93.06 108 LEU B N 1
ATOM 5312 C CA . LEU B 1 108 ? 35.875 9.469 10.242 1 93.06 108 LEU B CA 1
ATOM 5313 C C . LEU B 1 108 ? 36.531 8.117 10.492 1 93.06 108 LEU B C 1
ATOM 5315 O O . LEU B 1 108 ? 36.625 7.66 11.633 1 93.06 108 LEU B O 1
ATOM 5319 N N . GLY B 1 109 ? 36.938 7.387 9.438 1 93.44 109 GLY B N 1
ATOM 5320 C CA . GLY B 1 109 ? 37.688 6.145 9.539 1 93.44 109 GLY B CA 1
ATOM 5321 C C . GLY B 1 109 ? 36.781 4.922 9.68 1 93.44 109 GLY B C 1
ATOM 5322 O O . GLY B 1 109 ? 37.281 3.834 10.008 1 93.44 109 GLY B O 1
ATOM 5323 N N . LEU B 1 110 ? 35.562 5.078 9.398 1 94.12 110 LEU B N 1
ATOM 5324 C CA . LEU B 1 110 ? 34.625 3.982 9.57 1 94.12 110 LEU B CA 1
ATOM 5325 C C . LEU B 1 110 ? 34.469 3.201 8.266 1 94.12 110 LEU B C 1
ATOM 5327 O O . LEU B 1 110 ? 34 2.055 8.281 1 94.12 110 LEU B O 1
ATOM 5331 N N . VAL B 1 111 ? 34.75 3.834 7.102 1 94.94 111 VAL B N 1
ATOM 5332 C CA . VAL B 1 111 ? 34.781 3.229 5.773 1 94.94 111 VAL B CA 1
ATOM 5333 C C . VAL B 1 111 ? 36.125 3.545 5.09 1 94.94 111 VAL B C 1
ATOM 5335 O O . VAL B 1 111 ? 36.594 4.68 5.148 1 94.94 111 VAL B O 1
ATOM 5338 N N . ASN B 1 112 ? 36.625 2.496 4.5 1 94.38 112 ASN B N 1
ATOM 5339 C CA . ASN B 1 112 ? 37.875 2.732 3.797 1 94.38 112 ASN B CA 1
ATOM 5340 C C . ASN B 1 112 ? 37.688 3.619 2.57 1 94.38 112 ASN B C 1
ATOM 5342 O O . ASN B 1 112 ? 36.719 3.426 1.81 1 94.38 112 ASN B O 1
ATOM 5346 N N . ARG B 1 113 ? 38.594 4.527 2.432 1 93 113 ARG B N 1
ATOM 5347 C CA . ARG B 1 113 ? 38.531 5.484 1.333 1 93 113 ARG B CA 1
ATOM 5348 C C . ARG B 1 113 ? 38.469 4.77 -0.013 1 93 113 ARG B C 1
ATOM 5350 O O . ARG B 1 113 ? 37.812 5.219 -0.943 1 93 113 ARG B O 1
ATOM 5357 N N . GLU B 1 114 ? 39.156 3.686 -0.157 1 93.56 114 GLU B N 1
ATOM 5358 C CA . GLU B 1 114 ? 39.219 2.926 -1.401 1 93.56 114 GLU B CA 1
ATOM 5359 C C . GLU B 1 114 ? 37.844 2.357 -1.75 1 93.56 114 GLU B C 1
ATOM 5361 O O . GLU B 1 114 ? 37.5 2.186 -2.926 1 93.56 114 GLU B O 1
ATOM 5366 N N . GLU B 1 115 ? 37.094 2.129 -0.748 1 94.31 115 GLU B N 1
ATOM 5367 C CA . GLU B 1 115 ? 35.75 1.574 -0.951 1 94.31 115 GLU B CA 1
ATOM 5368 C C . GLU B 1 115 ? 34.844 2.59 -1.616 1 94.31 115 GLU B C 1
ATOM 5370 O O . GLU B 1 115 ? 33.875 2.213 -2.279 1 94.31 115 GLU B O 1
ATOM 5375 N N . LEU B 1 116 ? 35.125 3.842 -1.432 1 96.25 116 LEU B N 1
ATOM 5376 C CA . LEU B 1 116 ? 34.312 4.895 -2.031 1 96.25 116 LEU B CA 1
ATOM 5377 C C . LEU B 1 116 ? 34.312 4.766 -3.551 1 96.25 116 LEU B C 1
ATOM 5379 O O . LEU B 1 116 ? 33.312 5.102 -4.195 1 96.25 116 LEU B O 1
ATOM 5383 N N . MET B 1 117 ? 35.375 4.223 -4.105 1 94.12 117 MET B N 1
ATOM 5384 C CA . MET B 1 117 ? 35.469 4.07 -5.551 1 94.12 117 MET B CA 1
ATOM 5385 C C . MET B 1 117 ? 34.531 2.965 -6.051 1 94.12 117 MET B C 1
ATOM 5387 O O . MET B 1 117 ? 34.25 2.887 -7.246 1 94.12 117 MET B O 1
ATOM 5391 N N . MET B 1 118 ? 34.125 2.17 -5.164 1 94.56 118 MET B N 1
ATOM 5392 C CA . MET B 1 118 ? 33.281 1.036 -5.52 1 94.56 118 MET B CA 1
ATOM 5393 C C . MET B 1 118 ? 31.797 1.348 -5.25 1 94.56 118 MET B C 1
ATOM 5395 O O . MET B 1 118 ? 30.969 0.442 -5.215 1 94.56 118 MET B O 1
ATOM 5399 N N . ILE B 1 119 ? 31.516 2.594 -5.055 1 94.69 119 ILE B N 1
ATOM 5400 C CA . ILE B 1 119 ? 30.125 3.01 -4.812 1 94.69 119 ILE B CA 1
ATOM 5401 C C . ILE B 1 119 ? 29.234 2.496 -5.938 1 94.69 119 ILE B C 1
ATOM 5403 O O . ILE B 1 119 ? 29.625 2.518 -7.109 1 94.69 119 ILE B O 1
ATOM 5407 N N . ASN B 1 120 ? 28.047 1.889 -5.637 1 94.81 120 ASN B N 1
ATOM 5408 C CA . ASN B 1 120 ? 26.969 1.406 -6.5 1 94.81 120 ASN B CA 1
ATOM 5409 C C . ASN B 1 120 ? 27.344 0.095 -7.184 1 94.81 120 ASN B C 1
ATOM 5411 O O . ASN B 1 120 ? 26.547 -0.484 -7.914 1 94.81 120 ASN B O 1
ATOM 5415 N N . GLU B 1 121 ? 28.609 -0.384 -6.914 1 95.38 121 GLU B N 1
ATOM 5416 C CA . GLU B 1 121 ? 28.906 -1.727 -7.406 1 95.38 121 GLU B CA 1
ATOM 5417 C C . GLU B 1 121 ? 28.047 -2.771 -6.695 1 95.38 121 GLU B C 1
ATOM 5419 O O . GLU B 1 121 ? 27.797 -2.658 -5.496 1 95.38 121 GLU B O 1
ATOM 5424 N N . PRO B 1 122 ? 27.656 -3.828 -7.434 1 95.81 122 PRO B N 1
ATOM 5425 C CA . PRO B 1 122 ? 26.719 -4.789 -6.852 1 95.81 122 PRO B CA 1
ATOM 5426 C C . PRO B 1 122 ? 27.266 -5.461 -5.594 1 95.81 122 PRO B C 1
ATOM 5428 O O . PRO B 1 122 ? 26.5 -5.844 -4.711 1 95.81 122 PRO B O 1
ATOM 5431 N N . TRP B 1 123 ? 28.531 -5.613 -5.441 1 94.69 123 TRP B N 1
ATOM 5432 C CA . TRP B 1 123 ? 29.125 -6.309 -4.305 1 94.69 123 TRP B CA 1
ATOM 5433 C C . TRP B 1 123 ? 29.453 -5.336 -3.18 1 94.69 123 TRP B C 1
ATOM 5435 O O . TRP B 1 123 ? 29.781 -5.75 -2.064 1 94.69 123 TRP B O 1
ATOM 5445 N N . SER B 1 124 ? 29.438 -4.066 -3.441 1 95 124 SER B N 1
ATOM 5446 C CA . SER B 1 124 ? 29.812 -3.037 -2.482 1 95 124 SER B CA 1
ATOM 5447 C C . SER B 1 124 ? 28.703 -2.793 -1.463 1 95 124 SER B C 1
ATOM 5449 O O . SER B 1 124 ? 27.531 -2.799 -1.812 1 95 124 SER B O 1
ATOM 5451 N N . PRO B 1 125 ? 29.031 -2.545 -0.22 1 94.62 125 PRO B N 1
ATOM 5452 C CA . PRO B 1 125 ? 28 -2.121 0.739 1 94.62 125 PRO B CA 1
ATOM 5453 C C . PRO B 1 125 ? 27.562 -0.677 0.524 1 94.62 125 PRO B C 1
ATOM 5455 O O . PRO B 1 125 ? 26.562 -0.245 1.101 1 94.62 125 PRO B O 1
ATOM 5458 N N . LEU B 1 126 ? 28.328 0.103 -0.251 1 96.12 126 LEU B N 1
ATOM 5459 C CA . LEU B 1 126 ? 28 1.489 -0.558 1 96.12 126 LEU B CA 1
ATOM 5460 C C . LEU B 1 126 ? 27.016 1.566 -1.721 1 96.12 126 LEU B C 1
ATOM 5462 O O . LEU B 1 126 ? 27.391 1.924 -2.838 1 96.12 126 LEU B O 1
ATOM 5466 N N . GLN B 1 127 ? 25.766 1.286 -1.381 1 96.19 127 GLN B N 1
ATOM 5467 C CA . GLN B 1 127 ? 24.688 1.202 -2.354 1 96.19 127 GLN B CA 1
ATOM 5468 C C . GLN B 1 127 ? 24.094 2.58 -2.641 1 96.19 127 GLN B C 1
ATOM 5470 O O . GLN B 1 127 ? 24.547 3.582 -2.084 1 96.19 127 GLN B O 1
ATOM 5475 N N . GLY B 1 128 ? 23.125 2.623 -3.541 1 94.69 128 GLY B N 1
ATOM 5476 C CA . GLY B 1 128 ? 22.5 3.879 -3.939 1 94.69 128 GLY B CA 1
ATOM 5477 C C . GLY B 1 128 ? 21.828 4.605 -2.789 1 94.69 128 GLY B C 1
ATOM 5478 O O . GLY B 1 128 ? 21.703 5.832 -2.816 1 94.69 128 GLY B O 1
ATOM 5479 N N . HIS B 1 129 ? 21.406 3.881 -1.814 1 96.12 129 HIS B N 1
ATOM 5480 C CA . HIS B 1 129 ? 20.828 4.371 -0.567 1 96.12 129 HIS B CA 1
ATOM 5481 C C . HIS B 1 129 ? 21.391 3.619 0.633 1 96.12 129 HIS B C 1
ATOM 5483 O O . HIS B 1 129 ? 21.938 2.525 0.483 1 96.12 129 HIS B O 1
ATOM 5489 N N . PRO B 1 130 ? 21.281 4.195 1.82 1 94.38 130 PRO B N 1
ATOM 5490 C CA . PRO B 1 130 ? 21.859 3.541 2.996 1 94.38 130 PRO B CA 1
ATOM 5491 C C . PRO B 1 130 ? 21.266 2.158 3.256 1 94.38 130 PRO B C 1
ATOM 5493 O O . PRO B 1 130 ? 20.062 1.965 3.117 1 94.38 130 PRO B O 1
ATOM 5496 N N . GLU B 1 131 ? 22.172 1.228 3.553 1 94.19 131 GLU B N 1
ATOM 5497 C CA . GLU B 1 131 ? 21.797 -0.125 3.957 1 94.19 131 GLU B CA 1
ATOM 5498 C C . GLU B 1 131 ? 22.391 -0.481 5.316 1 94.19 131 GLU B C 1
ATOM 5500 O O . GLU B 1 131 ? 23.5 -0.048 5.648 1 94.19 131 GLU B O 1
ATOM 5505 N N . VAL B 1 132 ? 21.719 -1.226 6.137 1 91.25 132 VAL B N 1
ATOM 5506 C CA . VAL B 1 132 ? 22.125 -1.613 7.484 1 91.25 132 VAL B CA 1
ATOM 5507 C C . VAL B 1 132 ? 23.438 -2.4 7.422 1 91.25 132 VAL B C 1
ATOM 5509 O O . VAL B 1 132 ? 24.047 -2.672 8.453 1 91.25 132 VAL B O 1
ATOM 5512 N N . LYS B 1 133 ? 24.078 -2.535 6.391 1 82.88 133 LYS B N 1
ATOM 5513 C CA . LYS B 1 133 ? 25.344 -3.238 6.234 1 82.88 133 LYS B CA 1
ATOM 5514 C C . LYS B 1 133 ? 26.531 -2.33 6.582 1 82.88 133 LYS B C 1
ATOM 5516 O O . LYS B 1 133 ? 27.641 -2.805 6.781 1 82.88 133 LYS B O 1
ATOM 5521 N N . LEU B 1 134 ? 26.281 -1.08 6.789 1 89.44 134 LEU B N 1
ATOM 5522 C CA . LEU B 1 134 ? 27.328 -0.098 7.051 1 89.44 134 LEU B CA 1
ATOM 5523 C C . LEU B 1 134 ? 27.453 0.179 8.547 1 89.44 134 LEU B C 1
ATOM 5525 O O . LEU B 1 134 ? 26.453 0.172 9.266 1 89.44 134 LEU B O 1
ATOM 5529 N N . PRO B 1 135 ? 28.656 0.448 8.922 1 90.19 135 PRO B N 1
ATOM 5530 C CA . PRO B 1 135 ? 28.828 0.801 10.336 1 90.19 135 PRO B CA 1
ATOM 5531 C C . PRO B 1 135 ? 28.016 2.031 10.727 1 90.19 135 PRO B C 1
ATOM 5533 O O . PRO B 1 135 ? 27.953 3.004 9.969 1 90.19 135 PRO B O 1
ATOM 5536 N N . THR B 1 136 ? 27.344 1.996 11.852 1 91.5 136 THR B N 1
ATOM 5537 C CA . THR B 1 136 ? 26.625 3.098 12.484 1 91.5 136 THR B CA 1
ATOM 5538 C C . THR B 1 136 ? 25.359 3.428 11.711 1 91.5 136 THR B C 1
ATOM 5540 O O . THR B 1 136 ? 24.672 4.414 12.016 1 91.5 136 THR B O 1
ATOM 5543 N N . VAL B 1 137 ? 25.062 2.625 10.641 1 94.06 137 VAL B N 1
ATOM 5544 C CA . VAL B 1 137 ? 23.828 2.834 9.883 1 94.06 137 VAL B CA 1
ATOM 5545 C C . VAL B 1 137 ? 22.75 1.852 10.352 1 94.06 137 VAL B C 1
ATOM 5547 O O . VAL B 1 137 ? 22.734 0.693 9.93 1 94.06 137 VAL B O 1
ATOM 5550 N N . PRO B 1 138 ? 21.859 2.332 11.062 1 92.88 138 PRO B N 1
ATOM 5551 C CA . PRO B 1 138 ? 20.938 1.415 11.727 1 92.88 138 PRO B CA 1
ATOM 5552 C C . PRO B 1 138 ? 19.734 1.048 10.844 1 92.88 138 PRO B C 1
ATOM 5554 O O . PRO B 1 138 ? 19.047 0.069 11.125 1 92.88 138 PRO B O 1
ATOM 5557 N N . VAL B 1 139 ? 19.484 1.837 9.836 1 95.88 139 VAL B N 1
ATOM 5558 C CA . VAL B 1 139 ? 18.25 1.699 9.062 1 95.88 139 VAL B CA 1
ATOM 5559 C C . VAL B 1 139 ? 18.562 1.759 7.57 1 95.88 139 VAL B C 1
ATOM 5561 O O . VAL B 1 139 ? 19.312 2.625 7.125 1 95.88 139 VAL B O 1
ATOM 5564 N N . SER B 1 140 ? 18.047 0.762 6.84 1 97.12 140 SER B N 1
ATOM 5565 C CA . SER B 1 140 ? 18.031 0.885 5.387 1 97.12 140 SER B CA 1
ATOM 5566 C C . SER B 1 140 ? 16.938 1.834 4.918 1 97.12 140 SER B C 1
ATOM 5568 O O . SER B 1 140 ? 15.766 1.672 5.289 1 97.12 140 SER B O 1
ATOM 5570 N N . THR B 1 141 ? 17.328 2.873 4.199 1 97 141 THR B N 1
ATOM 5571 C CA . THR B 1 141 ? 16.359 3.859 3.744 1 97 141 THR B CA 1
ATOM 5572 C C . THR B 1 141 ? 16.375 3.963 2.221 1 97 141 THR B C 1
ATOM 5574 O O . THR B 1 141 ? 16.875 3.07 1.536 1 97 141 THR B O 1
ATOM 5577 N N . GLY B 1 142 ? 15.719 4.891 1.661 1 95.25 142 GLY B N 1
ATOM 5578 C CA . GLY B 1 142 ? 15.57 5.098 0.229 1 95.25 142 GLY B CA 1
ATOM 5579 C C . GLY B 1 142 ? 14.172 5.504 -0.175 1 95.25 142 GLY B C 1
ATOM 5580 O O . GLY B 1 142 ? 13.992 6.461 -0.932 1 95.25 142 GLY B O 1
ATOM 5581 N N . SER B 1 143 ? 13.281 4.758 0.342 1 95.62 143 SER B N 1
ATOM 5582 C CA . SER B 1 143 ? 11.891 5.164 0.165 1 95.62 143 SER B CA 1
ATOM 5583 C C . SER B 1 143 ? 11.516 6.297 1.117 1 95.62 143 SER B C 1
ATOM 5585 O O . SER B 1 143 ? 11.633 6.152 2.336 1 95.62 143 SER B O 1
ATOM 5587 N N . LEU B 1 144 ? 11.039 7.285 0.613 1 94.31 144 LEU B N 1
ATOM 5588 C CA . LEU B 1 144 ? 10.906 8.539 1.353 1 94.31 144 LEU B CA 1
ATOM 5589 C C . LEU B 1 144 ? 9.836 8.414 2.438 1 94.31 144 LEU B C 1
ATOM 5591 O O . LEU B 1 144 ? 8.852 7.707 2.264 1 94.31 144 LEU B O 1
ATOM 5595 N N . ALA B 1 145 ? 10.023 9.086 3.543 1 95.31 145 ALA B N 1
ATOM 5596 C CA . ALA B 1 145 ? 9.141 9.312 4.688 1 95.31 145 ALA B CA 1
ATOM 5597 C C . ALA B 1 145 ? 9.117 8.102 5.609 1 95.31 145 ALA B C 1
ATOM 5599 O O . ALA B 1 145 ? 8.602 8.172 6.727 1 95.31 145 ALA B O 1
ATOM 5600 N N . GLN B 1 146 ? 9.711 7.016 5.266 1 97.31 146 GLN B N 1
ATOM 5601 C CA . GLN B 1 146 ? 9.641 5.816 6.09 1 97.31 146 GLN B CA 1
ATOM 5602 C C . GLN B 1 146 ? 10.656 5.871 7.23 1 97.31 146 GLN B C 1
ATOM 5604 O O . GLN B 1 146 ? 10.422 5.32 8.305 1 97.31 146 GLN B O 1
ATOM 5609 N N . GLY B 1 147 ? 11.781 6.59 6.984 1 98.44 147 GLY B N 1
ATOM 5610 C CA . GLY B 1 147 ? 12.805 6.723 8.016 1 98.44 147 GLY B CA 1
ATOM 5611 C C . GLY B 1 147 ? 12.297 7.418 9.266 1 98.44 147 GLY B C 1
ATOM 5612 O O . GLY B 1 147 ? 12.727 7.094 10.375 1 98.44 147 GLY B O 1
ATOM 5613 N N . LEU B 1 148 ? 11.391 8.383 9.086 1 98.69 148 LEU B N 1
ATOM 5614 C CA . LEU B 1 148 ? 10.867 9.125 10.227 1 98.69 148 LEU B CA 1
ATOM 5615 C C . LEU B 1 148 ? 10.062 8.211 11.148 1 98.69 148 LEU B C 1
ATOM 5617 O O . LEU B 1 148 ? 10.211 8.273 12.367 1 98.69 148 LEU B O 1
ATOM 5621 N N . SER B 1 149 ? 9.188 7.371 10.594 1 98.81 149 SER B N 1
ATOM 5622 C CA . SER B 1 149 ? 8.398 6.441 11.398 1 98.81 149 SER B CA 1
ATOM 5623 C C . SER B 1 149 ? 9.289 5.438 12.125 1 98.81 149 SER B C 1
ATOM 5625 O O . SER B 1 149 ? 9.039 5.098 13.281 1 98.81 149 SER B O 1
ATOM 5627 N N . THR B 1 150 ? 10.305 4.957 11.406 1 98.75 150 THR B N 1
ATOM 5628 C CA . THR B 1 150 ? 11.25 4.043 12.031 1 98.75 150 THR B CA 1
ATOM 5629 C C . THR B 1 150 ? 11.977 4.727 13.188 1 98.75 150 THR B C 1
ATOM 5631 O O . THR B 1 150 ? 12.195 4.117 14.242 1 98.75 150 THR B O 1
ATOM 5634 N N . ALA B 1 151 ? 12.359 5.992 13.008 1 98.75 151 ALA B N 1
ATOM 5635 C CA . ALA B 1 151 ? 13 6.77 14.062 1 98.75 151 ALA B CA 1
ATOM 5636 C C . ALA B 1 151 ? 12.109 6.871 15.297 1 98.75 151 ALA B C 1
ATOM 5638 O O . ALA B 1 151 ? 12.586 6.785 16.422 1 98.75 151 ALA B O 1
ATOM 5639 N N . VAL B 1 152 ? 10.812 7.074 15.102 1 98.88 152 VAL B N 1
ATOM 5640 C CA . VAL B 1 152 ? 9.859 7.129 16.203 1 98.88 152 VAL B CA 1
ATOM 5641 C C . VAL B 1 152 ? 9.883 5.809 16.969 1 98.88 152 VAL B C 1
ATOM 5643 O O . VAL B 1 152 ? 9.891 5.801 18.203 1 98.88 152 VAL B O 1
ATOM 5646 N N . GLY B 1 153 ? 9.898 4.68 16.203 1 98.75 153 GLY B N 1
ATOM 5647 C CA . GLY B 1 153 ? 9.984 3.377 16.844 1 98.75 153 GLY B CA 1
ATOM 5648 C C . GLY B 1 153 ? 11.234 3.197 17.672 1 98.75 153 GLY B C 1
ATOM 5649 O O . GLY B 1 153 ? 11.18 2.668 18.781 1 98.75 153 GLY B O 1
ATOM 5650 N N . ILE B 1 154 ? 12.391 3.625 17.141 1 98.19 154 ILE B N 1
ATOM 5651 C CA . ILE B 1 154 ? 13.648 3.525 17.875 1 98.19 154 ILE B CA 1
ATOM 5652 C C . ILE B 1 154 ? 13.586 4.391 19.125 1 98.19 154 ILE B C 1
ATOM 5654 O O . ILE B 1 154 ? 13.984 3.951 20.203 1 98.19 154 ILE B O 1
ATOM 5658 N N . ALA B 1 155 ? 13.094 5.621 18.984 1 98.25 155 ALA B N 1
ATOM 5659 C CA . ALA B 1 155 ? 12.984 6.52 20.125 1 98.25 155 ALA B CA 1
ATOM 5660 C C . ALA B 1 155 ? 12.148 5.887 21.234 1 98.25 155 ALA B C 1
ATOM 5662 O O . ALA B 1 155 ? 12.547 5.906 22.406 1 98.25 155 ALA B O 1
ATOM 5663 N N . ARG B 1 156 ? 11.008 5.293 20.922 1 98.31 156 ARG B N 1
ATOM 5664 C CA . ARG B 1 156 ? 10.148 4.629 21.891 1 98.31 156 ARG B CA 1
ATOM 5665 C C . ARG B 1 156 ? 10.836 3.412 22.5 1 98.31 156 ARG B C 1
ATOM 5667 O O . ARG B 1 156 ? 10.703 3.146 23.703 1 98.31 156 ARG B O 1
ATOM 5674 N N . GLY B 1 157 ? 11.508 2.65 21.609 1 97.94 157 GLY B N 1
ATOM 5675 C CA . GLY B 1 157 ? 12.227 1.483 22.094 1 97.94 157 GLY B CA 1
ATOM 5676 C C . GLY B 1 157 ? 13.305 1.825 23.109 1 97.94 157 GLY B C 1
ATOM 5677 O O . GLY B 1 157 ? 13.469 1.133 24.109 1 97.94 157 GLY B O 1
ATOM 5678 N N . LEU B 1 158 ? 14.078 2.883 22.859 1 97.25 158 LEU B N 1
ATOM 5679 C CA . LEU B 1 158 ? 15.109 3.334 23.797 1 97.25 158 LEU B CA 1
ATOM 5680 C C . LEU B 1 158 ? 14.492 3.76 25.125 1 97.25 158 LEU B C 1
ATOM 5682 O O . LEU B 1 158 ? 15.031 3.441 26.188 1 97.25 158 LEU B O 1
ATOM 5686 N N . MET B 1 159 ? 13.352 4.453 25.047 1 96.69 159 MET B N 1
ATOM 5687 C CA . MET B 1 159 ? 12.664 4.855 26.266 1 96.69 159 MET B CA 1
ATOM 5688 C C . MET B 1 159 ? 12.172 3.637 27.031 1 96.69 159 MET B C 1
ATOM 5690 O O . MET B 1 159 ? 12.312 3.57 28.266 1 96.69 159 MET B O 1
ATOM 5694 N N . ALA B 1 160 ? 11.594 2.67 26.328 1 96.81 160 ALA B N 1
ATOM 5695 C CA . ALA B 1 160 ? 11.07 1.448 26.953 1 96.81 160 ALA B CA 1
ATOM 5696 C C . ALA B 1 160 ? 12.18 0.683 27.672 1 96.81 160 ALA B C 1
ATOM 5698 O O . ALA B 1 160 ? 11.938 0.052 28.703 1 96.81 160 ALA B O 1
ATOM 5699 N N . ARG B 1 161 ? 13.344 0.822 27.188 1 96.06 161 ARG B N 1
ATOM 5700 C CA . ARG B 1 161 ? 14.484 0.095 27.734 1 96.06 161 ARG B CA 1
ATOM 5701 C C . ARG B 1 161 ? 15.266 0.963 28.719 1 96.06 161 ARG B C 1
ATOM 5703 O O . ARG B 1 161 ? 16.344 0.576 29.172 1 96.06 161 ARG B O 1
ATOM 5710 N N . GLU B 1 162 ? 14.828 2.156 28.984 1 94.94 162 GLU B N 1
ATOM 5711 C CA . GLU B 1 162 ? 15.461 3.117 29.875 1 94.94 162 GLU B CA 1
ATOM 5712 C C . GLU B 1 162 ? 16.891 3.422 29.438 1 94.94 162 GLU B C 1
ATOM 5714 O O . GLU B 1 162 ? 17.797 3.492 30.281 1 94.94 162 GLU B O 1
ATOM 5719 N N . ALA B 1 163 ? 16.984 3.445 28.125 1 93.88 163 ALA B N 1
ATOM 5720 C CA . ALA B 1 163 ? 18.281 3.771 27.547 1 93.88 163 ALA B CA 1
ATOM 5721 C C . ALA B 1 163 ? 18.484 5.281 27.453 1 93.88 163 ALA B C 1
ATOM 5723 O O . ALA B 1 163 ? 17.516 6.043 27.5 1 93.88 163 ALA B O 1
ATOM 5724 N N . SER B 1 164 ? 19.719 5.707 27.312 1 89.31 164 SER B N 1
ATOM 5725 C CA . SER B 1 164 ? 20.016 7.137 27.328 1 89.31 164 SER B CA 1
ATOM 5726 C C . SER B 1 164 ? 20.234 7.672 25.922 1 89.31 164 SER B C 1
ATOM 5728 O O . SER B 1 164 ? 20.281 8.883 25.703 1 89.31 164 SER B O 1
ATOM 5730 N N . GLY B 1 165 ? 20.281 6.789 24.984 1 92.38 165 GLY B N 1
ATOM 5731 C CA . GLY B 1 165 ? 20.547 7.203 23.609 1 92.38 165 GLY B CA 1
ATOM 5732 C C . GLY B 1 165 ? 19.469 8.109 23.047 1 92.38 165 GLY B C 1
ATOM 5733 O O . GLY B 1 165 ? 18.297 8.016 23.438 1 92.38 165 GLY B O 1
ATOM 5734 N N . LYS B 1 166 ? 19.859 9.016 22.094 1 95.44 166 LYS B N 1
ATOM 5735 C CA . LYS B 1 166 ? 18.953 9.898 21.359 1 95.44 166 LYS B CA 1
ATOM 5736 C C . LYS B 1 166 ? 18.875 9.5 19.891 1 95.44 166 LYS B C 1
ATOM 5738 O O . LYS B 1 166 ? 19.734 8.766 19.391 1 95.44 166 LYS B O 1
ATOM 5743 N N . VAL B 1 167 ? 17.797 9.938 19.344 1 98 167 VAL B N 1
ATOM 5744 C CA . VAL B 1 167 ? 17.578 9.594 17.953 1 98 167 VAL B CA 1
ATOM 5745 C C . VAL B 1 167 ? 17.547 10.859 17.094 1 98 167 VAL B C 1
ATOM 5747 O O . VAL B 1 167 ? 16.828 11.805 17.406 1 98 167 VAL B O 1
ATOM 5750 N N . PHE B 1 168 ? 18.359 10.922 16.109 1 98.44 168 PHE B N 1
ATOM 5751 C CA . PHE B 1 168 ? 18.406 12.008 15.141 1 98.44 168 PHE B CA 1
ATOM 5752 C C . PHE B 1 168 ? 18.016 11.516 13.75 1 98.44 168 PHE B C 1
ATOM 5754 O O . PHE B 1 168 ? 18.516 10.492 13.281 1 98.44 168 PHE B O 1
ATOM 5761 N N . VAL B 1 169 ? 17.078 12.18 13.117 1 98.69 169 VAL B N 1
ATOM 5762 C CA . VAL B 1 169 ? 16.641 11.773 11.781 1 98.69 169 VAL B CA 1
ATOM 5763 C C . VAL B 1 169 ? 16.719 12.961 10.828 1 98.69 169 VAL B C 1
ATOM 5765 O O . VAL B 1 169 ? 16.219 14.047 11.148 1 98.69 169 VAL B O 1
ATOM 5768 N N . ILE B 1 170 ? 17.406 12.789 9.719 1 98.69 170 ILE B N 1
ATOM 5769 C CA . ILE B 1 170 ? 17.516 13.797 8.672 1 98.69 170 ILE B CA 1
ATOM 5770 C C . ILE B 1 170 ? 16.438 13.547 7.609 1 98.69 170 ILE B C 1
ATOM 5772 O O . ILE B 1 170 ? 16.438 12.492 6.969 1 98.69 170 ILE B O 1
ATOM 5776 N N . VAL B 1 171 ? 15.562 14.484 7.43 1 98.12 171 VAL B N 1
ATOM 5777 C CA . VAL B 1 171 ? 14.453 14.391 6.488 1 98.12 171 VAL B CA 1
ATOM 5778 C C . VAL B 1 171 ? 14.586 15.469 5.418 1 98.12 171 VAL B C 1
ATOM 5780 O O . VAL B 1 171 ? 15.07 16.562 5.691 1 98.12 171 VAL B O 1
ATOM 5783 N N . GLY B 1 172 ? 14.242 15.117 4.191 1 97 172 GLY B N 1
ATOM 5784 C CA . GLY B 1 172 ? 14.203 16.125 3.141 1 97 172 GLY B CA 1
ATOM 5785 C C . GLY B 1 172 ? 12.922 16.938 3.135 1 97 172 GLY B C 1
ATOM 5786 O O . GLY B 1 172 ? 11.859 16.438 3.496 1 97 172 GLY B O 1
ATOM 5787 N N . ASP B 1 173 ? 13.023 18.219 2.617 1 95.81 173 ASP B N 1
ATOM 5788 C CA . ASP B 1 173 ? 11.836 19.062 2.53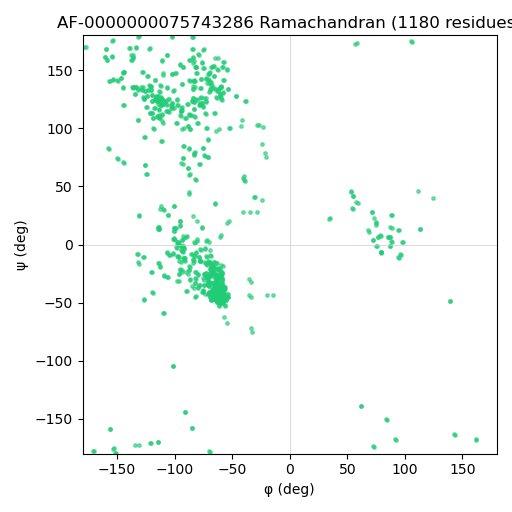1 1 95.81 173 ASP B CA 1
ATOM 5789 C C . ASP B 1 173 ? 10.805 18.453 1.585 1 95.81 173 ASP B C 1
ATOM 5791 O O . ASP B 1 173 ? 9.602 18.453 1.877 1 95.81 173 ASP B O 1
ATOM 5795 N N . GLY B 1 174 ? 11.219 17.859 0.441 1 94.88 174 GLY B N 1
ATOM 5796 C CA . GLY B 1 174 ? 10.305 17.203 -0.47 1 94.88 174 GLY B CA 1
ATOM 5797 C C . GLY B 1 174 ? 9.641 15.977 0.139 1 94.88 174 GLY B C 1
ATOM 5798 O O . GLY B 1 174 ? 8.477 15.688 -0.156 1 94.88 174 GLY B O 1
ATOM 5799 N N . GLU B 1 175 ? 10.367 15.328 1.004 1 95 175 GLU B N 1
ATOM 5800 C CA . GLU B 1 175 ? 9.914 14.125 1.691 1 95 175 GLU B CA 1
ATOM 5801 C C . GLU B 1 175 ? 8.648 14.391 2.502 1 95 175 GLU B C 1
ATOM 5803 O O . GLU B 1 175 ? 7.832 13.492 2.703 1 95 175 GLU B O 1
ATOM 5808 N N . LEU B 1 176 ? 8.383 15.57 2.877 1 96.56 176 LEU B N 1
ATOM 5809 C CA . LEU B 1 176 ? 7.273 15.938 3.744 1 96.56 176 LEU B CA 1
ATOM 5810 C C . LEU B 1 176 ? 5.98 16.078 2.943 1 96.56 176 LEU B C 1
ATOM 5812 O O . LEU B 1 176 ? 4.914 16.312 3.514 1 96.56 176 LEU B O 1
ATOM 5816 N N . ASP B 1 177 ? 6.031 15.812 1.604 1 96.44 177 ASP B N 1
ATOM 5817 C CA . ASP B 1 177 ? 4.809 15.648 0.827 1 96.44 177 ASP B CA 1
ATOM 5818 C C . ASP B 1 177 ? 4.117 14.328 1.17 1 96.44 177 ASP B C 1
ATOM 5820 O O . ASP B 1 177 ? 2.895 14.219 1.053 1 96.44 177 ASP B O 1
ATOM 5824 N N . GLU B 1 178 ? 4.879 13.352 1.579 1 97.69 178 GLU B N 1
ATOM 5825 C CA . GLU B 1 178 ? 4.367 12.008 1.843 1 97.69 178 GLU B CA 1
ATOM 5826 C C . GLU B 1 178 ? 3.471 11.992 3.078 1 97.69 178 GLU B C 1
ATOM 5828 O O . GLU B 1 178 ? 3.848 12.516 4.129 1 97.69 178 GLU B O 1
ATOM 5833 N N . GLY B 1 179 ? 2.316 11.336 2.934 1 97.88 179 GLY B N 1
ATOM 5834 C CA . GLY B 1 179 ? 1.355 11.258 4.023 1 97.88 179 GLY B CA 1
ATOM 5835 C C . GLY B 1 179 ? 1.905 10.57 5.258 1 97.88 179 GLY B C 1
ATOM 5836 O O . GLY B 1 179 ? 1.554 10.93 6.383 1 97.88 179 GLY B O 1
ATOM 5837 N N . GLN B 1 180 ? 2.732 9.609 5.102 1 98.5 180 GLN B N 1
ATOM 5838 C CA . GLN B 1 180 ? 3.283 8.875 6.234 1 98.5 180 GLN B CA 1
ATOM 5839 C C . GLN B 1 180 ? 4.062 9.797 7.164 1 98.5 180 GLN B C 1
ATOM 5841 O O . GLN B 1 180 ? 4.066 9.602 8.383 1 98.5 180 GLN B O 1
ATOM 5846 N N . ALA B 1 181 ? 4.785 10.812 6.59 1 98.38 181 ALA B N 1
ATOM 5847 C CA . ALA B 1 181 ? 5.488 11.781 7.43 1 98.38 181 ALA B CA 1
ATOM 5848 C C . ALA B 1 181 ? 4.523 12.477 8.383 1 98.38 181 ALA B C 1
ATOM 5850 O O . ALA B 1 181 ? 4.852 12.703 9.555 1 98.38 181 ALA B O 1
ATOM 5851 N N . TRP B 1 182 ? 3.361 12.742 7.945 1 97.81 182 TRP B N 1
ATOM 5852 C CA . TRP B 1 182 ? 2.383 13.461 8.758 1 97.81 182 TRP B CA 1
ATOM 5853 C C . TRP B 1 182 ? 1.731 12.531 9.773 1 97.81 182 TRP B C 1
ATOM 5855 O O . TRP B 1 182 ? 1.374 12.961 10.875 1 97.81 182 TRP B O 1
ATOM 5865 N N . GLU B 1 183 ? 1.512 11.242 9.414 1 98.44 183 GLU B N 1
ATOM 5866 C CA . GLU B 1 183 ? 1.126 10.266 10.43 1 98.44 183 GLU B CA 1
ATOM 5867 C C . GLU B 1 183 ? 2.113 10.266 11.594 1 98.44 183 GLU B C 1
ATOM 5869 O O . GLU B 1 183 ? 1.71 10.297 12.758 1 98.44 183 GLU B O 1
ATOM 5874 N N . ALA B 1 184 ? 3.383 10.273 11.25 1 98.69 184 ALA B N 1
ATOM 5875 C CA . ALA B 1 184 ? 4.445 10.234 12.25 1 98.69 184 ALA B CA 1
ATOM 5876 C C . ALA B 1 184 ? 4.469 11.523 13.07 1 98.69 184 ALA B C 1
ATOM 5878 O O . ALA B 1 184 ? 4.551 11.484 14.297 1 98.69 184 ALA B O 1
ATOM 5879 N N . LEU B 1 185 ? 4.406 12.672 12.391 1 98.31 185 LEU B N 1
ATOM 5880 C CA . LEU B 1 185 ? 4.473 13.969 13.062 1 98.31 185 LEU B CA 1
ATOM 5881 C C . LEU B 1 185 ? 3.336 14.117 14.07 1 98.31 185 LEU B C 1
ATOM 5883 O O . LEU B 1 185 ? 3.553 14.578 15.188 1 98.31 185 LEU B O 1
ATOM 5887 N N . MET B 1 186 ? 2.145 13.703 13.688 1 97.56 186 MET B N 1
ATOM 5888 C CA . MET B 1 186 ? 1.009 13.797 14.602 1 97.56 186 MET B CA 1
ATOM 5889 C C . MET B 1 186 ? 1.197 12.875 15.797 1 97.56 186 MET B C 1
ATOM 5891 O O . MET B 1 186 ? 0.843 13.234 16.922 1 97.56 186 MET B O 1
ATOM 5895 N N . ASP B 1 187 ? 1.745 11.672 15.594 1 97.88 187 ASP B N 1
ATOM 5896 C CA . ASP B 1 187 ? 1.997 10.742 16.688 1 97.88 187 ASP B CA 1
ATOM 5897 C C . ASP B 1 187 ? 3.062 11.289 17.641 1 97.88 187 ASP B C 1
ATOM 5899 O O . ASP B 1 187 ? 2.951 11.141 18.859 1 97.88 187 ASP B O 1
ATOM 5903 N N . ILE B 1 188 ? 4.117 11.891 17.078 1 98.44 188 ILE B N 1
ATOM 5904 C CA . ILE B 1 188 ? 5.188 12.492 17.859 1 98.44 188 ILE B CA 1
ATOM 5905 C C . ILE B 1 188 ? 4.617 13.594 18.75 1 98.44 188 ILE B C 1
ATOM 5907 O O . ILE B 1 188 ? 4.922 13.656 19.938 1 98.44 188 ILE B O 1
ATOM 5911 N N . ALA B 1 189 ? 3.805 14.445 18.125 1 97.5 189 ALA B N 1
ATOM 5912 C CA . ALA B 1 189 ? 3.188 15.539 18.875 1 97.5 189 ALA B CA 1
ATOM 5913 C C . ALA B 1 189 ? 2.277 15.008 19.969 1 97.5 189 ALA B C 1
ATOM 5915 O O . ALA B 1 189 ? 2.328 15.477 21.109 1 97.5 189 ALA B O 1
ATOM 5916 N N . GLU B 1 190 ? 1.438 14.031 19.625 1 96.19 190 GLU B N 1
ATOM 5917 C CA . GLU B 1 190 ? 0.486 13.43 20.547 1 96.19 190 GLU B CA 1
ATOM 5918 C C . GLU B 1 190 ? 1.197 12.836 21.766 1 96.19 190 GLU B C 1
ATOM 5920 O O . GLU B 1 190 ? 0.736 12.984 22.891 1 96.19 190 GLU B O 1
ATOM 5925 N N . SER B 1 191 ? 2.346 12.188 21.531 1 95.81 191 SER B N 1
ATOM 5926 C CA . SER B 1 191 ? 3.047 11.453 22.594 1 95.81 191 SER B CA 1
ATOM 5927 C C . SER B 1 191 ? 4.102 12.328 23.266 1 95.81 191 SER B C 1
ATOM 5929 O O . SER B 1 191 ? 4.77 11.891 24.203 1 95.81 191 SER B O 1
ATOM 5931 N N . LYS B 1 192 ? 4.332 13.516 22.766 1 96.31 192 LYS B N 1
ATOM 5932 C CA . LYS B 1 192 ? 5.312 14.461 23.297 1 96.31 192 LYS B CA 1
ATOM 5933 C C . LYS B 1 192 ? 6.695 13.828 23.375 1 96.31 192 LYS B C 1
ATOM 5935 O O . LYS B 1 192 ? 7.367 13.922 24.406 1 96.31 192 LYS B O 1
ATOM 5940 N N . LEU B 1 193 ? 7 13.109 22.328 1 96.5 193 LEU B N 1
ATOM 5941 C CA . LEU B 1 193 ? 8.297 12.445 22.281 1 96.5 193 LEU B CA 1
ATOM 5942 C C . LEU B 1 193 ? 9.43 13.461 22.359 1 96.5 193 LEU B C 1
ATOM 5944 O O . LEU B 1 193 ? 9.492 14.391 21.562 1 96.5 193 LEU B O 1
ATOM 5948 N N . SER B 1 194 ? 10.391 13.273 23.312 1 96.25 194 SER B N 1
ATOM 5949 C CA . SER B 1 194 ? 11.375 14.32 23.562 1 96.25 194 SER B CA 1
ATOM 5950 C C . SER B 1 194 ? 12.781 13.852 23.172 1 96.25 194 SER B C 1
ATOM 5952 O O . SER B 1 194 ? 13.695 14.672 23.047 1 96.25 194 SER B O 1
ATOM 5954 N N . ASN B 1 195 ? 13.008 12.539 22.984 1 97.06 195 ASN B N 1
ATOM 5955 C CA . ASN B 1 195 ? 14.352 12.047 22.688 1 97.06 195 ASN B CA 1
ATOM 5956 C C . ASN B 1 195 ? 14.57 11.891 21.172 1 97.06 195 ASN B C 1
ATOM 5958 O O . ASN B 1 195 ? 15.461 11.156 20.75 1 97.06 195 ASN B O 1
ATOM 5962 N N . LEU B 1 196 ? 13.727 12.492 20.359 1 98.5 196 LEU B N 1
ATOM 5963 C CA . LEU B 1 196 ? 13.82 12.461 18.906 1 98.5 196 LEU B CA 1
ATOM 5964 C C . LEU B 1 196 ? 14.086 13.859 18.344 1 98.5 196 LEU B C 1
ATOM 5966 O O . LEU B 1 196 ? 13.391 14.812 18.688 1 98.5 196 LEU B O 1
ATOM 5970 N N . PHE B 1 197 ? 15.156 13.984 17.594 1 98.56 197 PHE B N 1
ATOM 5971 C CA . PHE B 1 197 ? 15.523 15.211 16.891 1 98.56 197 PHE B CA 1
ATOM 5972 C C . PHE B 1 197 ? 15.273 15.078 15.398 1 98.56 197 PHE B C 1
ATOM 5974 O O . PHE B 1 197 ? 15.898 14.25 14.727 1 98.56 197 PHE B O 1
ATOM 5981 N N . ILE B 1 198 ? 14.352 15.859 14.898 1 98.75 198 ILE B N 1
ATOM 5982 C CA . ILE B 1 198 ? 14.094 15.867 13.461 1 98.75 198 ILE B CA 1
ATOM 5983 C C . ILE B 1 198 ? 14.836 17.031 12.812 1 98.75 198 ILE B C 1
ATOM 5985 O O . ILE B 1 198 ? 14.641 18.188 13.188 1 98.75 198 ILE B O 1
ATOM 5989 N N . ILE B 1 199 ? 15.719 16.766 11.891 1 98.81 199 ILE B N 1
ATOM 5990 C CA . ILE B 1 199 ? 16.422 17.797 11.133 1 98.81 199 ILE B CA 1
ATOM 5991 C C . ILE B 1 199 ? 15.945 17.781 9.68 1 98.81 199 ILE B C 1
ATOM 5993 O O . ILE B 1 199 ? 16.172 16.812 8.953 1 98.81 199 ILE B O 1
ATOM 5997 N N . ILE B 1 200 ? 15.266 18.812 9.281 1 98.44 200 ILE B N 1
ATOM 5998 C CA . ILE B 1 200 ? 14.805 18.953 7.902 1 98.44 200 ILE B CA 1
ATOM 5999 C C . ILE B 1 200 ? 15.898 19.609 7.059 1 98.44 200 ILE B C 1
ATOM 6001 O O . ILE B 1 200 ? 16.281 20.75 7.312 1 98.44 200 ILE B O 1
ATOM 6005 N N . ASP B 1 201 ? 16.5 18.859 6.137 1 98.12 201 ASP B N 1
ATOM 6006 C CA . ASP B 1 201 ? 17.312 19.469 5.09 1 98.12 201 ASP B CA 1
ATOM 6007 C C . ASP B 1 201 ? 16.438 20.219 4.09 1 98.12 201 ASP B C 1
ATOM 6009 O O . ASP B 1 201 ? 15.977 19.641 3.107 1 98.12 201 ASP B O 1
ATOM 6013 N N . TYR B 1 202 ? 16.219 21.516 4.375 1 97.38 202 TYR B N 1
ATOM 6014 C CA . TYR B 1 202 ? 15.367 22.359 3.547 1 97.38 202 TYR B CA 1
ATOM 6015 C C . TYR B 1 202 ? 16.156 22.984 2.408 1 97.38 202 TYR B C 1
ATOM 6017 O O . TYR B 1 202 ? 16.516 24.172 2.471 1 97.38 202 TYR B O 1
ATOM 6025 N N . ASN B 1 203 ? 16.328 22.203 1.35 1 94.94 203 ASN B N 1
ATOM 6026 C CA . ASN B 1 203 ? 17.188 22.672 0.266 1 94.94 203 ASN B CA 1
ATOM 6027 C C . ASN B 1 203 ? 16.375 23.297 -0.868 1 94.94 203 ASN B C 1
ATOM 6029 O O . ASN B 1 203 ? 16.938 23.844 -1.815 1 94.94 203 ASN B O 1
ATOM 6033 N N . GLY B 1 204 ? 15.031 23.141 -0.83 1 93.12 204 GLY B N 1
ATOM 6034 C CA . GLY B 1 204 ? 14.125 23.875 -1.692 1 93.12 204 GLY B CA 1
ATOM 6035 C C . GLY B 1 204 ? 13.898 23.203 -3.033 1 93.12 204 GLY B C 1
ATOM 6036 O O . GLY B 1 204 ? 13.242 23.781 -3.912 1 93.12 204 GLY B O 1
ATOM 6037 N N . VAL B 1 205 ? 14.406 22.031 -3.234 1 92.06 205 VAL B N 1
ATOM 6038 C CA . VAL B 1 205 ? 14.336 21.406 -4.551 1 92.06 205 VAL B CA 1
ATOM 6039 C C . VAL B 1 205 ? 13.883 19.953 -4.406 1 92.06 205 VAL B C 1
ATOM 6041 O O . VAL B 1 205 ? 14.234 19.281 -3.434 1 92.06 205 VAL B O 1
ATOM 6044 N N . GLN B 1 206 ? 12.977 19.562 -5.254 1 91.44 206 GLN B N 1
ATOM 6045 C CA . GLN B 1 206 ? 12.617 18.172 -5.434 1 91.44 206 GLN B CA 1
ATOM 6046 C C . GLN B 1 206 ? 12.992 17.672 -6.828 1 91.44 206 GLN B C 1
ATOM 6048 O O . GLN B 1 206 ? 13.75 18.328 -7.543 1 91.44 206 GLN B O 1
ATOM 6053 N N . LEU B 1 207 ? 12.539 16.469 -7.219 1 87.69 207 LEU B N 1
ATOM 6054 C CA . LEU B 1 207 ? 13.062 15.836 -8.422 1 87.69 207 LEU B CA 1
ATOM 6055 C C . LEU B 1 207 ? 12.656 16.625 -9.664 1 87.69 207 LEU B C 1
ATOM 6057 O O . LEU B 1 207 ? 13.461 16.797 -10.586 1 87.69 207 LEU B O 1
ATOM 6061 N N . ASP B 1 208 ? 11.406 17.062 -9.734 1 89.94 208 ASP B N 1
ATOM 6062 C CA . ASP B 1 208 ? 10.906 17.719 -10.945 1 89.94 208 ASP B CA 1
ATOM 6063 C C . ASP B 1 208 ? 11.078 19.234 -10.859 1 89.94 208 ASP B C 1
ATOM 6065 O O . ASP B 1 208 ? 10.602 19.969 -11.727 1 89.94 208 ASP B O 1
ATOM 6069 N N . GLY B 1 209 ? 11.773 19.719 -9.797 1 89.44 209 GLY B N 1
ATOM 6070 C CA . GLY B 1 209 ? 11.953 21.156 -9.672 1 89.44 209 GLY B CA 1
ATOM 6071 C C . GLY B 1 209 ? 11.875 21.641 -8.242 1 89.44 209 GLY B C 1
ATOM 6072 O O . GLY B 1 209 ? 12.117 20.875 -7.305 1 89.44 209 GLY B O 1
ATOM 6073 N N . PRO B 1 210 ? 11.688 22.953 -8.148 1 89.19 210 PRO B N 1
ATOM 6074 C CA . PRO B 1 210 ? 11.539 23.484 -6.793 1 89.19 210 PRO B CA 1
ATOM 6075 C C . PRO B 1 210 ? 10.43 22.797 -6.004 1 89.19 210 PRO B C 1
ATOM 6077 O O . PRO B 1 210 ? 9.477 22.297 -6.594 1 89.19 210 PRO B O 1
ATOM 6080 N N . VAL B 1 211 ? 10.617 22.766 -4.734 1 88 211 VAL B N 1
ATOM 6081 C CA . VAL B 1 211 ? 9.539 22.266 -3.889 1 88 211 VAL B CA 1
ATOM 6082 C C . VAL B 1 211 ? 8.273 23.094 -4.117 1 88 211 VAL B C 1
ATOM 6084 O O . VAL B 1 211 ? 8.344 24.25 -4.516 1 88 211 VAL B O 1
ATOM 6087 N N . ARG B 1 212 ? 7.18 22.5 -3.812 1 84.69 212 ARG B N 1
ATOM 6088 C CA . ARG B 1 212 ? 5.887 23.156 -3.967 1 84.69 212 ARG B CA 1
ATOM 6089 C C . ARG B 1 212 ? 5.758 24.344 -3.01 1 84.69 212 ARG B C 1
ATOM 6091 O O . ARG B 1 212 ? 6.367 24.344 -1.937 1 84.69 212 ARG B O 1
ATOM 6098 N N . GLY B 1 213 ? 4.934 25.312 -3.408 1 83.81 213 GLY B N 1
ATOM 6099 C CA . GLY B 1 213 ? 4.734 26.516 -2.627 1 83.81 213 GLY B CA 1
ATOM 6100 C C . GLY B 1 213 ? 4.211 26.25 -1.229 1 83.81 213 GLY B C 1
ATOM 6101 O O . GLY B 1 213 ? 4.5 27 -0.296 1 83.81 213 GLY B O 1
ATOM 6102 N N . ILE B 1 214 ? 3.58 25.203 -1.029 1 85.06 214 ILE B N 1
ATOM 6103 C CA . ILE B 1 214 ? 2.961 24.828 0.234 1 85.06 214 ILE B CA 1
ATOM 6104 C C . ILE B 1 214 ? 4.043 24.594 1.288 1 85.06 214 ILE B C 1
ATOM 6106 O O . ILE B 1 214 ? 3.775 24.672 2.488 1 85.06 214 ILE B O 1
ATOM 6110 N N . LYS B 1 215 ? 5.238 24.375 0.885 1 87.38 215 LYS B N 1
ATOM 6111 C CA . LYS B 1 215 ? 6.332 24.109 1.816 1 87.38 215 LYS B CA 1
ATOM 6112 C C . LYS B 1 215 ? 6.652 25.359 2.645 1 87.38 215 LYS B C 1
ATOM 6114 O O . LYS B 1 215 ? 7.242 25.25 3.723 1 87.38 215 LYS B O 1
ATOM 6119 N N . SER B 1 216 ? 6.262 26.484 2.141 1 87.94 216 SER B N 1
ATOM 6120 C CA . SER B 1 216 ? 6.5 27.719 2.871 1 87.94 216 SER B CA 1
ATOM 6121 C C . SER B 1 216 ? 5.688 27.766 4.16 1 87.94 216 SER B C 1
ATOM 6123 O O . SER B 1 216 ? 5.992 28.547 5.066 1 87.94 216 SER B O 1
ATOM 6125 N N . THR B 1 217 ? 4.672 26.969 4.242 1 91.25 217 THR B N 1
ATOM 6126 C CA . THR B 1 217 ? 3.783 26.969 5.398 1 91.25 217 THR B CA 1
ATOM 6127 C C . THR B 1 217 ? 4.219 25.922 6.418 1 91.25 217 THR B C 1
ATOM 6129 O O . THR B 1 217 ? 3.67 25.859 7.52 1 91.25 217 THR B O 1
ATOM 6132 N N . LEU B 1 218 ? 5.148 25.188 6.082 1 90.25 218 LEU B N 1
ATOM 6133 C CA . LEU B 1 218 ? 5.535 24 6.84 1 90.25 218 LEU B CA 1
ATOM 6134 C C . LEU B 1 218 ? 5.832 24.359 8.289 1 90.25 218 LEU B C 1
ATOM 6136 O O . LEU B 1 218 ? 5.348 23.688 9.211 1 90.25 218 LEU B O 1
ATOM 6140 N N . THR B 1 219 ? 6.633 25.422 8.516 1 93.31 219 THR B N 1
ATOM 6141 C CA . THR B 1 219 ? 7.059 25.812 9.859 1 93.31 219 THR B CA 1
ATOM 6142 C C . THR B 1 219 ? 5.852 26.125 10.734 1 93.31 219 THR B C 1
ATOM 6144 O O . THR B 1 219 ? 5.758 25.656 11.867 1 93.31 219 THR B O 1
ATOM 6147 N N . GLU B 1 220 ? 4.961 26.906 10.203 1 96 220 GLU B N 1
ATOM 6148 C CA . GLU B 1 220 ? 3.775 27.281 10.961 1 96 220 GLU B CA 1
ATOM 6149 C C . GLU B 1 220 ? 2.871 26.078 11.211 1 96 220 GLU B C 1
ATOM 6151 O O . GLU B 1 220 ? 2.25 25.969 12.273 1 96 220 GLU B O 1
ATOM 6156 N N . ALA B 1 221 ? 2.752 25.25 10.273 1 96.12 221 ALA B N 1
ATOM 6157 C CA . ALA B 1 221 ? 1.95 24.031 10.445 1 96.12 221 ALA B CA 1
ATOM 6158 C C . ALA B 1 221 ? 2.512 23.156 11.555 1 96.12 221 ALA B C 1
ATOM 6160 O O . ALA B 1 221 ? 1.759 22.609 12.367 1 96.12 221 ALA B O 1
ATOM 6161 N N . LEU B 1 222 ? 3.84 23.016 11.578 1 97.31 222 LEU B N 1
ATOM 6162 C CA . LEU B 1 222 ? 4.484 22.203 12.602 1 97.31 222 LEU B CA 1
ATOM 6163 C C . LEU B 1 222 ? 4.289 22.812 13.984 1 97.31 222 LEU B C 1
ATOM 6165 O O . LEU B 1 222 ? 4.031 22.094 14.953 1 97.31 222 LEU B O 1
ATOM 6169 N N . LYS B 1 223 ? 4.414 24.125 14.062 1 97.38 223 LYS B N 1
ATOM 6170 C CA . LYS B 1 223 ?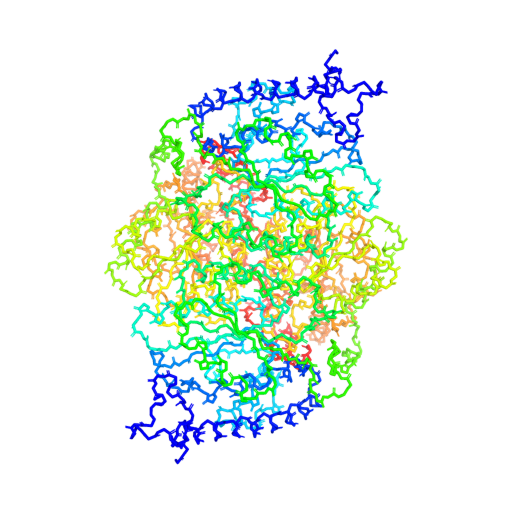 4.164 24.812 15.328 1 97.38 223 LYS B CA 1
ATOM 6171 C C . LYS B 1 223 ? 2.738 24.562 15.812 1 97.38 223 LYS B C 1
ATOM 6173 O O . LYS B 1 223 ? 2.512 24.328 17 1 97.38 223 LYS B O 1
ATOM 6178 N N . SER B 1 224 ? 1.861 24.594 14.883 1 96.81 224 SER B N 1
ATOM 6179 C CA . SER B 1 224 ? 0.458 24.406 15.234 1 96.81 224 SER B CA 1
ATOM 6180 C C . SER B 1 224 ? 0.213 23 15.773 1 96.81 224 SER B C 1
ATOM 6182 O O . SER B 1 224 ? -0.708 22.781 16.562 1 96.81 224 SER B O 1
ATOM 6184 N N . LEU B 1 225 ? 0.997 22.031 15.352 1 96.38 225 LEU B N 1
ATOM 6185 C CA . LEU B 1 225 ? 0.864 20.656 15.836 1 96.38 225 LEU B CA 1
ATOM 6186 C C . LEU B 1 225 ? 1.484 20.516 17.219 1 96.38 225 LEU B C 1
ATOM 6188 O O . LEU B 1 225 ? 1.294 19.484 17.875 1 96.38 225 LEU B O 1
ATOM 6192 N N . GLY B 1 226 ? 2.264 21.5 17.609 1 96.25 226 GLY B N 1
ATOM 6193 C CA . GLY B 1 226 ? 2.832 21.438 18.938 1 96.25 226 GLY B CA 1
ATOM 6194 C C . GLY B 1 226 ? 4.34 21.266 18.938 1 96.25 226 GLY B C 1
ATOM 6195 O O . GLY B 1 226 ? 4.941 21.047 20 1 96.25 226 GLY B O 1
ATOM 6196 N N . PHE B 1 227 ? 4.973 21.453 17.828 1 98.06 227 PHE B N 1
ATOM 6197 C CA . PHE B 1 227 ? 6.422 21.312 17.766 1 98.06 227 PHE B CA 1
ATOM 6198 C C . PHE B 1 227 ? 7.105 22.625 18.125 1 98.06 227 PHE B C 1
ATOM 6200 O O . PHE B 1 227 ? 6.625 23.703 17.766 1 98.06 227 PHE B O 1
ATOM 6207 N N . THR B 1 228 ? 8.211 22.5 18.859 1 98.44 228 THR B N 1
ATOM 6208 C CA . THR B 1 228 ? 9.188 23.578 18.859 1 98.44 228 THR B CA 1
ATOM 6209 C C . THR B 1 228 ? 9.992 23.578 17.562 1 98.44 228 THR B C 1
ATOM 6211 O O . THR B 1 228 ? 10.656 22.594 17.25 1 98.44 228 THR B O 1
ATOM 6214 N N . VAL B 1 229 ? 9.859 24.672 16.859 1 98.38 229 VAL B N 1
ATOM 6215 C CA . VAL B 1 229 ? 10.547 24.75 15.578 1 98.38 229 VAL B CA 1
ATOM 6216 C C . VAL B 1 229 ? 11.75 25.688 15.68 1 98.38 229 VAL B C 1
ATOM 6218 O O . VAL B 1 229 ? 11.594 26.859 16.047 1 98.38 229 VAL B O 1
ATOM 6221 N N . LEU B 1 230 ? 12.898 25.156 15.414 1 98.44 230 LEU B N 1
ATOM 6222 C CA . LEU B 1 230 ? 14.141 25.922 15.344 1 98.44 230 LEU B CA 1
ATOM 6223 C C . LEU B 1 230 ? 14.641 26.016 13.906 1 98.44 230 LEU B C 1
ATOM 6225 O O . LEU B 1 230 ? 14.391 25.109 13.102 1 98.44 230 LEU B O 1
ATOM 6229 N N . GLU B 1 231 ? 15.242 27.125 13.586 1 97.94 231 GLU B N 1
ATOM 6230 C CA . GLU B 1 231 ? 15.766 27.312 12.234 1 97.94 231 GLU B CA 1
ATOM 6231 C C . GLU B 1 231 ? 17.234 27.734 12.258 1 97.94 231 GLU B C 1
ATOM 6233 O O . GLU B 1 231 ? 17.672 28.422 13.188 1 97.94 231 GLU B O 1
ATOM 6238 N N . CYS B 1 232 ? 17.969 27.375 11.305 1 98.38 232 CYS B N 1
ATOM 6239 C CA . CYS B 1 232 ? 19.359 27.781 11.18 1 98.38 232 CYS B CA 1
ATOM 6240 C C . CYS B 1 232 ? 19.859 27.641 9.742 1 98.38 232 CYS B C 1
ATOM 6242 O O . CYS B 1 232 ? 19.141 27.109 8.891 1 98.38 232 CYS B O 1
ATOM 6244 N N . ASP B 1 233 ? 21.016 28.203 9.469 1 98.5 233 ASP B N 1
ATOM 6245 C CA . ASP B 1 233 ? 21.734 27.938 8.234 1 98.5 233 ASP B CA 1
ATOM 6246 C C . ASP B 1 233 ? 22.359 26.547 8.25 1 98.5 233 ASP B C 1
ATOM 6248 O O . ASP B 1 233 ? 23.281 26.281 9.023 1 98.5 233 ASP B O 1
ATOM 6252 N N . GLY B 1 234 ? 21.891 25.688 7.414 1 98.5 234 GLY B N 1
ATOM 6253 C CA . GLY B 1 234 ? 22.312 24.297 7.398 1 98.5 234 GLY B CA 1
ATOM 6254 C C . GLY B 1 234 ? 23.719 24.109 6.855 1 98.5 234 GLY B C 1
ATOM 6255 O O . GLY B 1 234 ? 24.281 23.016 6.953 1 98.5 234 GLY B O 1
ATOM 6256 N N . HIS B 1 235 ? 24.281 25.172 6.285 1 98.06 235 HIS B N 1
ATOM 6257 C CA . HIS B 1 235 ? 25.641 25.094 5.777 1 98.06 235 HIS B CA 1
ATOM 6258 C C . HIS B 1 235 ? 26.625 25.75 6.75 1 98.06 235 HIS B C 1
ATOM 6260 O O . HIS B 1 235 ? 27.812 25.859 6.457 1 98.06 235 HIS B O 1
ATOM 6266 N N . ASP B 1 236 ? 26.203 26.188 7.887 1 98.19 236 ASP B N 1
ATOM 6267 C CA . ASP B 1 236 ? 27.031 26.812 8.906 1 98.19 236 ASP B CA 1
ATOM 6268 C C . ASP B 1 236 ? 27.188 25.906 10.125 1 98.19 236 ASP B C 1
ATOM 6270 O O . ASP B 1 236 ? 26.297 25.875 10.992 1 98.19 236 ASP B O 1
ATOM 6274 N N . PRO B 1 237 ? 28.359 25.281 10.281 1 97.31 237 PRO B N 1
ATOM 6275 C CA . PRO B 1 237 ? 28.562 24.344 11.391 1 97.31 237 PRO B CA 1
ATOM 6276 C C . PRO B 1 237 ? 28.297 24.969 12.758 1 97.31 237 PRO B C 1
ATOM 6278 O O . PRO B 1 237 ? 27.781 24.312 13.656 1 97.31 237 PRO B O 1
ATOM 6281 N N . GLU B 1 238 ? 28.703 26.219 12.891 1 96.31 238 GLU B N 1
ATOM 6282 C CA . GLU B 1 238 ? 28.453 26.891 14.164 1 96.31 238 GLU B CA 1
ATOM 6283 C C . GLU B 1 238 ? 26.953 27.031 14.445 1 96.31 238 GLU B C 1
ATOM 6285 O O . GLU B 1 238 ? 26.5 26.734 15.547 1 96.31 238 GLU B O 1
ATOM 6290 N N . ALA B 1 239 ? 26.25 27.438 13.477 1 98.19 239 ALA B N 1
ATOM 6291 C CA . ALA B 1 239 ? 24.797 27.578 13.617 1 98.19 239 ALA B CA 1
ATOM 6292 C C . ALA B 1 239 ? 24.141 26.219 13.891 1 98.19 239 ALA B C 1
ATOM 6294 O O . ALA B 1 239 ? 23.219 26.125 14.711 1 98.19 239 ALA B O 1
ATOM 6295 N N . LEU B 1 240 ? 24.547 25.219 13.219 1 98.06 240 LEU B N 1
ATOM 6296 C CA . LEU B 1 240 ? 24.016 23.875 13.414 1 98.06 240 LEU B CA 1
ATOM 6297 C C . LEU B 1 240 ? 24.25 23.391 14.844 1 98.06 240 LEU B C 1
ATOM 6299 O O . LEU B 1 240 ? 23.328 22.906 15.492 1 98.06 240 LEU B O 1
ATOM 6303 N N . ILE B 1 241 ? 25.484 23.516 15.312 1 96 241 ILE B N 1
ATOM 6304 C CA . ILE B 1 241 ? 25.875 23.062 16.641 1 96 241 ILE B CA 1
ATOM 6305 C C . ILE B 1 241 ? 25.062 23.828 17.703 1 96 241 ILE B C 1
ATOM 6307 O O . ILE B 1 241 ? 24.5 23.219 18.609 1 96 241 ILE B O 1
ATOM 6311 N N . ASP B 1 242 ? 24.953 25.141 17.5 1 96.25 242 ASP B N 1
ATOM 6312 C CA . ASP B 1 242 ? 24.188 25.953 18.438 1 96.25 242 ASP B CA 1
ATOM 6313 C C . ASP B 1 242 ? 22.719 25.547 18.469 1 96.25 242 ASP B C 1
ATOM 6315 O O . ASP B 1 242 ? 22.125 25.438 19.547 1 96.25 242 ASP B O 1
ATOM 6319 N N . THR B 1 243 ? 22.172 25.344 17.328 1 97.94 243 THR B N 1
ATOM 6320 C CA . THR B 1 243 ? 20.75 25 17.234 1 97.94 243 THR B CA 1
ATOM 6321 C C . THR B 1 243 ? 20.5 23.609 17.828 1 97.94 243 THR B C 1
ATOM 6323 O O . THR B 1 243 ? 19.469 23.391 18.484 1 97.94 243 THR B O 1
ATOM 6326 N N . LEU B 1 244 ? 21.375 22.703 17.625 1 97 244 LEU B N 1
ATOM 6327 C CA . LEU B 1 244 ? 21.25 21.359 18.203 1 97 244 LEU B CA 1
ATOM 6328 C C . LEU B 1 244 ? 21.328 21.422 19.719 1 97 244 LEU B C 1
ATOM 6330 O O . LEU B 1 244 ? 20.625 20.688 20.406 1 97 244 LEU B O 1
ATOM 6334 N N . ILE B 1 245 ? 22.219 22.234 20.25 1 94 245 ILE B N 1
ATOM 6335 C CA . ILE B 1 245 ? 22.328 22.422 21.703 1 94 245 ILE B CA 1
ATOM 6336 C C . ILE B 1 245 ? 21.016 23 22.234 1 94 245 ILE B C 1
ATOM 6338 O O . ILE B 1 245 ? 20.531 22.562 23.281 1 94 245 ILE B O 1
ATOM 6342 N N . GLN B 1 246 ? 20.484 23.953 21.531 1 96.25 246 GLN B N 1
ATOM 6343 C CA . GLN B 1 246 ? 19.188 24.516 21.906 1 96.25 246 GLN B CA 1
ATOM 6344 C C . GLN B 1 246 ? 18.094 23.453 21.875 1 96.25 246 GLN B C 1
ATOM 6346 O O . GLN B 1 246 ? 17.266 23.391 22.781 1 96.25 246 GLN B O 1
ATOM 6351 N N . ALA B 1 247 ? 18.062 22.688 20.812 1 97.06 247 ALA B N 1
ATOM 6352 C CA . ALA B 1 247 ? 17.062 21.641 20.672 1 97.06 247 ALA B CA 1
ATOM 6353 C C . ALA B 1 247 ? 17.141 20.641 21.812 1 97.06 247 ALA B C 1
ATOM 6355 O O . ALA B 1 247 ? 16.125 20.094 22.25 1 97.06 247 ALA B O 1
ATOM 6356 N N . HIS B 1 248 ? 18.312 20.359 22.25 1 93.69 248 HIS B N 1
ATOM 6357 C CA . HIS B 1 248 ? 18.531 19.406 23.328 1 93.69 248 HIS B CA 1
ATOM 6358 C C . HIS B 1 248 ? 17.844 19.859 24.609 1 93.69 248 HIS B C 1
ATOM 6360 O O . HIS B 1 248 ? 17.453 19.047 25.438 1 93.69 248 HIS B O 1
ATOM 6366 N N . LYS B 1 249 ? 17.656 21.109 24.766 1 94.25 249 LYS B N 1
ATOM 6367 C CA . LYS B 1 249 ? 17.047 21.672 25.969 1 94.25 249 LYS B CA 1
ATOM 6368 C C . LYS B 1 249 ? 15.523 21.625 25.891 1 94.25 249 LYS B C 1
ATOM 6370 O O . LYS B 1 249 ? 14.836 21.812 26.906 1 94.25 249 LYS B O 1
ATOM 6375 N N . VAL B 1 250 ? 15.055 21.359 24.734 1 95.75 250 VAL B N 1
ATOM 6376 C CA . VAL B 1 250 ? 13.609 21.281 24.547 1 95.75 250 VAL B CA 1
ATOM 6377 C C . VAL B 1 250 ? 13.094 19.938 25.062 1 95.75 250 VAL B C 1
ATOM 6379 O O . VAL B 1 250 ? 13.555 18.875 24.625 1 95.75 250 VAL B O 1
ATOM 6382 N N . ASN B 1 251 ? 12.18 19.953 26.047 1 94.06 251 ASN B N 1
ATOM 6383 C CA . ASN B 1 251 ? 11.547 18.75 26.562 1 94.06 251 ASN B CA 1
ATOM 6384 C C . ASN B 1 251 ? 10.227 18.453 25.844 1 94.06 251 ASN B C 1
ATOM 6386 O O . ASN B 1 251 ? 9.156 18.594 26.422 1 94.06 251 ASN B O 1
ATOM 6390 N N . GLY B 1 252 ? 10.234 17.984 24.641 1 96.62 252 GLY B N 1
ATOM 6391 C CA . GLY B 1 252 ? 9.07 17.688 23.812 1 96.62 252 GLY B CA 1
ATOM 6392 C C . GLY B 1 252 ? 9.406 17.578 22.344 1 96.62 252 GLY B C 1
ATOM 6393 O O . GLY B 1 252 ? 10.57 17.438 21.969 1 96.62 252 GLY B O 1
ATOM 6394 N N . PRO B 1 253 ? 8.336 17.562 21.578 1 97.5 253 PRO B N 1
ATOM 6395 C CA . PRO B 1 253 ? 8.547 17.469 20.141 1 97.5 253 PRO B CA 1
ATOM 6396 C C . PRO B 1 253 ? 9.312 18.672 19.578 1 97.5 253 PRO B C 1
ATOM 6398 O O . PRO B 1 253 ? 9.008 19.812 19.922 1 97.5 253 PRO B O 1
ATOM 6401 N N . LYS B 1 254 ? 10.32 18.438 18.781 1 98.44 254 LYS B N 1
ATOM 6402 C CA . LYS B 1 254 ? 11.133 19.516 18.219 1 98.44 254 LYS B CA 1
ATOM 6403 C C . LYS B 1 254 ? 11.586 19.172 16.797 1 98.44 254 LYS B C 1
ATOM 6405 O O . LYS B 1 254 ? 11.742 18 16.453 1 98.44 254 LYS B O 1
ATOM 6410 N N . VAL B 1 255 ? 11.711 20.156 16.016 1 98.44 255 VAL B N 1
ATOM 6411 C CA . VAL B 1 255 ? 12.188 20.062 14.633 1 98.44 255 VAL B CA 1
ATOM 6412 C C . VAL B 1 255 ? 13.172 21.203 14.359 1 98.44 255 VAL B C 1
ATOM 6414 O O . VAL B 1 255 ? 12.984 22.328 14.82 1 98.44 255 VAL B O 1
ATOM 6417 N N . ILE B 1 256 ? 14.234 20.875 13.734 1 98.62 256 ILE B N 1
ATOM 6418 C CA . ILE B 1 256 ? 15.195 21.859 13.242 1 98.62 256 ILE B CA 1
ATOM 6419 C C . ILE B 1 256 ? 15.062 22 11.727 1 98.62 256 ILE B C 1
ATOM 6421 O O . ILE B 1 256 ? 15.281 21.047 10.984 1 98.62 256 ILE B O 1
ATOM 6425 N N . VAL B 1 257 ? 14.633 23.156 11.289 1 98.44 257 VAL B N 1
ATOM 6426 C CA . VAL B 1 257 ? 14.625 23.469 9.867 1 98.44 257 VAL B CA 1
ATOM 6427 C C . VAL B 1 257 ? 15.984 24.031 9.461 1 98.44 257 VAL B C 1
ATOM 6429 O O . VAL B 1 257 ? 16.25 25.219 9.672 1 98.44 257 VAL B O 1
ATOM 6432 N N . ALA B 1 258 ? 16.828 23.203 8.883 1 98.56 258 ALA B N 1
ATOM 6433 C CA . ALA B 1 258 ? 18.125 23.625 8.375 1 98.56 258 ALA B CA 1
ATOM 6434 C C . ALA B 1 258 ? 18.047 24.047 6.91 1 98.56 258 ALA B C 1
ATOM 6436 O O . ALA B 1 258 ? 17.875 23.203 6.027 1 98.56 258 ALA B O 1
ATOM 6437 N N . ARG B 1 259 ? 18.172 25.328 6.66 1 97.75 259 ARG B N 1
ATOM 6438 C CA . ARG B 1 259 ? 18.094 25.844 5.297 1 97.75 259 ARG B CA 1
ATOM 6439 C C . ARG B 1 259 ? 19.406 25.594 4.551 1 97.75 259 ARG B C 1
ATOM 6441 O O . ARG B 1 259 ? 20.469 26.031 5.004 1 97.75 259 ARG B O 1
ATOM 6448 N N . THR B 1 260 ? 19.297 24.875 3.441 1 97.62 260 THR B N 1
ATOM 6449 C CA . THR B 1 260 ? 20.469 24.516 2.645 1 97.62 260 THR B CA 1
ATOM 6450 C C . THR B 1 260 ? 20.219 24.812 1.168 1 97.62 260 THR B C 1
ATOM 6452 O O . THR B 1 260 ? 19.219 25.422 0.81 1 97.62 260 THR B O 1
ATOM 6455 N N . ILE B 1 261 ? 21.234 24.547 0.371 1 96.44 261 ILE B N 1
ATOM 6456 C CA . ILE B 1 261 ? 21.172 24.703 -1.078 1 96.44 261 ILE B CA 1
ATOM 6457 C C . ILE B 1 261 ? 21.531 23.375 -1.752 1 96.44 261 ILE B C 1
ATOM 6459 O O . ILE B 1 261 ? 22.625 22.844 -1.53 1 96.44 261 ILE B O 1
ATOM 6463 N N . ARG B 1 262 ? 20.609 22.844 -2.48 1 94.94 262 ARG B N 1
ATOM 6464 C CA . ARG B 1 262 ? 20.938 21.641 -3.246 1 94.94 262 ARG B CA 1
ATOM 6465 C C . ARG B 1 262 ? 22.109 21.906 -4.191 1 94.94 262 ARG B C 1
ATOM 6467 O O . ARG B 1 262 ? 22.125 22.891 -4.918 1 94.94 262 ARG B O 1
ATOM 6474 N N . GLY B 1 263 ? 23.109 21.062 -4.203 1 94 263 GLY B N 1
ATOM 6475 C CA . GLY B 1 263 ? 24.25 21.203 -5.102 1 94 263 GLY B CA 1
ATOM 6476 C C . GLY B 1 263 ? 25.219 22.297 -4.688 1 94 263 GLY B C 1
ATOM 6477 O O . GLY B 1 263 ? 26.047 22.734 -5.484 1 94 263 GLY B O 1
ATOM 6478 N N . LYS B 1 264 ? 25.141 22.719 -3.5 1 93.81 264 LYS B N 1
ATOM 6479 C CA . LYS B 1 264 ? 25.969 23.828 -3.012 1 93.81 264 LYS B CA 1
ATOM 6480 C C . LYS B 1 264 ? 27.422 23.641 -3.418 1 93.81 264 LYS B C 1
ATOM 6482 O O . LYS B 1 264 ? 28.016 22.578 -3.186 1 93.81 264 LYS B O 1
ATOM 6487 N N . GLY B 1 265 ? 27.969 24.703 -4.047 1 90.94 265 GLY B N 1
ATOM 6488 C CA . GLY B 1 265 ? 29.391 24.734 -4.352 1 90.94 265 GLY B CA 1
ATOM 6489 C C . GLY B 1 265 ? 29.703 24.25 -5.75 1 90.94 265 GLY B C 1
ATOM 6490 O O . GLY B 1 265 ? 30.844 24.359 -6.207 1 90.94 265 GLY B O 1
ATOM 6491 N N . VAL B 1 266 ? 28.766 23.672 -6.406 1 91.31 266 VAL B N 1
ATOM 6492 C CA . VAL B 1 266 ? 28.953 23.203 -7.777 1 91.31 266 VAL B CA 1
ATOM 6493 C C . VAL B 1 266 ? 28.094 24.031 -8.727 1 91.31 266 VAL B C 1
ATOM 6495 O O . VAL B 1 266 ? 26.891 23.781 -8.844 1 91.31 266 VAL B O 1
ATOM 6498 N N . SER B 1 267 ? 28.656 24.812 -9.469 1 87.44 267 SER B N 1
ATOM 6499 C CA . SER B 1 267 ? 28 25.906 -10.172 1 87.44 267 SER B CA 1
ATOM 6500 C C . SER B 1 267 ? 26.969 25.391 -11.172 1 87.44 267 SER B C 1
ATOM 6502 O O . SER B 1 267 ? 25.922 26 -11.359 1 87.44 267 SER B O 1
ATOM 6504 N N . ASP B 1 268 ? 27.156 24.312 -11.734 1 86.25 268 ASP B N 1
ATOM 6505 C CA . ASP B 1 268 ? 26.281 23.875 -12.82 1 86.25 268 ASP B CA 1
ATOM 6506 C C . ASP B 1 268 ? 25.016 23.219 -12.281 1 86.25 268 ASP B C 1
ATOM 6508 O O . ASP B 1 268 ? 24.047 23.016 -13.016 1 86.25 268 ASP B O 1
ATOM 6512 N N . ILE B 1 269 ? 24.969 22.938 -10.93 1 88.38 269 ILE B N 1
ATOM 6513 C CA . ILE B 1 269 ? 23.797 22.234 -10.438 1 88.38 269 ILE B CA 1
ATOM 6514 C C . ILE B 1 269 ? 23.25 22.938 -9.195 1 88.38 269 ILE B C 1
ATOM 6516 O O . ILE B 1 269 ? 22.188 22.594 -8.688 1 88.38 269 ILE B O 1
ATOM 6520 N N . GLU B 1 270 ? 23.984 23.922 -8.672 1 91.44 270 GLU B N 1
ATOM 6521 C CA . GLU B 1 270 ? 23.594 24.578 -7.426 1 91.44 270 GLU B CA 1
ATOM 6522 C C . GLU B 1 270 ? 22.219 25.219 -7.543 1 91.44 270 GLU B C 1
ATOM 6524 O O . GLU B 1 270 ? 21.953 25.984 -8.477 1 91.44 270 GLU B O 1
ATOM 6529 N N . GLY B 1 271 ? 21.328 24.844 -6.621 1 86.94 271 GLY B N 1
ATOM 6530 C CA . GLY B 1 271 ? 20 25.422 -6.543 1 86.94 271 GLY B CA 1
ATOM 6531 C C . GLY B 1 271 ? 19.047 24.859 -7.578 1 86.94 271 GLY B C 1
ATOM 6532 O O . GLY B 1 271 ? 17.938 25.359 -7.746 1 86.94 271 GLY B O 1
ATOM 6533 N N . THR B 1 272 ? 19.484 23.812 -8.297 1 83.81 272 THR B N 1
ATOM 6534 C CA . THR B 1 272 ? 18.641 23.266 -9.344 1 83.81 272 THR B CA 1
ATOM 6535 C C . THR B 1 272 ? 18.359 21.781 -9.078 1 83.81 272 THR B C 1
ATOM 6537 O O . THR B 1 272 ? 18.953 21.172 -8.195 1 83.81 272 THR B O 1
ATOM 6540 N N . SER B 1 273 ? 17.406 21.312 -9.859 1 81 273 SER B N 1
ATOM 6541 C CA . SER B 1 273 ? 17.094 19.891 -9.781 1 81 273 SER B CA 1
ATOM 6542 C C . SER B 1 273 ? 17.938 19.078 -10.742 1 81 273 SER B C 1
ATOM 6544 O O . SER B 1 273 ? 17.781 17.859 -10.844 1 81 273 SER B O 1
ATOM 6546 N N . LYS B 1 274 ? 18.859 19.641 -11.367 1 78.5 274 LYS B N 1
ATOM 6547 C CA . LYS B 1 274 ? 19.703 18.969 -12.359 1 78.5 274 LYS B CA 1
ATOM 6548 C C . LYS B 1 274 ? 20.641 17.969 -11.695 1 78.5 274 LYS B C 1
ATOM 6550 O O . LYS B 1 274 ? 21.156 18.219 -10.602 1 78.5 274 LYS B O 1
ATOM 6555 N N . GLN B 1 275 ? 20.609 16.781 -12.32 1 72.31 275 GLN B N 1
ATOM 6556 C CA . GLN B 1 275 ? 21.578 15.758 -11.938 1 72.31 275 GLN B CA 1
ATOM 6557 C C . GLN B 1 275 ? 22.734 15.688 -12.945 1 72.31 275 GLN B C 1
ATOM 6559 O O . GLN B 1 275 ? 22.547 15.984 -14.125 1 72.31 275 GLN B O 1
ATOM 6564 N N . ARG B 1 276 ? 23.891 15.656 -12.508 1 63.09 276 ARG B N 1
ATOM 6565 C CA . ARG B 1 276 ? 24.984 15.477 -13.453 1 63.09 276 ARG B CA 1
ATOM 6566 C C . ARG B 1 276 ? 24.922 14.109 -14.117 1 63.09 276 ARG B C 1
ATOM 6568 O O . ARG B 1 276 ? 25.594 13.172 -13.695 1 63.09 276 ARG B O 1
ATOM 6575 N N . ILE B 1 277 ? 23.625 13.758 -14.289 1 58.16 277 ILE B N 1
ATOM 6576 C CA . ILE B 1 277 ? 23.453 12.453 -14.922 1 58.16 277 ILE B CA 1
ATOM 6577 C C . ILE B 1 277 ? 23.828 12.547 -16.391 1 58.16 277 ILE B C 1
ATOM 6579 O O . ILE B 1 277 ? 23.312 13.391 -17.125 1 58.16 277 ILE B O 1
ATOM 6583 N N . LEU B 1 278 ? 25.031 12.117 -16.75 1 49.38 278 LEU B N 1
ATOM 6584 C CA . LEU B 1 278 ? 25.359 12.062 -18.156 1 49.38 278 LEU B CA 1
ATOM 6585 C C . LEU B 1 278 ? 24.297 11.297 -18.938 1 49.38 278 LEU B C 1
ATOM 6587 O O . LEU B 1 278 ? 23.797 10.266 -18.469 1 49.38 278 LEU B O 1
ATOM 6591 N N . ASP B 1 279 ? 23.438 12.039 -19.562 1 50.97 279 ASP B N 1
ATOM 6592 C CA . ASP B 1 279 ? 22.531 11.312 -20.469 1 50.97 279 ASP B CA 1
ATOM 6593 C C . ASP B 1 279 ? 23.125 9.953 -20.844 1 50.97 279 ASP B C 1
ATOM 6595 O O . ASP B 1 279 ? 24.109 9.875 -21.578 1 50.97 279 ASP B O 1
ATOM 6599 N N . ASP B 1 280 ? 23.031 9.109 -19.906 1 51.5 280 ASP B N 1
ATOM 6600 C CA . ASP B 1 280 ? 23.75 7.863 -20.156 1 51.5 280 ASP B CA 1
ATOM 6601 C C . ASP B 1 280 ? 23.359 7.246 -21.484 1 51.5 280 ASP B C 1
ATOM 6603 O O . ASP B 1 280 ? 23.891 6.199 -21.875 1 51.5 280 ASP B O 1
ATOM 6607 N N . GLY B 1 281 ? 22.797 8.055 -22.406 1 51.44 281 GLY B N 1
ATOM 6608 C CA . GLY B 1 281 ? 22.438 7.535 -23.719 1 51.44 281 GLY B CA 1
ATOM 6609 C C . GLY B 1 281 ? 21.969 6.094 -23.672 1 51.44 281 GLY B C 1
ATOM 6610 O O . GLY B 1 281 ? 21.75 5.484 -24.719 1 51.44 281 GLY B O 1
ATOM 6611 N N . GLY B 1 282 ? 21.484 5.652 -22.344 1 59.91 282 GLY B N 1
ATOM 6612 C CA . GLY B 1 282 ? 21.109 4.25 -22.25 1 59.91 282 GLY B CA 1
ATOM 6613 C C . GLY B 1 282 ? 22.234 3.309 -22.609 1 59.91 282 GLY B C 1
ATOM 6614 O O . GLY B 1 282 ? 23.359 3.748 -22.859 1 59.91 282 GLY B O 1
ATOM 6615 N N . GLU B 1 283 ? 22.078 2.057 -22.453 1 63.66 283 GLU B N 1
ATOM 6616 C CA . GLU B 1 283 ? 23.062 1.052 -22.859 1 63.66 283 GLU B CA 1
ATOM 6617 C C . GLU B 1 283 ? 23.219 1.022 -24.375 1 63.66 283 GLU B C 1
ATOM 6619 O O . GLU B 1 283 ? 22.234 0.924 -25.109 1 63.66 283 GLU B O 1
ATOM 6624 N N . PRO B 1 284 ? 24.359 1.405 -24.797 1 63.78 284 PRO B N 1
ATOM 6625 C CA . PRO B 1 284 ? 24.547 1.415 -26.25 1 63.78 284 PRO B CA 1
ATOM 6626 C C . PRO B 1 284 ? 23.891 0.223 -26.938 1 63.78 284 PRO B C 1
ATOM 6628 O O . PRO B 1 284 ? 24.016 -0.913 -26.484 1 63.78 284 PRO B O 1
ATOM 6631 N N . GLY B 1 285 ? 23.031 0.471 -27.859 1 68.38 285 GLY B N 1
ATOM 6632 C CA . GLY B 1 285 ? 22.391 -0.585 -28.625 1 68.38 285 GLY B CA 1
ATOM 6633 C C . GLY B 1 285 ? 21.031 -0.97 -28.094 1 68.38 285 GLY B C 1
ATOM 6634 O O . GLY B 1 285 ? 20.281 -1.708 -28.734 1 68.38 285 GLY B O 1
ATOM 6635 N N . PHE B 1 286 ? 20.766 -0.385 -26.906 1 82.38 286 PHE B N 1
ATOM 6636 C CA . PHE B 1 286 ? 19.469 -0.721 -26.344 1 82.38 286 PHE B CA 1
ATOM 6637 C C . PHE B 1 286 ? 18.547 0.496 -26.328 1 82.38 286 PHE B C 1
ATOM 6639 O O . PHE B 1 286 ? 19 1.623 -26.125 1 82.38 286 PHE B O 1
ATOM 6646 N N . GLY B 1 287 ? 17.359 0.271 -26.688 1 89.38 287 GLY B N 1
ATOM 6647 C CA . GLY B 1 287 ? 16.375 1.342 -26.672 1 89.38 287 GLY B CA 1
ATOM 6648 C C . GLY B 1 287 ? 15.914 1.695 -25.266 1 89.38 287 GLY B C 1
ATOM 6649 O O . GLY B 1 287 ? 16.281 1.03 -24.297 1 89.38 287 GLY B O 1
ATOM 6650 N N . SER B 1 288 ? 15.227 2.801 -25.188 1 94.81 288 SER B N 1
ATOM 6651 C CA . SER B 1 288 ? 14.68 3.271 -23.922 1 94.81 288 SER B CA 1
ATOM 6652 C C . SER B 1 288 ? 13.188 2.986 -23.812 1 94.81 288 SER B C 1
ATOM 6654 O O . SER B 1 288 ? 12.391 3.529 -24.594 1 94.81 288 SER B O 1
ATOM 6656 N N . MET B 1 289 ? 12.82 2.162 -22.797 1 96.69 289 MET B N 1
ATOM 6657 C CA . MET B 1 289 ? 11.406 1.863 -22.562 1 96.69 289 MET B CA 1
ATOM 6658 C C . MET B 1 289 ? 10.641 3.127 -22.188 1 96.69 289 MET B C 1
ATOM 6660 O O . MET B 1 289 ? 9.523 3.344 -22.672 1 96.69 289 MET B O 1
ATOM 6664 N N . ARG B 1 290 ? 11.188 3.971 -21.281 1 97 290 ARG B N 1
ATOM 6665 C CA . ARG B 1 290 ? 10.484 5.156 -20.797 1 97 290 ARG B CA 1
ATOM 6666 C C . ARG B 1 290 ? 10.375 6.211 -21.891 1 97 290 ARG B C 1
ATOM 6668 O O . ARG B 1 290 ? 9.383 6.945 -21.953 1 97 290 ARG B O 1
ATOM 6675 N N . ASP B 1 291 ? 11.414 6.281 -22.844 1 96.88 291 ASP B N 1
ATOM 6676 C CA . ASP B 1 291 ? 11.281 7.191 -23.969 1 96.88 291 ASP B CA 1
ATOM 6677 C C . ASP B 1 291 ? 10.125 6.777 -24.875 1 96.88 291 ASP B C 1
ATOM 6679 O O . ASP B 1 291 ? 9.375 7.625 -25.359 1 96.88 291 ASP B O 1
ATOM 6683 N N . ALA B 1 292 ? 10.047 5.48 -25.125 1 97.12 292 ALA B N 1
ATOM 6684 C CA . ALA B 1 292 ? 8.969 4.973 -25.969 1 97.12 292 ALA B CA 1
ATOM 6685 C C . ALA B 1 292 ? 7.602 5.316 -25.375 1 97.12 292 ALA B C 1
ATOM 6687 O O . ALA B 1 292 ? 6.688 5.719 -26.094 1 97.12 292 ALA B O 1
ATOM 6688 N N . VAL B 1 293 ? 7.441 5.211 -24.109 1 98.19 293 VAL B N 1
ATOM 6689 C CA . VAL B 1 293 ? 6.184 5.5 -23.422 1 98.19 293 VAL B CA 1
ATOM 6690 C C . VAL B 1 293 ? 5.918 7.004 -23.438 1 98.19 293 VAL B C 1
ATOM 6692 O O . VAL B 1 293 ? 4.781 7.434 -23.641 1 98.19 293 VAL B O 1
ATOM 6695 N N . GLY B 1 294 ? 6.988 7.828 -23.188 1 98.31 294 GLY B N 1
ATOM 6696 C CA . GLY B 1 294 ? 6.832 9.266 -23.297 1 98.31 294 GLY B CA 1
ATOM 6697 C C . GLY B 1 294 ? 6.289 9.703 -24.656 1 98.31 294 GLY B C 1
ATOM 6698 O O . GLY B 1 294 ? 5.379 10.531 -24.719 1 98.31 294 GLY B O 1
ATOM 6699 N N . ARG B 1 295 ? 6.844 9.117 -25.734 1 98.31 295 ARG B N 1
ATOM 6700 C CA . ARG B 1 295 ? 6.395 9.438 -27.094 1 98.31 295 ARG B CA 1
ATOM 6701 C C . ARG B 1 295 ? 4.957 8.969 -27.312 1 98.31 295 ARG B C 1
ATOM 6703 O O . ARG B 1 295 ? 4.168 9.656 -27.953 1 98.31 295 ARG B O 1
ATOM 6710 N N . ALA B 1 296 ? 4.656 7.805 -26.797 1 98.56 296 ALA B N 1
ATOM 6711 C CA . ALA B 1 296 ? 3.301 7.273 -26.922 1 98.56 296 ALA B CA 1
ATOM 6712 C C . ALA B 1 296 ? 2.291 8.172 -26.219 1 98.56 296 ALA B C 1
ATOM 6714 O O . ALA B 1 296 ? 1.173 8.359 -26.703 1 98.56 296 ALA B O 1
ATOM 6715 N N . LEU B 1 297 ? 2.629 8.703 -25.047 1 98.69 297 LEU B N 1
ATOM 6716 C CA . LEU B 1 297 ? 1.75 9.609 -24.312 1 98.69 297 LEU B CA 1
ATOM 6717 C C . LEU B 1 297 ? 1.503 10.883 -25.109 1 98.69 297 LEU B C 1
ATOM 6719 O O . LEU B 1 297 ? 0.391 11.422 -25.109 1 98.69 297 LEU B O 1
ATOM 6723 N N . LEU B 1 298 ? 2.596 11.391 -25.812 1 98.56 298 LEU B N 1
ATOM 6724 C CA . LEU B 1 298 ? 2.436 12.562 -26.672 1 98.56 298 LEU B CA 1
ATOM 6725 C C . LEU B 1 298 ? 1.438 12.281 -27.797 1 98.56 298 LEU B C 1
ATOM 6727 O O . LEU B 1 298 ? 0.542 13.094 -28.047 1 98.56 298 LEU B O 1
ATOM 6731 N N . GLU B 1 299 ? 1.625 11.164 -28.391 1 98.56 299 GLU B N 1
ATOM 6732 C CA . GLU B 1 299 ? 0.716 10.781 -29.469 1 98.56 299 GLU B CA 1
ATOM 6733 C C . GLU B 1 299 ? -0.712 10.625 -28.953 1 98.56 299 GLU B C 1
ATOM 6735 O O . GLU B 1 299 ? -1.661 11.094 -29.594 1 98.56 299 GLU B O 1
ATOM 6740 N N . ALA B 1 300 ? -0.905 9.977 -27.859 1 98.69 300 ALA B N 1
ATOM 6741 C CA . ALA B 1 300 ? -2.223 9.805 -27.25 1 98.69 300 ALA B CA 1
ATOM 6742 C C . ALA B 1 300 ? -2.855 11.156 -26.922 1 98.69 300 ALA B C 1
ATOM 6744 O O . ALA B 1 300 ? -4.059 11.352 -27.109 1 98.69 300 ALA B O 1
ATOM 6745 N N . GLY B 1 301 ? -2.037 12.055 -26.359 1 98.56 301 GLY B N 1
ATOM 6746 C CA . GLY B 1 301 ? -2.531 13.383 -26.047 1 98.56 301 GLY B CA 1
ATOM 6747 C C . GLY B 1 301 ? -3.062 14.133 -27.25 1 98.56 301 GLY B C 1
ATOM 6748 O O . GLY B 1 301 ? -3.99 14.938 -27.141 1 98.56 301 GLY B O 1
ATOM 6749 N N . GLU B 1 302 ? -2.428 13.891 -28.422 1 98.44 302 GLU B N 1
ATOM 6750 C CA . GLU B 1 302 ? -2.891 14.492 -29.656 1 98.44 302 GLU B CA 1
ATOM 6751 C C . GLU B 1 302 ? -4.207 13.875 -30.125 1 98.44 302 GLU B C 1
ATOM 6753 O O . GLU B 1 302 ? -5.078 14.57 -30.641 1 98.44 302 GLU B O 1
ATOM 6758 N N . ARG B 1 303 ? -4.359 12.68 -29.844 1 98.06 303 ARG B N 1
ATOM 6759 C CA . ARG B 1 303 ? -5.52 11.938 -30.312 1 98.06 303 ARG B CA 1
ATOM 6760 C C . ARG B 1 303 ? -6.723 12.141 -29.406 1 98.06 303 ARG B C 1
ATOM 6762 O O . ARG B 1 303 ? -7.863 12.156 -29.875 1 98.06 303 ARG B O 1
ATOM 6769 N N . TYR B 1 304 ? -6.5 12.227 -28.141 1 98.12 304 TYR B N 1
ATOM 6770 C CA . TYR B 1 304 ? -7.574 12.281 -27.156 1 98.12 304 TYR B CA 1
ATOM 6771 C C . TYR B 1 304 ? -7.492 13.555 -26.328 1 98.12 304 TYR B C 1
ATOM 6773 O O . TYR B 1 304 ? -6.652 13.664 -25.438 1 98.12 304 TYR B O 1
ATOM 6781 N N . ASN B 1 305 ? -8.438 14.391 -26.484 1 97.56 305 ASN B N 1
ATOM 6782 C CA . ASN B 1 305 ? -8.414 15.688 -25.812 1 97.56 305 ASN B CA 1
ATOM 6783 C C . ASN B 1 305 ? -8.836 15.562 -24.344 1 97.56 305 ASN B C 1
ATOM 6785 O O . ASN B 1 305 ? -8.633 16.484 -23.562 1 97.56 305 ASN B O 1
ATOM 6789 N N . ASP B 1 306 ? -9.352 14.406 -23.953 1 97.88 306 ASP B N 1
ATOM 6790 C CA . ASP B 1 306 ? -9.797 14.188 -22.578 1 97.88 306 ASP B CA 1
ATOM 6791 C C . ASP B 1 306 ? -8.758 13.398 -21.781 1 97.88 306 ASP B C 1
ATOM 6793 O O . ASP B 1 306 ? -9.031 12.961 -20.672 1 97.88 306 ASP B O 1
ATOM 6797 N N . LEU B 1 307 ? -7.539 13.25 -22.375 1 98.69 307 LEU B N 1
ATOM 6798 C CA . LEU B 1 307 ? -6.469 12.531 -21.688 1 98.69 307 LEU B CA 1
ATOM 6799 C C . LEU B 1 307 ? -5.73 13.453 -20.734 1 98.69 307 LEU B C 1
ATOM 6801 O O . LEU B 1 307 ? -5.316 14.555 -21.109 1 98.69 307 LEU B O 1
ATOM 6805 N N . TYR B 1 308 ? -5.609 13.094 -19.469 1 98.88 308 TYR B N 1
ATOM 6806 C CA . TYR B 1 308 ? -4.867 13.812 -18.438 1 98.88 308 TYR B CA 1
ATOM 6807 C C . TYR B 1 308 ? -3.785 12.93 -17.828 1 98.88 308 TYR B C 1
ATOM 6809 O O . TYR B 1 308 ? -4.008 11.742 -17.578 1 98.88 308 TYR B O 1
ATOM 6817 N N . VAL B 1 309 ? -2.656 13.453 -17.641 1 98.88 309 VAL B N 1
ATOM 6818 C CA . VAL B 1 309 ? -1.552 12.734 -17 1 98.88 309 VAL B CA 1
ATOM 6819 C C . VAL B 1 309 ? -1.354 13.234 -15.578 1 98.88 309 VAL B C 1
ATOM 6821 O O . VAL B 1 309 ? -1.278 14.445 -15.344 1 98.88 309 VAL B O 1
ATOM 6824 N N . VAL B 1 310 ? -1.385 12.344 -14.648 1 98.88 310 VAL B N 1
ATOM 6825 C CA . VAL B 1 310 ? -1.159 12.648 -13.242 1 98.88 310 VAL B CA 1
ATOM 6826 C C . VAL B 1 310 ? 0.146 12.008 -12.773 1 98.88 310 VAL B C 1
ATOM 6828 O O . VAL B 1 310 ? 0.389 10.828 -13.031 1 98.88 310 VAL B O 1
ATOM 6831 N N . THR B 1 311 ? 1.024 12.727 -12.109 1 98.38 311 THR B N 1
ATOM 6832 C CA . THR B 1 311 ? 2.301 12.195 -11.641 1 98.38 311 THR B CA 1
ATOM 6833 C C . THR B 1 311 ? 2.607 12.695 -10.234 1 98.38 311 THR B C 1
ATOM 6835 O O . THR B 1 311 ? 1.863 13.516 -9.688 1 98.38 311 THR B O 1
ATOM 6838 N N . ALA B 1 312 ? 3.639 12.102 -9.609 1 97.75 312 ALA B N 1
ATOM 6839 C CA . ALA B 1 312 ? 4.035 12.414 -8.242 1 97.75 312 ALA B CA 1
ATOM 6840 C C . ALA B 1 312 ? 5.504 12.82 -8.172 1 97.75 312 ALA B C 1
ATOM 6842 O O . ALA B 1 312 ? 6.305 12.172 -7.5 1 97.75 312 ALA B O 1
ATOM 6843 N N . ASP B 1 313 ? 5.848 13.867 -8.852 1 96.56 313 ASP B N 1
ATOM 6844 C CA . ASP B 1 313 ? 7.145 14.531 -8.797 1 96.56 313 ASP B CA 1
ATOM 6845 C C . ASP B 1 313 ? 8.227 13.68 -9.469 1 96.56 313 ASP B C 1
ATOM 6847 O O . ASP B 1 313 ? 9.398 13.773 -9.109 1 96.56 313 ASP B O 1
ATOM 6851 N N . VAL B 1 314 ? 7.844 12.844 -10.445 1 96.75 314 VAL B N 1
ATOM 6852 C CA . VAL B 1 314 ? 8.828 12.031 -11.141 1 96.75 314 VAL B CA 1
ATOM 6853 C C . VAL B 1 314 ? 8.641 12.164 -12.648 1 96.75 314 VAL B C 1
ATOM 6855 O O . VAL B 1 314 ? 8.977 11.258 -13.414 1 96.75 314 VAL B O 1
ATOM 6858 N N . GLY B 1 315 ? 8.055 13.273 -13.047 1 96.56 315 GLY B N 1
ATOM 6859 C CA . GLY B 1 315 ? 7.738 13.492 -14.453 1 96.56 315 GLY B CA 1
ATOM 6860 C C . GLY B 1 315 ? 8.969 13.484 -15.344 1 96.56 315 GLY B C 1
ATOM 6861 O O . GLY B 1 315 ? 8.93 12.953 -16.453 1 96.56 315 GLY B O 1
ATOM 6862 N N . GLY B 1 316 ? 10.039 14.109 -14.891 1 95.56 316 GLY B N 1
ATOM 6863 C CA . GLY B 1 316 ? 11.281 14.086 -15.656 1 95.56 316 GLY B CA 1
ATOM 6864 C C . GLY B 1 316 ? 11.836 12.695 -15.852 1 95.56 316 GLY B C 1
ATOM 6865 O O . GLY B 1 316 ? 12.203 12.32 -16.969 1 95.56 316 GLY B O 1
ATOM 6866 N N . SER B 1 317 ? 11.836 11.938 -14.789 1 94.88 317 SER B N 1
ATOM 6867 C CA . SER B 1 317 ? 12.398 10.586 -14.812 1 94.88 317 SER B CA 1
ATOM 6868 C C . SER B 1 317 ? 11.555 9.648 -15.664 1 94.88 317 SER B C 1
ATOM 6870 O O . SER B 1 317 ? 12.086 8.766 -16.344 1 94.88 317 SER B O 1
ATOM 6872 N N . THR B 1 318 ? 10.242 9.852 -15.703 1 97.25 318 THR B N 1
ATOM 6873 C CA . THR B 1 318 ? 9.336 8.945 -16.406 1 97.25 318 THR B CA 1
ATOM 6874 C C . THR B 1 318 ? 9.125 9.398 -17.844 1 97.25 318 THR B C 1
ATOM 6876 O O . THR B 1 318 ? 8.5 8.688 -18.625 1 97.25 318 THR B O 1
ATOM 6879 N N . ARG B 1 319 ? 9.562 10.602 -18.156 1 97.31 319 ARG B N 1
ATOM 6880 C CA . ARG B 1 319 ? 9.375 11.273 -19.438 1 97.31 319 ARG B CA 1
ATOM 6881 C C . ARG B 1 319 ? 7.957 11.812 -19.578 1 97.31 319 ARG B C 1
ATOM 6883 O O . ARG B 1 319 ? 7.586 12.352 -20.625 1 97.31 319 ARG B O 1
ATOM 6890 N N . ALA B 1 320 ? 7.18 11.727 -18.516 1 97.56 320 ALA B N 1
ATOM 6891 C CA . ALA B 1 320 ? 5.855 12.344 -18.531 1 97.56 320 ALA B CA 1
ATOM 6892 C C . ALA B 1 320 ? 5.957 13.852 -18.734 1 97.56 320 ALA B C 1
ATOM 6894 O O . ALA B 1 320 ? 5.008 14.484 -19.203 1 97.56 320 ALA B O 1
ATOM 6895 N N . ILE B 1 321 ? 7.109 14.438 -18.453 1 97.06 321 ILE B N 1
ATOM 6896 C CA . ILE B 1 321 ? 7.336 15.875 -18.578 1 97.06 321 ILE B CA 1
ATOM 6897 C C . ILE B 1 321 ? 7.164 16.297 -20.031 1 97.06 321 ILE B C 1
ATOM 6899 O O . ILE B 1 321 ? 6.816 17.453 -20.312 1 97.06 321 ILE B O 1
ATOM 6903 N N . TRP B 1 322 ? 7.484 15.375 -21 1 98.19 322 TRP B N 1
ATOM 6904 C CA . TRP B 1 322 ? 7.254 15.688 -22.406 1 98.19 322 TRP B CA 1
ATOM 6905 C C . TRP B 1 322 ? 5.789 16.016 -22.656 1 98.19 322 TRP B C 1
ATOM 6907 O O . TRP B 1 322 ? 5.469 16.891 -23.469 1 98.19 322 TRP B O 1
ATOM 6917 N N . PHE B 1 323 ? 4.891 15.312 -22.016 1 98.69 323 PHE B N 1
ATOM 6918 C CA . PHE B 1 323 ? 3.463 15.594 -22.094 1 98.69 323 PHE B CA 1
ATOM 6919 C C . PHE B 1 323 ? 3.152 16.969 -21.531 1 98.69 323 PHE B C 1
ATOM 6921 O O . PHE B 1 323 ? 2.359 17.719 -22.109 1 98.69 323 PHE B O 1
ATOM 6928 N N . LYS B 1 324 ? 3.748 17.312 -20.438 1 97.94 324 LYS B N 1
ATOM 6929 C CA . LYS B 1 324 ? 3.562 18.609 -19.812 1 97.94 324 LYS B CA 1
ATOM 6930 C C . LYS B 1 324 ? 3.945 19.734 -20.781 1 97.94 324 LYS B C 1
ATOM 6932 O O . LYS B 1 324 ? 3.256 20.75 -20.859 1 97.94 324 LYS B O 1
ATOM 6937 N N . GLU B 1 325 ? 5.043 19.562 -21.422 1 98 325 GLU B N 1
ATOM 6938 C CA . GLU B 1 325 ? 5.562 20.578 -22.328 1 98 325 GLU B CA 1
ATOM 6939 C C . GLU B 1 325 ? 4.586 20.859 -23.469 1 98 325 GLU B C 1
ATOM 6941 O O . GLU B 1 325 ? 4.406 22.016 -23.859 1 98 325 GLU B O 1
ATOM 6946 N N . LYS B 1 326 ? 3.963 19.859 -23.938 1 98.25 326 LYS B N 1
ATOM 6947 C CA . LYS B 1 326 ? 3.064 20 -25.078 1 98.25 326 LYS B CA 1
ATOM 6948 C C . LYS B 1 326 ? 1.645 20.328 -24.625 1 98.25 326 LYS B C 1
ATOM 6950 O O . LYS B 1 326 ? 0.928 21.078 -25.281 1 98.25 326 LYS B O 1
ATOM 6955 N N . PHE B 1 327 ? 1.207 19.688 -23.547 1 98.5 327 PHE B N 1
ATOM 6956 C CA . PHE B 1 327 ? -0.149 19.859 -23.031 1 98.5 327 PHE B CA 1
ATOM 6957 C C . PHE B 1 327 ? -0.131 20.25 -21.562 1 98.5 327 PHE B C 1
ATOM 6959 O O . PHE B 1 327 ? -0.656 19.516 -20.719 1 98.5 327 PHE B O 1
ATOM 6966 N N . PRO B 1 328 ? 0.305 21.391 -21.203 1 97.69 328 PRO B N 1
ATOM 6967 C CA . PRO B 1 328 ? 0.512 21.781 -19.797 1 97.69 328 PRO B CA 1
ATOM 6968 C C . PRO B 1 328 ? -0.785 21.797 -19 1 97.69 328 PRO B C 1
ATOM 6970 O O . PRO B 1 328 ? -0.775 21.5 -17.797 1 97.69 328 PRO B O 1
ATOM 6973 N N . ASN B 1 329 ? -1.931 22.062 -19.594 1 97.44 329 ASN B N 1
ATOM 6974 C CA . ASN B 1 329 ? -3.195 22.172 -18.859 1 97.44 329 ASN B CA 1
ATOM 6975 C C . ASN B 1 329 ? -3.801 20.812 -18.578 1 97.44 329 ASN B C 1
ATOM 6977 O O . ASN B 1 329 ? -4.793 20.703 -17.859 1 97.44 329 ASN B O 1
ATOM 6981 N N . ARG B 1 330 ? -3.209 19.766 -19.125 1 98.69 330 ARG B N 1
ATOM 6982 C CA . ARG B 1 330 ? -3.705 18.406 -18.938 1 98.69 330 ARG B CA 1
ATOM 6983 C C . ARG B 1 330 ? -2.705 17.562 -18.156 1 98.69 330 ARG B C 1
ATOM 6985 O O . ARG B 1 330 ? -2.77 16.328 -18.188 1 98.69 330 ARG B O 1
ATOM 6992 N N . TYR B 1 331 ? -1.729 18.25 -17.547 1 98.44 331 TYR B N 1
ATOM 6993 C CA . TYR B 1 331 ? -0.677 17.656 -16.734 1 98.44 331 TYR B CA 1
ATOM 6994 C C . TYR B 1 331 ? -0.82 18.062 -15.266 1 98.44 331 TYR B C 1
ATOM 6996 O O . TYR B 1 331 ? -0.82 19.25 -14.945 1 98.44 331 TYR B O 1
ATOM 7004 N N . ILE B 1 332 ? -0.984 17.062 -14.367 1 98.31 332 ILE B N 1
ATOM 7005 C CA . ILE B 1 332 ? -1.197 17.328 -12.953 1 98.31 332 ILE B CA 1
ATOM 7006 C C . ILE B 1 332 ? -0.074 16.688 -12.133 1 98.31 332 ILE B C 1
ATOM 7008 O O . ILE B 1 332 ? 0.081 15.461 -12.133 1 98.31 332 ILE B O 1
ATOM 7012 N N . ASP B 1 333 ? 0.751 17.453 -11.516 1 97.5 333 ASP B N 1
ATOM 7013 C CA . ASP B 1 333 ? 1.763 17.016 -10.562 1 97.5 333 ASP B CA 1
ATOM 7014 C C . ASP B 1 333 ? 1.308 17.25 -9.125 1 97.5 333 ASP B C 1
ATOM 7016 O O . ASP B 1 333 ? 1.173 18.391 -8.688 1 97.5 333 ASP B O 1
ATOM 7020 N N . VAL B 1 334 ? 1.163 16.172 -8.367 1 97.81 334 VAL B N 1
ATOM 7021 C CA . VAL B 1 334 ? 0.573 16.281 -7.035 1 97.81 334 VAL B CA 1
ATOM 7022 C C . VAL B 1 334 ? 1.673 16.266 -5.977 1 97.81 334 VAL B C 1
ATOM 7024 O O . VAL B 1 334 ? 1.4 16.047 -4.793 1 97.81 334 VAL B O 1
ATOM 7027 N N . GLY B 1 335 ? 2.947 16.453 -6.359 1 96.56 335 GLY B N 1
ATOM 7028 C CA . GLY B 1 335 ? 4.047 16.281 -5.426 1 96.56 335 GLY B CA 1
ATOM 7029 C C . GLY B 1 335 ? 4.316 14.836 -5.082 1 96.56 335 GLY B C 1
ATOM 7030 O O . GLY B 1 335 ? 3.787 13.93 -5.73 1 96.56 335 GLY B O 1
ATOM 7031 N N . ILE B 1 336 ? 5.211 14.57 -4.129 1 97.5 336 ILE B N 1
ATOM 7032 C CA . ILE B 1 336 ? 5.551 13.211 -3.725 1 97.5 336 ILE B CA 1
ATOM 7033 C C . ILE B 1 336 ? 4.418 12.625 -2.887 1 97.5 336 ILE B C 1
ATOM 7035 O O . ILE B 1 336 ? 4.508 12.57 -1.657 1 97.5 336 ILE B O 1
ATOM 7039 N N . ALA B 1 337 ? 3.34 12.211 -3.557 1 98.25 337 ALA B N 1
ATOM 7040 C CA . ALA B 1 337 ? 2.102 11.773 -2.912 1 98.25 337 ALA B CA 1
ATOM 7041 C C . ALA B 1 337 ? 1.38 10.734 -3.758 1 98.25 337 ALA B C 1
ATOM 7043 O O . ALA B 1 337 ? 0.294 10.992 -4.285 1 98.25 337 ALA B O 1
ATOM 7044 N N . GLU B 1 338 ? 1.846 9.508 -3.807 1 98.62 338 GLU B N 1
ATOM 7045 C CA . GLU B 1 338 ? 1.38 8.484 -4.734 1 98.62 338 GLU B CA 1
ATOM 7046 C C . GLU B 1 338 ? -0.022 8 -4.367 1 98.62 338 GLU B C 1
ATOM 7048 O O . GLU B 1 338 ? -0.818 7.668 -5.246 1 98.62 338 GLU B O 1
ATOM 7053 N N . GLN B 1 339 ? -0.365 7.93 -2.984 1 98.75 339 GLN B N 1
ATOM 7054 C CA . GLN B 1 339 ? -1.721 7.547 -2.607 1 98.75 339 GLN B CA 1
ATOM 7055 C C . GLN B 1 339 ? -2.742 8.555 -3.119 1 98.75 339 GLN B C 1
ATOM 7057 O O . GLN B 1 339 ? -3.773 8.18 -3.678 1 98.75 339 GLN B O 1
ATOM 7062 N N . HIS B 1 340 ? -2.41 9.789 -2.941 1 98.81 340 HIS B N 1
ATOM 7063 C CA . HIS B 1 340 ? -3.254 10.883 -3.42 1 98.81 340 HIS B CA 1
ATOM 7064 C C . HIS B 1 340 ? -3.334 10.891 -4.941 1 98.81 340 HIS B C 1
ATOM 7066 O O . HIS B 1 340 ? -4.402 11.125 -5.512 1 98.81 340 HIS B O 1
ATOM 7072 N N . MET B 1 341 ? -2.24 10.594 -5.637 1 98.88 341 MET B N 1
ATOM 7073 C CA . MET B 1 341 ? -2.188 10.539 -7.094 1 98.88 341 MET B CA 1
ATOM 7074 C C . MET B 1 341 ? -3.236 9.578 -7.637 1 98.88 341 MET B C 1
ATOM 7076 O O . MET B 1 341 ? -3.969 9.914 -8.57 1 98.88 341 MET B O 1
ATOM 7080 N N . ILE B 1 342 ? -3.346 8.414 -7.035 1 98.94 342 ILE B N 1
ATOM 7081 C CA . ILE B 1 342 ? -4.301 7.414 -7.492 1 98.94 342 ILE B CA 1
ATOM 7082 C C . ILE B 1 342 ? -5.727 7.895 -7.219 1 98.94 342 ILE B C 1
ATOM 7084 O O . ILE B 1 342 ? -6.621 7.707 -8.047 1 98.94 342 ILE B O 1
ATOM 7088 N N . GLY B 1 343 ? -5.934 8.5 -6.035 1 98.81 343 GLY B N 1
ATOM 7089 C CA . GLY B 1 343 ? -7.242 9.062 -5.742 1 98.81 343 GLY B CA 1
ATOM 7090 C C . GLY B 1 343 ? -7.672 10.133 -6.73 1 98.81 343 GLY B C 1
ATOM 7091 O O . GLY B 1 343 ? -8.812 10.133 -7.188 1 98.81 343 GLY B O 1
ATOM 7092 N N . VAL B 1 344 ? -6.738 11.023 -7.074 1 98.88 344 VAL B N 1
ATOM 7093 C CA . VAL B 1 344 ? -7.02 12.078 -8.039 1 98.88 344 VAL B CA 1
ATOM 7094 C C . VAL B 1 344 ? -7.375 11.469 -9.391 1 98.88 344 VAL B C 1
ATOM 7096 O O . VAL B 1 344 ? -8.344 11.883 -10.031 1 98.88 344 VAL B O 1
ATOM 7099 N N . ALA B 1 345 ? -6.621 10.469 -9.812 1 98.94 345 ALA B N 1
ATOM 7100 C CA . ALA B 1 345 ? -6.898 9.797 -11.078 1 98.94 345 ALA B CA 1
ATOM 7101 C C . ALA B 1 345 ? -8.297 9.18 -11.078 1 98.94 345 ALA B C 1
ATOM 7103 O O . ALA B 1 345 ? -9.016 9.258 -12.078 1 98.94 345 ALA B O 1
ATOM 7104 N N . SER B 1 346 ? -8.688 8.602 -9.961 1 98.75 346 SER B N 1
ATOM 7105 C CA . SER B 1 346 ? -10.016 8.008 -9.867 1 98.75 346 SER B CA 1
ATOM 7106 C C . SER B 1 346 ? -11.102 9.07 -10.031 1 98.75 346 SER B C 1
ATOM 7108 O O . SER B 1 346 ? -12.094 8.844 -10.727 1 98.75 346 SER B O 1
ATOM 7110 N N . GLY B 1 347 ? -10.93 10.234 -9.352 1 98.38 347 GLY B N 1
ATOM 7111 C CA . GLY B 1 347 ? -11.891 11.32 -9.469 1 98.38 347 GLY B CA 1
ATOM 7112 C C . GLY B 1 347 ? -12.008 11.859 -10.883 1 98.38 347 GLY B C 1
ATOM 7113 O O . GLY B 1 347 ? -13.109 12.148 -11.352 1 98.38 347 GLY B O 1
ATOM 7114 N N . LEU B 1 348 ? -10.859 12.023 -11.57 1 98.62 348 LEU B N 1
ATOM 7115 C CA . LEU B 1 348 ? -10.875 12.469 -12.961 1 98.62 348 LEU B CA 1
ATOM 7116 C C . LEU B 1 348 ? -11.68 11.508 -13.828 1 98.62 348 LEU B C 1
ATOM 7118 O O . LEU B 1 348 ? -12.469 11.945 -14.672 1 98.62 348 LEU B O 1
ATOM 7122 N N . ALA B 1 349 ? -11.508 10.242 -13.625 1 98.19 349 ALA B N 1
ATOM 7123 C CA . ALA B 1 349 ? -12.227 9.234 -14.398 1 98.19 349 ALA B CA 1
ATOM 7124 C C . ALA B 1 349 ? -13.734 9.344 -14.18 1 98.19 349 ALA B C 1
ATOM 7126 O O . ALA B 1 349 ? -14.523 9.141 -15.102 1 98.19 349 ALA B O 1
ATOM 7127 N N . LEU B 1 350 ? -14.148 9.68 -12.984 1 96.12 350 LEU B N 1
ATOM 7128 C CA . LEU B 1 350 ? -15.562 9.773 -12.625 1 96.12 350 LEU B CA 1
ATOM 7129 C C . LEU B 1 350 ? -16.234 10.953 -13.328 1 96.12 350 LEU B C 1
ATOM 7131 O O . LEU B 1 350 ? -17.453 11.031 -13.391 1 96.12 350 LEU B O 1
ATOM 7135 N N . THR B 1 351 ? -15.461 11.867 -13.852 1 95.94 351 THR B N 1
ATOM 7136 C CA . THR B 1 351 ? -16 13.016 -14.562 1 95.94 351 THR B CA 1
ATOM 7137 C C . THR B 1 351 ? -15.945 12.797 -16.078 1 95.94 351 THR B C 1
ATOM 7139 O O . THR B 1 351 ? -16.172 13.727 -16.859 1 95.94 351 THR B O 1
ATOM 7142 N N . GLY B 1 352 ? -15.5 11.594 -16.5 1 95 352 GLY B N 1
ATOM 7143 C CA . GLY B 1 352 ? -15.523 11.234 -17.906 1 95 352 GLY B CA 1
ATOM 7144 C C . GLY B 1 352 ? -14.188 11.438 -18.594 1 95 352 GLY B C 1
ATOM 7145 O O . GLY B 1 352 ? -14.055 11.195 -19.797 1 95 352 GLY B O 1
ATOM 7146 N N . LEU B 1 353 ? -13.203 11.859 -17.859 1 97.69 353 LEU B N 1
ATOM 7147 C CA . LEU B 1 353 ? -11.875 12.039 -18.438 1 97.69 353 LEU B CA 1
ATOM 7148 C C . LEU B 1 353 ? -11.102 10.727 -18.453 1 97.69 353 LEU B C 1
ATOM 7150 O O . LEU B 1 353 ? -11.562 9.719 -17.906 1 97.69 353 LEU B O 1
ATOM 7154 N N . ARG B 1 354 ? -10 10.742 -19.172 1 98.25 354 ARG B N 1
ATOM 7155 C CA . ARG B 1 354 ? -9.125 9.586 -19.281 1 98.25 354 ARG B CA 1
ATOM 7156 C C . ARG B 1 354 ? -7.793 9.828 -18.578 1 98.25 354 ARG B C 1
ATOM 7158 O O . ARG B 1 354 ? -6.805 10.203 -19.203 1 98.25 354 ARG B O 1
ATOM 7165 N N . PRO B 1 355 ? -7.742 9.508 -17.312 1 98.88 355 PRO B N 1
ATOM 7166 C CA . PRO B 1 355 ? -6.5 9.758 -16.578 1 98.88 355 PRO B CA 1
ATOM 7167 C C . PRO B 1 355 ? -5.461 8.656 -16.781 1 98.88 355 PRO B C 1
ATOM 7169 O O . PRO B 1 355 ? -5.816 7.477 -16.844 1 98.88 355 PRO B O 1
ATOM 7172 N N . VAL B 1 356 ? -4.223 9.031 -16.906 1 98.94 356 VAL B N 1
ATOM 7173 C CA . VAL B 1 356 ? -3.047 8.172 -16.828 1 98.94 356 VAL B CA 1
ATOM 7174 C C . VAL B 1 356 ? -2.205 8.555 -15.609 1 98.94 356 VAL B C 1
ATOM 7176 O O . VAL B 1 356 ? -1.662 9.656 -15.539 1 98.94 356 VAL B O 1
ATOM 7179 N N . ALA B 1 357 ? -2.182 7.719 -14.648 1 98.94 357 ALA B N 1
ATOM 7180 C CA . ALA B 1 357 ? -1.277 7.887 -13.516 1 98.94 357 ALA B CA 1
ATOM 7181 C C . ALA B 1 357 ? 0.069 7.223 -13.781 1 98.94 357 ALA B C 1
ATOM 7183 O O . ALA B 1 357 ? 0.136 6.016 -14.023 1 98.94 357 ALA B O 1
ATOM 7184 N N . ILE B 1 358 ? 1.183 7.996 -13.758 1 98.88 358 ILE B N 1
ATOM 7185 C CA . ILE B 1 358 ? 2.488 7.453 -14.117 1 98.88 358 ILE B CA 1
ATOM 7186 C C . ILE B 1 358 ? 3.498 7.766 -13.016 1 98.88 358 ILE B C 1
ATOM 7188 O O . ILE B 1 358 ? 3.506 8.875 -12.469 1 98.88 358 ILE B O 1
ATOM 7192 N N . GLY B 1 359 ? 4.27 6.84 -12.594 1 98.56 359 GLY B N 1
ATOM 7193 C CA . GLY B 1 359 ? 5.301 6.949 -11.57 1 98.56 359 GLY B CA 1
ATOM 7194 C C . GLY B 1 359 ? 6.18 5.715 -11.477 1 98.56 359 GLY B C 1
ATOM 7195 O O . GLY B 1 359 ? 6.078 4.809 -12.305 1 98.56 359 GLY B O 1
ATOM 7196 N N . PHE B 1 360 ? 7.137 5.723 -10.508 1 98.44 360 PHE B N 1
ATOM 7197 C CA . PHE B 1 360 ? 7.953 4.535 -10.273 1 98.44 360 PHE B CA 1
ATOM 7198 C C . PHE B 1 360 ? 7.098 3.383 -9.766 1 98.44 360 PHE B C 1
ATOM 7200 O O . PHE B 1 360 ? 6.281 3.561 -8.852 1 98.44 360 PHE B O 1
ATOM 7207 N N . ALA B 1 361 ? 7.301 2.225 -10.336 1 98.69 361 ALA B N 1
ATOM 7208 C CA . ALA B 1 361 ? 6.496 1.051 -10 1 98.69 361 ALA B CA 1
ATOM 7209 C C . ALA B 1 361 ? 6.504 0.789 -8.5 1 98.69 361 ALA B C 1
ATOM 7211 O O . ALA B 1 361 ? 5.457 0.508 -7.906 1 98.69 361 ALA B O 1
ATOM 7212 N N . MET B 1 362 ? 7.648 0.909 -7.852 1 98.38 362 MET B N 1
ATOM 7213 C CA . MET B 1 362 ? 7.758 0.662 -6.414 1 98.38 362 MET B CA 1
ATOM 7214 C C . MET B 1 362 ? 6.848 1.601 -5.633 1 98.38 362 MET B C 1
ATOM 7216 O O . MET B 1 362 ? 6.152 1.172 -4.707 1 98.38 362 MET B O 1
ATOM 7220 N N . PHE B 1 363 ? 6.824 2.838 -5.965 1 98.19 363 PHE B N 1
ATOM 7221 C CA . PHE B 1 363 ? 6.102 3.83 -5.18 1 98.19 363 PHE B CA 1
ATOM 7222 C C . PHE B 1 363 ? 4.617 3.822 -5.527 1 98.19 363 PHE B C 1
ATOM 7224 O O . PHE B 1 363 ? 3.781 4.207 -4.707 1 98.19 363 PHE B O 1
ATOM 7231 N N . ILE B 1 364 ? 4.312 3.35 -6.734 1 98.56 364 ILE B N 1
ATOM 7232 C CA . ILE B 1 364 ? 2.908 3.113 -7.055 1 98.56 364 ILE B CA 1
ATOM 7233 C C . ILE B 1 364 ? 2.361 1.991 -6.176 1 98.56 364 ILE B C 1
ATOM 7235 O O . ILE B 1 364 ? 1.202 2.033 -5.754 1 98.56 364 ILE B O 1
ATOM 7239 N N . MET B 1 365 ? 3.205 0.959 -5.809 1 98.5 365 MET B N 1
ATOM 7240 C CA . MET B 1 365 ? 2.764 -0.133 -4.945 1 98.5 365 MET B CA 1
ATOM 7241 C C . MET B 1 365 ? 2.496 0.367 -3.527 1 98.5 365 MET B C 1
ATOM 7243 O O . MET B 1 365 ? 1.756 -0.263 -2.771 1 98.5 365 MET B O 1
ATOM 7247 N N . ARG B 1 366 ? 3.035 1.524 -3.156 1 98 366 ARG B N 1
ATOM 7248 C CA . ARG B 1 366 ? 2.668 2.201 -1.916 1 98 366 ARG B CA 1
ATOM 7249 C C . ARG B 1 366 ? 1.179 2.533 -1.896 1 98 366 ARG B C 1
ATOM 7251 O O . ARG B 1 366 ? 0.561 2.572 -0.829 1 98 366 ARG B O 1
ATOM 7258 N N . ALA B 1 367 ? 0.644 2.668 -3.068 1 98.62 367 ALA B N 1
ATOM 7259 C CA . ALA B 1 367 ? -0.763 3.027 -3.223 1 98.62 367 ALA B CA 1
ATOM 7260 C C . ALA B 1 367 ? -1.592 1.827 -3.67 1 98.62 367 ALA B C 1
ATOM 7262 O O . ALA B 1 367 ? -2.629 1.987 -4.316 1 98.62 367 ALA B O 1
ATOM 7263 N N . TRP B 1 368 ? -1.181 0.633 -3.395 1 98.81 368 TRP B N 1
ATOM 7264 C CA . TRP B 1 368 ? -1.895 -0.548 -3.867 1 98.81 368 TRP B CA 1
ATOM 7265 C C . TRP B 1 368 ? -3.342 -0.541 -3.385 1 98.81 368 TRP B C 1
ATOM 7267 O O . TRP B 1 368 ? -4.262 -0.818 -4.16 1 98.81 368 TRP B O 1
ATOM 7277 N N . GLU B 1 369 ? -3.557 -0.311 -2.066 1 98.75 369 GLU B N 1
ATOM 7278 C CA . GLU B 1 369 ? -4.926 -0.335 -1.56 1 98.75 369 GLU B CA 1
ATOM 7279 C C . GLU B 1 369 ? -5.801 0.684 -2.283 1 98.75 369 GLU B C 1
ATOM 7281 O O . GLU B 1 369 ? -6.977 0.427 -2.541 1 98.75 369 GLU B O 1
ATOM 7286 N N . GLN B 1 370 ? -5.242 1.893 -2.57 1 98.75 370 GLN B N 1
ATOM 7287 C CA . GLN B 1 370 ? -5.992 2.914 -3.293 1 98.75 370 GLN B CA 1
ATOM 7288 C C . GLN B 1 370 ? -6.375 2.43 -4.688 1 98.75 370 GLN B C 1
ATOM 7290 O O . GLN B 1 370 ? -7.492 2.672 -5.148 1 98.75 370 GLN B O 1
ATOM 7295 N N . VAL B 1 371 ? -5.445 1.734 -5.363 1 98.94 371 VAL B N 1
ATOM 7296 C CA . VAL B 1 371 ? -5.777 1.147 -6.66 1 98.94 371 VAL B CA 1
ATOM 7297 C C . VAL B 1 371 ? -6.91 0.139 -6.496 1 98.94 371 VAL B C 1
ATOM 7299 O O . VAL B 1 371 ? -7.848 0.111 -7.297 1 98.94 371 VAL B O 1
ATOM 7302 N N . ARG B 1 372 ? -6.863 -0.642 -5.438 1 98.75 372 ARG B N 1
ATOM 7303 C CA . ARG B 1 372 ? -7.82 -1.708 -5.16 1 98.75 372 ARG B CA 1
ATOM 7304 C C . ARG B 1 372 ? -9.188 -1.136 -4.801 1 98.75 372 ARG B C 1
ATOM 7306 O O . ARG B 1 372 ? -10.211 -1.573 -5.336 1 98.75 372 ARG B O 1
ATOM 7313 N N . ASN B 1 373 ? -9.273 -0.121 -3.943 1 98.44 373 ASN B N 1
ATOM 7314 C CA . ASN B 1 373 ? -10.531 0.313 -3.344 1 98.44 373 ASN B CA 1
ATOM 7315 C C . ASN B 1 373 ? -11.141 1.484 -4.109 1 98.44 373 ASN B C 1
ATOM 7317 O O . ASN B 1 373 ? -12.359 1.68 -4.086 1 98.44 373 ASN B O 1
ATOM 7321 N N . THR B 1 374 ? -10.281 2.27 -4.824 1 97.81 374 THR B N 1
ATOM 7322 C CA . THR B 1 374 ? -10.852 3.479 -5.41 1 97.81 374 THR B CA 1
ATOM 7323 C C . THR B 1 374 ? -10.867 3.383 -6.934 1 97.81 374 THR B C 1
ATOM 7325 O O . THR B 1 374 ? -11.602 4.109 -7.598 1 97.81 374 THR B O 1
ATOM 7328 N N . VAL B 1 375 ? -10.086 2.502 -7.535 1 98.69 375 VAL B N 1
ATOM 7329 C CA . VAL B 1 375 ? -10.047 2.373 -8.992 1 98.69 375 VAL B CA 1
ATOM 7330 C C . VAL B 1 375 ? -10.688 1.053 -9.406 1 98.69 375 VAL B C 1
ATOM 7332 O O . VAL B 1 375 ? -11.711 1.044 -10.102 1 98.69 375 VAL B O 1
ATOM 7335 N N . SER B 1 376 ? -10.133 -0.02 -8.914 1 98.56 376 SER B N 1
ATOM 7336 C CA . SER B 1 376 ? -10.539 -1.349 -9.359 1 98.56 376 SER B CA 1
ATOM 7337 C C . SER B 1 376 ? -11.961 -1.676 -8.906 1 98.56 376 SER B C 1
ATOM 7339 O O . SER B 1 376 ? -12.781 -2.133 -9.703 1 98.56 376 SER B O 1
ATOM 7341 N N . ARG B 1 377 ? -12.219 -1.426 -7.617 1 97.25 377 ARG B N 1
ATOM 7342 C CA . ARG B 1 377 ? -13.523 -1.77 -7.062 1 97.25 377 ARG B CA 1
ATOM 7343 C C . ARG B 1 377 ? -14.641 -1.053 -7.809 1 97.25 377 ARG B C 1
ATOM 7345 O O . ARG B 1 377 ? -15.734 -1.604 -7.988 1 97.25 377 ARG B O 1
ATOM 7352 N N . MET B 1 378 ? -14.414 0.142 -8.344 1 97.38 378 MET B N 1
ATOM 7353 C CA . MET B 1 378 ? -15.414 0.91 -9.078 1 97.38 378 MET B CA 1
ATOM 7354 C C . MET B 1 378 ? -15.266 0.701 -10.586 1 97.38 378 MET B C 1
ATOM 7356 O O . MET B 1 378 ? -15.977 1.317 -11.375 1 97.38 378 MET B O 1
ATOM 7360 N N . ASN B 1 379 ? -14.328 -0.115 -11.008 1 98 379 ASN B N 1
ATOM 7361 C CA . ASN B 1 379 ? -14.039 -0.431 -12.398 1 98 379 ASN B CA 1
ATOM 7362 C C . ASN B 1 379 ? -13.812 0.832 -13.227 1 98 379 ASN B C 1
ATOM 7364 O O . ASN B 1 379 ? -14.406 0.993 -14.297 1 98 379 ASN B O 1
ATOM 7368 N N . LEU B 1 380 ? -13.039 1.75 -12.711 1 98.5 380 LEU B N 1
ATOM 7369 C CA . LEU B 1 380 ? -12.828 3.041 -13.359 1 98.5 380 LEU B CA 1
ATOM 7370 C C . LEU B 1 380 ? -11.797 2.93 -14.477 1 98.5 380 LEU B C 1
ATOM 7372 O O . LEU B 1 380 ? -10.875 2.115 -14.398 1 98.5 380 LEU B O 1
ATOM 7376 N N . ASN B 1 381 ? -11.961 3.723 -15.508 1 98.62 381 ASN B N 1
ATOM 7377 C CA . ASN B 1 381 ? -11.055 3.762 -16.656 1 98.62 381 ASN B CA 1
ATOM 7378 C C . ASN B 1 381 ? -9.789 4.559 -16.344 1 98.62 381 ASN B C 1
ATOM 7380 O O . ASN B 1 381 ? -9.562 5.617 -16.938 1 98.62 381 ASN B O 1
ATOM 7384 N N . VAL B 1 382 ? -8.953 4.062 -15.508 1 98.94 382 VAL B N 1
ATOM 7385 C CA . VAL B 1 382 ? -7.676 4.645 -15.109 1 98.94 382 VAL B CA 1
ATOM 7386 C C . VAL B 1 382 ? -6.531 3.764 -15.617 1 98.94 382 VAL B C 1
ATOM 7388 O O . VAL B 1 382 ? -6.523 2.553 -15.391 1 98.94 382 VAL B O 1
ATOM 7391 N N . LYS B 1 383 ? -5.613 4.352 -16.359 1 98.94 383 LYS B N 1
ATOM 7392 C CA . LYS B 1 383 ? -4.398 3.654 -16.766 1 98.94 383 LYS B CA 1
ATOM 7393 C C . LYS B 1 383 ? -3.227 4.012 -15.859 1 98.94 383 LYS B C 1
ATOM 7395 O O . LYS B 1 383 ? -2.951 5.191 -15.625 1 98.94 383 LYS B O 1
ATOM 7400 N N . ILE B 1 384 ? -2.66 3.012 -15.32 1 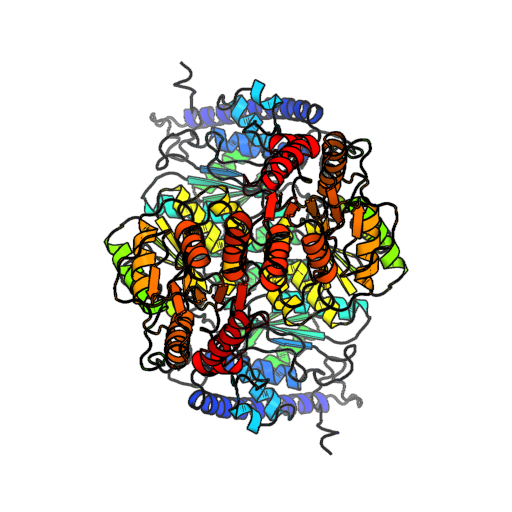98.94 384 ILE B N 1
ATOM 7401 C CA . ILE B 1 384 ? -1.522 3.193 -14.43 1 98.94 384 ILE B CA 1
ATOM 7402 C C . ILE B 1 384 ? -0.25 2.682 -15.102 1 98.94 384 ILE B C 1
ATOM 7404 O O . ILE B 1 384 ? -0.192 1.532 -15.539 1 98.94 384 ILE B O 1
ATOM 7408 N N . ILE B 1 385 ? 0.774 3.523 -15.219 1 98.94 385 ILE B N 1
ATOM 7409 C CA . ILE B 1 385 ? 2.049 3.133 -15.812 1 98.94 385 ILE B CA 1
ATOM 7410 C C . ILE B 1 385 ? 3.141 3.146 -14.742 1 98.94 385 ILE B C 1
ATOM 7412 O O . ILE B 1 385 ? 3.473 4.203 -14.195 1 98.94 385 ILE B O 1
ATOM 7416 N N . GLY B 1 386 ? 3.623 1.972 -14.383 1 98.81 386 GLY B N 1
ATOM 7417 C CA . GLY B 1 386 ? 4.758 1.834 -13.484 1 98.81 386 GLY B CA 1
ATOM 7418 C C . GLY B 1 386 ? 6.082 1.711 -14.211 1 98.81 386 GLY B C 1
ATOM 7419 O O . GLY B 1 386 ? 6.332 0.715 -14.891 1 98.81 386 GLY B O 1
ATOM 7420 N N . THR B 1 387 ? 6.957 2.699 -14.023 1 98.25 387 THR B N 1
ATOM 7421 C CA . THR B 1 387 ? 8.266 2.711 -14.664 1 98.25 387 THR B CA 1
ATOM 7422 C C . THR B 1 387 ? 9.359 2.289 -13.688 1 98.25 387 THR B C 1
ATOM 7424 O O . THR B 1 387 ? 9.078 2.035 -12.508 1 98.25 387 THR B O 1
ATOM 7427 N N . HIS B 1 388 ? 10.617 2.238 -14.172 1 97.75 388 HIS B N 1
ATOM 7428 C CA . HIS B 1 388 ? 11.773 1.908 -13.344 1 97.75 388 HIS B CA 1
ATOM 7429 C C . HIS B 1 388 ? 11.578 0.577 -12.633 1 97.75 388 HIS B C 1
ATOM 7431 O O . HIS B 1 388 ? 11.945 0.434 -11.461 1 97.75 388 HIS B O 1
ATOM 7437 N N . SER B 1 389 ? 10.867 -0.3 -13.242 1 98.06 389 SER B N 1
ATOM 7438 C CA . SER B 1 389 ? 10.609 -1.606 -12.648 1 98.06 389 SER B CA 1
ATOM 7439 C C . SER B 1 389 ? 11.805 -2.537 -12.82 1 98.06 389 SER B C 1
ATOM 7441 O O . SER B 1 389 ? 12.68 -2.285 -13.648 1 98.06 389 SER B O 1
ATOM 7443 N N . GLY B 1 390 ? 11.812 -3.588 -12.039 1 97.62 390 GLY B N 1
ATOM 7444 C CA . GLY B 1 390 ? 12.867 -4.578 -12.141 1 97.62 390 GLY B CA 1
ATOM 7445 C C . GLY B 1 390 ? 14.242 -4.023 -11.828 1 97.62 390 GLY B C 1
ATOM 7446 O O . GLY B 1 390 ? 14.406 -3.266 -10.867 1 97.62 390 GLY B O 1
ATOM 7447 N N . LEU B 1 391 ? 15.227 -4.422 -12.602 1 97.38 391 LEU B N 1
ATOM 7448 C CA . LEU B 1 391 ? 16.625 -4.078 -12.328 1 97.38 391 LEU B CA 1
ATOM 7449 C C . LEU B 1 391 ? 17.031 -2.812 -13.078 1 97.38 391 LEU B C 1
ATOM 7451 O O . LEU B 1 391 ? 18.172 -2.359 -12.961 1 97.38 391 LEU B O 1
ATOM 7455 N N . SER B 1 392 ? 16.047 -2.229 -13.75 1 95.38 392 SER B N 1
ATOM 7456 C CA . SER B 1 392 ? 16.359 -1.116 -14.633 1 95.38 392 SER B CA 1
ATOM 7457 C C . SER B 1 392 ? 16.75 0.13 -13.844 1 95.38 392 SER B C 1
ATOM 7459 O O . SER B 1 392 ? 17.422 1.021 -14.375 1 95.38 392 SER B O 1
ATOM 7461 N N . ASP B 1 393 ? 16.25 0.251 -12.633 1 95.12 393 ASP B N 1
ATOM 7462 C CA . ASP B 1 393 ? 16.719 1.302 -11.734 1 95.12 393 ASP B CA 1
ATOM 7463 C C . ASP B 1 393 ? 17.938 0.839 -10.945 1 95.12 393 ASP B C 1
ATOM 7465 O O . ASP B 1 393 ? 17.938 0.906 -9.711 1 95.12 393 ASP B O 1
ATOM 7469 N N . TYR B 1 394 ? 19 0.498 -11.672 1 95.44 394 TYR B N 1
ATOM 7470 C CA . TYR B 1 394 ? 20.156 -0.21 -11.133 1 95.44 394 TYR B CA 1
ATOM 7471 C C . TYR B 1 394 ? 20.891 0.652 -10.117 1 95.44 394 TYR B C 1
ATOM 7473 O O . TYR B 1 394 ? 21.469 0.136 -9.156 1 95.44 394 TYR B O 1
ATOM 7481 N N . ALA B 1 395 ? 20.953 1.908 -10.258 1 93.69 395 ALA B N 1
ATOM 7482 C CA . ALA B 1 395 ? 21.75 2.775 -9.406 1 93.69 395 ALA B CA 1
ATOM 7483 C C . ALA B 1 395 ? 21.094 2.973 -8.047 1 93.69 395 ALA B C 1
ATOM 7485 O O . ALA B 1 395 ? 21.781 2.957 -7.016 1 93.69 395 ALA B O 1
ATOM 7486 N N . ASP B 1 396 ? 19.75 3.135 -8 1 95.12 396 ASP B N 1
ATOM 7487 C CA . ASP B 1 396 ? 19.062 3.412 -6.75 1 95.12 396 ASP B CA 1
ATOM 7488 C C . ASP B 1 396 ? 18.953 2.154 -5.895 1 95.12 396 ASP B C 1
ATOM 7490 O O . ASP B 1 396 ? 18.844 2.238 -4.668 1 95.12 396 ASP B O 1
ATOM 7494 N N . GLY B 1 397 ? 18.906 0.994 -6.535 1 96.06 397 GLY B N 1
ATOM 7495 C CA . GLY B 1 397 ? 19.078 -0.249 -5.801 1 96.06 397 GLY B CA 1
ATOM 7496 C C . GLY B 1 397 ? 17.797 -0.745 -5.152 1 96.06 397 GLY B C 1
ATOM 7497 O O . GLY B 1 397 ? 16.703 -0.558 -5.691 1 96.06 397 GLY B O 1
ATOM 7498 N N . ALA B 1 398 ? 17.906 -1.434 -4.062 1 96.81 398 ALA B N 1
ATOM 7499 C CA . ALA B 1 398 ? 16.922 -2.32 -3.469 1 96.81 398 ALA B CA 1
ATOM 7500 C C . ALA B 1 398 ? 15.664 -1.547 -3.062 1 96.81 398 ALA B C 1
ATOM 7502 O O . ALA B 1 398 ? 14.547 -2.066 -3.15 1 96.81 398 ALA B O 1
ATOM 7503 N N . SER B 1 399 ? 15.797 -0.342 -2.613 1 97.38 399 SER B N 1
ATOM 7504 C CA . SER B 1 399 ? 14.656 0.428 -2.131 1 97.38 399 SER B CA 1
ATOM 7505 C C . SER B 1 399 ? 13.719 0.802 -3.275 1 97.38 399 SER B C 1
ATOM 7507 O O . SER B 1 399 ? 12.523 1.024 -3.059 1 97.38 399 SER B O 1
ATOM 7509 N N . HIS B 1 400 ? 14.234 0.866 -4.492 1 97.88 400 HIS B N 1
ATOM 7510 C CA . HIS B 1 400 ? 13.492 1.399 -5.625 1 97.88 400 HIS B CA 1
ATOM 7511 C C . HIS B 1 400 ? 13.102 0.291 -6.598 1 97.88 400 HIS B C 1
ATOM 7513 O O . HIS B 1 400 ? 12.156 0.445 -7.375 1 97.88 400 HIS B O 1
ATOM 7519 N N . GLN B 1 401 ? 13.891 -0.788 -6.617 1 98.12 401 GLN B N 1
ATOM 7520 C CA . GLN B 1 401 ? 13.656 -1.879 -7.555 1 98.12 401 GLN B CA 1
ATOM 7521 C C . GLN B 1 401 ? 12.43 -2.699 -7.152 1 98.12 401 GLN B C 1
ATOM 7523 O O . GLN B 1 401 ? 12.32 -3.135 -6.004 1 98.12 401 GLN B O 1
ATOM 7528 N N . THR B 1 402 ? 11.523 -2.861 -8.039 1 97.75 402 THR B N 1
ATOM 7529 C CA . THR B 1 402 ? 10.289 -3.568 -7.723 1 97.75 402 THR B CA 1
ATOM 7530 C C . THR B 1 402 ? 10.227 -4.906 -8.453 1 97.75 402 THR B C 1
ATOM 7532 O O . THR B 1 402 ? 10.273 -4.953 -9.688 1 97.75 402 THR B O 1
ATOM 7535 N N . PHE B 1 403 ? 10.141 -5.969 -7.734 1 98.44 403 PHE B N 1
ATOM 7536 C CA . PHE B 1 403 ? 10.023 -7.32 -8.266 1 98.44 403 PHE B CA 1
ATOM 7537 C C . PHE B 1 403 ? 8.664 -7.922 -7.922 1 98.44 403 PHE B C 1
ATOM 7539 O O . PHE B 1 403 ? 8.484 -9.141 -7.965 1 98.44 403 PHE B O 1
ATOM 7546 N N . GLU B 1 404 ? 7.691 -7.09 -7.5 1 98.75 404 GLU B N 1
ATOM 7547 C CA . GLU B 1 404 ? 6.488 -7.621 -6.859 1 98.75 404 GLU B CA 1
ATOM 7548 C C . GLU B 1 404 ? 5.227 -7.102 -7.539 1 98.75 404 GLU B C 1
ATOM 7550 O O . GLU B 1 404 ? 4.133 -7.613 -7.301 1 98.75 404 GLU B O 1
ATOM 7555 N N . ASP B 1 405 ? 5.32 -6.125 -8.422 1 98.75 405 ASP B N 1
ATOM 7556 C CA . ASP B 1 405 ? 4.184 -5.328 -8.883 1 98.75 405 ASP B CA 1
ATOM 7557 C C . ASP B 1 405 ? 3.248 -6.16 -9.758 1 98.75 405 ASP B C 1
ATOM 7559 O O . ASP B 1 405 ? 2.027 -5.992 -9.695 1 98.75 405 ASP B O 1
ATOM 7563 N N . ILE B 1 406 ? 3.762 -7.094 -10.586 1 98.88 406 ILE B N 1
ATOM 7564 C CA . ILE B 1 406 ? 2.889 -7.961 -11.367 1 98.88 406 ILE B CA 1
ATOM 7565 C C . ILE B 1 406 ? 1.984 -8.758 -10.43 1 98.88 406 ILE B C 1
ATOM 7567 O O . ILE B 1 406 ? 0.765 -8.789 -10.609 1 98.88 406 ILE B O 1
ATOM 7571 N N . SER B 1 407 ? 2.602 -9.398 -9.414 1 98.75 407 SER B N 1
ATOM 7572 C CA . SER B 1 407 ? 1.868 -10.219 -8.453 1 98.75 407 SER B CA 1
ATOM 7573 C C . SER B 1 407 ? 0.798 -9.398 -7.734 1 98.75 407 SER B C 1
ATOM 7575 O O . SER B 1 407 ? -0.329 -9.867 -7.555 1 98.75 407 SER B O 1
ATOM 7577 N N . LEU B 1 408 ? 1.143 -8.211 -7.297 1 98.81 408 LEU B N 1
ATOM 7578 C CA . LEU B 1 408 ? 0.206 -7.355 -6.574 1 98.81 408 LEU B CA 1
ATOM 7579 C C . LEU B 1 408 ? -0.99 -6.996 -7.449 1 98.81 408 LEU B C 1
ATOM 7581 O O . LEU B 1 408 ? -2.139 -7.141 -7.027 1 98.81 408 LEU B O 1
ATOM 7585 N N . MET B 1 409 ? -0.723 -6.602 -8.656 1 98.88 409 MET B N 1
ATOM 7586 C CA . MET B 1 409 ? -1.786 -6.113 -9.531 1 98.88 409 MET B CA 1
ATOM 7587 C C . MET B 1 409 ? -2.646 -7.266 -10.039 1 98.88 409 MET B C 1
ATOM 7589 O O . MET B 1 409 ? -3.836 -7.09 -10.305 1 98.88 409 MET B O 1
ATOM 7593 N N . ARG B 1 410 ? -2.094 -8.477 -10.102 1 98.69 410 ARG B N 1
ATOM 7594 C CA . ARG B 1 410 ? -2.836 -9.641 -10.578 1 98.69 410 ARG B CA 1
ATOM 7595 C C . ARG B 1 410 ? -3.961 -10.008 -9.617 1 98.69 410 ARG B C 1
ATOM 7597 O O . ARG B 1 410 ? -4.922 -10.672 -10 1 98.69 410 ARG B O 1
ATOM 7604 N N . THR B 1 411 ? -3.842 -9.625 -8.375 1 98.38 411 THR B N 1
ATOM 7605 C CA . THR B 1 411 ? -4.855 -9.969 -7.383 1 98.38 411 THR B CA 1
ATOM 7606 C C . THR B 1 411 ? -6.156 -9.219 -7.656 1 98.38 411 THR B C 1
ATOM 7608 O O . THR B 1 411 ? -7.215 -9.586 -7.145 1 98.38 411 THR B O 1
ATOM 7611 N N . LEU B 1 412 ? -6.109 -8.109 -8.398 1 98.62 412 LEU B N 1
ATOM 7612 C CA . LEU B 1 412 ? -7.285 -7.281 -8.641 1 98.62 412 LEU B CA 1
ATOM 7613 C C . LEU B 1 412 ? -8.148 -7.867 -9.75 1 98.62 412 LEU B C 1
ATOM 7615 O O . LEU B 1 412 ? -7.672 -8.047 -10.875 1 98.62 412 LEU B O 1
ATOM 7619 N N . PRO B 1 413 ? -9.391 -8.125 -9.523 1 97.62 413 PRO B N 1
ATOM 7620 C CA . PRO B 1 413 ? -10.242 -8.922 -10.414 1 97.62 413 PRO B CA 1
ATOM 7621 C C . PRO B 1 413 ? -10.312 -8.359 -11.828 1 97.62 413 PRO B C 1
ATOM 7623 O O . PRO B 1 413 ? -10.258 -9.109 -12.805 1 97.62 413 PRO B O 1
ATOM 7626 N N . ASN B 1 414 ? -10.367 -7.09 -11.992 1 98 414 ASN B N 1
ATOM 7627 C CA . ASN B 1 414 ? -10.672 -6.492 -13.289 1 98 414 ASN B CA 1
ATOM 7628 C C . ASN B 1 414 ? -9.477 -5.727 -13.844 1 98 414 ASN B C 1
ATOM 7630 O O . ASN B 1 414 ? -9.625 -4.926 -14.766 1 98 414 ASN B O 1
ATOM 7634 N N . MET B 1 415 ? -8.336 -5.906 -13.305 1 98.75 415 MET B N 1
ATOM 7635 C CA . MET B 1 415 ? -7.145 -5.184 -13.727 1 98.75 415 MET B CA 1
ATOM 7636 C C . MET B 1 415 ? -6.5 -5.848 -14.938 1 98.75 415 MET B C 1
ATOM 7638 O O . MET B 1 415 ? -6.176 -7.035 -14.898 1 98.75 415 MET B O 1
ATOM 7642 N N . THR B 1 416 ? -6.344 -5.102 -16 1 98.81 416 THR B N 1
ATOM 7643 C CA . THR B 1 416 ? -5.535 -5.539 -17.125 1 98.81 416 THR B CA 1
ATOM 7644 C C . THR B 1 416 ? -4.059 -5.242 -16.891 1 98.81 416 THR B C 1
ATOM 7646 O O . THR B 1 416 ? -3.709 -4.16 -16.406 1 98.81 416 THR B O 1
ATOM 7649 N N . ILE B 1 417 ? -3.197 -6.199 -17.156 1 98.94 417 ILE B N 1
ATOM 7650 C CA . ILE B 1 417 ? -1.775 -6.027 -16.875 1 98.94 417 ILE B CA 1
ATOM 7651 C C . ILE B 1 417 ? -0.961 -6.324 -18.125 1 98.94 417 ILE B C 1
ATOM 7653 O O . ILE B 1 417 ? -1.053 -7.422 -18.688 1 98.94 417 ILE B O 1
ATOM 7657 N N . VAL B 1 418 ? -0.123 -5.379 -18.547 1 98.88 418 VAL B N 1
ATOM 7658 C CA . VAL B 1 418 ? 0.702 -5.516 -19.734 1 98.88 418 VAL B CA 1
ATOM 7659 C C . VAL B 1 418 ? 2.168 -5.27 -19.391 1 98.88 418 VAL B C 1
ATOM 7661 O O . VAL B 1 418 ? 2.49 -4.316 -18.672 1 98.88 418 VAL B O 1
ATOM 7664 N N . VAL B 1 419 ? 3.068 -6.145 -19.828 1 98.88 419 VAL B N 1
ATOM 7665 C CA . VAL B 1 419 ? 4.516 -6.047 -19.656 1 98.88 419 VAL B CA 1
ATOM 7666 C C . VAL B 1 419 ? 5.199 -6.156 -21.016 1 98.88 419 VAL B C 1
ATOM 7668 O O . VAL B 1 419 ? 5.609 -7.246 -21.422 1 98.88 419 VAL B O 1
ATOM 7671 N N . PRO B 1 420 ? 5.453 -5.031 -21.672 1 98.44 420 PRO B N 1
ATOM 7672 C CA . PRO B 1 420 ? 6.023 -5.059 -23.016 1 98.44 420 PRO B CA 1
ATOM 7673 C C . PRO B 1 420 ? 7.461 -5.574 -23.047 1 98.44 420 PRO B C 1
ATOM 7675 O O . PRO B 1 420 ? 8.234 -5.297 -22.125 1 98.44 420 PRO B O 1
ATOM 7678 N N . ALA B 1 421 ? 7.848 -6.133 -24.125 1 97.81 421 ALA B N 1
ATOM 7679 C CA . ALA B 1 421 ? 9.133 -6.812 -24.25 1 97.81 421 ALA B CA 1
ATOM 7680 C C . ALA B 1 421 ? 10.234 -5.828 -24.625 1 97.81 421 ALA B C 1
ATOM 7682 O O . ALA B 1 421 ? 11.414 -6.066 -24.344 1 97.81 421 ALA B O 1
ATOM 7683 N N . ASP B 1 422 ? 9.898 -4.785 -25.344 1 97 422 ASP B N 1
ATOM 7684 C CA . ASP B 1 422 ? 10.867 -3.807 -25.828 1 97 422 ASP B CA 1
ATOM 7685 C C . ASP B 1 422 ? 10.211 -2.447 -26.047 1 97 422 ASP B C 1
ATOM 7687 O O . ASP B 1 422 ? 9.008 -2.291 -25.844 1 97 422 ASP B O 1
ATOM 7691 N N . PRO B 1 423 ? 10.984 -1.406 -26.422 1 96.81 423 PRO B N 1
ATOM 7692 C CA . PRO B 1 423 ? 10.438 -0.055 -26.547 1 96.81 423 PRO B CA 1
ATOM 7693 C C . PRO B 1 423 ? 9.336 0.033 -27.609 1 96.81 423 PRO B C 1
ATOM 7695 O O . PRO B 1 423 ? 8.344 0.745 -27.422 1 96.81 423 PRO B O 1
ATOM 7698 N N . ASN B 1 424 ? 9.516 -0.694 -28.703 1 95.75 424 ASN B N 1
ATOM 7699 C CA . ASN B 1 424 ? 8.492 -0.681 -29.75 1 95.75 424 ASN B CA 1
ATOM 7700 C C . ASN B 1 424 ? 7.152 -1.185 -29.234 1 95.75 424 ASN B C 1
ATOM 7702 O O . ASN B 1 424 ? 6.117 -0.548 -29.438 1 95.75 424 ASN B O 1
ATOM 7706 N N . GLU B 1 425 ? 7.141 -2.275 -28.578 1 97.56 425 GLU B N 1
ATOM 7707 C CA . GLU B 1 425 ? 5.91 -2.842 -28.031 1 97.56 425 GLU B CA 1
ATOM 7708 C C . GLU B 1 425 ? 5.348 -1.957 -26.922 1 97.56 425 GLU B C 1
ATOM 7710 O O . GLU B 1 425 ? 4.129 -1.854 -26.766 1 97.56 425 GLU B O 1
ATOM 7715 N N . ALA B 1 426 ? 6.203 -1.309 -26.172 1 97.88 426 ALA B N 1
ATOM 7716 C CA . ALA B 1 426 ? 5.758 -0.445 -25.078 1 97.88 426 ALA B CA 1
ATOM 7717 C C . ALA B 1 426 ? 4.91 0.711 -25.609 1 97.88 426 ALA B C 1
ATOM 7719 O O . ALA B 1 426 ? 3.85 1.011 -25.062 1 97.88 426 ALA B O 1
ATOM 7720 N N . GLY B 1 427 ? 5.457 1.357 -26.641 1 97.44 427 GLY B N 1
ATOM 7721 C CA . GLY B 1 427 ? 4.691 2.438 -27.25 1 97.44 427 GLY B CA 1
ATOM 7722 C C . GLY B 1 427 ? 3.338 1.99 -27.766 1 97.44 427 GLY B C 1
ATOM 7723 O O . GLY B 1 427 ? 2.322 2.639 -27.516 1 97.44 427 GLY B O 1
ATOM 7724 N N . LYS B 1 428 ? 3.303 0.863 -28.453 1 97.69 428 LYS B N 1
ATOM 7725 C CA . LYS B 1 428 ? 2.076 0.325 -29.031 1 97.69 428 LYS B CA 1
ATOM 7726 C C . LYS B 1 428 ? 1.089 -0.088 -27.953 1 97.69 428 LYS B C 1
ATOM 7728 O O . LYS B 1 428 ? -0.12 0.107 -28.094 1 97.69 428 LYS B O 1
ATOM 7733 N N . ALA B 1 429 ? 1.587 -0.691 -26.891 1 98.12 429 ALA B N 1
ATOM 7734 C CA . ALA B 1 429 ? 0.745 -1.139 -25.797 1 98.12 429 ALA B CA 1
ATOM 7735 C C . ALA B 1 429 ? 0.036 0.04 -25.125 1 98.12 429 ALA B C 1
ATOM 7737 O O . ALA B 1 429 ? -1.151 -0.043 -24.812 1 98.12 429 ALA B O 1
ATOM 7738 N N . VAL B 1 430 ? 0.767 1.119 -24.859 1 98.25 430 VAL B N 1
ATOM 7739 C CA . VAL B 1 430 ? 0.189 2.301 -24.234 1 98.25 430 VAL B CA 1
ATOM 7740 C C . VAL B 1 430 ? -0.935 2.855 -25.109 1 98.25 430 VAL B C 1
ATOM 7742 O O . VAL B 1 430 ? -2.018 3.172 -24.609 1 98.25 430 VAL B O 1
ATOM 7745 N N . LEU B 1 431 ? -0.694 2.947 -26.391 1 97.88 431 LEU B N 1
ATOM 7746 C CA . LEU B 1 431 ? -1.711 3.461 -27.297 1 97.88 431 LEU B CA 1
ATOM 7747 C C . LEU B 1 431 ? -2.926 2.539 -27.344 1 97.88 431 LEU B C 1
ATOM 7749 O O . LEU B 1 431 ? -4.066 3.008 -27.344 1 97.88 431 LEU B O 1
ATOM 7753 N N . ALA B 1 432 ? -2.695 1.245 -27.344 1 97.81 432 ALA B N 1
ATOM 7754 C CA . ALA B 1 432 ? -3.791 0.28 -27.344 1 97.81 432 ALA B CA 1
ATOM 7755 C C . ALA B 1 432 ? -4.625 0.404 -26.062 1 97.81 432 ALA B C 1
ATOM 7757 O O . ALA B 1 432 ? -5.848 0.252 -26.109 1 97.81 432 ALA B O 1
ATOM 7758 N N . LEU B 1 433 ? -4.039 0.672 -24.969 1 97.69 433 LEU B N 1
ATOM 7759 C CA . LEU B 1 433 ? -4.719 0.737 -23.688 1 97.69 433 LEU B CA 1
ATOM 7760 C C . LEU B 1 433 ? -5.586 1.989 -23.594 1 97.69 433 LEU B C 1
ATOM 7762 O O . LEU B 1 433 ? -6.52 2.043 -22.781 1 97.69 433 LEU B O 1
ATOM 7766 N N . MET B 1 434 ? -5.238 3.02 -24.359 1 97.12 434 MET B N 1
ATOM 7767 C CA . MET B 1 434 ? -6.09 4.207 -24.375 1 97.12 434 MET B CA 1
ATOM 7768 C C . MET B 1 434 ? -7.477 3.873 -24.922 1 97.12 434 MET B C 1
ATOM 7770 O O . MET B 1 434 ? -8.445 4.578 -24.641 1 97.12 434 MET B O 1
ATOM 7774 N N . GLU B 1 435 ? -7.574 2.768 -25.672 1 96.31 435 GLU B N 1
ATOM 7775 C CA . GLU B 1 435 ? -8.844 2.344 -26.25 1 96.31 435 GLU B CA 1
ATOM 7776 C C . GLU B 1 435 ? -9.539 1.317 -25.344 1 96.31 435 GLU B C 1
ATOM 7778 O O . GLU B 1 435 ? -10.727 1.024 -25.531 1 96.31 435 GLU B O 1
ATOM 7783 N N . HIS B 1 436 ? -8.82 0.803 -24.453 1 96.31 436 HIS B N 1
ATOM 7784 C CA . HIS B 1 436 ? -9.344 -0.183 -23.516 1 96.31 436 HIS B CA 1
ATOM 7785 C C . HIS B 1 436 ? -10.164 0.484 -22.406 1 96.31 436 HIS B C 1
ATOM 7787 O O . HIS B 1 436 ? -9.781 1.539 -21.906 1 96.31 436 HIS B O 1
ATOM 7793 N N . GLN B 1 437 ? -11.352 -0.106 -22.109 1 97.25 437 GLN B N 1
ATOM 7794 C CA . GLN B 1 437 ? -12.156 0.384 -21 1 97.25 437 GLN B CA 1
ATOM 7795 C C . GLN B 1 437 ? -11.852 -0.392 -19.719 1 97.25 437 GLN B C 1
ATOM 7797 O O . GLN B 1 437 ? -11.688 -1.613 -19.75 1 97.25 437 GLN B O 1
ATOM 7802 N N . GLY B 1 438 ? -11.758 0.363 -18.547 1 98.12 438 GLY B N 1
ATOM 7803 C CA . GLY B 1 438 ? -11.461 -0.257 -17.266 1 98.12 438 GLY B CA 1
ATOM 7804 C C . GLY B 1 438 ? -10.039 -0.008 -16.797 1 98.12 438 GLY B C 1
ATOM 7805 O O . GLY B 1 438 ? -9.242 0.617 -17.5 1 98.12 438 GLY B O 1
ATOM 7806 N N . PRO B 1 439 ? -9.75 -0.441 -15.625 1 98.81 439 PRO B N 1
ATOM 7807 C CA . PRO B 1 439 ? -8.414 -0.207 -15.086 1 98.81 439 PRO B CA 1
ATOM 7808 C C . PRO B 1 439 ? -7.344 -1.071 -15.75 1 98.81 439 PRO B C 1
ATOM 7810 O O . PRO B 1 439 ? -7.605 -2.229 -16.094 1 98.81 439 PRO B O 1
ATOM 7813 N N . ALA B 1 440 ? -6.164 -0.512 -15.953 1 98.94 440 ALA B N 1
ATOM 7814 C CA . ALA B 1 440 ? -5.043 -1.229 -16.547 1 98.94 440 ALA B CA 1
ATOM 7815 C C . ALA B 1 440 ? -3.721 -0.805 -15.922 1 98.94 440 ALA B C 1
ATOM 7817 O O . ALA B 1 440 ? -3.596 0.318 -15.422 1 98.94 440 ALA B O 1
ATOM 7818 N N . TYR B 1 441 ? -2.814 -1.691 -15.867 1 98.94 441 TYR B N 1
ATOM 7819 C CA . TYR B 1 441 ? -1.455 -1.473 -15.383 1 98.94 441 TYR B CA 1
ATOM 7820 C C . TYR B 1 441 ? -0.433 -1.87 -16.438 1 98.94 441 TYR B C 1
ATOM 7822 O O . TYR B 1 441 ? -0.464 -2.992 -16.953 1 98.94 441 TYR B O 1
ATOM 7830 N N . VAL B 1 442 ? 0.508 -0.952 -16.766 1 98.88 442 VAL B N 1
ATOM 7831 C CA . VAL B 1 442 ? 1.619 -1.21 -17.672 1 98.88 442 VAL B CA 1
ATOM 7832 C C . VAL B 1 442 ? 2.939 -1.148 -16.906 1 98.88 442 VAL B C 1
ATOM 7834 O O . VAL B 1 442 ? 3.248 -0.138 -16.266 1 98.88 442 VAL B O 1
ATOM 7837 N N . ARG B 1 443 ? 3.652 -2.189 -16.984 1 98.81 443 ARG B N 1
ATOM 7838 C CA . ARG B 1 443 ? 4.953 -2.275 -16.328 1 98.81 443 ARG B CA 1
ATOM 7839 C C . ARG B 1 443 ? 6.086 -2.088 -17.328 1 98.81 443 ARG B C 1
ATOM 7841 O O . ARG B 1 443 ? 6.191 -2.84 -18.297 1 98.81 443 ARG B O 1
ATOM 7848 N N . ILE B 1 444 ? 6.961 -1.063 -17.109 1 98.5 444 ILE B N 1
ATOM 7849 C CA . ILE B 1 444 ? 8.109 -0.883 -18 1 98.5 444 ILE B CA 1
ATOM 7850 C C . ILE B 1 444 ? 9.352 -0.563 -17.172 1 98.5 444 ILE B C 1
ATOM 7852 O O . ILE B 1 444 ? 9.242 -0.167 -16 1 98.5 444 ILE B O 1
ATOM 7856 N N . GLY B 1 445 ? 10.523 -0.822 -17.797 1 97.12 445 GLY B N 1
ATOM 7857 C CA . GLY B 1 445 ? 11.789 -0.423 -17.203 1 97.12 445 GLY B CA 1
ATOM 7858 C C . GLY B 1 445 ? 12.172 1.008 -17.516 1 97.12 445 GLY B C 1
ATOM 7859 O O . GLY B 1 445 ? 11.312 1.84 -17.812 1 97.12 445 GLY B O 1
ATOM 7860 N N . ARG B 1 446 ? 13.453 1.257 -17.406 1 95.56 446 ARG B N 1
ATOM 7861 C CA . ARG B 1 446 ? 14.031 2.562 -17.703 1 95.56 446 ARG B CA 1
ATOM 7862 C C . ARG B 1 446 ? 14.703 2.562 -19.078 1 95.56 446 ARG B C 1
ATOM 7864 O O . ARG B 1 446 ? 14.039 2.367 -20.094 1 95.56 446 ARG B O 1
ATOM 7871 N N . ASP B 1 447 ? 16.062 2.52 -19.141 1 92.75 447 ASP B N 1
ATOM 7872 C CA . ASP B 1 447 ? 16.797 2.695 -20.391 1 92.75 447 ASP B CA 1
ATOM 7873 C C . ASP B 1 447 ? 17.438 1.385 -20.844 1 92.75 447 ASP B C 1
ATOM 7875 O O . ASP B 1 447 ? 18.531 1.386 -21.406 1 92.75 447 ASP B O 1
ATOM 7879 N N . TYR B 1 448 ? 16.859 0.338 -20.516 1 92.06 448 TYR B N 1
ATOM 7880 C CA . TYR B 1 448 ? 17.25 -0.986 -20.984 1 92.06 448 TYR B CA 1
ATOM 7881 C C . TYR B 1 448 ? 16.141 -1.637 -21.797 1 92.06 448 TYR B C 1
ATOM 7883 O O . TYR B 1 448 ? 15.211 -2.221 -21.219 1 92.06 448 TYR B O 1
ATOM 7891 N N . GLY B 1 449 ? 16.312 -1.54 -23.094 1 93.94 449 GLY B N 1
ATOM 7892 C CA . GLY B 1 449 ? 15.281 -2.057 -23.984 1 93.94 449 GLY B CA 1
ATOM 7893 C C . GLY B 1 449 ? 15.852 -2.684 -25.25 1 93.94 449 GLY B C 1
ATOM 7894 O O . GLY B 1 449 ? 15.664 -2.154 -26.344 1 93.94 449 GLY B O 1
ATOM 7895 N N . PRO B 1 450 ? 16.5 -3.848 -25.078 1 93.81 450 PRO B N 1
ATOM 7896 C CA . PRO B 1 450 ? 16.938 -4.547 -26.281 1 93.81 450 PRO B CA 1
ATOM 7897 C C . PRO B 1 450 ? 15.773 -4.879 -27.219 1 93.81 450 PRO B C 1
ATOM 7899 O O . PRO B 1 450 ? 14.633 -5.004 -26.781 1 93.81 450 PRO B O 1
ATOM 7902 N N . ARG B 1 451 ? 16.109 -4.973 -28.438 1 93.56 451 ARG B N 1
ATOM 7903 C CA . ARG B 1 451 ? 15.078 -5.312 -29.422 1 93.56 451 ARG B CA 1
ATOM 7904 C C . ARG B 1 451 ? 14.672 -6.777 -29.297 1 93.56 451 ARG B C 1
ATOM 7906 O O . ARG B 1 451 ? 15.523 -7.672 -29.391 1 93.56 451 ARG B O 1
ATOM 7913 N N . VAL B 1 452 ? 13.398 -6.949 -29.078 1 96.06 452 VAL B N 1
ATOM 7914 C CA . VAL B 1 452 ? 12.867 -8.297 -28.906 1 96.06 452 VAL B CA 1
ATOM 7915 C C . VAL B 1 452 ? 11.836 -8.578 -30 1 96.06 452 VAL B C 1
ATOM 7917 O O . VAL B 1 452 ? 11.844 -9.656 -30.609 1 96.06 452 VAL B O 1
ATOM 7920 N N . THR B 1 453 ? 10.992 -7.617 -30.297 1 94.25 453 THR B N 1
ATOM 7921 C CA . THR B 1 453 ? 9.906 -7.793 -31.25 1 94.25 453 THR B CA 1
ATOM 7922 C C . THR B 1 453 ? 10.32 -7.301 -32.625 1 94.25 453 THR B C 1
ATOM 7924 O O . THR B 1 453 ? 11.273 -6.531 -32.781 1 94.25 453 THR B O 1
ATOM 7927 N N . ASN B 1 454 ? 9.594 -7.91 -33.719 1 86.5 454 ASN B N 1
ATOM 7928 C CA . ASN B 1 454 ? 9.906 -7.559 -35.125 1 86.5 454 ASN B CA 1
ATOM 7929 C C . ASN B 1 454 ? 8.891 -6.562 -35.688 1 86.5 454 ASN B C 1
ATOM 7931 O O . ASN B 1 454 ? 8.57 -6.605 -36.875 1 86.5 454 ASN B O 1
ATOM 7935 N N . GLY B 1 455 ? 8.391 -5.711 -34.875 1 79.06 455 GLY B N 1
ATOM 7936 C CA . GLY B 1 455 ? 7.52 -4.66 -35.375 1 79.06 455 GLY B CA 1
ATOM 7937 C C . GLY B 1 455 ? 6.074 -5.105 -35.5 1 79.06 455 GLY B C 1
ATOM 7938 O O . GLY B 1 455 ? 5.238 -4.359 -36.031 1 79.06 455 GLY B O 1
ATOM 7939 N N . ASP B 1 456 ? 5.734 -6.242 -35.062 1 83.62 456 ASP B N 1
ATOM 7940 C CA . ASP B 1 456 ? 4.371 -6.75 -35.156 1 83.62 456 ASP B CA 1
ATOM 7941 C C . ASP B 1 456 ? 3.402 -5.887 -34.375 1 83.62 456 ASP B C 1
ATOM 7943 O O . ASP B 1 456 ? 3.822 -5.113 -33.5 1 83.62 456 ASP B O 1
ATOM 7947 N N . GLU B 1 457 ? 2.145 -6.062 -34.75 1 90.88 457 GLU B N 1
ATOM 7948 C CA . GLU B 1 457 ? 1.081 -5.348 -34.062 1 90.88 457 GLU B CA 1
ATOM 7949 C C . GLU B 1 457 ? 0.896 -5.879 -32.625 1 90.88 457 GLU B C 1
ATOM 7951 O O . GLU B 1 457 ? 1.026 -7.082 -32.406 1 90.88 457 GLU B O 1
ATOM 7956 N N . PHE B 1 458 ? 0.678 -4.969 -31.781 1 96.19 458 PHE B N 1
ATOM 7957 C CA . PHE B 1 458 ? 0.365 -5.355 -30.406 1 96.19 458 PHE B CA 1
ATOM 7958 C C . PHE B 1 458 ? -1.121 -5.656 -30.266 1 96.19 458 PHE B C 1
ATOM 7960 O O . PHE B 1 458 ? -1.967 -4.84 -30.625 1 96.19 458 PHE B O 1
ATOM 7967 N N . LYS B 1 459 ? -1.456 -6.805 -29.828 1 96.62 459 LYS B N 1
ATOM 7968 C CA . LYS B 1 459 ? -2.836 -7.188 -29.562 1 96.62 459 LYS B CA 1
ATOM 7969 C C . LYS B 1 459 ? -3.027 -7.523 -28.078 1 96.62 459 LYS B C 1
ATOM 7971 O O . LYS B 1 459 ? -2.475 -8.508 -27.578 1 96.62 459 LYS B O 1
ATOM 7976 N N . LEU B 1 460 ? -3.889 -6.742 -27.406 1 97.44 460 LEU B N 1
ATOM 7977 C CA . LEU B 1 460 ? -4.16 -6.938 -25.984 1 97.44 460 LEU B CA 1
ATOM 7978 C C . LEU B 1 460 ? -4.746 -8.32 -25.734 1 97.44 460 LEU B C 1
ATOM 7980 O O . LEU B 1 460 ? -5.66 -8.75 -26.438 1 97.44 460 LEU B O 1
ATOM 7984 N N . GLY B 1 461 ? -4.203 -9.078 -24.797 1 97.81 461 GLY B N 1
ATOM 7985 C CA . GLY B 1 461 ? -4.723 -10.375 -24.422 1 97.81 461 GLY B CA 1
ATOM 7986 C C . GLY B 1 461 ? -4.156 -11.516 -25.25 1 97.81 461 GLY B C 1
ATOM 7987 O O . GLY B 1 461 ? -4.5 -12.68 -25.031 1 97.81 461 GLY B O 1
ATOM 7988 N N . LYS B 1 462 ? -3.248 -11.156 -26.141 1 97.75 462 LYS B N 1
ATOM 7989 C CA . LYS B 1 462 ? -2.666 -12.18 -27 1 97.75 462 LYS B CA 1
ATOM 7990 C C . LYS B 1 462 ? -1.152 -12.258 -26.828 1 97.75 462 LYS B C 1
ATOM 7992 O O . LYS B 1 462 ? -0.481 -11.227 -26.719 1 97.75 462 LYS B O 1
ATOM 7997 N N . ALA B 1 463 ? -0.633 -13.461 -26.734 1 97.94 463 ALA B N 1
ATOM 7998 C CA . ALA B 1 463 ? 0.809 -13.695 -26.703 1 97.94 463 ALA B CA 1
ATOM 7999 C C . ALA B 1 463 ? 1.375 -13.812 -28.109 1 97.94 463 ALA B C 1
ATOM 8001 O O . ALA B 1 463 ? 0.631 -14.047 -29.078 1 97.94 463 ALA B O 1
ATOM 8002 N N . SER B 1 464 ? 2.67 -13.586 -28.25 1 97.19 464 SER B N 1
ATOM 8003 C CA . SER B 1 464 ? 3.332 -13.695 -29.547 1 97.19 464 SER B CA 1
ATOM 8004 C C . SER B 1 464 ? 4.441 -14.742 -29.516 1 97.19 464 SER B C 1
ATOM 8006 O O . SER B 1 464 ? 5.258 -14.758 -28.594 1 97.19 464 SER B O 1
ATOM 8008 N N . VAL B 1 465 ? 4.461 -15.594 -30.5 1 97.56 465 VAL B N 1
ATOM 8009 C CA . VAL B 1 465 ? 5.559 -16.547 -30.641 1 97.56 465 VAL B CA 1
ATOM 8010 C C . VAL B 1 465 ? 6.73 -15.867 -31.359 1 97.56 465 VAL B C 1
ATOM 8012 O O . VAL B 1 465 ? 6.652 -15.562 -32.531 1 97.56 465 VAL B O 1
ATOM 8015 N N . LEU B 1 466 ? 7.793 -15.641 -30.641 1 98 466 LEU B N 1
ATOM 8016 C CA . LEU B 1 466 ? 8.961 -14.945 -31.188 1 98 466 LEU B CA 1
ATOM 8017 C C . LEU B 1 466 ? 9.852 -15.906 -31.969 1 98 466 LEU B C 1
ATOM 8019 O O . LEU B 1 466 ? 10.578 -15.492 -32.875 1 98 466 LEU B O 1
ATOM 8023 N N . ARG B 1 467 ? 9.906 -17.156 -31.531 1 97.69 467 ARG B N 1
ATOM 8024 C CA . ARG B 1 467 ? 10.664 -18.25 -32.125 1 97.69 467 ARG B CA 1
ATOM 8025 C C . ARG B 1 467 ? 9.922 -19.578 -32 1 97.69 467 ARG B C 1
ATOM 8027 O O . ARG B 1 467 ? 9.367 -19.875 -30.938 1 97.69 467 ARG B O 1
ATOM 8034 N N . ASP B 1 468 ? 9.875 -20.312 -33.031 1 97.94 468 ASP B N 1
ATOM 8035 C CA . ASP B 1 468 ? 9.211 -21.609 -33 1 97.94 468 ASP B CA 1
ATOM 8036 C C . ASP B 1 468 ? 10.148 -22.688 -32.469 1 97.94 468 ASP B C 1
ATOM 8038 O O . ASP B 1 468 ? 11.367 -22.516 -32.469 1 97.94 468 ASP B O 1
ATOM 8042 N N . GLY B 1 469 ? 9.516 -23.781 -31.922 1 98.25 469 GLY B N 1
ATOM 8043 C CA . GLY B 1 469 ? 10.281 -24.891 -31.375 1 98.25 469 GLY B CA 1
ATOM 8044 C C . GLY B 1 469 ? 9.406 -26.031 -30.875 1 98.25 469 GLY B C 1
ATOM 8045 O O . GLY B 1 469 ? 8.195 -25.859 -30.703 1 98.25 469 GLY B O 1
ATOM 8046 N N . ASP 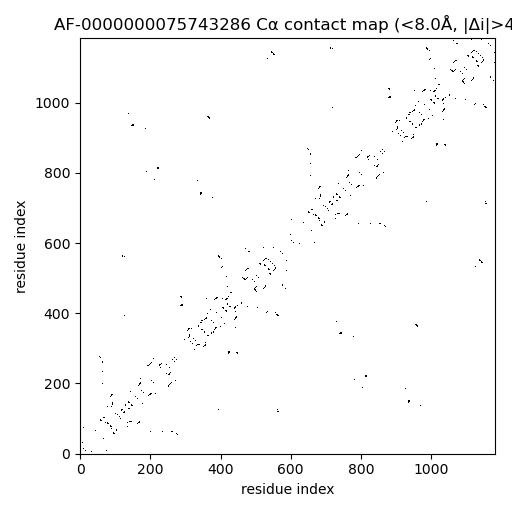B 1 470 ? 10.156 -27.203 -30.547 1 98 470 ASP B N 1
ATOM 8047 C CA . ASP B 1 470 ? 9.359 -28.406 -30.312 1 98 470 ASP B CA 1
ATOM 8048 C C . ASP B 1 470 ? 9.797 -29.109 -29.016 1 98 470 ASP B C 1
ATOM 8050 O O . ASP B 1 470 ? 9.086 -29.969 -28.516 1 98 470 ASP B O 1
ATOM 8054 N N . ASP B 1 471 ? 10.922 -28.766 -28.5 1 98.06 471 ASP B N 1
ATOM 8055 C CA . ASP B 1 471 ? 11.461 -29.531 -27.391 1 98.06 471 ASP B CA 1
ATOM 8056 C C . ASP B 1 471 ? 11.148 -28.875 -26.047 1 98.06 471 ASP B C 1
ATOM 8058 O O . ASP B 1 471 ? 11.023 -29.547 -25.031 1 98.06 471 ASP B O 1
ATOM 8062 N N . LEU B 1 472 ? 11.078 -27.547 -26.078 1 98.38 472 LEU B N 1
ATOM 8063 C CA . LEU B 1 472 ? 10.891 -26.75 -24.875 1 98.38 472 LEU B CA 1
ATOM 8064 C C . LEU B 1 472 ? 10.281 -25.391 -25.234 1 98.38 472 LEU B C 1
ATOM 8066 O O . LEU B 1 472 ? 10.633 -24.797 -26.25 1 98.38 472 LEU B O 1
ATOM 8070 N N . ALA B 1 473 ? 9.375 -24.938 -24.406 1 98.88 473 ALA B N 1
ATOM 8071 C CA . ALA B 1 473 ? 8.867 -23.562 -24.562 1 98.88 473 ALA B CA 1
ATOM 8072 C C . ALA B 1 473 ? 9.383 -22.656 -23.453 1 98.88 473 ALA B C 1
ATOM 8074 O O . ALA B 1 473 ? 9.258 -22.984 -22.266 1 98.88 473 ALA B O 1
ATOM 8075 N N . ILE B 1 474 ? 10.039 -21.562 -23.781 1 98.94 474 ILE B N 1
ATOM 8076 C CA . ILE B 1 474 ? 10.352 -20.484 -22.859 1 98.94 474 ILE B CA 1
ATOM 8077 C C . ILE B 1 474 ? 9.273 -19.406 -22.938 1 98.94 474 ILE B C 1
ATOM 8079 O O . ILE B 1 474 ? 9.055 -18.828 -24 1 98.94 474 ILE B O 1
ATOM 8083 N N . ILE B 1 475 ? 8.547 -19.203 -21.875 1 98.94 475 ILE B N 1
ATOM 8084 C CA . ILE B 1 475 ? 7.492 -18.203 -21.797 1 98.94 475 ILE B CA 1
ATOM 8085 C C . ILE B 1 475 ? 7.891 -17.109 -20.828 1 98.94 475 ILE B C 1
ATOM 8087 O O . ILE B 1 475 ? 8.242 -17.391 -19.672 1 98.94 475 ILE B O 1
ATOM 8091 N N . GLY B 1 476 ? 7.906 -15.859 -21.219 1 98.75 476 GLY B N 1
ATOM 8092 C CA . GLY B 1 476 ? 8.258 -14.75 -20.344 1 98.75 476 GLY B CA 1
ATOM 8093 C C . GLY B 1 476 ? 7.625 -13.438 -20.766 1 98.75 476 GLY B C 1
ATOM 8094 O O . GLY B 1 476 ? 6.773 -13.406 -21.656 1 98.75 476 GLY B O 1
ATOM 8095 N N . ALA B 1 477 ? 7.969 -12.383 -20.078 1 98.44 477 ALA B N 1
ATOM 8096 C CA . ALA B 1 477 ? 7.492 -11.031 -20.375 1 98.44 477 ALA B CA 1
ATOM 8097 C C . ALA B 1 477 ? 8.562 -9.992 -20.047 1 98.44 477 ALA B C 1
ATOM 8099 O O . ALA B 1 477 ? 9.289 -10.125 -19.062 1 98.44 477 ALA B O 1
ATOM 8100 N N . GLY B 1 478 ? 8.617 -8.961 -20.875 1 98 478 GLY B N 1
ATOM 8101 C CA . GLY B 1 478 ? 9.547 -7.871 -20.641 1 98 478 GLY B CA 1
ATOM 8102 C C . GLY B 1 478 ? 10.883 -8.062 -21.344 1 98 478 GLY B C 1
ATOM 8103 O O . GLY B 1 478 ? 11.031 -8.961 -22.156 1 98 478 GLY B O 1
ATOM 8104 N N . PRO B 1 479 ? 11.859 -7.285 -21.016 1 97.19 479 PRO B N 1
ATOM 8105 C CA . PRO B 1 479 ? 13.141 -7.246 -21.719 1 97.19 479 PRO B CA 1
ATOM 8106 C C . PRO B 1 479 ? 13.961 -8.523 -21.547 1 97.19 479 PRO B C 1
ATOM 8108 O O . PRO B 1 479 ? 14.867 -8.797 -22.328 1 97.19 479 PRO B O 1
ATOM 8111 N N . VAL B 1 480 ? 13.672 -9.328 -20.562 1 97.88 480 VAL B N 1
ATOM 8112 C CA . VAL B 1 480 ? 14.398 -10.562 -20.297 1 97.88 480 VAL B CA 1
ATOM 8113 C C . VAL B 1 480 ? 14.227 -11.531 -21.469 1 97.88 480 VAL B C 1
ATOM 8115 O O . VAL B 1 480 ? 15 -12.484 -21.609 1 97.88 480 VAL B O 1
ATOM 8118 N N . LEU B 1 481 ? 13.281 -11.297 -22.312 1 98.31 481 LEU B N 1
ATOM 8119 C CA . LEU B 1 481 ? 13.039 -12.156 -23.469 1 98.31 481 LEU B CA 1
ATOM 8120 C C . LEU B 1 481 ? 14.195 -12.07 -24.469 1 98.31 481 LEU B C 1
ATOM 8122 O O . LEU B 1 481 ? 14.383 -12.969 -25.281 1 98.31 481 LEU B O 1
ATOM 8126 N N . TRP B 1 482 ? 14.945 -10.93 -24.422 1 97.62 482 TRP B N 1
ATOM 8127 C CA . TRP B 1 482 ? 16.156 -10.859 -25.234 1 97.62 482 TRP B CA 1
ATOM 8128 C C . TRP B 1 482 ? 17.125 -11.984 -24.875 1 97.62 482 TRP B C 1
ATOM 8130 O O . TRP B 1 482 ? 17.656 -12.664 -25.75 1 97.62 482 TRP B O 1
ATOM 8140 N N . ASP B 1 483 ? 17.312 -12.219 -23.562 1 98.12 483 ASP B N 1
ATOM 8141 C CA . ASP B 1 483 ? 18.141 -13.312 -23.078 1 98.12 483 ASP B CA 1
ATOM 8142 C C . ASP B 1 483 ? 17.531 -14.672 -23.438 1 98.12 483 ASP B C 1
ATOM 8144 O O . ASP B 1 483 ? 18.266 -15.633 -23.688 1 98.12 483 ASP B O 1
ATOM 8148 N N . ALA B 1 484 ? 16.25 -14.742 -23.422 1 98.75 484 ALA B N 1
ATOM 8149 C CA . ALA B 1 484 ? 15.562 -15.977 -23.812 1 98.75 484 ALA B CA 1
ATOM 8150 C C . ALA B 1 484 ? 15.859 -16.344 -25.266 1 98.75 484 ALA B C 1
ATOM 8152 O O . ALA B 1 484 ? 16.109 -17.516 -25.578 1 98.75 484 ALA B O 1
ATOM 8153 N N . LEU B 1 485 ? 15.805 -15.367 -26.141 1 98.44 485 LEU B N 1
ATOM 8154 C CA . LEU B 1 485 ? 16.094 -15.586 -27.562 1 98.44 485 LEU B CA 1
ATOM 8155 C C . LEU B 1 485 ? 17.547 -16 -27.75 1 98.44 485 LEU B C 1
ATOM 8157 O O . LEU B 1 485 ? 17.844 -16.891 -28.562 1 98.44 485 LEU B O 1
ATOM 8161 N N . MET B 1 486 ? 18.469 -15.367 -26.984 1 98.25 486 MET B N 1
ATOM 8162 C CA . MET B 1 486 ? 19.875 -15.75 -27.047 1 98.25 486 MET B CA 1
ATOM 8163 C C . MET B 1 486 ? 20.078 -17.188 -26.562 1 98.25 486 MET B C 1
ATOM 8165 O O . MET B 1 486 ? 20.828 -17.953 -27.172 1 98.25 486 MET B O 1
ATOM 8169 N N . ALA B 1 487 ? 19.406 -17.5 -25.531 1 98.81 487 ALA B N 1
ATOM 8170 C CA . ALA B 1 487 ? 19.484 -18.859 -25 1 98.81 487 ALA B CA 1
ATOM 8171 C C . ALA B 1 487 ? 18.953 -19.875 -26 1 98.81 487 ALA B C 1
ATOM 8173 O O . ALA B 1 487 ? 19.516 -20.953 -26.172 1 98.81 487 ALA B O 1
ATOM 8174 N N . ALA B 1 488 ? 17.828 -19.531 -26.641 1 98.75 488 ALA B N 1
ATOM 8175 C CA . ALA B 1 488 ? 17.234 -20.406 -27.641 1 98.75 488 ALA B CA 1
ATOM 8176 C C . ALA B 1 488 ? 18.203 -20.672 -28.781 1 98.75 488 ALA B C 1
ATOM 8178 O O . ALA B 1 488 ? 18.281 -21.797 -29.297 1 98.75 488 ALA B O 1
ATOM 8179 N N . GLU B 1 489 ? 18.891 -19.656 -29.203 1 98.38 489 GLU B N 1
ATOM 8180 C CA . GLU B 1 489 ? 19.891 -19.797 -30.25 1 98.38 489 GLU B CA 1
ATOM 8181 C C . GLU B 1 489 ? 21.016 -20.734 -29.828 1 98.38 489 GLU B C 1
ATOM 8183 O O . GLU B 1 489 ? 21.422 -21.609 -30.578 1 98.38 489 GLU B O 1
ATOM 8188 N N . GLU B 1 490 ? 21.453 -20.531 -28.656 1 98.44 490 GLU B N 1
ATOM 8189 C CA . GLU B 1 490 ? 22.531 -21.375 -28.125 1 98.44 490 GLU B CA 1
ATOM 8190 C C . GLU B 1 490 ? 22.078 -22.828 -28 1 98.44 490 GLU B C 1
ATOM 8192 O O . GLU B 1 490 ? 22.828 -23.734 -28.344 1 98.44 490 GLU B O 1
ATOM 8197 N N . LEU B 1 491 ? 20.953 -23.047 -27.516 1 98.56 491 LEU B N 1
ATOM 8198 C CA . LEU B 1 491 ? 20.391 -24.375 -27.375 1 98.56 491 LEU B CA 1
ATOM 8199 C C . LEU B 1 491 ? 20.172 -25.031 -28.734 1 98.56 491 LEU B C 1
ATOM 8201 O O . LEU B 1 491 ? 20.344 -26.25 -28.875 1 98.56 491 LEU B O 1
ATOM 8205 N N . GLY B 1 492 ? 19.797 -24.203 -29.688 1 98.25 492 GLY B N 1
ATOM 8206 C CA . GLY B 1 492 ? 19.688 -24.688 -31.047 1 98.25 492 GLY B CA 1
ATOM 8207 C C . GLY B 1 492 ? 20.969 -25.297 -31.594 1 98.25 492 GLY B C 1
ATOM 8208 O O . GLY B 1 492 ? 20.938 -26.328 -32.25 1 98.25 492 GLY B O 1
ATOM 8209 N N . LYS B 1 493 ? 22.031 -24.703 -31.25 1 97.94 493 LYS B N 1
ATOM 8210 C CA . LYS B 1 493 ? 23.344 -25.203 -31.656 1 97.94 493 LYS B CA 1
ATOM 8211 C C . LYS B 1 493 ? 23.641 -26.547 -30.984 1 97.94 493 LYS B C 1
ATOM 8213 O O . LYS B 1 493 ? 24.469 -27.328 -31.484 1 97.94 493 LYS B O 1
ATOM 8218 N N . MET B 1 494 ? 23 -26.766 -29.953 1 97 494 MET B N 1
ATOM 8219 C CA . MET B 1 494 ? 23.188 -28.016 -29.219 1 97 494 MET B CA 1
ATOM 8220 C C . MET B 1 494 ? 22.156 -29.062 -29.641 1 97 494 MET B C 1
ATOM 8222 O O . MET B 1 494 ? 22.094 -30.141 -29.062 1 97 494 MET B O 1
ATOM 8226 N N . GLY B 1 495 ? 21.281 -28.719 -30.516 1 97.12 495 GLY B N 1
ATOM 8227 C CA . GLY B 1 495 ? 20.297 -29.641 -31.047 1 97.12 495 GLY B CA 1
ATOM 8228 C C . GLY B 1 495 ? 18.969 -29.594 -30.328 1 97.12 495 GLY B C 1
ATOM 8229 O O . GLY B 1 495 ? 18.141 -30.5 -30.469 1 97.12 495 GLY B O 1
ATOM 8230 N N . VAL B 1 496 ? 18.766 -28.641 -29.547 1 97.94 496 VAL B N 1
ATOM 8231 C CA . VAL B 1 496 ? 17.516 -28.484 -28.812 1 97.94 496 VAL B CA 1
ATOM 8232 C C . VAL B 1 496 ? 16.656 -27.406 -29.469 1 97.94 496 VAL B C 1
ATOM 8234 O O . VAL B 1 496 ? 17.078 -26.25 -29.578 1 97.94 496 VAL B O 1
ATOM 8237 N N . SER B 1 497 ? 15.5 -27.75 -29.953 1 98.31 497 SER B N 1
ATOM 8238 C CA . SER B 1 497 ? 14.562 -26.828 -30.594 1 98.31 497 SER B CA 1
ATOM 8239 C C . SER B 1 497 ? 13.672 -26.141 -29.562 1 98.31 497 SER B C 1
ATOM 8241 O O . SER B 1 497 ? 12.797 -26.766 -28.969 1 98.31 497 SER B O 1
ATOM 8243 N N . VAL B 1 498 ? 13.883 -24.812 -29.406 1 98.69 498 VAL B N 1
ATOM 8244 C CA . VAL B 1 498 ? 13.234 -24.109 -28.297 1 98.69 498 VAL B CA 1
ATOM 8245 C C . VAL B 1 498 ? 12.258 -23.078 -28.859 1 98.69 498 VAL B C 1
ATOM 8247 O O . VAL B 1 498 ? 12.625 -22.266 -29.703 1 98.69 498 VAL B O 1
ATOM 8250 N N . MET B 1 499 ? 11.008 -23.141 -28.391 1 98.75 499 MET B N 1
ATOM 8251 C CA . MET B 1 499 ? 10.008 -22.109 -28.641 1 98.75 499 MET B CA 1
ATOM 8252 C C . MET B 1 499 ? 10.164 -20.953 -27.656 1 98.75 499 MET B C 1
ATOM 8254 O O . MET B 1 499 ? 10.422 -21.172 -26.469 1 98.75 499 MET B O 1
ATOM 8258 N N . VAL B 1 500 ? 10.094 -19.688 -28.094 1 98.88 500 VAL B N 1
ATOM 8259 C CA . VAL B 1 500 ? 10.125 -18.516 -27.219 1 98.88 500 VAL B CA 1
ATOM 8260 C C . VAL B 1 500 ? 8.836 -17.719 -27.375 1 98.88 500 VAL B C 1
ATOM 8262 O O . VAL B 1 500 ? 8.484 -17.328 -28.5 1 98.88 500 VAL B O 1
ATOM 8265 N N . ILE B 1 501 ? 8.117 -17.484 -26.297 1 98.81 501 ILE B N 1
ATOM 8266 C CA . ILE B 1 501 ? 6.816 -16.828 -26.328 1 98.81 501 ILE B CA 1
ATOM 8267 C C . ILE B 1 501 ? 6.871 -15.539 -25.5 1 98.81 501 ILE B C 1
ATOM 8269 O O . ILE B 1 501 ? 7.32 -15.562 -24.344 1 98.81 501 ILE B O 1
ATOM 8273 N N . ASN B 1 502 ? 6.441 -14.445 -26.094 1 98.69 502 ASN B N 1
ATOM 8274 C CA . ASN B 1 502 ? 6.227 -13.172 -25.422 1 98.69 502 ASN B CA 1
ATOM 8275 C C . ASN B 1 502 ? 4.816 -13.07 -24.844 1 98.69 502 ASN B C 1
ATOM 8277 O O . ASN B 1 502 ? 3.854 -12.844 -25.578 1 98.69 502 ASN B O 1
ATOM 8281 N N . LEU B 1 503 ? 4.723 -13.266 -23.547 1 98.62 503 LEU B N 1
ATOM 8282 C CA . LEU B 1 503 ? 3.459 -13.117 -22.844 1 98.62 503 LEU B CA 1
ATOM 8283 C C . LEU B 1 503 ? 3.26 -11.672 -22.391 1 98.62 503 LEU B C 1
ATOM 8285 O O . LEU B 1 503 ? 3.121 -11.406 -21.188 1 98.62 503 LEU B O 1
ATOM 8289 N N . SER B 1 504 ? 3.121 -10.773 -23.344 1 97.62 504 SER B N 1
ATOM 8290 C CA . SER B 1 504 ? 3.086 -9.344 -23.062 1 97.62 504 SER B CA 1
ATOM 8291 C C . SER B 1 504 ? 1.901 -8.977 -22.188 1 97.62 504 SER B C 1
ATOM 8293 O O . SER B 1 504 ? 2.004 -8.094 -21.328 1 97.62 504 SER B O 1
ATOM 8295 N N . THR B 1 505 ? 0.731 -9.609 -22.406 1 98.75 505 THR B N 1
ATOM 8296 C CA . THR B 1 505 ? -0.417 -9.43 -21.531 1 98.75 505 THR B CA 1
ATOM 8297 C C . THR B 1 505 ? -0.467 -10.531 -20.469 1 98.75 505 THR B C 1
ATOM 8299 O O . THR B 1 505 ? -0.737 -11.688 -20.781 1 98.75 505 THR B O 1
ATOM 8302 N N . ILE B 1 506 ? -0.218 -10.148 -19.25 1 98.81 506 ILE B N 1
ATOM 8303 C CA . ILE B 1 506 ? -0.206 -11.102 -18.156 1 98.81 506 ILE B CA 1
ATOM 8304 C C . ILE B 1 506 ? -1.638 -11.414 -17.719 1 98.81 506 ILE B C 1
ATOM 8306 O O . ILE B 1 506 ? -1.936 -12.531 -17.297 1 98.81 506 ILE B O 1
ATOM 8310 N N . LYS B 1 507 ? -2.449 -10.414 -17.75 1 98.62 507 LYS B N 1
ATOM 8311 C CA . LYS B 1 507 ? -3.863 -10.5 -17.391 1 98.62 507 LYS B CA 1
ATOM 8312 C C . LYS B 1 507 ? -4.703 -9.578 -18.281 1 98.62 507 LYS B C 1
ATOM 8314 O O . LYS B 1 507 ? -4.527 -8.359 -18.25 1 98.62 507 LYS B O 1
ATOM 8319 N N . PRO B 1 508 ? -5.676 -10.094 -19.062 1 98.12 508 PRO B N 1
ATOM 8320 C CA . PRO B 1 508 ? -5.988 -11.516 -19.156 1 98.12 508 PRO B CA 1
ATOM 8321 C C . PRO B 1 508 ? -4.91 -12.305 -19.891 1 98.12 508 PRO B C 1
ATOM 8323 O O . PRO B 1 508 ? -4.336 -11.812 -20.875 1 98.12 508 PRO B O 1
ATOM 8326 N N . ILE B 1 509 ? -4.668 -13.484 -19.422 1 98.69 509 ILE B N 1
ATOM 8327 C CA . ILE B 1 509 ? -3.607 -14.32 -19.969 1 98.69 509 ILE B CA 1
ATOM 8328 C C . ILE B 1 509 ? -4.133 -15.07 -21.188 1 98.69 509 ILE B C 1
ATOM 8330 O O . ILE B 1 509 ? -5.301 -15.477 -21.234 1 98.69 509 ILE B O 1
ATOM 8334 N N . ASP B 1 510 ? -3.35 -15.219 -22.203 1 98.75 510 ASP B N 1
ATOM 8335 C CA . ASP B 1 510 ? -3.674 -15.992 -23.406 1 98.75 510 ASP B CA 1
ATOM 8336 C C . ASP B 1 510 ? -3.58 -17.5 -23.141 1 98.75 510 ASP B C 1
ATOM 8338 O O . ASP B 1 510 ? -2.615 -18.141 -23.547 1 98.75 510 ASP B O 1
ATOM 8342 N N . VAL B 1 511 ? -4.594 -18.016 -22.609 1 98.81 511 VAL B N 1
ATOM 8343 C CA . VAL B 1 511 ? -4.641 -19.406 -22.188 1 98.81 511 VAL B CA 1
ATOM 8344 C C . VAL B 1 511 ? -4.355 -20.328 -23.375 1 98.81 511 VAL B C 1
ATOM 8346 O O . VAL B 1 511 ? -3.58 -21.281 -23.266 1 98.81 511 VAL B O 1
ATOM 8349 N N . ASP B 1 512 ? -4.891 -20.047 -24.516 1 98.75 512 ASP B N 1
ATOM 8350 C CA . ASP B 1 512 ? -4.793 -20.906 -25.688 1 98.75 512 ASP B CA 1
ATOM 8351 C C . ASP B 1 512 ? -3.34 -21.062 -26.125 1 98.75 512 ASP B C 1
ATOM 8353 O O . ASP B 1 512 ? -2.879 -22.188 -26.375 1 98.75 512 ASP B O 1
ATOM 8357 N N . THR B 1 513 ? -2.643 -19.969 -26.219 1 98.81 513 THR B N 1
ATOM 8358 C CA . THR B 1 513 ? -1.254 -20.016 -26.656 1 98.81 513 THR B CA 1
ATOM 8359 C C . THR B 1 513 ? -0.39 -20.781 -25.656 1 98.81 513 THR B C 1
ATOM 8361 O O . THR B 1 513 ? 0.475 -21.562 -26.047 1 98.81 513 THR B O 1
ATOM 8364 N N . VAL B 1 514 ? -0.614 -20.578 -24.391 1 98.94 514 VAL B N 1
ATOM 8365 C CA . VAL B 1 514 ? 0.154 -21.234 -23.328 1 98.94 514 VAL B CA 1
ATOM 8366 C C . VAL B 1 514 ? -0.079 -22.734 -23.375 1 98.94 514 VAL B C 1
ATOM 8368 O O . VAL B 1 514 ? 0.872 -23.516 -23.328 1 98.94 514 VAL B O 1
ATOM 8371 N N . VAL B 1 515 ? -1.326 -23.156 -23.531 1 98.88 515 VAL B N 1
ATOM 8372 C CA . VAL B 1 515 ? -1.686 -24.562 -23.531 1 98.88 515 VAL B CA 1
ATOM 8373 C C . VAL B 1 515 ? -1.152 -25.234 -24.812 1 98.88 515 VAL B C 1
ATOM 8375 O O . VAL B 1 515 ? -0.63 -26.344 -24.75 1 98.88 515 VAL B O 1
ATOM 8378 N N . LYS B 1 516 ? -1.261 -24.578 -25.938 1 98.81 516 LYS B N 1
ATOM 8379 C CA . LYS B 1 516 ? -0.742 -25.109 -27.203 1 98.81 516 LYS B CA 1
ATOM 8380 C C . LYS B 1 516 ? 0.762 -25.344 -27.125 1 98.81 516 LYS B C 1
ATOM 8382 O O . LYS B 1 516 ? 1.262 -26.359 -27.609 1 98.81 516 LYS B O 1
ATOM 8387 N N . ALA B 1 517 ? 1.469 -24.422 -26.531 1 98.88 517 ALA B N 1
ATOM 8388 C CA . ALA B 1 517 ? 2.912 -24.562 -26.359 1 98.88 517 ALA B CA 1
ATOM 8389 C C . ALA B 1 517 ? 3.248 -25.766 -25.5 1 98.88 517 ALA B C 1
ATOM 8391 O O . ALA B 1 517 ? 4.176 -26.531 -25.812 1 98.88 517 ALA B O 1
ATOM 8392 N N . ALA B 1 518 ? 2.525 -25.922 -24.422 1 98.75 518 ALA B N 1
ATOM 8393 C CA . ALA B 1 518 ? 2.752 -27.047 -23.516 1 98.75 518 ALA B CA 1
ATOM 8394 C C . ALA B 1 518 ? 2.482 -28.391 -24.219 1 98.75 518 ALA B C 1
ATOM 8396 O O . ALA B 1 518 ? 3.227 -29.344 -24.031 1 98.75 518 ALA B O 1
ATOM 8397 N N . LYS B 1 519 ? 1.408 -28.469 -25 1 98.62 519 LYS B N 1
ATOM 8398 C CA . LYS B 1 519 ? 1.062 -29.688 -25.734 1 98.62 519 LYS B CA 1
ATOM 8399 C C . LYS B 1 519 ? 2.15 -30.047 -26.734 1 98.62 519 LYS B C 1
ATOM 8401 O O . LYS B 1 519 ? 2.467 -31.234 -26.906 1 98.62 519 LYS B O 1
ATOM 8406 N N . ARG B 1 520 ? 2.637 -29.047 -27.266 1 98.31 520 ARG B N 1
ATOM 8407 C CA . ARG B 1 520 ? 3.617 -29.25 -28.328 1 98.31 520 ARG B CA 1
ATOM 8408 C C . ARG B 1 520 ? 4.969 -29.672 -27.75 1 98.31 520 ARG B C 1
ATOM 8410 O O . ARG B 1 520 ? 5.648 -30.531 -28.312 1 98.31 520 ARG B O 1
ATOM 8417 N N . THR B 1 521 ? 5.391 -29.094 -26.672 1 98.06 521 THR B N 1
ATOM 8418 C CA . THR B 1 521 ? 6.773 -29.234 -26.25 1 98.06 521 THR B CA 1
ATOM 8419 C C . THR B 1 521 ? 6.875 -30.156 -25.031 1 98.06 521 THR B C 1
ATOM 8421 O O . THR B 1 521 ? 7.938 -30.719 -24.766 1 98.06 521 THR B O 1
ATOM 8424 N N . GLY B 1 522 ? 5.82 -30.203 -24.234 1 97.81 522 GLY B N 1
ATOM 8425 C CA . GLY B 1 522 ? 5.789 -31.078 -23.078 1 97.81 522 GLY B CA 1
ATOM 8426 C C . GLY B 1 522 ? 6.551 -30.531 -21.891 1 97.81 522 GLY B C 1
ATOM 8427 O O . GLY B 1 522 ? 6.531 -31.125 -20.812 1 97.81 522 GLY B O 1
ATOM 8428 N N . ALA B 1 523 ? 7.246 -29.453 -22.031 1 98.19 523 ALA B N 1
ATOM 8429 C CA . ALA B 1 523 ? 8.031 -28.828 -20.969 1 98.19 523 ALA B CA 1
ATOM 8430 C C . ALA B 1 523 ? 8.086 -27.312 -21.172 1 98.19 523 ALA B C 1
ATOM 8432 O O . ALA B 1 523 ? 8.203 -26.828 -22.297 1 98.19 523 ALA B O 1
ATOM 8433 N N . VAL B 1 524 ? 7.992 -26.594 -20.016 1 98.81 524 VAL B N 1
ATOM 8434 C CA . VAL B 1 524 ? 7.926 -25.141 -20.094 1 98.81 524 VAL B CA 1
ATOM 8435 C C . VAL B 1 524 ? 8.93 -24.531 -19.109 1 98.81 524 VAL B C 1
ATOM 8437 O O . VAL B 1 524 ? 9.086 -25 -17.984 1 98.81 524 VAL B O 1
ATOM 8440 N N . LEU B 1 525 ? 9.695 -23.562 -19.547 1 98.88 525 LEU B N 1
ATOM 8441 C CA . LEU B 1 525 ? 10.531 -22.703 -18.703 1 98.88 525 LEU B CA 1
ATOM 8442 C C . LEU B 1 525 ? 10.008 -21.266 -18.719 1 98.88 525 LEU B C 1
ATOM 8444 O O . LEU B 1 525 ? 9.766 -20.703 -19.781 1 98.88 525 LEU B O 1
ATOM 8448 N N . THR B 1 526 ? 9.734 -20.688 -17.547 1 98.88 526 THR B N 1
ATOM 8449 C CA . THR B 1 526 ? 9.312 -19.297 -17.5 1 98.88 526 THR B CA 1
ATOM 8450 C C . THR B 1 526 ? 10.461 -18.406 -17.062 1 98.88 526 THR B C 1
ATOM 8452 O O . THR B 1 526 ? 11.336 -18.828 -16.297 1 98.88 526 THR B O 1
ATOM 8455 N N . ILE B 1 527 ? 10.531 -17.203 -17.547 1 98.75 527 ILE B N 1
ATOM 8456 C CA . ILE B 1 527 ? 11.539 -16.219 -17.156 1 98.75 527 ILE B CA 1
ATOM 8457 C C . ILE B 1 527 ? 10.883 -14.859 -16.922 1 98.75 527 ILE B C 1
ATOM 8459 O O . ILE B 1 527 ? 9.992 -14.453 -17.688 1 98.75 527 ILE B O 1
ATOM 8463 N N . GLU B 1 528 ? 11.219 -14.188 -15.883 1 98.62 528 GLU B N 1
ATOM 8464 C CA . GLU B 1 528 ? 10.688 -12.867 -15.555 1 98.62 528 GLU B CA 1
ATOM 8465 C C . GLU B 1 528 ? 11.672 -12.07 -14.703 1 98.62 528 GLU B C 1
ATOM 8467 O O . GLU B 1 528 ? 12.414 -12.641 -13.906 1 98.62 528 GLU B O 1
ATOM 8472 N N . GLU B 1 529 ? 11.75 -10.797 -14.977 1 98.06 529 GLU B N 1
ATOM 8473 C CA . GLU B 1 529 ? 12.461 -9.875 -14.094 1 98.06 529 GLU B CA 1
ATOM 8474 C C . GLU B 1 529 ? 11.594 -9.461 -12.914 1 98.06 529 GLU B C 1
ATOM 8476 O O . GLU B 1 529 ? 11.359 -8.273 -12.688 1 98.06 529 GLU B O 1
ATOM 8481 N N . HIS B 1 530 ? 11.117 -10.398 -12.188 1 98.38 530 HIS B N 1
ATOM 8482 C CA . HIS B 1 530 ? 10.102 -10.328 -11.141 1 98.38 530 HIS B CA 1
ATOM 8483 C C . HIS B 1 530 ? 10.18 -11.547 -10.219 1 98.38 530 HIS B C 1
ATOM 8485 O O . HIS B 1 530 ? 10.82 -12.547 -10.555 1 98.38 530 HIS B O 1
ATOM 8491 N N . SER B 1 531 ? 9.594 -11.43 -9.047 1 97.56 531 SER B N 1
ATOM 8492 C CA . SER B 1 531 ? 9.422 -12.594 -8.188 1 97.56 531 SER B CA 1
ATOM 8493 C C . SER B 1 531 ? 8.633 -13.688 -8.898 1 97.56 531 SER B C 1
ATOM 8495 O O . SER B 1 531 ? 7.668 -13.398 -9.609 1 97.56 531 SER B O 1
ATOM 8497 N N . THR B 1 532 ? 9.07 -14.953 -8.641 1 96.5 532 THR B N 1
ATOM 8498 C CA . THR B 1 532 ? 8.32 -16.062 -9.227 1 96.5 532 THR B CA 1
ATOM 8499 C C . THR B 1 532 ? 7.047 -16.328 -8.43 1 96.5 532 THR B C 1
ATOM 8501 O O . THR B 1 532 ? 6.164 -17.062 -8.891 1 96.5 532 THR B O 1
ATOM 8504 N N . HIS B 1 533 ? 6.941 -15.758 -7.223 1 97.56 533 HIS B N 1
ATOM 8505 C CA . HIS B 1 533 ? 5.734 -15.914 -6.418 1 97.56 533 HIS B CA 1
ATOM 8506 C C . HIS B 1 533 ? 4.641 -14.953 -6.875 1 97.56 533 HIS B C 1
ATOM 8508 O O . HIS B 1 533 ? 4.656 -13.773 -6.52 1 97.56 533 HIS B O 1
ATOM 8514 N N . GLY B 1 534 ? 3.682 -15.469 -7.555 1 98.06 534 GLY B N 1
ATOM 8515 C CA . GLY B 1 534 ? 2.541 -14.688 -7.996 1 98.06 534 GLY B CA 1
ATOM 8516 C C . GLY B 1 534 ? 2.77 -14 -9.328 1 98.06 534 GLY B C 1
ATOM 8517 O O . GLY B 1 534 ? 1.865 -13.359 -9.867 1 98.06 534 GLY B O 1
ATOM 8518 N N . GLY B 1 535 ? 3.977 -14.156 -9.945 1 98.44 535 GLY B N 1
ATOM 8519 C CA . GLY B 1 535 ? 4.328 -13.477 -11.18 1 98.44 535 GLY B CA 1
ATOM 8520 C C . GLY B 1 535 ? 3.988 -14.273 -12.422 1 98.44 535 GLY B C 1
ATOM 8521 O O . GLY B 1 535 ? 2.947 -14.938 -12.477 1 98.44 535 GLY B O 1
ATOM 8522 N N . VAL B 1 536 ? 4.82 -14.172 -13.438 1 98.75 536 VAL B N 1
ATOM 8523 C CA . VAL B 1 536 ? 4.609 -14.805 -14.734 1 98.75 536 VAL B CA 1
ATOM 8524 C C . VAL B 1 536 ? 4.629 -16.328 -14.586 1 98.75 536 VAL B C 1
ATOM 8526 O O . VAL B 1 536 ? 3.762 -17.016 -15.117 1 98.75 536 VAL B O 1
ATOM 8529 N N . GLY B 1 537 ? 5.617 -16.812 -13.883 1 98.75 537 GLY B N 1
ATOM 8530 C CA . GLY B 1 537 ? 5.707 -18.25 -13.656 1 98.75 537 GLY B CA 1
ATOM 8531 C C . GLY B 1 537 ? 4.473 -18.828 -12.992 1 98.75 537 GLY B C 1
ATOM 8532 O O . GLY B 1 537 ? 3.971 -19.875 -13.406 1 98.75 537 GLY B O 1
ATOM 8533 N N . SER B 1 538 ? 3.977 -18.141 -11.977 1 98.75 538 SER B N 1
ATOM 8534 C CA . SER B 1 538 ? 2.762 -18.562 -11.289 1 98.75 538 SER B CA 1
ATOM 8535 C C . SER B 1 538 ? 1.562 -18.562 -12.227 1 98.75 538 SER B C 1
ATOM 8537 O O . SER B 1 538 ? 0.742 -19.484 -12.203 1 98.75 538 SER B O 1
ATOM 8539 N N . ALA B 1 539 ? 1.464 -17.484 -13 1 98.81 539 ALA B N 1
ATOM 8540 C CA . ALA B 1 539 ? 0.343 -17.375 -13.93 1 98.81 539 ALA B CA 1
ATOM 8541 C C . ALA B 1 539 ? 0.325 -18.531 -14.914 1 98.81 539 ALA B C 1
ATOM 8543 O O . ALA B 1 539 ? -0.732 -19.109 -15.188 1 98.81 539 ALA B O 1
ATOM 8544 N N . VAL B 1 540 ? 1.468 -18.875 -15.453 1 98.94 540 VAL B N 1
ATOM 8545 C CA . VAL B 1 540 ? 1.591 -19.984 -16.406 1 98.94 540 VAL B CA 1
ATOM 8546 C C . VAL B 1 540 ? 1.278 -21.297 -15.703 1 98.94 540 VAL B C 1
ATOM 8548 O O . VAL B 1 540 ? 0.567 -22.141 -16.25 1 98.94 540 VAL B O 1
ATOM 8551 N N . ALA B 1 541 ? 1.794 -21.5 -14.5 1 98.88 541 ALA B N 1
ATOM 8552 C CA . ALA B 1 541 ? 1.54 -22.719 -13.727 1 98.88 541 ALA B CA 1
ATOM 8553 C C . ALA B 1 541 ? 0.05 -22.875 -13.445 1 98.88 541 ALA B C 1
ATOM 8555 O O . ALA B 1 541 ? -0.475 -24 -13.484 1 98.88 541 ALA B O 1
ATOM 8556 N N . GLU B 1 542 ? -0.615 -21.781 -13.086 1 98.75 542 GLU B N 1
ATOM 8557 C CA . GLU B 1 542 ? -2.057 -21.812 -12.852 1 98.75 542 GLU B CA 1
ATOM 8558 C C . GLU B 1 542 ? -2.805 -22.297 -14.094 1 98.75 542 GLU B C 1
ATOM 8560 O O . GLU B 1 542 ? -3.674 -23.172 -13.992 1 98.75 542 GLU B O 1
ATOM 8565 N N . VAL B 1 543 ? -2.445 -21.734 -15.227 1 98.81 543 VAL B N 1
ATOM 8566 C CA . VAL B 1 543 ? -3.104 -22.078 -16.484 1 98.81 543 VAL B CA 1
ATOM 8567 C C . VAL B 1 543 ? -2.867 -23.562 -16.797 1 98.81 543 VAL B C 1
ATOM 8569 O O . VAL B 1 543 ? -3.812 -24.297 -17.078 1 98.81 543 VAL B O 1
ATOM 8572 N N . LEU B 1 544 ? -1.627 -24 -16.734 1 98.88 544 LEU B N 1
ATOM 8573 C CA . LEU B 1 544 ? -1.276 -25.328 -17.219 1 98.88 544 LEU B CA 1
ATOM 8574 C C . LEU B 1 544 ? -1.763 -26.406 -16.25 1 98.88 544 LEU B C 1
ATOM 8576 O O . LEU B 1 544 ? -2.162 -27.5 -16.672 1 98.88 544 LEU B O 1
ATOM 8580 N N . SER B 1 545 ? -1.741 -26.141 -14.93 1 98.62 545 SER B N 1
ATOM 8581 C CA . SER B 1 545 ? -2.223 -27.125 -13.969 1 98.62 545 SER B CA 1
ATOM 8582 C C . SER B 1 545 ? -3.717 -27.375 -14.141 1 98.62 545 SER B C 1
ATOM 8584 O O . SER B 1 545 ? -4.203 -28.469 -13.828 1 98.62 545 SER B O 1
ATOM 8586 N N . GLN B 1 546 ? -4.43 -26.406 -14.672 1 98.12 546 GLN B N 1
ATOM 8587 C CA . GLN B 1 546 ? -5.875 -26.531 -14.805 1 98.12 546 GLN B CA 1
ATOM 8588 C C . GLN B 1 546 ? -6.262 -27.016 -16.203 1 98.12 546 GLN B C 1
ATOM 8590 O O . GLN B 1 546 ? -7.418 -27.359 -16.453 1 98.12 546 GLN B O 1
ATOM 8595 N N . ASN B 1 547 ? -5.312 -27.047 -17.156 1 98.31 547 ASN B N 1
ATOM 8596 C CA . ASN B 1 547 ? -5.656 -27.375 -18.531 1 98.31 547 ASN B CA 1
ATOM 8597 C C . ASN B 1 547 ? -4.797 -28.516 -19.062 1 98.31 547 ASN B C 1
ATOM 8599 O O . ASN B 1 547 ? -5.316 -29.438 -19.688 1 98.31 547 ASN B O 1
ATOM 8603 N N . TYR B 1 548 ? -3.479 -28.453 -18.859 1 98.38 548 TYR B N 1
ATOM 8604 C CA . TYR B 1 548 ? -2.531 -29.422 -19.391 1 98.38 548 TYR B CA 1
ATOM 8605 C C . TYR B 1 548 ? -1.242 -29.422 -18.578 1 98.38 548 TYR B C 1
ATOM 8607 O O . TYR B 1 548 ? -0.222 -28.891 -19.016 1 98.38 548 TYR B O 1
ATOM 8615 N N . PRO B 1 549 ? -1.239 -30.156 -17.438 1 98.5 549 PRO B N 1
ATOM 8616 C CA . PRO B 1 549 ? -0.081 -30.109 -16.547 1 98.5 549 PRO B CA 1
ATOM 8617 C C . PRO B 1 549 ? 1.187 -30.656 -17.188 1 98.5 549 PRO B C 1
ATOM 8619 O O . PRO B 1 549 ? 1.166 -31.75 -17.766 1 98.5 549 PRO B O 1
ATOM 8622 N N . VAL B 1 550 ? 2.236 -29.906 -17.172 1 98.44 550 VAL B N 1
ATOM 8623 C CA . VAL B 1 550 ? 3.566 -30.312 -17.609 1 98.44 550 VAL B CA 1
ATOM 8624 C C . VAL B 1 550 ? 4.617 -29.797 -16.625 1 98.44 550 VAL B C 1
ATOM 8626 O O . VAL B 1 550 ? 4.324 -28.953 -15.781 1 98.44 550 VAL B O 1
ATOM 8629 N N . PRO B 1 551 ? 5.855 -30.344 -16.641 1 98.5 551 PRO B N 1
ATOM 8630 C CA . PRO B 1 551 ? 6.922 -29.781 -15.805 1 98.5 551 PRO B CA 1
ATOM 8631 C C . PRO B 1 551 ? 7.25 -28.328 -16.172 1 98.5 551 PRO B C 1
ATOM 8633 O O . PRO B 1 551 ? 7.348 -28 -17.359 1 98.5 551 PRO B O 1
ATOM 8636 N N . ILE B 1 552 ? 7.355 -27.516 -15.195 1 98.75 552 ILE B N 1
ATOM 8637 C CA . ILE B 1 552 ? 7.711 -26.109 -15.383 1 98.75 552 ILE B CA 1
ATOM 8638 C C . ILE B 1 552 ? 8.961 -25.781 -14.562 1 98.75 552 ILE B C 1
ATOM 8640 O O . ILE B 1 552 ? 9.094 -26.219 -13.422 1 98.75 552 ILE B O 1
ATOM 8644 N N . ARG B 1 553 ? 9.875 -25.141 -15.133 1 98.44 553 ARG B N 1
ATOM 8645 C CA . ARG B 1 553 ? 10.969 -24.484 -14.43 1 98.44 553 ARG B CA 1
ATOM 8646 C C . ARG B 1 553 ? 10.789 -22.969 -14.422 1 98.44 553 ARG B C 1
ATOM 8648 O O . ARG B 1 553 ? 10.445 -22.375 -15.445 1 98.44 553 ARG B O 1
ATOM 8655 N N . MET B 1 554 ? 11.016 -22.375 -13.242 1 98.5 554 MET B N 1
ATOM 8656 C CA . MET B 1 554 ? 10.758 -20.938 -13.133 1 98.5 554 MET B CA 1
ATOM 8657 C C . MET B 1 554 ? 12.047 -20.188 -12.828 1 98.5 554 MET B C 1
ATOM 8659 O O . MET B 1 554 ? 12.742 -20.5 -11.859 1 98.5 554 MET B O 1
ATOM 8663 N N . ILE B 1 555 ? 12.383 -19.219 -13.641 1 98.5 555 ILE B N 1
ATOM 8664 C CA . ILE B 1 555 ? 13.516 -18.328 -13.406 1 98.5 555 ILE B CA 1
ATOM 8665 C C . ILE B 1 555 ? 13.016 -16.922 -13.102 1 98.5 555 ILE B C 1
ATOM 8667 O O . ILE B 1 555 ? 12.258 -16.344 -13.891 1 98.5 555 ILE B O 1
ATOM 8671 N N . GLY B 1 556 ? 13.305 -16.359 -11.984 1 98.06 556 GLY B N 1
ATOM 8672 C CA . GLY B 1 556 ? 12.977 -15 -11.57 1 98.06 556 GLY B CA 1
ATOM 8673 C C . GLY B 1 556 ? 13.906 -14.461 -10.5 1 98.06 556 GLY B C 1
ATOM 8674 O O . GLY B 1 556 ? 15.086 -14.82 -10.453 1 98.06 556 GLY B O 1
ATOM 8675 N N . ILE B 1 557 ? 13.461 -13.492 -9.805 1 97.38 557 ILE B N 1
ATOM 8676 C CA . ILE B 1 557 ? 14.234 -12.859 -8.75 1 97.38 557 ILE B CA 1
ATOM 8677 C C . ILE B 1 557 ? 13.516 -13.023 -7.41 1 97.38 557 ILE B C 1
ATOM 8679 O O . ILE B 1 557 ? 12.508 -12.359 -7.156 1 97.38 557 ILE B O 1
ATOM 8683 N N . ASN B 1 558 ? 14 -13.828 -6.488 1 92.44 558 ASN B N 1
ATOM 8684 C CA . ASN B 1 558 ? 13.32 -14.07 -5.223 1 92.44 558 ASN B CA 1
ATOM 8685 C C . ASN B 1 558 ? 14.102 -13.492 -4.047 1 92.44 558 ASN B C 1
ATOM 8687 O O . ASN B 1 558 ? 14.086 -14.047 -2.947 1 92.44 558 ASN B O 1
ATOM 8691 N N . GLY B 1 559 ? 14.812 -12.453 -4.266 1 95.75 559 GLY B N 1
ATOM 8692 C CA . GLY B 1 559 ? 15.508 -11.633 -3.283 1 95.75 559 GLY B CA 1
ATOM 8693 C C . GLY B 1 559 ? 15.242 -10.148 -3.447 1 95.75 559 GLY B C 1
ATOM 8694 O O . GLY B 1 559 ? 14.312 -9.75 -4.156 1 95.75 559 GLY B O 1
ATOM 8695 N N . PHE B 1 560 ? 15.977 -9.43 -2.689 1 95.81 560 PHE B N 1
ATOM 8696 C CA . PHE B 1 560 ? 15.891 -7.977 -2.828 1 95.81 560 PHE B CA 1
ATOM 8697 C C . PHE B 1 560 ? 16.938 -7.465 -3.811 1 95.81 560 PHE B C 1
ATOM 8699 O O . PHE B 1 560 ? 17.938 -8.148 -4.078 1 95.81 560 PHE B O 1
ATOM 8706 N N . GLY B 1 561 ? 16.719 -6.402 -4.449 1 94.88 561 GLY B N 1
ATOM 8707 C CA . GLY B 1 561 ? 17.625 -5.836 -5.43 1 94.88 561 GLY B CA 1
ATOM 8708 C C . GLY B 1 561 ? 18.906 -5.281 -4.812 1 94.88 561 GLY B C 1
ATOM 8709 O O . GLY B 1 561 ? 19.141 -5.461 -3.617 1 94.88 561 GLY B O 1
ATOM 8710 N N . ARG B 1 562 ? 19.734 -4.734 -5.637 1 95.5 562 ARG B N 1
ATOM 8711 C CA . ARG B 1 562 ? 21 -4.102 -5.289 1 95.5 562 ARG B CA 1
ATOM 8712 C C . ARG B 1 562 ? 21.391 -3.057 -6.328 1 95.5 562 ARG B C 1
ATOM 8714 O O . ARG B 1 562 ? 20.859 -3.043 -7.438 1 95.5 562 ARG B O 1
ATOM 8721 N N . SER B 1 563 ? 22.281 -2.213 -5.902 1 96.25 563 SER B N 1
ATOM 8722 C CA . SER B 1 563 ? 22.766 -1.219 -6.855 1 96.25 563 SER B CA 1
ATOM 8723 C C . SER B 1 563 ? 23.75 -1.835 -7.852 1 96.25 563 SER B C 1
ATOM 8725 O O . SER B 1 563 ? 24.312 -2.902 -7.598 1 96.25 563 SER B O 1
ATOM 8727 N N . GLY B 1 564 ? 23.875 -1.25 -8.938 1 95.56 564 GLY B N 1
ATOM 8728 C CA . GLY B 1 564 ? 24.828 -1.537 -9.984 1 95.56 564 GLY B CA 1
ATOM 8729 C C . GLY B 1 564 ? 25.188 -0.318 -10.812 1 95.56 564 GLY B C 1
ATOM 8730 O O . GLY B 1 564 ? 24.719 0.786 -10.547 1 95.56 564 GLY B O 1
ATOM 8731 N N . ARG B 1 565 ? 26.062 -0.52 -11.805 1 93.19 565 ARG B N 1
ATOM 8732 C CA . ARG B 1 565 ? 26.469 0.597 -12.648 1 93.19 565 ARG B CA 1
ATOM 8733 C C . ARG B 1 565 ? 25.828 0.5 -14.031 1 93.19 565 ARG B C 1
ATOM 8735 O O . ARG B 1 565 ? 25.938 1.425 -14.836 1 93.19 565 ARG B O 1
ATOM 8742 N N . SER B 1 566 ? 25.172 -0.623 -14.258 1 92.56 566 SER B N 1
ATOM 8743 C CA . SER B 1 566 ? 24.312 -0.813 -15.422 1 92.56 566 SER B CA 1
ATOM 8744 C C . SER B 1 566 ? 23.312 -1.931 -15.195 1 92.56 566 SER B C 1
ATOM 8746 O O . SER B 1 566 ? 23.484 -2.754 -14.289 1 92.56 566 SER B O 1
ATOM 8748 N N . THR B 1 567 ? 22.266 -1.899 -15.945 1 95.31 567 THR B N 1
ATOM 8749 C CA . THR B 1 567 ? 21.25 -2.947 -15.844 1 95.31 567 THR B CA 1
ATOM 8750 C C . THR B 1 567 ? 21.844 -4.312 -16.172 1 95.31 567 THR B C 1
ATOM 8752 O O . THR B 1 567 ? 21.625 -5.285 -15.453 1 95.31 567 THR B O 1
ATOM 8755 N N . ARG B 1 568 ? 22.609 -4.367 -17.234 1 94.31 568 ARG B N 1
ATOM 8756 C CA . ARG B 1 568 ? 23.203 -5.625 -17.672 1 94.31 568 ARG B CA 1
ATOM 8757 C C . ARG B 1 568 ? 24.156 -6.172 -16.625 1 94.31 568 ARG B C 1
ATOM 8759 O O . ARG B 1 568 ? 24.172 -7.375 -16.359 1 94.31 568 ARG B O 1
ATOM 8766 N N . GLN B 1 569 ? 24.969 -5.305 -16 1 94.62 569 GLN B N 1
ATOM 8767 C CA . GLN B 1 569 ? 25.875 -5.73 -14.938 1 94.62 569 GLN B CA 1
ATOM 8768 C C . GLN B 1 569 ? 25.109 -6.387 -13.789 1 94.62 569 GLN B C 1
ATOM 8770 O O . GLN B 1 569 ? 25.531 -7.418 -13.266 1 94.62 569 GLN B O 1
ATOM 8775 N N . LEU B 1 570 ? 24.062 -5.77 -13.445 1 95.56 570 LEU B N 1
ATOM 8776 C CA . LEU B 1 570 ? 23.266 -6.297 -12.344 1 95.56 570 LEU B CA 1
ATOM 8777 C C . LEU B 1 570 ? 22.609 -7.625 -12.719 1 95.56 570 LEU B C 1
ATOM 8779 O O . LEU B 1 570 ? 22.531 -8.539 -11.898 1 95.56 570 LEU B O 1
ATOM 8783 N N . MET B 1 571 ? 22.094 -7.719 -13.93 1 96.25 571 MET B N 1
ATOM 8784 C CA . MET B 1 571 ? 21.516 -8.969 -14.414 1 96.25 571 MET B CA 1
ATOM 8785 C C . MET B 1 571 ? 22.531 -10.094 -14.383 1 96.25 571 MET B C 1
ATOM 8787 O O . MET B 1 571 ? 22.219 -11.219 -13.977 1 96.25 571 MET B O 1
ATOM 8791 N N . GLU B 1 572 ? 23.734 -9.773 -14.797 1 96.25 572 GLU B N 1
ATOM 8792 C CA . GLU B 1 572 ? 24.812 -10.75 -14.742 1 96.25 572 GLU B CA 1
ATOM 8793 C C . GLU B 1 572 ? 25.141 -11.141 -13.305 1 96.25 572 GLU B C 1
ATOM 8795 O O . GLU B 1 572 ? 25.328 -12.32 -13 1 96.25 572 GLU B O 1
ATOM 8800 N N . TYR B 1 573 ? 25.188 -10.156 -12.492 1 96.44 573 TYR B N 1
ATOM 8801 C CA . TYR B 1 573 ? 25.531 -10.383 -11.086 1 96.44 573 TYR B CA 1
ATOM 8802 C C . TYR B 1 573 ? 24.5 -11.289 -10.422 1 96.44 573 TYR B C 1
ATOM 8804 O O . TYR B 1 573 ? 24.859 -12.172 -9.633 1 96.44 573 TYR B O 1
ATOM 8812 N N . ILE B 1 574 ? 23.219 -11.141 -10.75 1 95.62 574 ILE B N 1
ATOM 8813 C CA . ILE B 1 574 ? 22.172 -11.891 -10.062 1 95.62 574 ILE B CA 1
ATOM 8814 C C . ILE B 1 574 ? 21.875 -13.188 -10.812 1 95.62 574 ILE B C 1
ATOM 8816 O O . ILE B 1 574 ? 21.125 -14.031 -10.328 1 95.62 574 ILE B O 1
ATOM 8820 N N . GLY B 1 575 ? 22.375 -13.32 -11.977 1 95.81 575 GLY B N 1
ATOM 8821 C CA . GLY B 1 575 ? 22.266 -14.555 -12.742 1 95.81 575 GLY B CA 1
ATOM 8822 C C . GLY B 1 575 ? 21 -14.617 -13.578 1 95.81 575 GLY B C 1
ATOM 8823 O O . GLY B 1 575 ? 20.469 -15.695 -13.828 1 95.81 575 GLY B O 1
ATOM 8824 N N . LEU B 1 576 ? 20.453 -13.516 -13.93 1 96.62 576 LEU B N 1
ATOM 8825 C CA . LEU B 1 576 ? 19.328 -13.445 -14.852 1 96.62 576 LEU B CA 1
ATOM 8826 C C . LEU B 1 576 ? 19.812 -13.25 -16.281 1 96.62 576 LEU B C 1
ATOM 8828 O O . LEU B 1 576 ? 19.625 -12.172 -16.859 1 96.62 576 LEU B O 1
ATOM 8832 N N . THR B 1 577 ? 20.453 -14.312 -16.859 1 96.44 577 THR B N 1
ATOM 8833 C CA . THR B 1 577 ? 21.141 -14.258 -18.141 1 96.44 577 THR B CA 1
ATOM 8834 C C . THR B 1 577 ? 20.766 -15.453 -19.016 1 96.44 577 THR B C 1
ATOM 8836 O O . THR B 1 577 ? 20.141 -16.406 -18.531 1 96.44 577 THR B O 1
ATOM 8839 N N . HIS B 1 578 ? 21.188 -15.352 -20.297 1 97.88 578 HIS B N 1
ATOM 8840 C CA . HIS B 1 578 ? 20.938 -16.469 -21.219 1 97.88 578 HIS B CA 1
ATOM 8841 C C . HIS B 1 578 ? 21.688 -17.719 -20.766 1 97.88 578 HIS B C 1
ATOM 8843 O O . HIS B 1 578 ? 21.219 -18.828 -20.969 1 97.88 578 HIS B O 1
ATOM 8849 N N . ARG B 1 579 ? 22.797 -17.578 -20.047 1 97.94 579 ARG B N 1
ATOM 8850 C CA . ARG B 1 579 ? 23.547 -18.734 -19.547 1 97.94 579 ARG B CA 1
ATOM 8851 C C . ARG B 1 579 ? 22.734 -19.516 -18.531 1 97.94 579 ARG B C 1
ATOM 8853 O O . ARG B 1 579 ? 22.703 -20.75 -18.578 1 97.94 579 ARG B O 1
ATOM 8860 N N . ARG B 1 580 ? 22.141 -18.797 -17.609 1 98.12 580 ARG B N 1
ATOM 8861 C CA . ARG B 1 580 ? 21.297 -19.469 -16.641 1 98.12 580 ARG B CA 1
ATOM 8862 C C . ARG B 1 580 ? 20.125 -20.156 -17.312 1 98.12 580 ARG B C 1
ATOM 8864 O O . ARG B 1 580 ? 19.75 -21.281 -16.953 1 98.12 580 ARG B O 1
ATOM 8871 N N . ILE B 1 581 ? 19.516 -19.516 -18.297 1 98.75 581 ILE B N 1
ATOM 8872 C CA . ILE B 1 581 ? 18.391 -20.078 -19.031 1 98.75 581 ILE B CA 1
ATOM 8873 C C . ILE B 1 581 ? 18.797 -21.391 -19.703 1 98.75 581 ILE B C 1
ATOM 8875 O O . ILE B 1 581 ? 18.078 -22.391 -19.625 1 98.75 581 ILE B O 1
ATOM 8879 N N . VAL B 1 582 ? 19.969 -21.391 -20.344 1 98.69 582 VAL B N 1
ATOM 8880 C CA . VAL B 1 582 ? 20.469 -22.578 -21.031 1 98.69 582 VAL B CA 1
ATOM 8881 C C . VAL B 1 582 ? 20.625 -23.719 -20.016 1 98.69 582 VAL B C 1
ATOM 8883 O O . VAL B 1 582 ? 20.172 -24.828 -20.266 1 98.69 582 VAL B O 1
ATOM 8886 N N . ASN B 1 583 ? 21.266 -23.422 -18.922 1 98.19 583 ASN B N 1
ATOM 8887 C CA . ASN B 1 583 ? 21.5 -24.453 -17.906 1 98.19 583 ASN B CA 1
ATOM 8888 C C . ASN B 1 583 ? 20.203 -25.031 -17.375 1 98.19 583 ASN B C 1
ATOM 8890 O O . ASN B 1 583 ? 20.062 -26.25 -17.234 1 98.19 583 ASN B O 1
ATOM 8894 N N . GLU B 1 584 ? 19.266 -24.172 -17.047 1 98 584 GLU B N 1
ATOM 8895 C CA . GLU B 1 584 ? 17.984 -24.609 -16.516 1 98 584 GLU B CA 1
ATOM 8896 C C . GLU B 1 584 ? 17.188 -25.391 -17.562 1 98 584 GLU B C 1
ATOM 8898 O O . GLU B 1 584 ? 16.469 -26.328 -17.234 1 98 584 GLU B O 1
ATOM 8903 N N . ALA B 1 585 ? 17.25 -24.953 -18.797 1 98.25 585 ALA B N 1
ATOM 8904 C CA . ALA B 1 585 ? 16.578 -25.641 -19.891 1 98.25 585 ALA B CA 1
ATOM 8905 C C . ALA B 1 585 ? 17.094 -27.062 -20.062 1 98.25 585 ALA B C 1
ATOM 8907 O O . ALA B 1 585 ? 16.312 -28 -20.203 1 98.25 585 ALA B O 1
ATOM 8908 N N . LEU B 1 586 ? 18.391 -27.203 -20.062 1 97.56 586 LEU B N 1
ATOM 8909 C CA . LEU B 1 586 ? 19 -28.516 -20.219 1 97.56 586 LEU B CA 1
ATOM 8910 C C . LEU B 1 586 ? 18.625 -29.438 -19.062 1 97.56 586 LEU B C 1
ATOM 8912 O O . LEU B 1 586 ? 18.344 -30.625 -19.266 1 97.56 586 LEU B O 1
ATOM 8916 N N . THR B 1 587 ? 18.594 -28.875 -17.891 1 96.31 587 THR B N 1
ATOM 8917 C CA . THR B 1 587 ? 18.188 -29.641 -16.719 1 96.31 587 THR B CA 1
ATOM 8918 C C . THR B 1 587 ? 16.734 -30.125 -16.844 1 96.31 587 THR B C 1
ATOM 8920 O O . THR B 1 587 ? 16.422 -31.266 -16.5 1 96.31 587 THR B O 1
ATOM 8923 N N . LEU B 1 588 ? 15.891 -29.266 -17.328 1 96.5 588 LEU B N 1
ATOM 8924 C CA . LEU B 1 588 ? 14.461 -29.547 -17.469 1 96.5 588 LEU B CA 1
ATOM 8925 C C . LEU B 1 588 ? 14.227 -30.641 -18.516 1 96.5 588 LEU B C 1
ATOM 8927 O O . LEU B 1 588 ? 13.414 -31.547 -18.312 1 96.5 588 LEU B O 1
ATOM 8931 N N . ILE B 1 589 ? 14.914 -30.609 -19.609 1 94.38 589 ILE B N 1
ATOM 8932 C CA . ILE B 1 589 ? 14.727 -31.547 -20.703 1 94.38 589 ILE B CA 1
ATOM 8933 C C . ILE B 1 589 ? 15.25 -32.906 -20.297 1 94.38 589 ILE B C 1
ATOM 8935 O O . ILE B 1 589 ? 14.711 -33.938 -20.734 1 94.38 589 ILE B O 1
ATOM 8939 N N . LYS B 1 590 ? 16.281 -32.938 -19.484 1 90.12 590 LYS B N 1
ATOM 8940 C CA . LYS B 1 590 ? 16.844 -34.219 -19.047 1 90.12 590 LYS B CA 1
ATOM 8941 C C . LYS B 1 590 ? 16 -34.844 -17.953 1 90.12 590 LYS B C 1
ATOM 8943 O O . LYS B 1 590 ? 16.203 -36 -17.594 1 90.12 590 LYS B O 1
ATOM 8948 N N . GLY B 1 591 ? 15.023 -34.25 -17.484 1 82.56 591 GLY B N 1
ATOM 8949 C CA . GLY B 1 591 ? 14.164 -34.75 -16.422 1 82.56 591 GLY B CA 1
ATOM 8950 C C . GLY B 1 591 ? 14.82 -34.719 -15.055 1 82.56 591 GLY B C 1
ATOM 8951 O O . GLY B 1 591 ? 14.531 -35.594 -14.203 1 82.56 591 GLY B O 1
ATOM 8952 N N . GLU B 1 592 ? 15.836 -33.875 -14.859 1 71.5 592 GLU B N 1
ATOM 8953 C CA . GLU B 1 592 ? 16.547 -33.719 -13.586 1 71.5 592 GLU B CA 1
ATOM 8954 C C . GLU B 1 592 ? 15.977 -32.562 -12.766 1 71.5 592 GLU B C 1
ATOM 8956 O O . GLU B 1 592 ? 15.453 -31.594 -13.328 1 71.5 592 GLU B O 1
#

Secondary structure (DSSP, 8-state):
--S----TT---TTT---TT--HHHHHHHHHHHHHHHHHHHHHHHHHHHHHHHH-TTS-HHHHHHHHHHHHHHHHHS-TT-S-TTTS-EEEESSGGGHHHHHHHHHHTTSS-GGGGGGTT-TT-S--SS--TTSTT------STTHHHHHHHHHHHHHHHTT----EEEEEETGGGGSHHHHHHHHHHHHHT--SEEEEEEE-SEETTEEPPGGGGGHHHHHHHHT-EEEEEETT-HHHHHHHHHHHHT--S-EEEEEE--TTTT-TTTTTS---------SSTT-B-HHHHHHHHHHHHHHH-TTEEEEESS-HHHHTHHHHHHH-GGGEEE--S-HHHHHHHHHHHHHTT-EEEEEEEHHHHHTTHHHIIIIIITTT---EEEEES-TTSSTTTGGGT--S-HHHHHHTSTT-EEE--SSHHHHHHHHHHHTT--S-EEEE--SS-B-----SPPP-TT--EEEE--SSEEEEEESTTHHHHHHHHHHHHHTT--EEEEE--EEES--HHHHHHHHHHHS-EEEEESS-SSSSHHHHHHHHHHHH----EEEE---S-----SSHHHHHHHHT-SHHHHHHHHHHHHTT-/--S----TT--TTTT---TT--HHHHHHHHHHHHHHHHHHHHHHHHHHHHHHHH-TTS-HHHHHHHHHHHHHHHHHS-TT-S-TTTS-EEEESSGGGHHHHHHHHHHTTSS-GGGGGGTT-TT-S--SS--TTSTT------STTHHHHHHHHHHHHHHHTT----EEEEEETGGGGSHHHHHHHHHHHHHT--SEEEEEEE-SEETTEEPPGGGGGHHHHHHHHT-EEEEEETT-HHHHHHHHHHHHT--S-EEEEEE--TTTT-TTTTTS---------SSTT-B-HHHHHHHHHHHHHHH-TTEEEEESS-HHHHTHHHHHHH-GGGEEE--S-HHHHHHHHHHHHHTT-EEEEEEEHHHHHTTHHHIIIIIITTT---EEEEES-TTSSTTTGGGT--S-HHHHHHTSTT-EEE--SSHHHHHHHHHHHTT--S-EEEE--SS-B-----SPPP-TT--EEEE--SSEEEEEESTTHHHHHHHHHHHHHTT--EEEEE--EEES--HHHHHHHHHHHS-EEEEESS-SSSSHHHHHHHHHHHH----EEEE---S-----SSHHHHHHHHT-SHHHHHHHHHHHHTT-

Organism: Caldivirga maquilingensis (strain ATCC 700844 / DSM 13496 / JCM 10307 / IC-167) (NCBI:txid397948)

InterPro domains:
  IPR005474 Transketolase, N-terminal [PF00456] (59-274)
  IPR005475 Transketolase-like, pyrimidine-binding domain [PF02779] (288-446)
  IPR005475 Transketolase-like, pyrimidine-binding domain [SM00861] (287-452)
  IPR009014 Transketolase C-terminal/Pyruvate-ferredoxin oxidoreductase domain II [G3DSA:3.40.50.920] (461-591)
  IPR009014 Transketolase C-terminal/Pyruvate-ferredoxin oxidoreductase domain II [SSF52922] (457-589)
  IPR029061 Thiamin diphosphate-binding fold [SSF52518] (37-274)
  IPR029061 Thiamin diphosphate-binding fold [SSF52518] (288-451)
  IPR033248 Transketolase, C-terminal domain [PF02780] (461-581)
  IPR051157 Pyruvate Dehydrogenase/Transketolase [PTHR43825] (287-590)

Foldseek 3Di:
DLPPPCLVQLCCLPPVQPVVNDVVSSVVSLVVLLVVLVVLLVVLLVVLVVLCVLFLPQLSQLQNLCLSVLLLDVSNFQLQDPDLLAGAAEEEQVFSNLSSNQSSCCVSPQDPPVLSSCALAQVRCNASGHDCVGRSHNDTHQDALVRLQVQVVSLVVSVVVVGDYAYEYEHELLSCLEPSNVVSLLVQLVVQRQRYEYEYSDQQADQQKGDDPCSVCVQVVSVVSPEAEAEFASNRNSRSNVRVSVSSPDRGHYYYYHYGWGNPPPPVDTNINDRSNPVPVFDVQAAWQLVLQLVLVCVVVVVFVLEAEEEARCCVQSNVVSVCVVPVVRYHHSHNYLLVSLQVQLVSQVVPGAYEYEDALLSNVVNLVSCQPRFLVVQTRYEYEHEQEFCLVQRSKQSRHAQCNQLSQVVRDFEWEFFAQFSLLSSQVSNVSSVPGGYYYYYYYGRGGHDQDDNDHDDRQDKDWSFDFAAEEEEEGYNLLVQVVVLQVVVVVVVHTYIYMYQRILPVGNLPVLQVRCVRRLEYEYAYSHDCVSHSVVSSCVSCVVPPDGYYHYYYDPDTITHHSHSVSRCVVRVSGSVNVNVVSVCRSVVD/DLPPPCLLQLCCLPPVQPVVNDVVSSVVSLVVLLVVLVVLLVVLLVVLVVLCVLFLPQLSQLQNLCLSVLLLDVSNFQLQDPDLLAGAAEEEQVFSNLSSNQSSCCSSPQDPPVLSSCALAFVRCNASGHDCVGRSHNDTHQDALVRLQVQVVSLVVSVVVVGDYAYEYEHELLSCLEPSNVVSLLVQLVVQRQRYEYEYSDQQAAQQWGRDPCSVCVQVVSVVSPEAEAEFASNRSSRSNVRVSVSSPDRGHYYYYHYGWGNPPPPVDTNINDRSNPVPVFDVQAAWQLVLQLVLVCVVVVVDVLEAEEEARCCVQSNVVSVCVVPVVRYHHSHNYLLVSLQVQLVSQVVVGAYEYEDALLSNVVNLVSCQPRFLVVQTRYEYEHEQEFCLVQRNKQSRHAQCNQLSQVVRDFEWEFFAQFSLLSSQVSNVSSVPGGYYYYYAYGRGGHDQDPNDHDDRQDKDWSFDFAAEEEEEGYNLLVQVVVLQVVVVVVVHTYIYMYQRTLPVGNLPVLQVRCVRRLEYEYAYSHDCVSHSVVSSCVSCVVPPDGYYHYYYDPDTITHHSHSVSRCVVRVSGSVNVNVVSVCRSVVD

pLDDT: mean 92.76, std 13.62, range [22.03, 98.94]

Sequence (1184 aa):
MLKNIDCIGCLDWYGIRDPRGIPGMVKEAKVNLVNRVKEISNKARSILVGLSLIDPHIHLGSSLSSIDIIATLYLMTNVRDNDPLRRDYVILSKGHAAPALYVVLSELGLVNREELMMINEPWSPLQGHPEVKLPTVPVSTGSLAQGLSTAVGIARGLMAREASGKVFVIVGDGELDEGQAWEALMDIAESKLSNLFIIIDYNGVQLDGPVRGIKSTLTEALKSLGFTVLECDGHDPEALIDTLIQAHKVNGPKVIVARTIRGKGVSDIEGTSKQRILDDGGEPGFGSMRDAVGRALLEAGERYNDLYVVTADVGGSTRAIWFKEKFPNRYIDVGIAEQHMIGVASGLALTGLRPVAIGFAMFIMRAWEQVRNTVSRMNLNVKIIGTHSGLSDYADGASHQTFEDISLMRTLPNMTIVVPADPNEAGKAVLALMEHQGPAYVRIGRDYGPRVTNGDEFKLGKASVLRDGDDLAIIGAGPVLWDALMAAEELGKMGVSVMVINLSTIKPIDVDTVVKAAKRTGAVLTIEEHSTHGGVGSAVAEVLSQNYPVPIRMIGINGFGRSGRSTRQLMEYIGLTHRRIVNEALTLIKGEMLKNIDCIGCLDWYGIRDPRGIPGMVKEAKVNLVNRVKEISNKARSILVGLSLIDPHIHLGSSLSSIDIIATLYLMTNVRDNDPLRRDYVILSKGHAAPALYVVLSELGLVNREELMMINEPWSPLQGHPEVKLPTVPVSTGSLAQGLSTAV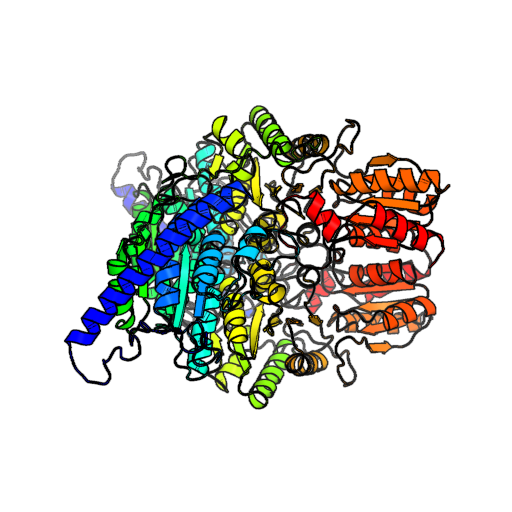GIARGLMAREASGKVFVIVGDGELDEGQAWEALMDIAESKLSNLFIIIDYNGVQLDGPVRGIKSTLTEALKSLGFTVLECDGHDPEALIDTLIQAHKVNGPKVIVARTIRGKGVSDIEGTSKQRILDDGGEPGFGSMRDAVGRALLEAGERYNDLYVVTADVGGSTRAIWFKEKFPNRYIDVGIAEQHMIGVASGLALTGLRPVAIGFAMFIMRAWEQVRNTVSRMNLNVKIIGTHSGLSDYADGASHQTFEDISLMRTLPNMTIVVPADPNEAGKAVLALMEHQGPAYVRIGRDYGPRVTNGDEFKLGKASVLRDGDDLAIIGAGPVLWDALMAAEELGKMGVSVMVINLSTIKPIDVDTVVKAAKRTGAVLTIEEHSTHGGVGSAVAEVLSQNYPVPIRMIGINGFGRSGRSTRQLMEYIGLTHRRIVNEALTLIKGE

Solvent-accessible surface area (backbone atoms only — not comparable to full-atom values): 56792 Å² total; per-residue (Å²): 125,80,73,74,60,68,68,64,38,45,48,28,83,88,54,54,50,42,92,79,70,48,72,71,50,47,55,51,46,47,54,50,42,33,51,50,35,50,51,51,35,54,54,34,52,56,50,50,58,52,46,40,72,74,39,37,77,56,49,56,30,51,11,45,31,40,31,46,50,54,41,44,50,63,50,42,42,50,38,82,47,86,45,83,55,58,16,27,44,59,40,58,18,40,9,54,25,26,67,31,52,53,42,45,36,25,78,71,68,72,34,62,70,75,55,62,76,39,50,18,33,66,86,38,73,48,34,37,20,42,38,54,80,40,84,68,30,81,56,49,30,42,50,68,28,47,37,58,18,22,45,52,12,32,37,52,30,30,55,76,66,71,30,78,34,40,30,37,36,37,35,37,54,49,34,63,37,25,20,44,34,52,25,32,52,50,43,36,38,60,66,43,41,45,52,45,43,38,36,30,47,37,33,58,51,30,72,65,27,66,48,62,77,53,60,77,29,46,67,56,26,42,41,38,57,56,31,48,78,43,75,41,49,28,78,36,56,61,45,44,53,52,51,50,58,55,53,69,69,44,88,23,28,40,36,34,45,23,43,34,37,21,12,52,93,38,84,92,28,42,71,44,51,56,64,73,50,61,77,63,74,41,49,83,88,28,37,36,26,27,57,28,39,25,52,28,50,43,53,45,46,73,73,34,87,53,45,32,42,36,27,37,41,40,30,65,83,48,28,50,42,60,34,32,74,76,40,52,93,38,44,45,71,58,40,44,19,47,46,26,43,49,21,25,34,36,12,21,25,76,61,73,33,40,22,34,39,42,41,47,30,40,54,48,47,42,17,41,44,45,44,49,52,53,24,49,69,68,54,33,43,34,38,34,39,25,28,31,24,24,59,42,35,14,40,54,5,42,59,45,29,28,43,43,62,64,22,51,50,57,45,42,68,70,41,33,32,36,26,38,35,19,18,71,47,33,20,46,47,56,53,53,49,72,73,48,86,33,26,33,40,37,49,38,31,27,39,62,10,44,79,59,72,90,78,69,84,78,52,92,41,46,59,45,76,77,38,77,53,50,55,29,26,39,41,27,36,20,46,58,46,43,33,50,53,53,20,34,53,55,36,41,76,71,71,41,42,35,18,34,34,41,41,28,23,62,29,57,54,35,58,67,62,56,50,53,43,36,71,60,21,54,27,38,35,26,44,37,68,24,16,48,50,30,19,67,42,22,53,52,29,48,53,26,22,59,73,54,50,37,48,37,46,75,48,51,42,74,65,79,58,51,13,11,91,36,45,67,57,41,30,57,72,74,52,70,41,28,66,48,49,42,54,53,48,55,37,55,75,69,74,100,127,81,73,73,62,69,67,65,37,44,50,25,86,88,56,50,50,41,91,80,71,48,71,69,50,48,55,51,44,48,53,50,40,34,51,50,36,51,51,52,36,54,53,35,52,56,51,49,57,54,46,41,73,75,39,37,76,56,49,56,30,52,10,46,31,39,31,46,52,54,40,43,50,63,50,41,42,51,37,82,47,86,45,83,55,60,17,28,43,57,40,59,17,39,9,55,26,25,66,32,52,52,42,46,36,24,77,72,68,71,34,62,69,75,54,62,76,38,52,18,33,67,86,39,72,47,35,38,21,40,39,54,82,39,82,68,31,81,56,48,30,42,48,68,28,46,37,57,18,22,46,52,10,33,36,51,30,31,55,76,65,70,31,78,34,41,29,36,37,36,35,36,54,47,35,63,37,23,20,44,34,52,24,33,50,50,42,36,38,60,66,44,41,44,52,42,44,38,34,31,48,36,33,60,50,30,72,66,28,67,48,62,77,54,60,76,29,45,66,55,26,42,41,40,57,56,32,47,77,43,74,40,49,28,78,36,56,59,46,44,54,53,49,51,55,53,54,67,70,44,88,24,28,40,36,35,45,22,43,34,38,21,12,52,93,38,83,92,27,43,72,43,50,57,64,74,49,62,78,64,73,41,48,85,89,25,36,35,25,28,58,26,40,25,52,28,49,42,52,44,47,73,72,33,88,53,45,30,42,37,27,37,40,40,30,65,83,50,29,49,41,60,36,32,74,76,39,52,93,41,44,45,72,58,38,45,19,47,48,26,42,50,22,24,34,36,12,21,24,75,62,73,33,40,21,33,38,43,41,48,31,38,54,48,47,42,16,41,42,45,45,49,52,54,24,50,69,68,53,31,42,35,38,35,38,25,26,32,23,24,59,41,34,14,42,53,5,41,57,45,28,28,44,42,61,64,22,52,50,57,44,41,69,70,41,32,32,37,26,39,35,19,19,70,48,32,20,47,46,55,52,54,50,73,74,48,84,31,25,34,40,38,47,37,31,26,38,62,10,44,81,57,72,90,79,68,84,77,52,93,43,46,60,44,78,80,38,77,53,51,57,28,27,38,41,26,35,22,47,59,45,44,33,50,53,54,20,33,54,55,36,41,77,71,70,39,42,34,17,34,33,40,39,29,23,63,29,59,55,35,59,67,63,56,49,52,43,36,72,60,21,54,27,38,36,25,43,36,68,23,16,48,51,29,20,67,40,21,54,51,30,49,53,26,22,60,73,54,50,38,48,40,46,73,46,50,40,73,65,79,56,50,13,13,90,36,45,66,58,41,30,58,73,73,51,70,39,28,65,47,50,41,55,52,50,53,35,55,73,70,72,101